Protein AF-A0A956HGL9-F1 (afdb_monomer_lite)

pLDDT: mean 78.17, std 21.51, range [23.12, 98.38]

Secondary structure (DSSP, 8-state):
---PPEEEEEE-S-GGGGGS-GGG-B-TTT--BGGG-TTEEEEEE-TT--PPPPPGGGTT---EEEEEE--TTS---HHHHHHHHHHHHHHHT----HHHHEESS-BHHHHHHHHHHHHHHT--EEEEEEE-EEEEETTEEEEEEB-SSTTSPPEEE-HHHHHHHHHTTTTTEEEEEEESTTTT---SS-SS--HHHHHHHTT-SEEEEESS---HHHHHHHHHHHHIIIIIS---HHHHHHHHHHHHHT-SS-SGGGTEEEE--GGG-S-----------TTSPPPGGGGGG--S-HHHHHHHHHHHHHHHHTTS--EEEEEESTTSSHHHIIIIIIHHHHHTTS--EEEEE--TT-HHHHHHHHHHHHH-S---SSHHHHHHHHHHHHHH-TT--EEEEETTGGGGGGS---TTHHHHHHHHHHHHHH-TTTTEEEEEEEEGGGGGGGGS-EEETTTTEEHHHHHHSGGGEEEEPPPPHHHHHHHHHHHHHHTT-EE-HHHHHHHHHHHTTSS-HHHHHHHHHHHHHHT-SSEE-HHHHHHTTHHHHHHHHHHHHHHHHS-TTHHHHHHHHHHHHHHHSTTTTEEEGGGGHHHHHHHHHHHHHHHHHHHHTTSEEEEEETTEEEEEES-HHHHHHTT------SHHHHHHHHH--S---SSSSSTTS----PPPP-------------------------------------------------------------------STTTHHHHHHHHHHHHHHHHHH-PPPP---PPPPP----S-TTHHHHHHHSS--SS-HHHHTT--PPPSS---SSS---HHHHHHHHHHHH-GGGSTTS---HHHHS-GGGTT---SSS-B-GGGPBPSS----STT-TT-SSBSSS--BSSHHHHHHHHHH-TTTT---HHHHHHHHHTSHHHHHHHHHH-TT-SS--SHHHHHHHHHHHHTT----BHHHHHHTT-TTSS-HHHHHHHHHHHHHTGGGTS-TTTTS-S-EEETTSSS--S---S-BTHHHH--GGGTTEEEPPP-TTGGGSPSBSTT--B--HHHHHHHHIIIII-----HHHHHHHHHHHGGG-BPP-HHHHSPPPPP-

Foldseek 3Di:
DDDQAAEDEAEDQPQQVLLDLQQQDADPVPRDGQLLDLRYHYAYEYPPAAAAAADPLALQALFAEAAEEACLVHDAPSVLLLVLLCVLCVVQVNDDDCVLRYHYQDDLVNLLVSLVVCVLLSGFHLEYEYYAEWDQDPQAIFGFGHHPDPPDHTDTHGLVSLCVSCLVPSNRYQEYEANYAQQQAGTPPHPPHHSQNSSSRSNHAKYKHFNGDDDSVLSSLLSNQLSLCQRLVVFFSSNSLSVSLNVVVPDPPDPRSSGIHMYHDVVCPRGHRSGQGQLFPFLDAAAQSSLLLFFLCQPLLVLLVVLQVVCLVVLHQQAAEEEEAPQLSLVNCVGNNNPNVVVVVFQEDEFEFEQAQNNLVSLQVRLCVVQVDDFPSDLVSSVVSLLVVCVVPVRYAYEYEHEELCNLVQDDDDDCNNLSNLLSSRVCRNDSSSNYHYYYYDYPVCLVVQQPRQNDPVVSDTSSNQCVDPSRYRYRDRADLVSQLRSVVSSLVSSQAAEDSVQSNVLSVVLVVDPNSNSLSSNLSSVQSSVDSSYRDNPVCVVCVHSLSSLLVLLVVLVVPQDVPLLVLLVVVQVCLVPVSPPQSKDWVVSCCVVCVVPVVSNVVSQVSCVVSQQWDWDDRPPIIMIGGSDPVSVVNRPDDDDDDDPVVVVCVVPVPDDDDPPPPPVPPPDDDDDDDDDDDDDDDDDDDDDDDDDDDDDDDDDDDDDDDDDDDDDDDDDDDYDDDDDDDDDDDDDDDDDDDDPDPPVVVVVVVVVVVVVVVVVVVVPDDDDDDDDDDDDDDDDDDPPPVVVVVVPPDPFDDPVLLVLAAAADQFQADPVQGQDPLLLVLLLLQQAFLCLFPVSHDGQCRQQQLVLQGGPQDLFDAAPPRQTDPWGDAGLASQQNFCADDFQRPGRGQLSVNLCQSCDPRHRNDDQVRSLVVLVVFVQSVVSQCVSCVPDPRSRGSSNNSSSNSSNSRNRYFGFLVSCVSVPPVVSDDPLLSVLVVLCVVLPLSSAQTYNQRFSHDKDAFLQPHDDPDQPPQRNCVPPVDPVSGNITGTHGLQQVVSRADDDTSRPRGDQLVVVQSCSCRVVVDRDDPSNSVSNVSNSVRSYGDRPPVSNDRDDHGD

Radius of gyration: 38.52 Å; chains: 1; bounding box: 136×93×118 Å

Structure (mmCIF, N/CA/C/O backbone):
data_AF-A0A956HGL9-F1
#
_entry.id   AF-A0A956HGL9-F1
#
loop_
_atom_site.group_PDB
_atom_site.id
_atom_site.type_symbol
_atom_site.label_atom_id
_atom_site.label_alt_id
_atom_site.label_comp_id
_atom_site.label_asym_id
_atom_site.label_entity_id
_atom_site.label_seq_id
_atom_site.pdbx_PDB_ins_code
_atom_site.Cartn_x
_atom_site.Cartn_y
_atom_site.Cartn_z
_atom_site.occupancy
_atom_site.B_iso_or_equiv
_atom_site.auth_seq_id
_atom_site.auth_comp_id
_atom_site.auth_asym_id
_atom_site.auth_atom_id
_atom_site.pdbx_PDB_model_num
ATOM 1 N N . ARG A 1 1 ? -31.833 13.619 0.278 1.00 26.59 1 ARG A N 1
ATOM 2 C CA . ARG A 1 1 ? -31.483 14.234 -1.025 1.00 26.59 1 ARG A CA 1
ATOM 3 C C . ARG A 1 1 ? -30.351 15.206 -0.742 1.00 26.59 1 ARG A C 1
ATOM 5 O O . ARG A 1 1 ? -30.631 16.308 -0.297 1.00 26.59 1 ARG A O 1
ATOM 12 N N . GLU A 1 2 ? -29.105 14.763 -0.864 1.00 34.06 2 GLU A N 1
ATOM 13 C CA . GLU A 1 2 ? -27.948 15.648 -0.700 1.00 34.06 2 GLU A CA 1
ATOM 14 C C . GLU A 1 2 ? -27.853 16.559 -1.926 1.00 34.06 2 GLU A C 1
ATOM 16 O O . GLU A 1 2 ? -27.929 16.099 -3.065 1.00 34.06 2 GLU A O 1
ATOM 21 N N . THR A 1 3 ? -27.792 17.865 -1.696 1.00 43.12 3 THR A N 1
ATOM 22 C CA . THR A 1 3 ? -27.643 18.878 -2.741 1.00 43.12 3 THR A CA 1
ATOM 23 C C . THR A 1 3 ? -26.231 18.790 -3.303 1.00 43.12 3 THR A C 1
ATOM 25 O O . THR A 1 3 ? -25.282 19.218 -2.651 1.00 43.12 3 THR A O 1
ATOM 28 N N . SER A 1 4 ? -26.074 18.216 -4.497 1.00 56.94 4 SER A N 1
ATOM 29 C CA . SER A 1 4 ? -24.800 18.274 -5.216 1.00 56.94 4 SER A CA 1
ATOM 30 C C . SER A 1 4 ? -24.379 19.738 -5.399 1.00 56.94 4 SER A C 1
ATOM 32 O O . SER A 1 4 ? -25.241 20.557 -5.734 1.00 56.94 4 SER A O 1
ATOM 34 N N . PRO A 1 5 ? -23.093 20.079 -5.207 1.00 70.75 5 PRO A N 1
ATOM 35 C CA . PRO A 1 5 ? -22.632 21.452 -5.345 1.00 70.75 5 PRO A CA 1
ATOM 36 C C . PRO A 1 5 ? -22.937 21.992 -6.748 1.00 70.75 5 PRO A C 1
ATOM 38 O O . PRO A 1 5 ? -22.830 21.278 -7.754 1.00 70.75 5 PRO A O 1
ATOM 41 N N . ALA A 1 6 ? -23.335 23.260 -6.816 1.00 86.12 6 ALA A N 1
ATOM 42 C CA . ALA A 1 6 ? -23.474 23.979 -8.071 1.00 86.12 6 ALA A CA 1
ATOM 43 C C . ALA A 1 6 ? -22.081 24.159 -8.688 1.00 86.12 6 ALA A C 1
ATOM 45 O O . ALA A 1 6 ? -21.152 24.569 -8.002 1.00 86.12 6 ALA A O 1
ATOM 46 N N . VAL A 1 7 ? -21.920 23.854 -9.976 1.00 89.75 7 VAL A N 1
ATOM 47 C CA . VAL A 1 7 ? -20.624 23.958 -10.664 1.00 89.75 7 VAL A CA 1
ATOM 48 C C . VAL A 1 7 ? -20.711 25.026 -11.743 1.00 89.75 7 VAL A C 1
ATOM 50 O O . VAL A 1 7 ? -21.546 24.927 -12.642 1.00 89.75 7 VAL A O 1
ATOM 53 N N . ILE A 1 8 ? -19.823 26.015 -11.681 1.00 92.50 8 ILE A N 1
ATOM 54 C CA . ILE A 1 8 ? -19.612 27.014 -12.728 1.00 92.50 8 ILE A CA 1
ATOM 55 C C . ILE A 1 8 ? -18.263 26.718 -13.387 1.00 92.50 8 ILE A C 1
ATOM 57 O O . ILE A 1 8 ? -17.229 26.670 -12.723 1.00 92.50 8 ILE A O 1
ATOM 61 N N . THR A 1 9 ? -18.283 26.503 -14.704 1.00 92.94 9 THR A N 1
ATOM 62 C CA . THR A 1 9 ? -17.072 26.254 -15.500 1.00 92.94 9 THR A CA 1
ATOM 63 C C . THR A 1 9 ? -16.747 27.492 -16.324 1.00 92.94 9 THR A C 1
ATOM 65 O O . THR A 1 9 ? -17.506 27.853 -17.223 1.00 92.94 9 THR A O 1
ATOM 68 N N . ILE A 1 10 ? -15.615 28.132 -16.036 1.00 93.00 10 ILE A N 1
ATOM 69 C CA . ILE A 1 10 ? -15.072 29.219 -16.849 1.00 93.00 10 ILE A CA 1
ATOM 70 C C . ILE A 1 10 ? -14.275 28.586 -17.993 1.00 93.00 10 ILE A C 1
ATOM 72 O O . ILE A 1 10 ? -13.144 28.132 -17.805 1.00 93.00 10 ILE A O 1
ATOM 76 N N . ARG A 1 11 ? -14.899 28.509 -19.175 1.00 93.06 11 ARG A N 1
ATOM 77 C CA . ARG A 1 11 ? -14.316 27.921 -20.389 1.00 93.06 11 ARG A CA 1
ATOM 78 C C . ARG A 1 11 ? -14.024 29.003 -21.426 1.00 93.06 11 ARG A C 1
ATOM 80 O O . ARG A 1 11 ? -14.950 29.555 -22.014 1.00 93.06 11 ARG A O 1
ATOM 87 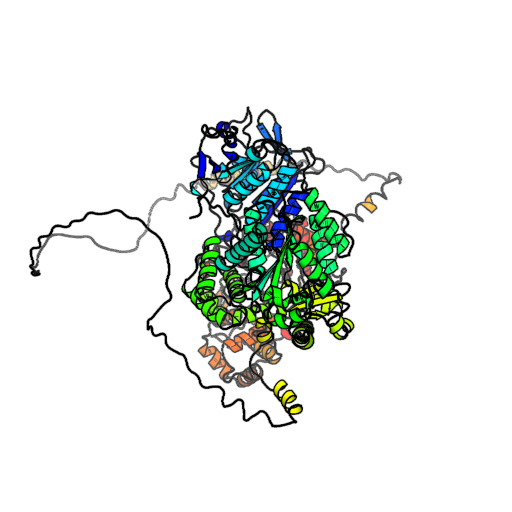N N . SER A 1 12 ? -12.750 29.292 -21.675 1.00 88.12 12 SER A N 1
ATOM 88 C CA . SER A 1 12 ? -12.317 30.322 -22.623 1.00 88.12 12 SER A CA 1
ATOM 89 C C . SER A 1 12 ? -10.925 30.035 -23.206 1.00 88.12 12 SER A C 1
ATOM 91 O O . SER A 1 12 ? -10.041 29.525 -22.531 1.00 88.12 12 SER A O 1
ATOM 93 N N . ALA A 1 13 ? -10.718 30.374 -24.482 1.00 83.00 13 ALA A N 1
ATOM 94 C CA . ALA A 1 13 ? -9.391 30.352 -25.112 1.00 83.00 13 ALA A CA 1
ATOM 95 C C . ALA A 1 13 ? -8.606 31.664 -24.897 1.00 83.00 13 ALA A C 1
ATOM 97 O O . ALA A 1 13 ? -7.437 31.746 -25.262 1.00 83.00 13 ALA A O 1
ATOM 98 N N . ALA A 1 14 ? -9.254 32.688 -24.333 1.00 86.38 14 ALA A N 1
ATOM 99 C CA . ALA A 1 14 ? -8.640 33.948 -23.933 1.00 86.38 14 ALA A CA 1
ATOM 100 C C . ALA A 1 14 ? -8.027 33.781 -22.535 1.00 86.38 14 ALA A C 1
ATOM 102 O O . ALA A 1 14 ? -8.758 33.702 -21.539 1.00 86.38 14 ALA A O 1
ATOM 103 N N . ALA A 1 15 ? -6.698 33.660 -22.480 1.00 79.44 15 ALA A N 1
ATOM 104 C CA . ALA A 1 15 ? -5.952 33.343 -21.265 1.00 79.44 15 ALA A CA 1
ATOM 105 C C . ALA A 1 15 ? -6.162 34.395 -20.166 1.00 79.44 15 ALA A C 1
ATOM 107 O O . ALA A 1 15 ? -6.295 34.046 -18.993 1.00 79.44 15 ALA A O 1
ATOM 108 N N . GLU A 1 16 ? -6.258 35.666 -20.547 1.00 80.88 16 GLU A N 1
ATOM 109 C CA . GLU A 1 16 ? -6.415 36.825 -19.672 1.00 80.88 16 GLU A CA 1
ATOM 110 C C . GLU A 1 16 ? -7.679 36.773 -18.804 1.00 80.88 16 GLU A C 1
ATOM 112 O O . GLU A 1 16 ? -7.678 37.287 -17.685 1.00 80.88 16 GLU A O 1
ATOM 117 N N . LEU A 1 17 ? -8.739 36.088 -19.252 1.00 85.75 17 LEU A N 1
ATOM 118 C CA . LEU A 1 17 ? -9.967 35.953 -18.462 1.00 85.75 17 LEU A CA 1
ATOM 119 C C . LEU A 1 17 ? -9.762 35.118 -17.195 1.00 85.75 17 LEU A C 1
ATOM 121 O O . LEU A 1 17 ? -10.530 35.256 -16.251 1.00 85.75 17 LEU A O 1
ATOM 125 N N . TYR A 1 18 ? -8.727 34.283 -17.136 1.00 85.62 18 TYR A N 1
ATOM 126 C CA . TYR A 1 18 ? -8.438 33.428 -15.983 1.00 85.62 18 TYR A CA 1
ATOM 127 C C . TYR A 1 18 ? -7.666 34.188 -14.899 1.00 85.62 18 TYR A C 1
ATOM 129 O O . TYR A 1 18 ? -7.617 33.740 -13.759 1.00 85.62 18 TYR A O 1
ATOM 137 N N . ALA A 1 19 ? -7.097 35.355 -15.226 1.00 80.50 19 ALA A N 1
ATOM 138 C CA . ALA A 1 19 ? -6.460 36.235 -14.249 1.00 80.50 19 ALA A CA 1
ATOM 139 C C . ALA A 1 19 ? -7.486 37.028 -13.410 1.00 80.50 19 ALA A C 1
ATOM 141 O O . ALA A 1 19 ? -7.139 37.582 -12.359 1.00 80.50 19 ALA A O 1
ATOM 142 N N . LEU A 1 20 ? -8.747 37.084 -13.856 1.00 86.50 20 LEU A N 1
ATOM 143 C CA . LEU A 1 20 ? -9.827 37.764 -13.147 1.00 86.50 20 LEU A CA 1
ATOM 144 C C . LEU A 1 20 ? -10.253 36.969 -11.895 1.00 86.50 20 LEU A C 1
ATOM 146 O O . LEU A 1 20 ? -10.366 35.744 -11.967 1.00 86.50 20 LEU A O 1
ATOM 150 N N . PRO A 1 21 ? -10.524 37.641 -10.760 1.00 87.69 21 PRO A N 1
ATOM 151 C CA . PRO A 1 21 ? -10.978 36.998 -9.527 1.00 87.69 21 PRO A CA 1
ATOM 152 C C . PRO A 1 21 ? -12.480 36.685 -9.590 1.00 87.69 21 PRO A C 1
ATOM 154 O O . PRO A 1 21 ? -13.292 37.360 -8.955 1.00 87.69 21 PRO A O 1
ATOM 157 N N . TRP A 1 22 ? -12.878 35.688 -10.381 1.00 91.44 22 TRP A N 1
ATOM 158 C CA . TRP A 1 22 ? -14.289 35.292 -10.527 1.00 91.44 22 TRP A CA 1
ATOM 159 C C . TRP A 1 22 ? -14.940 34.903 -9.195 1.00 91.44 22 TRP A C 1
ATOM 161 O O . TRP A 1 22 ? -16.139 35.096 -9.001 1.00 91.44 22 TRP A O 1
ATOM 171 N N . GLU A 1 23 ? -14.137 34.421 -8.253 1.00 90.75 23 GLU A N 1
ATOM 172 C CA . GLU A 1 23 ? -14.496 34.107 -6.876 1.00 90.75 23 GLU A CA 1
ATOM 173 C C . GLU A 1 23 ? -15.057 35.326 -6.133 1.00 90.75 23 GLU A C 1
ATOM 175 O O . GLU A 1 23 ? -15.946 35.158 -5.302 1.00 90.75 23 GLU A O 1
ATOM 180 N N . LEU A 1 24 ? -14.588 36.537 -6.464 1.00 89.88 24 LEU A N 1
ATOM 181 C CA . LEU A 1 24 ? -15.015 37.812 -5.876 1.00 89.88 24 LEU A CA 1
ATOM 182 C C . LEU A 1 24 ? -16.213 38.443 -6.602 1.00 89.88 24 LEU A C 1
ATOM 184 O O . LEU A 1 24 ? -16.639 39.548 -6.258 1.00 89.88 24 LEU A O 1
ATOM 188 N N . MET A 1 25 ? -16.805 37.774 -7.592 1.00 90.94 25 MET A N 1
ATOM 189 C CA . MET A 1 25 ? -18.023 38.277 -8.224 1.00 90.94 25 MET A CA 1
ATOM 190 C C . MET A 1 25 ? -19.184 38.253 -7.219 1.00 90.94 25 MET A C 1
ATOM 192 O O . MET A 1 25 ? -19.440 37.232 -6.580 1.00 90.94 25 MET A O 1
ATOM 196 N N . THR A 1 26 ? -19.877 39.379 -7.057 1.00 89.44 26 THR A N 1
ATOM 197 C CA . THR A 1 26 ? -20.948 39.540 -6.066 1.00 89.44 26 THR A CA 1
ATOM 198 C C . THR A 1 26 ? -22.298 39.056 -6.593 1.00 89.44 26 THR A C 1
ATOM 200 O O . THR A 1 26 ? -22.710 39.350 -7.716 1.00 89.44 26 THR A O 1
ATOM 203 N N . LEU A 1 27 ? -23.031 38.329 -5.753 1.00 84.94 27 LEU A N 1
ATOM 204 C CA . LEU A 1 27 ? -24.411 37.935 -6.010 1.00 84.94 27 LEU A CA 1
ATOM 205 C C . LEU A 1 27 ? -25.346 39.104 -5.672 1.00 84.94 27 LEU A C 1
ATOM 207 O O . LEU A 1 27 ? -25.504 39.467 -4.508 1.00 84.94 27 LEU A O 1
ATOM 211 N N . GLY A 1 28 ? -26.001 39.682 -6.685 1.00 74.62 28 GLY A N 1
ATOM 212 C CA . GLY A 1 28 ? -26.775 40.928 -6.550 1.00 74.62 28 GLY A CA 1
ATOM 213 C C . GLY A 1 28 ? -27.913 40.920 -5.515 1.00 74.62 28 GLY A C 1
ATOM 214 O O . GLY A 1 28 ? -28.324 41.986 -5.073 1.00 74.62 28 GLY A O 1
ATOM 215 N N . ALA A 1 29 ? -28.408 39.750 -5.098 1.00 72.12 29 ALA A N 1
ATOM 216 C CA . ALA A 1 29 ? -29.458 39.634 -4.081 1.00 72.12 29 ALA A CA 1
ATOM 217 C C . ALA A 1 29 ? -28.932 39.579 -2.631 1.00 72.12 29 ALA A C 1
ATOM 219 O O . ALA A 1 29 ? -29.685 39.889 -1.712 1.00 72.12 29 ALA A O 1
ATOM 220 N N . SER A 1 30 ? -27.676 39.172 -2.410 1.00 79.69 30 SER A N 1
ATOM 221 C CA . SER A 1 30 ? -27.112 38.939 -1.068 1.00 79.69 30 SER A CA 1
ATOM 222 C C . SER A 1 30 ? -25.850 39.746 -0.764 1.00 79.69 30 SER A C 1
ATOM 224 O O . SER A 1 30 ? -25.457 39.819 0.395 1.00 79.69 30 SER A O 1
ATOM 226 N N . GLY A 1 31 ? -25.184 40.313 -1.776 1.00 82.31 31 GLY A N 1
ATOM 227 C CA . GLY A 1 31 ? -23.870 40.950 -1.629 1.00 82.31 31 GLY A CA 1
ATOM 228 C C . GLY A 1 31 ? -22.719 39.966 -1.371 1.00 82.31 31 GLY A C 1
ATOM 229 O O . GLY A 1 31 ? -21.568 40.382 -1.381 1.00 82.31 31 GLY A O 1
ATOM 230 N N . GLN A 1 32 ? -23.025 38.677 -1.193 1.00 86.44 32 GLN A N 1
ATOM 231 C CA . GLN A 1 32 ? -22.064 37.596 -0.984 1.00 86.44 32 GLN A CA 1
ATOM 232 C C . GLN A 1 32 ? -21.252 37.341 -2.260 1.00 86.44 32 GLN A C 1
ATOM 234 O O . GLN A 1 32 ? -21.807 37.364 -3.365 1.00 86.44 32 GLN A O 1
ATOM 239 N N . HIS A 1 33 ? -19.962 37.056 -2.119 1.00 90.25 33 HIS A N 1
ATOM 240 C CA . HIS A 1 33 ? -19.110 36.658 -3.235 1.00 90.25 33 HIS A CA 1
ATOM 241 C C . HIS A 1 33 ? -19.365 35.197 -3.644 1.00 90.25 33 HIS A C 1
ATOM 243 O O . HIS A 1 33 ? -19.714 34.353 -2.816 1.00 90.25 33 HIS A O 1
ATOM 249 N N . LEU A 1 34 ? -19.170 34.861 -4.924 1.00 89.56 34 LEU A N 1
ATOM 250 C CA . LEU A 1 34 ? -19.364 33.492 -5.420 1.00 89.56 34 LEU A CA 1
ATOM 251 C C . LEU A 1 34 ? -18.537 32.454 -4.650 1.00 89.56 34 LEU A C 1
ATOM 253 O O . LEU A 1 34 ? -19.052 31.384 -4.327 1.00 89.56 34 LEU A O 1
ATOM 257 N N . GLY A 1 35 ? -17.269 32.750 -4.358 1.00 86.69 35 GLY A N 1
ATOM 258 C CA . GLY A 1 35 ? -16.382 31.805 -3.678 1.00 86.69 35 GLY A CA 1
ATOM 259 C C . GLY A 1 35 ? -16.637 31.666 -2.171 1.00 86.69 35 GLY A C 1
ATOM 260 O O . GLY A 1 35 ? -16.186 30.689 -1.582 1.00 86.69 35 GLY A O 1
ATOM 261 N N . GLU A 1 36 ? -17.423 32.556 -1.555 1.00 86.50 36 GLU A N 1
ATOM 262 C CA . GLU A 1 36 ? -17.852 32.422 -0.150 1.00 86.50 36 GLU A CA 1
ATOM 263 C C . GLU A 1 36 ? -18.916 31.334 0.035 1.00 86.50 36 GLU A C 1
ATOM 265 O O . GLU A 1 36 ? -19.202 30.912 1.157 1.00 86.50 36 GLU A O 1
ATOM 270 N N . ARG A 1 37 ? -19.531 30.865 -1.057 1.00 86.31 37 ARG A N 1
ATOM 271 C CA . ARG A 1 37 ? -20.527 29.801 -0.988 1.00 86.31 37 ARG A CA 1
ATOM 272 C C . ARG A 1 37 ? -19.864 28.430 -0.813 1.00 86.31 37 ARG A C 1
ATOM 274 O O . ARG A 1 37 ? -19.090 28.017 -1.678 1.00 86.31 37 ARG A O 1
ATOM 281 N N . PRO A 1 38 ? -20.196 27.672 0.248 1.00 79.69 38 PRO A N 1
ATOM 282 C CA . PRO A 1 38 ? -19.588 26.364 0.503 1.00 79.69 38 PRO A CA 1
ATOM 283 C C . PRO A 1 38 ? -20.028 25.281 -0.498 1.00 79.69 38 PRO A C 1
ATOM 285 O O . PRO A 1 38 ? -19.384 24.246 -0.613 1.00 79.69 38 PRO A O 1
ATOM 288 N N . ASP A 1 39 ? -21.107 25.516 -1.243 1.00 82.88 39 ASP A N 1
ATOM 289 C CA . ASP A 1 39 ? -21.722 24.580 -2.185 1.00 82.88 39 ASP A CA 1
ATOM 290 C C . ASP A 1 39 ? -21.556 24.992 -3.657 1.00 82.88 39 ASP A C 1
ATOM 292 O O . ASP A 1 39 ? -22.229 24.434 -4.523 1.00 82.88 39 ASP A O 1
ATOM 296 N N . LEU A 1 40 ? -20.693 25.968 -3.961 1.00 90.38 40 LEU A N 1
ATOM 297 C CA . LEU A 1 40 ? -20.470 26.452 -5.326 1.00 90.38 40 LEU A CA 1
ATOM 298 C C . LEU A 1 40 ? -19.026 26.224 -5.772 1.00 90.38 40 LEU A C 1
ATOM 300 O O . LEU A 1 40 ? -18.109 26.914 -5.335 1.00 90.38 40 LEU A O 1
ATOM 304 N N . LEU A 1 41 ? -18.809 25.291 -6.693 1.00 91.56 41 LEU A N 1
ATOM 305 C CA . LEU A 1 41 ? -17.507 25.047 -7.300 1.00 91.56 41 LEU A CA 1
ATOM 306 C C . LEU A 1 41 ? -17.289 25.975 -8.499 1.00 91.56 41 LEU A C 1
ATOM 308 O O . LEU A 1 41 ? -18.055 25.939 -9.462 1.00 91.56 41 LEU A O 1
ATOM 312 N N . LEU A 1 42 ? -16.208 26.752 -8.462 1.00 92.81 42 LEU A N 1
ATOM 313 C CA . LEU A 1 42 ? -15.661 27.438 -9.631 1.00 92.81 42 LEU A CA 1
ATOM 314 C C . LEU A 1 42 ? -14.503 26.601 -10.168 1.00 92.81 42 LEU A C 1
ATOM 316 O O . LEU A 1 42 ? -13.582 26.279 -9.420 1.00 92.81 42 LEU A O 1
ATOM 320 N N . ARG A 1 43 ? -14.560 26.238 -11.450 1.00 93.44 43 ARG A N 1
ATOM 321 C CA . ARG A 1 43 ? -13.452 25.566 -12.137 1.00 93.44 43 ARG A CA 1
ATOM 322 C C . ARG A 1 43 ? -13.135 26.228 -13.468 1.00 93.44 43 ARG A C 1
ATOM 324 O O . ARG A 1 43 ? -14.009 26.805 -14.116 1.00 93.44 43 ARG A O 1
ATOM 331 N N . PHE A 1 44 ? -11.892 26.078 -13.888 1.00 93.94 44 PHE A N 1
ATOM 332 C CA . PHE A 1 44 ? -11.322 26.683 -15.078 1.00 93.94 44 PHE A CA 1
ATOM 333 C C . PHE A 1 44 ? -10.992 25.596 -16.104 1.00 93.94 44 PHE A C 1
ATOM 335 O O . PHE A 1 44 ? -10.327 24.615 -15.784 1.00 93.94 44 PHE A O 1
ATOM 342 N N . GLU A 1 45 ? -11.446 25.760 -17.346 1.00 93.50 45 GLU A N 1
ATOM 343 C CA . GLU A 1 45 ? -11.247 24.757 -18.398 1.00 93.50 45 GLU A CA 1
ATOM 344 C C . GLU A 1 45 ? -10.750 25.412 -19.680 1.00 93.50 45 GLU A C 1
ATOM 346 O O . GLU A 1 45 ? -11.416 26.297 -20.210 1.00 93.50 45 GLU A O 1
ATOM 351 N N . TRP A 1 46 ? -9.627 24.959 -20.234 1.00 91.12 46 TRP A N 1
ATOM 352 C CA . TRP A 1 46 ? -9.230 25.404 -21.571 1.00 91.12 46 TRP A CA 1
ATOM 353 C C . TRP A 1 46 ? -10.011 24.620 -22.642 1.00 91.12 46 TRP A C 1
ATOM 355 O O . TRP A 1 46 ? -9.969 23.382 -22.633 1.00 91.12 46 TRP A O 1
ATOM 365 N N . PRO A 1 47 ? -10.705 25.291 -23.583 1.00 88.56 47 PRO A N 1
ATOM 366 C CA . PRO A 1 47 ? -11.576 24.621 -24.542 1.00 88.56 47 PRO A CA 1
ATOM 367 C C . PRO A 1 47 ? -10.796 23.701 -25.488 1.00 88.56 47 PRO A C 1
ATOM 369 O O . PRO A 1 47 ? -9.643 23.964 -25.830 1.00 88.56 47 PRO A O 1
ATOM 372 N N . TYR A 1 48 ? -11.464 22.643 -25.956 1.00 87.62 48 TYR A N 1
ATOM 373 C CA . TYR A 1 48 ? -10.927 21.667 -26.917 1.00 87.62 48 TYR A CA 1
ATOM 374 C C . TYR A 1 48 ? -9.701 20.878 -26.423 1.00 87.62 48 TYR A C 1
ATOM 376 O O . TYR A 1 48 ? -8.954 20.332 -27.232 1.00 87.62 48 TYR A O 1
ATOM 384 N N . THR A 1 49 ? -9.495 20.792 -25.108 1.00 89.31 49 THR A N 1
ATOM 385 C CA . THR A 1 49 ? -8.473 19.924 -24.505 1.00 89.31 49 THR A CA 1
ATOM 386 C C . THR A 1 49 ? -9.101 18.632 -23.992 1.00 89.31 49 THR A C 1
ATOM 388 O O . THR A 1 49 ? -10.294 18.585 -23.695 1.00 89.31 49 THR A O 1
ATOM 391 N N . GLN A 1 50 ? -8.303 17.572 -23.880 1.00 91.62 50 GLN A N 1
ATOM 392 C CA . GLN A 1 50 ? -8.728 16.294 -23.308 1.00 91.62 50 GLN A CA 1
ATOM 393 C C . GLN A 1 50 ? -7.708 15.829 -22.278 1.00 91.62 50 GLN A C 1
ATOM 395 O O . GLN A 1 50 ? -6.520 16.124 -22.401 1.00 91.62 50 GLN A O 1
ATOM 400 N N . THR A 1 51 ? -8.186 15.106 -21.271 1.00 92.06 51 THR A N 1
ATOM 401 C CA . THR A 1 51 ? -7.325 14.437 -20.298 1.00 92.06 51 THR A CA 1
ATOM 402 C C . THR A 1 51 ? -6.566 13.306 -20.978 1.00 92.06 51 THR A C 1
ATOM 404 O O . THR A 1 51 ? -7.161 12.489 -21.689 1.00 92.06 51 THR A O 1
ATOM 407 N N . THR A 1 52 ? -5.257 13.235 -20.745 1.00 91.19 52 THR A N 1
ATOM 408 C CA . THR A 1 52 ? -4.435 12.130 -21.236 1.00 91.19 52 THR A CA 1
ATOM 409 C C . THR A 1 52 ? -4.874 10.832 -20.553 1.00 91.19 52 THR A C 1
ATOM 411 O O . THR A 1 52 ? -4.932 10.729 -19.322 1.00 91.19 52 THR A O 1
ATOM 414 N N . ARG A 1 53 ? -5.212 9.812 -21.353 1.00 81.44 53 ARG A N 1
ATOM 415 C CA . ARG A 1 53 ? -5.599 8.498 -20.820 1.00 81.44 53 ARG A CA 1
ATOM 416 C C . ARG A 1 53 ? -4.438 7.886 -20.045 1.00 81.44 53 ARG A C 1
ATOM 418 O O . ARG A 1 53 ? -3.297 7.945 -20.488 1.00 81.44 53 ARG A O 1
ATOM 425 N N . GLN A 1 54 ? -4.749 7.286 -18.900 1.00 70.81 54 GLN A N 1
ATOM 426 C CA . GLN A 1 54 ? -3.753 6.562 -18.119 1.00 70.81 54 GLN A CA 1
ATOM 427 C C . GLN A 1 54 ? -3.259 5.348 -18.893 1.00 70.81 54 GLN A C 1
ATOM 429 O O . GLN A 1 54 ? -4.064 4.630 -19.491 1.00 70.81 54 GLN A O 1
ATOM 434 N N . ALA A 1 55 ? -1.950 5.104 -18.864 1.00 61.19 55 ALA A N 1
ATOM 435 C CA . ALA A 1 55 ? -1.422 3.868 -19.414 1.00 61.19 55 ALA A CA 1
ATOM 436 C C . ALA A 1 55 ? -1.993 2.670 -18.617 1.00 61.19 55 ALA A C 1
ATOM 438 O O . ALA A 1 55 ? -1.968 2.711 -17.382 1.00 61.19 55 ALA A O 1
ATOM 439 N N . PRO A 1 56 ? -2.475 1.597 -19.280 1.00 49.69 56 PRO A N 1
ATOM 440 C CA . PRO A 1 56 ? -3.123 0.451 -18.624 1.00 49.69 56 PRO A CA 1
ATOM 441 C C . PRO A 1 56 ? -2.303 -0.164 -17.480 1.00 49.69 56 PRO A C 1
ATOM 443 O O . PRO A 1 56 ? -2.868 -0.597 -16.475 1.00 49.69 56 PRO A O 1
ATOM 446 N N . ARG A 1 57 ? -0.966 -0.104 -17.597 1.00 47.00 57 ARG A N 1
ATOM 447 C CA . ARG A 1 57 ? 0.018 -0.564 -16.601 1.00 47.00 57 ARG A CA 1
ATOM 448 C C . ARG A 1 57 ? -0.122 0.066 -15.208 1.00 47.00 57 ARG A C 1
ATOM 450 O O . ARG A 1 57 ? 0.365 -0.505 -14.244 1.00 47.00 57 ARG A O 1
ATOM 457 N N . PHE A 1 58 ? -0.768 1.226 -15.091 1.00 45.75 58 PHE A N 1
ATOM 458 C CA . PHE A 1 58 ? -0.828 1.998 -13.845 1.00 45.75 58 PHE A CA 1
ATOM 459 C C . PHE A 1 58 ? -2.147 1.866 -13.075 1.00 45.75 58 PHE A C 1
ATOM 461 O O . PHE A 1 58 ? -2.270 2.435 -11.995 1.00 45.75 58 PHE A O 1
ATOM 468 N N . SER A 1 59 ? -3.123 1.122 -13.602 1.00 49.50 59 SER A N 1
ATOM 469 C CA . SER A 1 59 ? -4.461 0.969 -13.002 1.00 49.50 59 SER A CA 1
ATOM 470 C C . SER A 1 59 ? -4.469 0.306 -11.615 1.00 49.50 59 SER A C 1
ATOM 472 O O . SER A 1 59 ? -5.463 0.406 -10.904 1.00 49.50 59 SER A O 1
ATOM 474 N N . ARG A 1 60 ? -3.363 -0.343 -11.216 1.00 53.38 60 ARG A N 1
ATOM 475 C CA . ARG A 1 60 ? -3.264 -1.175 -10.000 1.00 53.38 60 ARG A CA 1
ATOM 476 C C . ARG A 1 60 ? -2.249 -0.694 -8.967 1.00 53.38 60 ARG A C 1
ATOM 478 O O . ARG A 1 60 ? -2.138 -1.294 -7.903 1.00 53.38 60 ARG A O 1
ATOM 485 N N . SER A 1 61 ? -1.487 0.355 -9.271 1.00 60.16 61 SER A N 1
ATOM 486 C CA . SER A 1 61 ? -0.575 0.938 -8.288 1.00 60.16 61 SER A CA 1
ATOM 487 C C . SER A 1 61 ? -1.351 1.930 -7.416 1.00 60.16 61 SER A C 1
ATOM 489 O O . SER A 1 61 ? -2.109 2.731 -7.971 1.00 60.16 61 SER A O 1
ATOM 491 N N . PRO A 1 62 ? -1.151 1.947 -6.080 1.00 64.06 62 PRO A N 1
ATOM 492 C CA . PRO A 1 62 ? -1.678 3.023 -5.234 1.00 64.06 62 PRO A CA 1
ATOM 493 C C . PRO A 1 62 ? -1.176 4.401 -5.702 1.00 64.06 62 PRO A C 1
ATOM 495 O O . PRO A 1 62 ? -1.834 5.407 -5.440 1.00 64.06 62 PRO A O 1
ATOM 498 N N . GLY A 1 63 ? -0.065 4.406 -6.454 1.00 80.19 63 GLY A N 1
ATOM 499 C CA . GLY A 1 63 ? 0.645 5.557 -6.984 1.00 80.19 63 GLY A CA 1
ATOM 500 C C . GLY A 1 63 ? 1.393 6.328 -5.897 1.00 80.19 63 GLY A C 1
ATOM 501 O O . GLY A 1 63 ? 1.565 5.833 -4.783 1.00 80.19 63 GLY A O 1
ATOM 502 N N . ARG A 1 64 ? 1.919 7.506 -6.246 1.00 89.00 64 ARG A N 1
ATOM 503 C CA . ARG A 1 64 ? 2.798 8.308 -5.387 1.00 89.00 64 ARG A CA 1
ATOM 504 C C . ARG A 1 64 ? 2.340 9.749 -5.229 1.00 89.00 64 ARG A C 1
ATOM 506 O O . ARG A 1 64 ? 1.726 10.342 -6.123 1.00 89.00 64 ARG A O 1
ATOM 513 N N . ILE A 1 65 ? 2.710 10.319 -4.086 1.00 95.25 65 ILE A N 1
ATOM 514 C CA . ILE A 1 65 ? 2.722 11.762 -3.851 1.00 95.25 65 ILE A CA 1
ATOM 515 C C . ILE A 1 65 ? 4.181 12.184 -3.905 1.00 95.25 65 ILE A C 1
ATOM 517 O O . ILE A 1 65 ? 4.946 11.796 -3.034 1.00 95.25 65 ILE A O 1
ATOM 521 N N . LEU A 1 66 ? 4.555 12.970 -4.909 1.00 97.19 66 LEU A N 1
ATOM 522 C CA . LEU A 1 66 ? 5.882 13.573 -4.975 1.00 97.19 66 LEU A CA 1
ATOM 523 C C . LEU A 1 66 ? 5.795 14.991 -4.422 1.00 97.19 66 LEU A C 1
ATOM 525 O O . LEU A 1 66 ? 5.012 15.797 -4.930 1.00 97.19 66 LEU A O 1
ATOM 529 N N . PHE A 1 67 ? 6.576 15.292 -3.389 1.00 98.31 67 PHE A N 1
ATOM 530 C CA . PHE A 1 67 ? 6.654 16.618 -2.786 1.00 98.31 67 PHE A CA 1
ATOM 531 C C . PHE A 1 67 ? 8.016 17.245 -3.079 1.00 98.31 67 PHE A C 1
ATOM 533 O O . PHE A 1 67 ? 9.023 16.867 -2.496 1.00 98.31 67 PHE A O 1
ATOM 540 N N . ALA A 1 68 ? 8.050 18.215 -3.984 1.00 97.81 68 ALA A N 1
ATOM 541 C CA . ALA A 1 68 ? 9.254 18.956 -4.328 1.00 97.81 68 ALA A CA 1
ATOM 542 C C . ALA A 1 68 ? 9.163 20.379 -3.777 1.00 97.81 68 ALA A C 1
ATOM 544 O O . ALA A 1 68 ? 8.112 21.021 -3.881 1.00 97.81 68 ALA A O 1
ATOM 545 N N . TRP A 1 69 ? 10.253 20.894 -3.214 1.00 97.56 69 TRP A N 1
ATOM 546 C CA . TRP A 1 69 ? 10.281 22.270 -2.733 1.00 97.56 69 TRP A CA 1
ATOM 547 C C . TRP A 1 69 ? 11.610 22.968 -3.002 1.00 97.56 69 TRP A C 1
ATOM 549 O O . TRP A 1 69 ? 12.664 22.345 -2.957 1.00 97.56 69 TRP A O 1
ATOM 559 N N . SER A 1 70 ? 11.547 24.274 -3.261 1.00 95.62 70 SER A N 1
ATOM 560 C CA . SER A 1 70 ? 12.714 25.136 -3.464 1.00 95.62 70 SER A CA 1
ATOM 561 C C . SER A 1 70 ? 12.620 26.375 -2.580 1.00 95.62 70 SER A C 1
ATOM 563 O O . SER A 1 70 ? 11.586 27.048 -2.539 1.00 95.62 70 SER A O 1
ATOM 565 N N . ALA A 1 71 ? 13.720 26.684 -1.891 1.00 92.50 71 ALA A N 1
ATOM 566 C CA . ALA A 1 71 ? 13.878 27.905 -1.100 1.00 92.50 71 ALA A CA 1
ATOM 567 C C . ALA A 1 71 ? 14.708 28.982 -1.827 1.00 92.50 71 ALA A C 1
ATOM 569 O O . ALA A 1 71 ? 15.065 29.999 -1.230 1.00 92.50 71 ALA A O 1
ATOM 570 N N . ALA A 1 72 ? 14.998 28.792 -3.118 1.00 90.56 72 ALA A N 1
ATOM 571 C CA . ALA A 1 72 ? 15.855 29.677 -3.904 1.00 90.56 72 ALA A CA 1
ATOM 572 C C . ALA A 1 72 ? 15.292 31.108 -4.044 1.00 90.56 72 ALA A C 1
ATOM 574 O O . ALA A 1 72 ? 16.042 32.077 -4.140 1.00 90.56 72 ALA A O 1
ATOM 575 N N . GLY A 1 73 ? 13.962 31.258 -4.003 1.00 84.12 73 GLY A N 1
ATOM 576 C CA . GLY A 1 73 ? 13.283 32.560 -3.962 1.00 84.12 73 GLY A CA 1
ATOM 577 C C . GLY A 1 73 ? 12.990 33.097 -2.554 1.00 84.12 73 GLY A C 1
ATOM 578 O O . GLY A 1 73 ? 12.314 34.115 -2.431 1.00 84.12 73 GLY A O 1
ATOM 579 N N . GLY A 1 74 ? 13.458 32.417 -1.502 1.00 87.12 74 GLY A N 1
ATOM 580 C CA . GLY A 1 74 ? 13.175 32.720 -0.097 1.00 87.12 74 GLY A CA 1
ATOM 581 C C . GLY A 1 74 ? 12.657 31.504 0.677 1.00 87.12 74 GLY A C 1
ATOM 582 O O . GLY A 1 74 ? 12.302 30.482 0.096 1.00 87.12 74 GLY A O 1
ATOM 583 N N . SER A 1 75 ? 12.577 31.617 2.007 1.00 89.12 75 SER A N 1
ATOM 584 C CA . SER A 1 75 ? 12.106 30.527 2.874 1.00 89.12 75 SER A CA 1
ATOM 585 C C . SER A 1 75 ? 10.692 30.065 2.506 1.00 89.12 75 SER A C 1
ATOM 587 O O . SER A 1 75 ? 9.822 30.896 2.228 1.00 89.12 75 SER A O 1
ATOM 589 N N . VAL A 1 76 ? 10.455 28.755 2.579 1.00 92.62 76 VAL A N 1
ATOM 590 C CA . VAL A 1 76 ? 9.150 28.113 2.363 1.00 92.62 76 VAL A CA 1
ATOM 591 C C . VAL A 1 76 ? 8.832 27.150 3.521 1.00 92.62 76 VAL A C 1
ATOM 593 O O . VAL A 1 76 ? 9.764 26.583 4.094 1.00 92.62 76 VAL A O 1
ATOM 596 N N . PRO A 1 77 ? 7.550 26.933 3.879 1.00 94.88 77 PRO A N 1
ATOM 597 C CA . PRO A 1 77 ? 7.140 26.053 4.984 1.00 94.88 77 PRO A CA 1
ATOM 598 C C . PRO A 1 77 ? 7.178 24.561 4.597 1.00 94.88 77 PRO A C 1
ATOM 600 O O . PRO A 1 77 ? 6.170 23.849 4.627 1.00 94.88 77 PRO A O 1
ATOM 603 N N . ALA A 1 78 ? 8.339 24.079 4.147 1.00 95.62 78 ALA A N 1
ATOM 604 C CA . ALA A 1 78 ? 8.474 22.725 3.611 1.00 95.62 78 ALA A CA 1
ATOM 605 C C . ALA A 1 78 ? 8.222 21.639 4.667 1.00 95.62 78 ALA A C 1
ATOM 607 O O . ALA A 1 78 ? 7.566 20.637 4.373 1.00 95.62 78 ALA A O 1
ATOM 608 N N . ALA A 1 79 ? 8.689 21.853 5.900 1.00 94.12 79 ALA A N 1
ATOM 609 C CA . ALA A 1 79 ? 8.516 20.903 6.996 1.00 94.12 79 ALA A CA 1
ATOM 610 C C . ALA A 1 79 ? 7.033 20.714 7.351 1.00 94.12 79 ALA A C 1
ATOM 612 O O . ALA A 1 79 ? 6.575 19.588 7.544 1.00 94.12 79 ALA A O 1
ATOM 613 N N . GLU A 1 80 ? 6.261 21.799 7.383 1.00 95.94 80 GLU A N 1
ATOM 614 C CA . GLU A 1 80 ? 4.836 21.778 7.692 1.00 95.94 80 GLU A CA 1
ATOM 615 C C . GLU A 1 80 ? 4.015 21.126 6.572 1.00 95.94 80 GLU A C 1
ATOM 617 O O . GLU A 1 80 ? 3.092 20.361 6.857 1.00 95.94 80 GLU A O 1
ATOM 622 N N . HIS A 1 81 ? 4.368 21.368 5.303 1.00 97.62 81 HIS A N 1
ATOM 623 C CA . HIS A 1 81 ? 3.744 20.695 4.157 1.00 97.62 81 HIS A CA 1
ATOM 624 C C . HIS A 1 81 ? 4.048 19.192 4.153 1.00 97.62 81 HIS A C 1
ATOM 626 O O . HIS A 1 81 ? 3.136 18.377 3.998 1.00 97.62 81 HIS A O 1
ATOM 632 N N . GLN A 1 82 ? 5.308 18.811 4.380 1.00 97.31 82 GLN A N 1
ATOM 633 C CA . GLN A 1 82 ? 5.705 17.409 4.489 1.00 97.31 82 GLN A CA 1
ATOM 634 C C . GLN A 1 82 ? 4.986 16.717 5.651 1.00 97.31 82 GLN A C 1
ATOM 636 O O . GLN A 1 82 ? 4.479 15.610 5.478 1.00 97.31 82 GLN A O 1
ATOM 641 N N . ALA A 1 83 ? 4.899 17.365 6.817 1.00 92.12 83 ALA A N 1
ATOM 642 C CA . ALA A 1 83 ? 4.187 16.832 7.975 1.00 92.12 83 ALA A CA 1
ATOM 643 C C . ALA A 1 83 ? 2.698 16.613 7.673 1.00 92.12 83 ALA A C 1
ATOM 645 O O . ALA A 1 83 ? 2.168 15.550 7.986 1.00 92.12 83 ALA A O 1
ATOM 646 N N . ALA A 1 84 ? 2.049 17.569 7.003 1.00 94.25 84 ALA A N 1
ATOM 647 C CA . ALA A 1 84 ? 0.656 17.458 6.579 1.00 94.25 84 ALA A CA 1
ATOM 648 C C . ALA A 1 84 ? 0.411 16.262 5.638 1.00 94.25 84 ALA A C 1
ATOM 650 O O . ALA A 1 84 ? -0.533 15.494 5.842 1.00 94.25 84 ALA A O 1
ATOM 651 N N . ILE A 1 85 ? 1.271 16.070 4.630 1.00 95.56 85 ILE A N 1
ATOM 652 C CA . ILE A 1 85 ? 1.182 14.933 3.697 1.00 95.56 85 ILE A CA 1
ATOM 653 C C . ILE A 1 85 ? 1.425 13.614 4.439 1.00 95.56 85 ILE A C 1
ATOM 655 O O . ILE A 1 85 ? 0.651 12.664 4.299 1.00 95.56 85 ILE A O 1
ATOM 659 N N . LEU A 1 86 ? 2.476 13.561 5.260 1.00 91.19 86 LEU A N 1
ATOM 660 C CA . LEU A 1 86 ? 2.875 12.373 6.008 1.00 91.19 86 LEU A CA 1
ATOM 661 C C . LEU A 1 86 ? 1.802 11.940 7.015 1.00 91.19 86 LEU A C 1
ATOM 663 O O . LEU A 1 86 ? 1.536 10.745 7.148 1.00 91.19 86 LEU A O 1
ATOM 667 N N . GLU A 1 87 ? 1.170 12.887 7.709 1.00 82.81 87 GLU A N 1
ATOM 668 C CA . GLU A 1 87 ? 0.072 12.620 8.641 1.00 82.81 87 GLU A CA 1
ATOM 669 C C . GLU A 1 87 ? -1.117 11.972 7.918 1.00 82.81 87 GLU A C 1
ATOM 671 O O . GLU A 1 87 ? -1.594 10.909 8.335 1.00 82.81 87 GLU A O 1
ATOM 676 N N . ALA A 1 88 ? -1.547 12.560 6.796 1.00 84.81 88 ALA A N 1
ATOM 677 C CA . ALA A 1 88 ? -2.645 12.032 5.994 1.00 84.81 88 ALA A CA 1
ATOM 678 C C . ALA A 1 88 ? -2.323 10.636 5.427 1.00 84.81 88 ALA A C 1
ATOM 680 O O . ALA A 1 88 ? -3.139 9.716 5.545 1.00 84.81 88 ALA A O 1
ATOM 681 N N . ALA A 1 89 ? -1.116 10.447 4.883 1.00 83.19 89 ALA A N 1
ATOM 682 C CA . ALA A 1 89 ? -0.674 9.179 4.310 1.00 83.19 89 ALA A CA 1
ATOM 683 C C . ALA A 1 89 ? -0.584 8.060 5.361 1.00 83.19 89 ALA A C 1
ATOM 685 O O . ALA A 1 89 ? -1.156 6.980 5.176 1.00 83.19 89 ALA A O 1
ATOM 686 N N . ARG A 1 90 ? 0.042 8.323 6.518 1.00 76.88 90 ARG A N 1
ATOM 687 C CA . ARG A 1 90 ? 0.167 7.347 7.618 1.00 76.88 90 ARG A CA 1
ATOM 688 C C . ARG A 1 90 ? -1.186 6.891 8.146 1.00 76.88 90 ARG A C 1
ATOM 690 O O . ARG A 1 90 ? -1.374 5.705 8.435 1.00 76.88 90 ARG A O 1
ATOM 697 N N . ALA A 1 91 ? -2.148 7.802 8.249 1.00 65.62 91 ALA A N 1
ATOM 698 C CA . ALA A 1 91 ? -3.449 7.492 8.820 1.00 65.62 91 ALA A CA 1
ATOM 699 C C . ALA A 1 91 ? -4.269 6.488 7.968 1.00 65.62 91 ALA A C 1
ATOM 701 O O . ALA A 1 91 ? -5.062 5.710 8.526 1.00 65.62 91 ALA A O 1
ATOM 702 N N . VAL A 1 92 ? -3.998 6.389 6.657 1.00 63.56 92 VAL A N 1
ATOM 703 C CA . VAL A 1 92 ? -4.567 5.358 5.761 1.00 63.56 92 VAL A CA 1
ATOM 704 C C . VAL A 1 92 ? -3.573 4.305 5.247 1.00 63.56 92 VAL A C 1
ATOM 706 O O . VAL A 1 92 ? -3.992 3.407 4.526 1.00 63.56 92 VAL A O 1
ATOM 709 N N . ARG A 1 93 ? -2.297 4.333 5.665 1.00 66.38 93 ARG A N 1
ATOM 710 C CA . ARG A 1 93 ? -1.203 3.512 5.090 1.00 66.38 93 ARG A CA 1
ATOM 711 C C . ARG A 1 93 ? -1.024 3.721 3.579 1.00 66.38 93 ARG A C 1
ATOM 713 O O . ARG A 1 93 ? -0.718 2.780 2.854 1.00 66.38 93 ARG A O 1
ATOM 720 N N . PHE A 1 94 ? -1.224 4.949 3.110 1.00 78.62 94 PHE A N 1
ATOM 721 C CA . PHE A 1 94 ? -0.814 5.315 1.760 1.00 78.62 94 PHE A CA 1
ATOM 722 C C . PHE A 1 94 ? 0.725 5.374 1.712 1.00 78.62 94 PHE A C 1
ATOM 724 O O . PHE A 1 94 ? 1.319 5.912 2.653 1.00 78.62 94 PHE A O 1
ATOM 731 N N . PRO A 1 95 ? 1.382 4.816 0.679 1.00 77.00 95 PRO A N 1
ATOM 732 C CA . PRO A 1 95 ? 2.836 4.849 0.570 1.00 77.00 95 PRO A CA 1
ATOM 733 C C . PRO A 1 95 ? 3.326 6.289 0.381 1.00 77.00 95 PRO A C 1
ATOM 735 O O . PRO A 1 95 ? 3.012 6.943 -0.612 1.00 77.00 95 PRO A O 1
ATOM 738 N N . PHE A 1 96 ? 4.083 6.781 1.358 1.00 89.38 96 PHE A N 1
ATOM 739 C CA . PHE A 1 96 ? 4.784 8.060 1.295 1.00 89.38 96 PHE A CA 1
ATOM 740 C C . PHE A 1 96 ? 6.026 7.971 2.180 1.00 89.38 96 PHE A C 1
ATOM 742 O O . PHE A 1 96 ? 5.927 7.994 3.411 1.00 89.38 96 PHE A O 1
ATOM 749 N N . ASP A 1 97 ? 7.177 7.814 1.543 1.00 87.81 97 ASP A N 1
ATOM 750 C CA . ASP A 1 97 ? 8.482 7.739 2.181 1.00 87.81 97 ASP A CA 1
ATOM 751 C C . ASP A 1 97 ? 9.239 9.045 1.930 1.00 87.81 97 ASP A C 1
ATOM 753 O O . ASP A 1 97 ? 9.671 9.282 0.802 1.00 87.81 97 ASP A O 1
ATOM 757 N N . PRO A 1 98 ? 9.442 9.894 2.952 1.00 89.44 98 PRO A N 1
ATOM 758 C CA . PRO A 1 98 ? 10.146 11.152 2.776 1.00 89.44 98 PRO A CA 1
ATOM 759 C C . PRO A 1 98 ? 11.528 11.041 2.124 1.00 89.44 98 PRO A C 1
ATOM 761 O O . PRO A 1 98 ? 11.898 11.959 1.405 1.00 89.44 98 PRO A O 1
ATOM 764 N N . ALA A 1 99 ? 12.266 9.943 2.315 1.00 88.50 99 ALA A N 1
ATOM 765 C CA . ALA A 1 99 ? 13.589 9.777 1.704 1.00 88.50 99 ALA A CA 1
ATOM 766 C C . ALA A 1 99 ? 13.522 9.641 0.172 1.00 88.50 99 ALA A C 1
ATOM 768 O O . ALA A 1 99 ? 14.456 9.997 -0.540 1.00 88.50 99 ALA A O 1
ATOM 769 N N . ARG A 1 100 ? 12.393 9.143 -0.340 1.00 88.44 100 ARG A N 1
ATOM 770 C CA . ARG A 1 100 ? 12.194 8.789 -1.751 1.00 88.44 100 ARG A CA 1
ATOM 771 C C . ARG A 1 100 ? 11.192 9.696 -2.466 1.00 88.44 100 ARG A C 1
ATOM 773 O O . ARG A 1 100 ? 11.224 9.815 -3.690 1.00 88.44 100 ARG A O 1
ATOM 780 N N . ASP A 1 101 ? 10.230 10.241 -1.727 1.00 93.69 101 ASP A N 1
ATOM 781 C CA . ASP A 1 101 ? 9.073 10.998 -2.214 1.00 93.69 101 ASP A CA 1
ATOM 782 C C . ASP A 1 101 ? 9.222 12.516 -2.019 1.00 93.69 101 ASP A C 1
ATOM 784 O O . ASP A 1 101 ? 8.442 13.276 -2.600 1.00 93.69 101 ASP A O 1
ATOM 788 N N . VAL A 1 102 ? 10.205 12.969 -1.228 1.00 97.25 102 VAL A N 1
ATOM 789 C CA . VAL A 1 102 ? 10.477 14.394 -1.005 1.00 97.25 102 VAL A CA 1
ATOM 790 C C . VAL A 1 102 ? 11.760 14.808 -1.715 1.00 97.25 102 VAL A C 1
ATOM 792 O O . VAL A 1 102 ? 12.817 14.235 -1.482 1.00 97.25 102 VAL A O 1
ATOM 795 N N . LEU A 1 103 ? 11.667 15.844 -2.548 1.00 97.25 103 LEU A N 1
ATOM 796 C CA . LEU A 1 103 ? 12.809 16.478 -3.198 1.00 97.25 103 LEU A CA 1
ATOM 797 C C . LEU A 1 103 ? 13.065 17.857 -2.569 1.00 97.25 103 LEU A C 1
ATOM 799 O O . LEU A 1 103 ? 12.374 18.820 -2.926 1.00 97.25 103 LEU A O 1
ATOM 803 N N . PRO A 1 104 ? 14.018 17.967 -1.626 1.00 95.25 104 PRO A N 1
ATOM 804 C CA . PRO A 1 104 ? 14.482 19.257 -1.133 1.00 95.25 104 PRO A CA 1
ATOM 805 C C . PRO A 1 104 ? 15.331 19.966 -2.192 1.00 95.25 104 PRO A C 1
ATOM 807 O O . PRO A 1 104 ? 15.931 19.307 -3.038 1.00 95.25 104 PRO A O 1
ATOM 810 N N . HIS A 1 105 ? 15.399 21.298 -2.128 1.00 93.94 105 HIS A N 1
ATOM 811 C CA . HIS A 1 105 ? 16.192 22.120 -3.058 1.00 93.94 105 HIS A CA 1
ATOM 812 C C . HIS A 1 105 ? 15.913 21.794 -4.533 1.00 93.94 105 HIS A C 1
ATOM 814 O O . HIS A 1 105 ? 16.816 21.556 -5.329 1.00 93.94 105 HIS A O 1
ATOM 820 N N . ALA A 1 106 ? 14.630 21.707 -4.883 1.00 95.38 106 ALA A N 1
ATOM 821 C CA . ALA A 1 106 ? 14.198 21.252 -6.191 1.00 95.38 106 ALA A CA 1
ATOM 822 C C . ALA A 1 106 ? 14.759 22.144 -7.311 1.00 95.38 106 ALA A C 1
ATOM 824 O O . ALA A 1 106 ? 14.368 23.307 -7.437 1.00 95.38 106 ALA A O 1
ATOM 825 N N . SER A 1 107 ? 15.615 21.558 -8.150 1.00 95.25 107 SER A N 1
ATOM 826 C CA . SER A 1 107 ? 16.065 22.109 -9.429 1.00 95.25 107 SER A CA 1
ATOM 827 C C . SER A 1 107 ? 15.239 21.542 -10.593 1.00 95.25 107 SER A C 1
ATOM 829 O O . SER A 1 107 ? 14.457 20.598 -10.429 1.00 95.25 107 SER A O 1
ATOM 831 N N . PHE A 1 108 ? 15.397 22.092 -11.798 1.00 92.94 108 PHE A N 1
ATOM 832 C CA . PHE A 1 108 ? 14.696 21.577 -12.980 1.00 92.94 108 PHE A CA 1
ATOM 833 C C . PHE A 1 108 ? 15.159 20.170 -13.358 1.00 92.94 108 PHE A C 1
ATOM 835 O O . PHE A 1 108 ? 14.318 19.312 -13.638 1.00 92.94 108 PHE A O 1
ATOM 842 N N . GLN A 1 109 ? 16.471 19.914 -13.341 1.00 92.69 109 GLN A N 1
ATOM 843 C CA . GLN A 1 109 ? 17.005 18.593 -13.651 1.00 92.69 109 GLN A CA 1
ATOM 844 C C . GLN A 1 109 ? 16.639 17.580 -12.565 1.00 92.69 109 GLN A C 1
ATOM 846 O O . GLN A 1 109 ? 16.191 16.482 -12.891 1.00 92.69 109 GLN A O 1
ATOM 851 N N . ALA A 1 110 ? 16.751 17.947 -11.285 1.00 93.81 110 ALA A N 1
ATOM 852 C CA . ALA A 1 110 ? 16.397 17.063 -10.177 1.00 93.81 110 ALA A CA 1
ATOM 853 C C . ALA A 1 110 ? 14.904 16.695 -10.194 1.00 93.81 110 ALA A C 1
ATOM 855 O O . ALA A 1 110 ? 14.546 15.528 -10.021 1.00 93.81 110 ALA A O 1
ATOM 856 N N . LEU A 1 111 ? 14.029 17.664 -10.486 1.00 94.50 111 LEU A N 1
ATOM 857 C CA . LEU A 1 111 ? 12.596 17.419 -10.633 1.00 94.50 111 LEU A CA 1
ATOM 858 C C . LEU A 1 111 ? 12.292 16.494 -11.822 1.00 94.50 111 LEU A C 1
ATOM 860 O O . LEU A 1 111 ? 11.460 15.595 -11.700 1.00 94.50 111 LEU A O 1
ATOM 864 N N . GLY A 1 112 ? 12.987 16.675 -12.949 1.00 94.06 112 GLY A N 1
ATOM 865 C CA . GLY A 1 112 ? 12.900 15.775 -14.103 1.00 94.06 112 GLY A CA 1
ATOM 866 C C . GLY A 1 112 ? 13.335 14.355 -13.754 1.00 94.06 112 GLY A C 1
ATOM 867 O O . GLY A 1 112 ? 12.577 13.411 -13.961 1.00 94.06 112 GLY A O 1
ATOM 868 N N . ASN A 1 113 ? 14.496 14.215 -13.112 1.00 93.50 113 ASN A N 1
ATOM 869 C CA . ASN A 1 113 ? 15.040 12.932 -12.676 1.00 93.50 113 ASN A CA 1
ATOM 870 C C . ASN A 1 113 ? 14.096 12.190 -11.724 1.00 93.50 113 ASN A C 1
ATOM 872 O O . ASN A 1 113 ? 13.969 10.969 -11.833 1.00 93.50 113 ASN A O 1
ATOM 876 N N . LEU A 1 114 ? 13.427 12.908 -10.815 1.00 93.06 114 LEU A N 1
ATOM 877 C CA . LEU A 1 114 ? 12.449 12.339 -9.889 1.00 93.06 114 LEU A CA 1
ATOM 878 C C . LEU A 1 114 ? 11.215 11.796 -10.627 1.00 93.06 114 LEU A C 1
ATOM 880 O O . LEU A 1 114 ? 10.783 10.670 -10.372 1.00 93.06 114 LEU A O 1
ATOM 884 N N . ILE A 1 115 ? 10.659 12.575 -11.561 1.00 92.94 115 ILE A N 1
ATOM 885 C CA . ILE A 1 115 ? 9.512 12.152 -12.381 1.00 92.94 115 ILE A CA 1
ATOM 886 C C . ILE A 1 115 ? 9.905 10.958 -13.259 1.00 92.94 115 ILE A C 1
ATOM 888 O O . ILE A 1 115 ? 9.170 9.970 -13.328 1.00 92.94 115 ILE A O 1
ATOM 892 N N . ASP A 1 116 ? 11.088 11.006 -13.868 1.00 90.38 116 ASP A N 1
ATOM 893 C CA . ASP A 1 116 ? 11.635 9.915 -14.665 1.00 90.38 116 ASP A CA 1
ATOM 894 C C . ASP A 1 116 ? 11.888 8.657 -13.826 1.00 90.38 116 ASP A C 1
ATOM 896 O O . ASP A 1 116 ? 11.655 7.544 -14.297 1.00 90.38 116 ASP A O 1
ATOM 900 N N . ALA A 1 117 ? 12.346 8.797 -12.580 1.00 87.94 117 ALA A N 1
ATOM 901 C CA . ALA A 1 117 ? 12.544 7.673 -11.670 1.00 87.94 117 ALA A CA 1
ATOM 902 C C . ALA A 1 117 ? 11.215 6.981 -11.349 1.00 87.94 117 ALA A C 1
ATOM 904 O O . ALA A 1 117 ? 11.126 5.759 -11.472 1.00 87.94 117 ALA A O 1
ATOM 905 N N . ALA A 1 118 ? 10.165 7.750 -11.041 1.00 85.56 118 ALA A N 1
ATOM 906 C CA . ALA A 1 118 ? 8.818 7.207 -10.865 1.00 85.56 118 ALA A CA 1
ATOM 907 C C . ALA A 1 118 ? 8.310 6.524 -12.152 1.00 85.56 118 ALA A C 1
ATOM 909 O O . ALA A 1 118 ? 7.753 5.425 -12.106 1.00 85.56 118 ALA A O 1
ATOM 910 N N . ALA A 1 119 ? 8.578 7.119 -13.322 1.00 84.06 119 ALA A N 1
ATOM 911 C CA . ALA A 1 119 ? 8.216 6.550 -14.619 1.00 84.06 119 ALA A CA 1
ATOM 912 C C . ALA A 1 119 ? 8.915 5.205 -14.881 1.00 84.06 119 ALA A C 1
ATOM 914 O O . ALA A 1 119 ? 8.273 4.252 -15.332 1.00 84.06 119 ALA A O 1
ATOM 915 N N . ARG A 1 120 ? 10.220 5.121 -14.580 1.00 83.62 120 ARG A N 1
ATOM 916 C CA . ARG A 1 120 ? 11.044 3.906 -14.706 1.00 83.62 120 ARG A CA 1
ATOM 917 C C . ARG A 1 120 ? 10.601 2.809 -13.743 1.00 83.62 120 ARG A C 1
ATOM 919 O O . ARG A 1 120 ? 10.549 1.651 -14.144 1.00 83.62 120 ARG A O 1
ATOM 926 N N . ALA A 1 121 ? 10.236 3.176 -12.517 1.00 78.75 121 ALA A N 1
ATOM 927 C CA . ALA A 1 121 ? 9.723 2.253 -11.508 1.00 78.75 121 ALA A CA 1
ATOM 928 C C . ALA A 1 121 ? 8.306 1.733 -11.822 1.00 78.75 121 ALA A C 1
ATOM 930 O O . ALA A 1 121 ? 7.828 0.807 -11.172 1.00 78.75 121 ALA A O 1
ATOM 931 N N . GLY A 1 122 ? 7.618 2.304 -12.818 1.00 78.69 122 GLY A N 1
ATOM 932 C CA . GLY A 1 122 ? 6.238 1.936 -13.125 1.00 78.69 122 GLY A CA 1
ATOM 933 C C . GLY A 1 122 ? 5.235 2.454 -12.087 1.00 78.69 122 GLY A C 1
ATOM 934 O O . GLY A 1 122 ? 4.129 1.925 -11.982 1.00 78.69 122 GLY A O 1
ATOM 935 N N . GLU A 1 123 ? 5.596 3.495 -11.338 1.00 80.75 123 GLU A N 1
ATOM 936 C CA . GLU A 1 123 ? 4.783 4.068 -10.269 1.00 80.75 123 GLU A CA 1
ATOM 937 C C . GLU A 1 123 ? 4.092 5.353 -10.778 1.00 80.75 123 GLU A C 1
ATOM 939 O O . GLU A 1 123 ? 4.766 6.346 -11.061 1.00 80.75 123 GLU A O 1
ATOM 944 N N . PRO A 1 124 ? 2.752 5.381 -10.933 1.00 87.56 124 PRO A N 1
ATOM 945 C CA . PRO A 1 124 ? 2.048 6.587 -11.349 1.00 87.56 124 PRO A CA 1
ATOM 946 C C . PRO A 1 124 ? 2.118 7.658 -10.260 1.00 87.56 124 PRO A C 1
ATOM 948 O O . PRO A 1 124 ? 2.123 7.360 -9.067 1.00 87.56 124 PRO A O 1
ATOM 951 N N . ILE A 1 125 ? 2.106 8.922 -10.670 1.00 92.69 125 ILE A N 1
ATOM 952 C CA . ILE A 1 125 ? 2.146 10.064 -9.757 1.00 92.69 125 ILE A CA 1
ATOM 953 C C . ILE A 1 125 ? 0.711 10.568 -9.597 1.00 92.69 125 ILE A C 1
ATOM 955 O O . ILE A 1 125 ? 0.164 11.227 -10.487 1.00 92.69 125 ILE A O 1
ATOM 959 N N . ASN A 1 126 ? 0.066 10.258 -8.470 1.00 91.75 126 ASN A N 1
ATOM 960 C CA . ASN A 1 126 ? -1.286 10.754 -8.206 1.00 91.75 126 ASN A CA 1
ATOM 961 C C . ASN A 1 126 ? -1.256 12.260 -7.964 1.00 91.75 126 ASN A C 1
ATOM 963 O O . ASN A 1 126 ? -2.155 12.953 -8.426 1.00 91.75 126 ASN A O 1
ATOM 967 N N . ALA A 1 127 ? -0.222 12.761 -7.278 1.00 95.56 127 ALA A N 1
ATOM 968 C CA . ALA A 1 127 ? -0.026 14.184 -7.041 1.00 95.56 127 ALA A CA 1
ATOM 969 C C . ALA A 1 127 ? 1.456 14.572 -7.107 1.00 95.56 127 ALA A C 1
ATOM 971 O O . ALA A 1 127 ? 2.275 14.028 -6.370 1.00 95.56 127 ALA A O 1
ATOM 972 N N . LEU A 1 128 ? 1.775 15.558 -7.946 1.00 97.31 128 LEU A N 1
ATOM 973 C CA . LEU A 1 128 ? 3.031 16.301 -7.897 1.00 97.31 128 LEU A CA 1
ATOM 974 C C . LEU A 1 128 ? 2.785 17.628 -7.172 1.00 97.31 128 LEU A C 1
ATOM 976 O O . LEU A 1 128 ? 2.124 18.514 -7.714 1.00 97.31 128 LEU A O 1
ATOM 980 N N . HIS A 1 129 ? 3.285 17.756 -5.947 1.00 97.94 129 HIS A N 1
ATOM 981 C CA . HIS A 1 129 ? 3.193 18.967 -5.138 1.00 97.94 129 HIS A CA 1
ATOM 982 C C . HIS A 1 129 ? 4.492 19.750 -5.230 1.00 97.94 129 HIS A C 1
ATOM 984 O O . HIS A 1 129 ? 5.529 19.267 -4.785 1.00 97.94 129 HIS A O 1
ATOM 990 N N . LEU A 1 130 ? 4.423 20.960 -5.774 1.00 96.88 130 LEU A N 1
ATOM 991 C CA . LEU A 1 130 ? 5.566 21.848 -5.910 1.00 96.88 130 LEU A CA 1
ATOM 992 C C . LEU A 1 130 ? 5.378 23.080 -5.023 1.00 96.88 130 LEU A C 1
ATOM 994 O O . LEU A 1 130 ? 4.419 23.831 -5.208 1.00 96.88 130 LEU A O 1
ATOM 998 N N . LEU A 1 131 ? 6.292 23.273 -4.074 1.00 96.50 131 LEU A N 1
ATOM 999 C CA . LEU A 1 131 ? 6.321 24.409 -3.154 1.00 96.50 131 LEU A CA 1
ATOM 1000 C C . LEU A 1 131 ? 7.544 25.287 -3.438 1.00 96.50 131 LEU A C 1
ATOM 1002 O O . LEU A 1 131 ? 8.674 24.909 -3.143 1.00 96.50 131 LEU A O 1
ATOM 1006 N N . CYS A 1 132 ? 7.330 26.471 -3.997 1.00 94.19 132 CYS A N 1
ATOM 1007 C CA . CYS A 1 132 ? 8.407 27.413 -4.290 1.00 94.19 132 CYS A CA 1
ATOM 1008 C C . CYS A 1 132 ? 7.858 28.838 -4.402 1.00 94.19 132 CYS A C 1
ATOM 1010 O O . CYS A 1 132 ? 6.648 29.059 -4.406 1.00 94.19 132 CYS A O 1
ATOM 1012 N N . HIS A 1 133 ? 8.741 29.823 -4.537 1.00 92.00 133 HIS A N 1
ATOM 1013 C CA . HIS A 1 133 ? 8.314 31.178 -4.885 1.00 92.00 133 HIS A CA 1
ATOM 1014 C C . HIS A 1 133 ? 8.025 31.298 -6.383 1.00 92.00 133 HIS A C 1
ATOM 1016 O O . HIS A 1 133 ? 8.544 30.538 -7.206 1.00 92.00 133 HIS A O 1
ATOM 1022 N N . GLY A 1 134 ? 7.189 32.272 -6.731 1.00 87.81 134 GLY A N 1
ATOM 1023 C CA . GLY A 1 134 ? 7.004 32.720 -8.106 1.00 87.81 134 GLY A CA 1
ATOM 1024 C C . GLY A 1 134 ? 7.601 34.106 -8.304 1.00 87.81 134 GLY A C 1
ATOM 1025 O O . GLY A 1 134 ? 7.662 34.901 -7.366 1.00 87.81 134 GLY A O 1
ATOM 1026 N N . ALA A 1 135 ? 8.045 34.396 -9.521 1.00 84.88 135 ALA A N 1
ATOM 1027 C CA . ALA A 1 135 ? 8.590 35.693 -9.890 1.00 84.88 135 ALA A CA 1
ATOM 1028 C C . ALA A 1 135 ? 8.086 36.130 -11.268 1.00 84.88 135 ALA A C 1
ATOM 1030 O O . ALA A 1 135 ? 7.872 35.315 -12.165 1.00 84.88 135 ALA A O 1
ATOM 1031 N N . LEU A 1 136 ? 7.941 37.442 -11.454 1.00 82.69 136 LEU A N 1
ATOM 1032 C CA . LEU A 1 136 ? 7.716 38.035 -12.768 1.00 82.69 136 LEU A CA 1
ATOM 1033 C C . LEU A 1 136 ? 9.065 38.405 -13.387 1.00 82.69 136 LEU A C 1
ATOM 1035 O O . LEU A 1 136 ? 9.777 39.263 -12.870 1.00 82.69 136 LEU A O 1
ATOM 1039 N N . HIS A 1 137 ? 9.388 37.792 -14.521 1.00 81.12 137 HIS A N 1
ATOM 1040 C CA . HIS A 1 137 ? 10.566 38.116 -15.319 1.00 81.12 137 HIS A CA 1
ATOM 1041 C C . HIS A 1 137 ? 10.113 38.552 -16.708 1.00 81.12 137 HIS A C 1
ATOM 1043 O O . HIS A 1 137 ? 9.326 37.859 -17.353 1.00 81.12 137 HIS A O 1
ATOM 1049 N N . GLU A 1 138 ? 10.520 39.757 -17.115 1.00 79.12 138 GLU A N 1
ATOM 1050 C CA . GLU A 1 138 ? 10.090 40.397 -18.370 1.00 79.12 138 GLU A CA 1
ATOM 1051 C C . GLU A 1 138 ? 8.557 40.411 -18.567 1.00 79.12 138 GLU A C 1
ATOM 1053 O O . GLU A 1 138 ? 8.041 40.314 -19.676 1.00 79.12 138 GLU A O 1
ATOM 1058 N N . GLY A 1 139 ? 7.798 40.526 -17.468 1.00 73.50 139 GLY A N 1
ATOM 1059 C CA . GLY A 1 139 ? 6.331 40.542 -17.492 1.00 73.50 139 GLY A CA 1
ATOM 1060 C C . GLY A 1 139 ? 5.667 39.170 -17.668 1.00 73.50 139 GLY A C 1
ATOM 1061 O O . GLY A 1 139 ? 4.450 39.121 -17.859 1.00 73.50 139 GLY A O 1
ATOM 1062 N N . SER A 1 140 ? 6.429 38.075 -17.582 1.00 77.50 140 SER A N 1
ATOM 1063 C CA . SER A 1 140 ? 5.923 36.698 -17.611 1.00 77.50 140 SER A CA 1
ATOM 1064 C C . SER A 1 140 ? 6.168 35.980 -16.272 1.00 77.50 140 SER A C 1
ATOM 1066 O O . SER A 1 140 ? 7.223 36.169 -15.660 1.00 77.50 140 SER A O 1
ATOM 1068 N N . PRO A 1 141 ? 5.218 35.162 -15.792 1.00 83.50 141 PRO A N 1
ATOM 1069 C CA . PRO A 1 141 ? 5.340 34.434 -14.532 1.00 83.50 141 PRO A CA 1
ATOM 1070 C C . PRO A 1 141 ? 6.254 33.215 -14.669 1.00 83.50 141 PRO A C 1
ATOM 1072 O O . PRO A 1 141 ? 6.142 32.443 -15.622 1.00 83.50 141 PRO A O 1
ATOM 1075 N N . HIS A 1 142 ? 7.139 33.053 -13.690 1.00 90.12 142 HIS A N 1
ATOM 1076 C CA . HIS A 1 142 ? 8.106 31.967 -13.585 1.00 90.12 142 HIS A CA 1
ATOM 1077 C C . HIS A 1 142 ? 8.085 31.374 -12.176 1.00 90.12 142 HIS A C 1
ATOM 1079 O O . HIS A 1 142 ? 7.813 32.080 -11.205 1.00 90.12 142 HIS A O 1
ATOM 1085 N N . LEU A 1 143 ? 8.429 30.094 -12.058 1.00 92.62 143 LEU A N 1
ATOM 1086 C CA . LEU A 1 143 ? 8.780 29.471 -10.781 1.00 92.62 143 LEU A CA 1
ATOM 1087 C C . LEU A 1 143 ? 10.258 29.723 -10.504 1.00 92.62 143 LEU A C 1
ATOM 1089 O O . LEU A 1 143 ? 11.071 29.641 -11.425 1.00 92.62 143 LEU A O 1
ATOM 1093 N N . VAL A 1 144 ? 10.596 30.015 -9.253 1.00 93.69 144 VAL A N 1
ATOM 1094 C CA . VAL A 1 144 ? 11.985 30.155 -8.812 1.00 93.69 144 VAL A CA 1
ATOM 1095 C C . VAL A 1 144 ? 12.415 28.828 -8.201 1.00 93.69 144 VAL A C 1
ATOM 1097 O O . VAL A 1 144 ? 11.948 28.479 -7.117 1.00 93.69 144 VAL A O 1
ATOM 1100 N N . LEU A 1 145 ? 13.257 28.092 -8.920 1.00 94.69 145 LEU A N 1
ATOM 1101 C CA . LEU A 1 145 ? 13.834 26.821 -8.487 1.00 94.69 145 LEU A CA 1
ATOM 1102 C C . LEU A 1 145 ? 15.321 26.985 -8.164 1.00 94.69 145 LEU A C 1
ATOM 1104 O O . LEU A 1 145 ? 15.946 27.968 -8.574 1.00 94.69 145 LEU A O 1
ATOM 1108 N N . ASP A 1 146 ? 15.885 26.025 -7.439 1.00 95.00 146 ASP A N 1
ATOM 1109 C CA . ASP A 1 146 ? 17.329 25.957 -7.230 1.00 95.00 146 ASP A CA 1
ATOM 1110 C C . ASP A 1 146 ? 18.038 25.716 -8.579 1.00 95.00 146 ASP A C 1
ATOM 1112 O O . ASP A 1 146 ? 17.443 25.209 -9.541 1.00 95.00 146 ASP A O 1
ATOM 1116 N N . GLY A 1 147 ? 19.299 26.141 -8.666 1.00 89.56 147 GLY A N 1
ATOM 1117 C CA . GLY A 1 147 ? 20.170 25.757 -9.773 1.00 89.56 147 GLY A CA 1
ATOM 1118 C C . GLY A 1 147 ? 20.484 24.259 -9.724 1.00 89.56 147 GLY A C 1
ATOM 1119 O O . GLY A 1 147 ? 20.227 23.606 -8.713 1.00 89.56 147 GLY A O 1
ATOM 1120 N N . ASP A 1 148 ? 20.975 23.694 -10.826 1.00 86.44 148 ASP A N 1
ATOM 1121 C CA . ASP A 1 148 ? 21.237 22.251 -10.881 1.00 86.44 148 ASP A CA 1
ATOM 1122 C C . ASP A 1 148 ? 22.462 21.870 -10.024 1.00 86.44 148 ASP A C 1
ATOM 1124 O O . ASP A 1 148 ? 22.462 20.797 -9.422 1.00 86.44 148 ASP A O 1
ATOM 1128 N N . ASP A 1 149 ? 23.426 22.787 -9.865 1.00 81.69 149 ASP A N 1
ATOM 1129 C CA . ASP A 1 149 ? 24.521 22.684 -8.896 1.00 81.69 149 ASP A CA 1
ATOM 1130 C C . ASP A 1 149 ? 24.345 23.637 -7.697 1.00 81.69 149 ASP A C 1
ATOM 1132 O O . ASP A 1 149 ? 23.792 24.730 -7.809 1.00 81.69 149 ASP A O 1
ATOM 1136 N N . ALA A 1 150 ? 24.904 23.288 -6.531 1.00 68.50 150 ALA A N 1
ATOM 1137 C CA . ALA A 1 150 ? 24.814 24.118 -5.317 1.00 68.50 150 ALA A CA 1
ATOM 1138 C C . ALA A 1 150 ? 25.458 25.519 -5.453 1.00 68.50 150 ALA A C 1
ATOM 1140 O O . ALA A 1 150 ? 25.184 26.412 -4.650 1.00 68.50 150 ALA A O 1
ATOM 1141 N N . SER A 1 151 ? 26.329 25.714 -6.448 1.00 67.94 151 SER A N 1
ATOM 1142 C CA . SER A 1 151 ? 26.935 27.008 -6.792 1.00 67.94 151 SER A CA 1
ATOM 1143 C C . SER A 1 151 ? 26.154 27.814 -7.833 1.00 67.94 151 SER A C 1
ATOM 1145 O O . SER A 1 151 ? 26.502 28.971 -8.082 1.00 67.94 151 SER A O 1
ATOM 1147 N N . ASP A 1 152 ? 25.143 27.217 -8.463 1.00 78.62 152 ASP A N 1
ATOM 1148 C CA . ASP A 1 152 ? 24.371 27.866 -9.512 1.00 78.62 152 ASP A CA 1
ATOM 1149 C C . ASP A 1 152 ? 23.394 28.893 -8.940 1.00 78.62 152 ASP A C 1
ATOM 1151 O O . ASP A 1 152 ? 22.858 28.777 -7.836 1.00 78.62 152 ASP A O 1
ATOM 1155 N N . ALA A 1 153 ? 23.136 29.931 -9.732 1.00 84.44 153 ALA A N 1
ATOM 1156 C CA . ALA A 1 153 ? 22.102 30.895 -9.400 1.00 84.44 153 ALA A CA 1
ATOM 1157 C C . ALA A 1 153 ? 20.703 30.250 -9.504 1.00 84.44 153 ALA A C 1
ATOM 1159 O O . ALA A 1 153 ? 20.497 29.384 -10.358 1.00 84.44 153 ALA A O 1
ATOM 1160 N N . PRO A 1 154 ? 19.717 30.723 -8.713 1.00 89.12 154 PRO A N 1
ATOM 1161 C CA . PRO A 1 154 ? 18.324 30.310 -8.845 1.00 89.12 154 PRO A CA 1
ATOM 1162 C C . PRO A 1 154 ? 17.836 30.368 -10.294 1.00 89.12 154 PRO A C 1
ATOM 1164 O O . PRO A 1 154 ? 18.027 31.374 -10.987 1.00 89.12 154 PRO A O 1
ATOM 1167 N N . MET A 1 155 ? 17.168 29.310 -10.745 1.00 91.81 155 MET A N 1
ATOM 1168 C CA . MET A 1 155 ? 16.675 29.214 -12.109 1.00 91.81 155 MET A CA 1
ATOM 1169 C C . MET A 1 155 ? 15.200 29.605 -12.205 1.00 91.81 155 MET A C 1
ATOM 1171 O O . MET A 1 155 ? 14.349 29.144 -11.446 1.00 91.81 155 MET A O 1
ATOM 1175 N N . LEU A 1 156 ? 14.886 30.436 -13.201 1.00 91.94 156 LEU A N 1
ATOM 1176 C CA . LEU A 1 156 ? 13.520 30.830 -13.528 1.00 91.94 156 LEU A CA 1
ATOM 1177 C C . LEU A 1 156 ? 12.909 29.851 -14.537 1.00 91.94 156 LEU A C 1
ATOM 1179 O O . LEU A 1 156 ? 13.417 29.684 -15.650 1.00 91.94 156 LEU A O 1
ATOM 1183 N N . ILE A 1 157 ? 11.803 29.213 -14.156 1.00 91.19 157 ILE A N 1
ATOM 1184 C CA . ILE A 1 157 ? 11.095 28.223 -14.974 1.00 91.19 157 ILE A CA 1
ATOM 1185 C C . ILE A 1 157 ? 9.780 28.805 -15.472 1.00 91.19 157 ILE A C 1
ATOM 1187 O O . ILE A 1 157 ? 8.857 29.036 -14.693 1.00 91.19 157 ILE A O 1
ATOM 1191 N N . ASP A 1 158 ? 9.688 29.019 -16.779 1.00 88.88 158 ASP A N 1
ATOM 1192 C CA . ASP A 1 158 ? 8.466 29.471 -17.436 1.00 88.88 158 ASP A CA 1
ATOM 1193 C C . ASP A 1 158 ? 7.504 28.309 -17.750 1.00 88.88 158 ASP A C 1
ATOM 1195 O O . ASP A 1 158 ? 7.778 27.121 -17.540 1.00 88.88 158 ASP A O 1
ATOM 1199 N N . ALA A 1 159 ? 6.344 28.657 -18.307 1.00 86.56 159 ALA A N 1
ATOM 1200 C CA . ALA A 1 159 ? 5.338 27.683 -18.712 1.00 86.56 159 ALA A CA 1
ATOM 1201 C C . ALA A 1 159 ? 5.833 26.710 -19.802 1.00 86.56 159 ALA A C 1
ATOM 1203 O O . ALA A 1 159 ? 5.424 25.546 -19.819 1.00 86.56 159 ALA A O 1
ATOM 1204 N N . ALA A 1 160 ? 6.711 27.155 -20.708 1.00 86.06 160 ALA A N 1
ATOM 1205 C CA . ALA A 1 160 ? 7.214 26.332 -21.804 1.00 86.06 160 ALA A CA 1
ATOM 1206 C C . ALA A 1 160 ? 8.173 25.242 -21.303 1.00 86.06 160 ALA A C 1
ATOM 1208 O O . ALA A 1 160 ? 8.018 24.078 -21.682 1.00 86.06 160 ALA A O 1
ATOM 1209 N N . ARG A 1 161 ? 9.104 25.599 -20.413 1.00 90.00 161 ARG A N 1
ATOM 1210 C CA . ARG A 1 161 ? 10.019 24.671 -19.740 1.00 90.00 161 ARG A CA 1
ATOM 1211 C C . ARG A 1 161 ? 9.261 23.698 -18.851 1.00 90.00 161 ARG A C 1
ATOM 1213 O O . ARG A 1 161 ? 9.498 22.497 -18.932 1.00 90.00 161 ARG A O 1
ATOM 1220 N N . MET A 1 162 ? 8.282 24.177 -18.083 1.00 90.44 162 MET A N 1
ATOM 1221 C CA . MET A 1 162 ? 7.466 23.291 -17.247 1.00 90.44 162 MET A CA 1
ATOM 1222 C C . MET A 1 162 ? 6.669 22.278 -18.089 1.00 90.44 162 MET A C 1
ATOM 1224 O O . MET A 1 162 ? 6.568 21.102 -17.742 1.00 90.44 162 MET A O 1
ATOM 1228 N N . ARG A 1 163 ? 6.165 22.694 -19.260 1.00 88.44 163 ARG A N 1
ATOM 1229 C CA . ARG A 1 163 ? 5.548 21.779 -20.232 1.00 88.44 163 ARG A CA 1
ATOM 1230 C C . ARG A 1 163 ? 6.540 20.764 -20.790 1.00 88.44 163 ARG A C 1
ATOM 1232 O O . ARG A 1 163 ? 6.155 19.622 -21.001 1.00 88.44 163 ARG A O 1
ATOM 1239 N N . GLN A 1 164 ? 7.772 21.176 -21.080 1.00 89.44 164 GLN A N 1
ATOM 1240 C CA . GLN A 1 164 ? 8.811 20.271 -21.573 1.00 89.44 164 GLN A CA 1
ATOM 1241 C C . GLN A 1 164 ? 9.130 19.188 -20.538 1.00 89.44 164 GLN A C 1
ATOM 1243 O O . GLN A 1 164 ? 9.232 18.024 -20.906 1.00 89.44 164 GLN A O 1
ATOM 1248 N N . LEU A 1 165 ? 9.205 19.571 -19.262 1.00 89.44 165 LEU A N 1
ATOM 1249 C CA . LEU A 1 165 ? 9.465 18.659 -18.152 1.00 89.44 165 LEU A CA 1
ATOM 1250 C C . LEU A 1 165 ? 8.356 17.610 -17.989 1.00 89.44 165 LEU A C 1
ATOM 1252 O O . LEU A 1 165 ? 8.626 16.426 -17.863 1.00 89.44 165 LEU A O 1
ATOM 1256 N N . ILE A 1 166 ? 7.091 18.040 -18.014 1.00 90.06 166 ILE A N 1
ATOM 1257 C CA . ILE A 1 166 ? 5.945 17.168 -17.706 1.00 90.06 166 ILE A CA 1
ATOM 1258 C C . ILE A 1 166 ? 5.355 16.486 -18.949 1.00 90.06 166 ILE A C 1
ATOM 1260 O O . ILE A 1 166 ? 4.693 15.457 -18.835 1.00 90.06 166 ILE A O 1
ATOM 1264 N N . GLY A 1 167 ? 5.570 17.032 -20.147 1.00 85.75 167 GLY A N 1
ATOM 1265 C CA . GLY A 1 167 ? 4.845 16.659 -21.365 1.00 85.75 167 GLY A CA 1
ATOM 1266 C C . GLY A 1 167 ? 4.916 15.171 -21.718 1.00 85.75 167 GLY A C 1
ATOM 1267 O O . GLY A 1 167 ? 3.912 14.600 -22.147 1.00 85.75 167 GLY A O 1
ATOM 1268 N N . HIS A 1 168 ? 6.063 14.533 -21.475 1.00 87.12 168 HIS A N 1
ATOM 1269 C CA . HIS A 1 168 ? 6.281 13.103 -21.721 1.00 87.12 168 HIS A CA 1
ATOM 1270 C C . HIS A 1 168 ? 5.673 12.178 -20.652 1.00 87.12 168 HIS A C 1
ATOM 1272 O O . HIS A 1 168 ? 5.622 10.972 -20.865 1.00 87.12 168 HIS A O 1
ATOM 1278 N N . HIS A 1 169 ? 5.167 12.741 -19.551 1.00 90.69 169 HIS A N 1
ATOM 1279 C CA . HIS A 1 169 ? 4.674 12.024 -18.368 1.00 90.69 169 HIS A CA 1
ATOM 1280 C C . HIS A 1 169 ? 3.195 12.320 -18.063 1.00 90.69 169 HIS A C 1
ATOM 1282 O O . HIS A 1 169 ? 2.687 12.007 -16.984 1.00 90.69 169 HIS A O 1
ATOM 1288 N N . THR A 1 170 ? 2.465 12.945 -18.992 1.00 89.94 170 THR A N 1
ATOM 1289 C CA . THR A 1 170 ? 1.053 13.325 -18.775 1.00 89.94 170 THR A CA 1
ATOM 1290 C C . THR A 1 170 ? 0.108 12.125 -18.645 1.00 89.94 170 THR A C 1
ATOM 1292 O O . THR A 1 170 ? -0.985 12.256 -18.103 1.00 89.94 170 THR A O 1
ATOM 1295 N N . ASP A 1 171 ? 0.519 10.939 -19.095 1.00 87.75 171 ASP A N 1
ATOM 1296 C CA . ASP A 1 171 ? -0.201 9.677 -18.917 1.00 87.75 171 ASP A CA 1
ATOM 1297 C C . ASP A 1 171 ? -0.030 9.081 -17.506 1.00 87.75 171 ASP A C 1
ATOM 1299 O O . ASP A 1 171 ? -0.887 8.310 -17.063 1.00 87.75 171 ASP A O 1
ATOM 1303 N N . MET A 1 172 ? 1.019 9.464 -16.769 1.00 88.69 172 MET A N 1
ATOM 1304 C CA . MET A 1 172 ? 1.301 8.983 -15.409 1.00 88.69 172 MET A CA 1
ATOM 1305 C C . MET A 1 172 ? 0.998 10.002 -14.300 1.00 88.69 172 MET A C 1
ATOM 1307 O O . MET A 1 172 ? 0.702 9.575 -13.185 1.00 88.69 172 MET A O 1
ATOM 1311 N N . ILE A 1 173 ? 1.019 11.311 -14.583 1.00 93.50 173 ILE A N 1
ATOM 1312 C CA . ILE A 1 173 ? 0.708 12.368 -13.604 1.00 93.50 173 ILE A CA 1
ATOM 1313 C C . ILE A 1 173 ? -0.791 12.698 -13.635 1.00 93.50 173 ILE A C 1
ATOM 1315 O O . ILE A 1 173 ? -1.308 13.196 -14.634 1.00 93.50 173 ILE A O 1
ATOM 1319 N N . ARG A 1 174 ? -1.506 12.447 -12.530 1.00 91.50 174 ARG A N 1
ATOM 1320 C CA . ARG A 1 174 ? -2.953 12.725 -12.418 1.00 91.50 174 ARG A CA 1
ATOM 1321 C C . ARG A 1 174 ? -3.238 14.169 -12.003 1.00 91.50 174 ARG A C 1
ATOM 1323 O O . ARG A 1 174 ? -4.107 14.822 -12.582 1.00 91.50 174 ARG A O 1
ATOM 1330 N N . MET A 1 175 ? -2.504 14.663 -11.011 1.00 94.94 175 MET A N 1
ATOM 1331 C CA . MET A 1 175 ? -2.728 15.973 -10.409 1.00 94.94 175 MET A CA 1
ATOM 1332 C C . MET A 1 175 ? -1.412 16.712 -10.170 1.00 94.94 175 MET A C 1
ATOM 1334 O O . MET A 1 175 ? -0.423 16.114 -9.752 1.00 94.94 175 MET A O 1
ATOM 1338 N N . VAL A 1 176 ? -1.419 18.026 -10.391 1.00 97.31 176 VAL A N 1
ATOM 1339 C CA . VAL A 1 176 ? -0.312 18.923 -10.032 1.00 97.31 176 VAL A CA 1
ATOM 1340 C C . VAL A 1 176 ? -0.825 19.997 -9.073 1.00 97.31 176 VAL A C 1
ATOM 1342 O O . VAL A 1 176 ? -1.842 20.635 -9.346 1.00 97.31 176 VAL A O 1
ATOM 1345 N N . VAL A 1 177 ? -0.126 20.198 -7.958 1.00 97.00 177 VAL A N 1
ATOM 1346 C CA . VAL A 1 177 ? -0.382 21.263 -6.979 1.00 97.00 177 VAL A CA 1
ATOM 1347 C C . VAL A 1 177 ? 0.772 22.253 -7.045 1.00 97.00 177 VAL A C 1
ATOM 1349 O O . VAL A 1 177 ? 1.870 21.963 -6.580 1.00 97.00 177 VAL A O 1
ATOM 1352 N N . LEU A 1 178 ? 0.528 23.416 -7.643 1.00 94.75 178 LEU A N 1
ATOM 1353 C CA . LEU A 1 178 ? 1.480 24.520 -7.731 1.00 94.75 178 LEU A CA 1
ATOM 1354 C C . LEU A 1 178 ? 1.251 25.471 -6.555 1.00 94.75 178 LEU A C 1
ATOM 1356 O O . LEU A 1 178 ? 0.461 26.416 -6.638 1.00 94.75 178 LEU A O 1
ATOM 1360 N N . CYS A 1 179 ? 1.951 25.214 -5.453 1.00 90.50 179 CYS A N 1
ATOM 1361 C CA . CYS A 1 179 ? 1.992 26.094 -4.294 1.00 90.50 179 CYS A CA 1
ATOM 1362 C C . CYS A 1 179 ? 3.089 27.150 -4.490 1.00 90.50 179 CYS A C 1
ATOM 1364 O O . CYS A 1 179 ? 4.099 27.165 -3.791 1.00 90.50 179 CYS A O 1
ATOM 1366 N N . ALA A 1 180 ? 2.886 28.006 -5.491 1.00 85.69 180 ALA A N 1
ATOM 1367 C CA . ALA A 1 180 ? 3.780 29.100 -5.833 1.00 85.69 180 ALA A CA 1
ATOM 1368 C C . ALA A 1 180 ? 2.987 30.357 -6.188 1.00 85.69 180 ALA A C 1
ATOM 1370 O O . ALA A 1 180 ? 1.907 30.276 -6.787 1.00 85.69 180 ALA A O 1
ATOM 1371 N N . CYS A 1 181 ? 3.527 31.518 -5.817 1.00 79.62 181 CYS A N 1
ATOM 1372 C CA . CYS A 1 181 ? 2.948 32.812 -6.165 1.00 79.62 181 CYS A CA 1
ATOM 1373 C C . CYS A 1 181 ? 2.779 32.920 -7.689 1.00 79.62 181 CYS A C 1
ATOM 1375 O O . CYS A 1 181 ? 3.650 32.499 -8.444 1.00 79.62 181 CYS A O 1
ATOM 1377 N N . ASP A 1 182 ? 1.654 33.468 -8.148 1.00 73.56 182 ASP A N 1
ATOM 1378 C CA . ASP A 1 182 ? 1.403 33.797 -9.561 1.00 73.56 182 ASP A CA 1
ATOM 1379 C C . ASP A 1 182 ? 1.463 32.628 -10.572 1.00 73.56 182 ASP A C 1
ATOM 1381 O O . ASP A 1 182 ? 1.385 32.853 -11.780 1.00 73.56 182 ASP A O 1
ATOM 1385 N N . ALA A 1 183 ? 1.514 31.365 -10.131 1.00 68.31 183 ALA A N 1
ATOM 1386 C CA . ALA A 1 183 ? 1.560 30.196 -11.021 1.00 68.31 183 ALA A CA 1
ATOM 1387 C C . ALA A 1 183 ? 0.298 30.036 -11.903 1.00 68.31 183 ALA A C 1
ATOM 1389 O O . ALA A 1 183 ? 0.349 29.450 -12.992 1.00 68.31 183 ALA A O 1
ATOM 1390 N N . GLY A 1 184 ? -0.839 30.565 -11.440 1.00 58.03 184 GLY A N 1
ATOM 1391 C CA . GLY A 1 184 ? -2.100 30.693 -12.177 1.00 58.03 184 GLY A CA 1
ATOM 1392 C C . GLY A 1 184 ? -2.267 32.028 -12.916 1.00 58.03 184 GLY A C 1
ATOM 1393 O O . GLY A 1 184 ? -3.222 32.183 -13.675 1.00 58.03 184 GLY A O 1
ATOM 1394 N N . HIS A 1 185 ? -1.352 32.984 -12.736 1.00 73.00 185 HIS A N 1
ATOM 1395 C CA . HIS A 1 185 ? -1.397 34.297 -13.378 1.00 73.00 185 HIS A CA 1
ATOM 1396 C C . HIS A 1 185 ? -0.858 34.232 -14.814 1.00 73.00 185 HIS A C 1
ATOM 1398 O O . HIS A 1 185 ? 0.012 33.424 -15.117 1.00 73.00 185 HIS A O 1
ATOM 1404 N N . VAL A 1 186 ? -1.362 35.071 -15.724 1.00 62.19 186 VAL A N 1
ATOM 1405 C CA . VAL A 1 186 ? -0.896 35.100 -17.127 1.00 62.19 186 VAL A CA 1
ATOM 1406 C C . VAL A 1 186 ? 0.258 36.090 -17.314 1.00 62.19 186 VAL A C 1
ATOM 1408 O O . VAL A 1 186 ? 1.172 35.814 -18.080 1.00 62.19 186 VAL A O 1
ATOM 1411 N N . GLY A 1 187 ? 0.278 37.188 -16.553 1.00 61.12 187 GLY A N 1
ATOM 1412 C CA . GLY A 1 187 ? 1.255 38.270 -16.699 1.00 61.12 187 GLY A CA 1
ATOM 1413 C C . GLY A 1 187 ? 0.974 39.160 -17.923 1.00 61.12 187 GLY A C 1
ATOM 1414 O O . GLY A 1 187 ? 0.287 38.739 -18.853 1.00 61.12 187 GLY A O 1
ATOM 1415 N N . PRO A 1 188 ? 1.463 40.413 -17.944 1.00 54.16 188 PRO A N 1
ATOM 1416 C CA . PRO A 1 188 ? 1.177 41.366 -19.023 1.00 54.16 188 PRO A CA 1
ATOM 1417 C C . PRO A 1 188 ? 1.871 41.064 -20.364 1.00 54.16 188 PRO A C 1
ATOM 1419 O O . PRO A 1 188 ? 1.444 41.603 -21.383 1.00 54.16 188 PRO A O 1
ATOM 1422 N N . ALA A 1 189 ? 2.931 40.245 -20.389 1.00 53.06 189 ALA A N 1
ATOM 1423 C CA . ALA A 1 189 ? 3.758 40.023 -21.586 1.00 53.06 189 ALA A CA 1
ATOM 1424 C C . ALA A 1 189 ? 3.583 38.640 -22.246 1.00 53.06 189 ALA A C 1
ATOM 1426 O O . ALA A 1 189 ? 4.123 38.397 -23.326 1.00 53.06 189 ALA A O 1
ATOM 1427 N N . ASN A 1 190 ? 2.833 37.726 -21.628 1.00 57.25 190 ASN A N 1
ATOM 1428 C CA . ASN A 1 190 ? 2.787 36.331 -22.053 1.00 57.25 190 ASN A CA 1
ATOM 1429 C C . ASN A 1 190 ? 1.575 36.035 -22.954 1.00 57.25 190 ASN A C 1
ATOM 1431 O O . ASN A 1 190 ? 0.427 36.080 -22.517 1.00 57.25 190 ASN A O 1
ATOM 1435 N N . GLN A 1 191 ? 1.832 35.666 -24.211 1.00 56.03 191 GLN A N 1
ATOM 1436 C CA . GLN A 1 191 ? 0.790 35.283 -25.177 1.00 56.03 191 GLN A CA 1
ATOM 1437 C C . GLN A 1 191 ? 0.353 33.806 -25.067 1.00 56.03 191 GLN A C 1
ATOM 1439 O O . GLN A 1 191 ? -0.574 33.389 -25.761 1.00 56.03 191 GLN A O 1
ATOM 1444 N N . LEU A 1 192 ? 1.015 32.995 -24.230 1.00 57.66 192 LEU A N 1
ATOM 1445 C CA . LEU A 1 192 ? 0.814 31.540 -24.145 1.00 57.66 192 LEU A CA 1
ATOM 1446 C C . LEU A 1 192 ? -0.027 31.084 -22.937 1.00 57.66 192 LEU A C 1
ATOM 1448 O O . LEU A 1 192 ? -0.495 29.940 -22.946 1.00 57.66 192 LEU A O 1
ATOM 1452 N N . GLY A 1 193 ? -0.271 31.964 -21.959 1.00 74.00 193 GLY A N 1
ATOM 1453 C CA . GLY A 1 193 ? -1.029 31.670 -20.735 1.00 74.00 193 GLY A CA 1
ATOM 1454 C C . GLY A 1 193 ? -0.160 31.329 -19.515 1.00 74.00 193 GLY A C 1
ATOM 1455 O O . GLY A 1 193 ? 1.064 31.291 -19.602 1.00 74.00 193 GLY A O 1
ATOM 1456 N N . SER A 1 194 ? -0.789 31.078 -18.366 1.00 86.81 194 SER A N 1
ATOM 1457 C CA . SER A 1 194 ? -0.115 30.715 -17.111 1.00 86.81 194 SER A CA 1
ATOM 1458 C C . SER A 1 194 ? 0.534 29.324 -17.162 1.00 86.81 194 SER A C 1
ATOM 1460 O O . SER A 1 194 ? 0.245 28.501 -18.044 1.00 86.81 194 SER A O 1
ATOM 1462 N N . ILE A 1 195 ? 1.395 29.021 -16.184 1.00 90.12 195 ILE A N 1
ATOM 1463 C CA . ILE A 1 195 ? 1.978 27.678 -16.030 1.00 90.12 195 ILE A CA 1
ATOM 1464 C C . ILE A 1 195 ? 0.857 26.654 -15.808 1.00 90.12 195 ILE A C 1
ATOM 1466 O O . ILE A 1 195 ? 0.825 25.617 -16.474 1.00 90.12 195 ILE A O 1
ATOM 1470 N N . ALA A 1 196 ? -0.119 26.980 -14.953 1.00 91.81 196 ALA A N 1
ATOM 1471 C CA . ALA A 1 196 ? -1.268 26.119 -14.685 1.00 91.81 196 ALA A CA 1
ATOM 1472 C C . ALA A 1 196 ? -2.109 25.838 -15.943 1.00 91.81 196 ALA A C 1
ATOM 1474 O O . ALA A 1 196 ? -2.438 24.684 -16.232 1.00 91.81 196 ALA A O 1
ATOM 1475 N N . GLN A 1 197 ? -2.396 26.874 -16.742 1.00 90.69 197 GLN A N 1
ATOM 1476 C CA . GLN A 1 197 ? -3.095 26.727 -18.024 1.00 90.69 197 GLN A CA 1
ATOM 1477 C C . GLN A 1 197 ? -2.321 25.828 -18.987 1.00 90.69 197 GLN A C 1
ATOM 1479 O O . GLN A 1 197 ? -2.919 25.010 -19.685 1.00 90.69 197 GLN A O 1
ATOM 1484 N N . THR A 1 198 ? -0.997 25.959 -19.027 1.00 91.38 198 THR A N 1
ATOM 1485 C CA . THR A 1 198 ? -0.150 25.171 -19.924 1.00 91.38 198 THR A CA 1
ATOM 1486 C C . THR A 1 198 ? -0.136 23.693 -19.542 1.00 91.38 198 THR A C 1
ATOM 1488 O O . THR A 1 198 ? -0.284 22.843 -20.420 1.00 91.38 198 THR A O 1
ATOM 1491 N N . LEU A 1 199 ? -0.042 23.373 -18.249 1.00 93.06 199 LEU A N 1
ATOM 1492 C CA . LEU A 1 199 ? -0.122 21.993 -17.758 1.00 93.06 199 LEU A CA 1
ATOM 1493 C C . LEU A 1 199 ? -1.504 21.379 -17.974 1.00 93.06 199 LEU A C 1
ATOM 1495 O O . LEU A 1 199 ? -1.611 20.243 -18.438 1.00 93.06 199 LEU A O 1
ATOM 1499 N N . HIS A 1 200 ? -2.565 22.149 -17.727 1.00 93.12 200 HIS A N 1
ATOM 1500 C CA . HIS A 1 200 ? -3.918 21.721 -18.050 1.00 93.12 200 HIS A CA 1
ATOM 1501 C C . HIS A 1 200 ? -4.038 21.426 -19.553 1.00 93.12 200 HIS A C 1
ATOM 1503 O O . HIS A 1 200 ? -4.438 20.333 -19.932 1.00 93.12 200 HIS A O 1
ATOM 1509 N N . ARG A 1 201 ? -3.588 22.324 -20.438 1.00 91.62 201 ARG A N 1
ATOM 1510 C CA . ARG A 1 201 ? -3.592 22.097 -21.897 1.00 91.62 201 ARG A CA 1
ATOM 1511 C C . ARG A 1 201 ? -2.759 20.895 -22.341 1.00 91.62 201 ARG A C 1
ATOM 1513 O O . ARG A 1 201 ? -3.105 20.286 -23.348 1.00 91.62 201 ARG A O 1
ATOM 1520 N N . ALA A 1 202 ? -1.695 20.560 -21.612 1.00 91.62 202 ALA A N 1
ATOM 1521 C CA . ALA A 1 202 ? -0.848 19.404 -21.896 1.00 91.62 202 ALA A CA 1
ATOM 1522 C C . ALA A 1 202 ? -1.544 18.056 -21.634 1.00 91.62 202 ALA A C 1
ATOM 1524 O O . ALA A 1 202 ? -1.041 17.031 -22.080 1.00 91.62 202 ALA A O 1
ATOM 1525 N N . GLY A 1 203 ? -2.698 18.050 -20.959 1.00 92.75 203 GLY A N 1
ATOM 1526 C CA . GLY A 1 203 ? -3.496 16.843 -20.731 1.00 92.75 203 GLY A CA 1
ATOM 1527 C C . GLY A 1 203 ? -3.496 16.346 -19.287 1.00 92.75 203 GLY A C 1
ATOM 1528 O O . GLY A 1 203 ? -4.136 15.333 -19.009 1.00 92.75 203 GLY A O 1
ATOM 1529 N N . ILE A 1 204 ? -2.863 17.075 -18.357 1.00 94.81 204 ILE A N 1
ATOM 1530 C CA . ILE A 1 204 ? -3.013 16.813 -16.919 1.00 94.81 204 ILE A CA 1
ATOM 1531 C C . ILE A 1 204 ? -4.494 16.958 -16.541 1.00 94.81 204 ILE A C 1
ATOM 1533 O O . ILE A 1 204 ? -5.174 17.898 -16.975 1.00 94.81 204 ILE A O 1
ATOM 1537 N N . GLN A 1 205 ? -5.007 15.999 -15.768 1.00 93.56 205 GLN A N 1
ATOM 1538 C CA . GLN A 1 205 ? -6.423 15.936 -15.403 1.00 93.56 205 GLN A CA 1
ATOM 1539 C C . GLN A 1 205 ? -6.800 17.089 -14.469 1.00 93.56 205 GLN A C 1
ATOM 1541 O O . GLN A 1 205 ? -7.776 17.793 -14.724 1.00 93.56 205 GLN A O 1
ATOM 1546 N N . VAL A 1 206 ? -5.989 17.313 -13.429 1.00 95.69 206 VAL A N 1
ATOM 1547 C CA . VAL A 1 206 ? -6.214 18.363 -12.431 1.00 95.69 206 VAL A CA 1
ATOM 1548 C C . VAL A 1 206 ? -4.961 19.198 -12.201 1.00 95.69 206 VAL A C 1
ATOM 1550 O O . VAL A 1 206 ? -3.891 18.662 -11.923 1.00 95.69 206 VAL A O 1
ATOM 1553 N N . VAL A 1 207 ? -5.105 20.523 -12.238 1.00 96.31 207 VAL A N 1
ATOM 1554 C CA . VAL A 1 207 ? -4.062 21.448 -11.775 1.00 96.31 207 VAL A CA 1
ATOM 1555 C C . VAL A 1 207 ? -4.658 22.400 -10.742 1.00 96.31 207 VAL A C 1
ATOM 1557 O O . VAL A 1 207 ? -5.612 23.118 -11.037 1.00 96.31 207 VAL A O 1
ATOM 1560 N N . LEU A 1 208 ? -4.106 22.397 -9.530 1.00 95.81 208 LEU A N 1
ATOM 1561 C CA . LEU A 1 208 ? -4.363 23.409 -8.507 1.00 95.81 208 LEU A CA 1
ATOM 1562 C C . LEU A 1 208 ? -3.225 24.419 -8.538 1.00 95.81 208 LEU A C 1
ATOM 1564 O O . LEU A 1 208 ? -2.061 24.027 -8.510 1.00 95.81 208 LEU A O 1
ATOM 1568 N N . ALA A 1 209 ? -3.543 25.707 -8.592 1.00 93.56 209 ALA A N 1
ATOM 1569 C CA . ALA A 1 209 ? -2.527 26.753 -8.609 1.00 93.56 209 ALA A CA 1
ATOM 1570 C C . ALA A 1 209 ? -3.027 28.025 -7.938 1.00 93.56 209 ALA A C 1
ATOM 1572 O O . ALA A 1 209 ? -4.222 28.324 -7.984 1.00 93.56 209 ALA A O 1
ATOM 1573 N N . SER A 1 210 ? -2.105 28.795 -7.365 1.00 88.25 210 SER A N 1
ATOM 1574 C CA . SER A 1 210 ? -2.431 30.130 -6.881 1.00 88.25 210 SER A CA 1
ATOM 1575 C C . SER A 1 210 ? -2.326 31.180 -7.989 1.00 88.25 210 SER A C 1
ATOM 1577 O O . SER A 1 210 ? -1.356 31.225 -8.744 1.00 88.25 210 SER A O 1
ATOM 1579 N N . ARG A 1 211 ? -3.325 32.054 -8.073 1.00 84.31 211 ARG A N 1
ATOM 1580 C CA . ARG A 1 211 ? -3.401 33.214 -8.972 1.00 84.31 211 ARG A CA 1
ATOM 1581 C C . ARG A 1 211 ? -2.553 34.392 -8.487 1.00 84.31 211 ARG A C 1
ATOM 1583 O O . ARG A 1 211 ? -2.209 35.240 -9.300 1.00 84.31 211 ARG A O 1
ATOM 1590 N N . ALA A 1 212 ? -2.287 34.456 -7.185 1.00 79.69 212 ALA A N 1
ATOM 1591 C CA . ALA A 1 212 ? -1.582 35.538 -6.499 1.00 79.69 212 ALA A CA 1
ATOM 1592 C C . ALA A 1 212 ? -0.779 34.971 -5.308 1.00 79.69 212 ALA A C 1
ATOM 1594 O O . ALA A 1 212 ? -0.919 33.784 -5.000 1.00 79.69 212 ALA A O 1
ATOM 1595 N N . PRO A 1 213 ? 0.056 35.757 -4.614 1.00 82.12 213 PRO A N 1
ATOM 1596 C CA . PRO A 1 213 ? 0.686 35.300 -3.379 1.00 82.12 213 PRO A CA 1
ATOM 1597 C C . PRO A 1 213 ? -0.345 34.831 -2.340 1.00 82.12 213 PRO A C 1
ATOM 1599 O O . PRO A 1 213 ? -1.397 35.450 -2.188 1.00 82.12 213 PRO A O 1
ATOM 1602 N N . ILE A 1 214 ? -0.029 33.737 -1.644 1.00 84.75 214 ILE A N 1
ATOM 1603 C CA . ILE A 1 214 ? -0.793 33.212 -0.502 1.00 84.75 214 ILE A CA 1
ATOM 1604 C C . ILE A 1 214 ? 0.070 33.294 0.753 1.00 84.75 214 ILE A C 1
ATOM 1606 O O . ILE A 1 214 ? 1.294 33.172 0.673 1.00 84.75 214 ILE A O 1
ATOM 1610 N N . SER A 1 215 ? -0.551 33.497 1.913 1.00 87.56 215 SER A N 1
ATOM 1611 C CA . SER A 1 215 ? 0.188 33.497 3.176 1.00 87.56 215 SER A CA 1
ATOM 1612 C C . SER A 1 215 ? 0.758 32.111 3.504 1.00 87.56 215 SER A C 1
ATOM 1614 O O . SER A 1 215 ? 0.226 31.077 3.090 1.00 87.56 215 SER A O 1
ATOM 1616 N N . VAL A 1 216 ? 1.825 32.084 4.312 1.00 88.31 216 VAL A N 1
ATOM 1617 C CA . VAL A 1 216 ? 2.428 30.839 4.820 1.00 88.31 216 VAL A CA 1
ATOM 1618 C C . VAL A 1 216 ? 1.372 29.987 5.529 1.00 88.31 216 VAL A C 1
ATOM 1620 O O . VAL A 1 216 ? 1.199 28.820 5.188 1.00 88.31 216 VAL A O 1
ATOM 1623 N N . ALA A 1 217 ? 0.593 30.581 6.439 1.00 87.19 217 ALA A N 1
ATOM 1624 C CA . ALA A 1 217 ? -0.465 29.880 7.165 1.00 87.19 217 ALA A CA 1
ATOM 1625 C C . ALA A 1 217 ? -1.506 29.249 6.222 1.00 87.19 217 ALA A C 1
ATOM 1627 O O . ALA A 1 217 ? -1.850 28.075 6.382 1.00 87.19 217 ALA A O 1
ATOM 1628 N N . SER A 1 218 ? -1.955 29.989 5.202 1.00 88.94 218 SER A N 1
ATOM 1629 C CA . SER A 1 218 ? -2.911 29.487 4.210 1.00 88.94 218 SER A CA 1
ATOM 1630 C C . SER A 1 218 ? -2.326 28.397 3.310 1.00 88.94 218 SER A C 1
ATOM 1632 O O . SER A 1 218 ? -3.031 27.446 2.981 1.00 88.94 218 SER A O 1
ATOM 1634 N N . SER A 1 219 ? -1.046 28.485 2.931 1.00 91.81 219 SER A N 1
ATOM 1635 C CA . SER A 1 219 ? -0.378 27.440 2.137 1.00 91.81 219 SER A CA 1
ATOM 1636 C C . SER A 1 219 ? -0.303 26.105 2.886 1.00 91.81 219 SER A C 1
ATOM 1638 O O . SER A 1 219 ? -0.645 25.056 2.332 1.00 91.81 219 SER A O 1
ATOM 1640 N N . VAL A 1 220 ? 0.014 26.160 4.184 1.00 93.25 220 VAL A N 1
ATOM 1641 C CA . VAL A 1 220 ? 0.052 24.983 5.052 1.00 93.25 220 VAL A CA 1
ATOM 1642 C C . VAL A 1 220 ? -1.359 24.418 5.252 1.00 93.25 220 VAL A C 1
ATOM 1644 O O . VAL A 1 220 ? -1.551 23.204 5.187 1.00 93.25 220 VAL A O 1
ATOM 1647 N N . GLU A 1 221 ? -2.366 25.274 5.466 1.00 92.00 221 GLU A N 1
ATOM 1648 C CA . GLU A 1 221 ? -3.768 24.843 5.591 1.00 92.00 221 GLU A CA 1
ATOM 1649 C C . GLU A 1 221 ? -4.307 24.221 4.296 1.00 92.00 221 GLU A C 1
ATOM 1651 O O . GLU A 1 221 ? -5.056 23.241 4.356 1.00 92.00 221 GLU A O 1
ATOM 1656 N N . LEU A 1 222 ? -3.880 24.724 3.130 1.00 93.50 222 LEU A N 1
ATOM 1657 C CA . LEU A 1 222 ? -4.167 24.108 1.838 1.00 93.50 222 LEU A CA 1
ATOM 1658 C C . LEU A 1 222 ? -3.611 22.689 1.776 1.00 93.50 222 LEU A C 1
ATOM 1660 O O . LEU A 1 222 ? -4.379 21.774 1.486 1.00 93.50 222 LEU A O 1
ATOM 1664 N N . ALA A 1 223 ? -2.325 22.483 2.078 1.00 95.81 223 ALA A N 1
ATOM 1665 C CA . ALA A 1 223 ? -1.715 21.155 2.029 1.00 95.81 223 ALA A CA 1
ATOM 1666 C C . ALA A 1 223 ? -2.396 20.192 3.016 1.00 95.81 223 ALA A C 1
ATOM 1668 O O . ALA A 1 223 ? -2.827 19.105 2.629 1.00 95.81 223 ALA A O 1
ATOM 1669 N N . ARG A 1 224 ? -2.574 20.626 4.268 1.00 94.62 224 ARG A N 1
ATOM 1670 C CA . ARG A 1 224 ? -3.230 19.851 5.330 1.00 94.62 224 ARG A CA 1
ATOM 1671 C C . ARG A 1 224 ? -4.631 19.409 4.940 1.00 94.62 224 ARG A C 1
ATOM 1673 O O . ARG A 1 224 ? -4.930 18.219 4.986 1.00 94.62 224 ARG A O 1
ATOM 1680 N N . THR A 1 225 ? -5.476 20.351 4.535 1.00 92.81 225 THR A N 1
ATOM 1681 C CA . THR A 1 225 ? -6.878 20.057 4.225 1.00 92.81 225 THR A CA 1
ATOM 1682 C C . THR A 1 225 ? -6.997 19.210 2.965 1.00 92.81 225 THR A C 1
ATOM 1684 O O . THR A 1 225 ? -7.735 18.230 2.953 1.00 92.81 225 THR A O 1
ATOM 1687 N N . LEU A 1 226 ? -6.230 19.538 1.920 1.00 95.00 226 LEU A N 1
ATOM 1688 C CA . LEU A 1 226 ? -6.297 18.848 0.635 1.00 95.00 226 LEU A CA 1
ATOM 1689 C C . LEU A 1 226 ? -5.953 17.360 0.769 1.00 95.00 226 LEU A C 1
ATOM 1691 O O . LEU A 1 226 ? -6.736 16.515 0.341 1.00 95.00 226 LEU A O 1
ATOM 1695 N N . TYR A 1 227 ? -4.812 17.019 1.376 1.00 94.75 227 TYR A N 1
ATOM 1696 C CA . TYR A 1 227 ? -4.409 15.614 1.508 1.00 94.75 227 TYR A CA 1
ATOM 1697 C C . TYR A 1 227 ? -5.216 14.863 2.563 1.00 94.75 227 TYR A C 1
ATOM 1699 O O . TYR A 1 227 ? -5.491 13.679 2.366 1.00 94.75 227 TYR A O 1
ATOM 1707 N N . ALA A 1 228 ? -5.658 15.526 3.637 1.00 87.56 228 ALA A N 1
ATOM 1708 C CA . ALA A 1 228 ? -6.581 14.911 4.585 1.00 87.56 228 ALA A CA 1
ATOM 1709 C C . ALA A 1 228 ? -7.899 14.524 3.895 1.00 87.56 228 ALA A C 1
ATOM 1711 O O . ALA A 1 228 ? -8.328 13.378 3.987 1.00 87.56 228 ALA A O 1
ATOM 1712 N N . GLU A 1 229 ? -8.517 15.422 3.131 1.00 86.31 229 GLU A N 1
ATOM 1713 C CA . GLU A 1 229 ? -9.767 15.114 2.431 1.00 86.31 229 GLU A CA 1
ATOM 1714 C C . GLU A 1 229 ? -9.571 14.075 1.314 1.00 86.31 229 GLU A C 1
ATOM 1716 O O . GLU A 1 229 ? -10.421 13.200 1.133 1.00 86.31 229 GLU A O 1
ATOM 1721 N N . LEU A 1 230 ? -8.462 14.113 0.571 1.00 87.50 230 LEU A N 1
ATOM 1722 C CA . LEU A 1 230 ? -8.213 13.164 -0.521 1.00 87.50 230 LEU A CA 1
ATOM 1723 C C . LEU A 1 230 ? -7.884 11.751 -0.024 1.00 87.50 230 LEU A C 1
ATOM 1725 O O . LEU A 1 230 ? -8.411 10.780 -0.565 1.00 87.50 230 LEU A O 1
ATOM 1729 N N . LEU A 1 231 ? -7.044 11.621 1.007 1.00 82.88 231 LEU A N 1
ATOM 1730 C CA . LEU A 1 231 ? -6.595 10.320 1.508 1.00 82.88 231 LEU A CA 1
ATOM 1731 C C . LEU A 1 231 ? -7.490 9.779 2.624 1.00 82.88 231 LEU A C 1
ATOM 1733 O O . LEU A 1 231 ? -7.905 8.624 2.569 1.00 82.88 231 LEU A O 1
ATOM 1737 N N . LEU A 1 232 ? -7.797 10.596 3.637 1.00 73.44 232 LEU A N 1
ATOM 1738 C CA . LEU A 1 232 ? -8.578 10.163 4.801 1.00 73.44 232 LEU A CA 1
ATOM 1739 C C . LEU A 1 232 ? -10.080 10.247 4.556 1.00 73.44 232 LEU A C 1
ATOM 1741 O O . LEU A 1 232 ? -10.810 9.323 4.912 1.00 73.44 232 LEU A O 1
ATOM 1745 N N . GLY A 1 233 ? -10.532 11.349 3.959 1.00 65.81 233 GLY A N 1
ATOM 1746 C CA . GLY A 1 233 ? -11.937 11.550 3.618 1.00 65.81 233 GLY A CA 1
ATOM 1747 C C . GLY A 1 233 ? -12.389 10.732 2.403 1.00 65.81 233 GLY A C 1
ATOM 1748 O O . GLY A 1 233 ? -13.593 10.572 2.203 1.00 65.81 233 GLY A O 1
ATOM 1749 N N . VAL A 1 234 ? -11.443 10.209 1.606 1.00 72.19 234 VAL A N 1
ATOM 1750 C CA . VAL A 1 234 ? -11.684 9.482 0.342 1.00 72.19 234 VAL A CA 1
ATOM 1751 C C . VAL A 1 234 ? -12.578 10.303 -0.599 1.00 72.19 234 VAL A C 1
ATOM 1753 O O . VAL A 1 234 ? -13.542 9.824 -1.200 1.00 72.19 234 VAL A O 1
ATOM 1756 N N . THR A 1 235 ? -12.304 11.605 -0.658 1.00 74.19 235 THR A N 1
ATOM 1757 C CA . THR A 1 235 ? -13.140 12.572 -1.371 1.00 74.19 235 THR A CA 1
ATOM 1758 C C . THR A 1 235 ? -12.634 12.824 -2.784 1.00 74.19 235 THR A C 1
ATOM 1760 O O . THR A 1 235 ? -11.529 12.432 -3.156 1.00 74.19 235 THR A O 1
ATOM 1763 N N . SER A 1 236 ? -13.460 13.483 -3.597 1.00 84.81 236 SER A N 1
ATOM 1764 C CA . SER A 1 236 ? -12.990 13.991 -4.879 1.00 84.81 236 SER A CA 1
ATOM 1765 C C . SER A 1 236 ? -12.206 15.284 -4.709 1.00 84.81 236 SER A C 1
ATOM 1767 O O . SER A 1 236 ? -12.404 16.013 -3.737 1.00 84.81 236 SER A O 1
ATOM 1769 N N . VAL A 1 237 ? -11.366 15.611 -5.688 1.00 90.56 237 VAL A N 1
ATOM 1770 C CA . VAL A 1 237 ? -10.588 16.856 -5.680 1.00 90.56 237 VAL A CA 1
ATOM 1771 C C . VAL A 1 237 ? -11.492 18.081 -5.596 1.00 90.56 237 VAL A C 1
ATOM 1773 O O . VAL A 1 237 ? -11.158 19.038 -4.912 1.00 90.56 237 VAL A O 1
ATOM 1776 N N . GLU A 1 238 ? -12.670 18.045 -6.213 1.00 90.62 238 GLU A N 1
ATOM 1777 C CA . GLU A 1 238 ? -13.653 19.124 -6.125 1.00 90.62 238 GLU A CA 1
ATOM 1778 C C . GLU A 1 238 ? -14.168 19.322 -4.693 1.00 90.62 238 GLU A C 1
ATOM 1780 O O . GLU A 1 238 ? -14.295 20.456 -4.236 1.00 90.62 238 GLU A O 1
ATOM 1785 N N . ALA A 1 239 ? -14.453 18.232 -3.976 1.00 86.25 239 ALA A N 1
ATOM 1786 C CA . ALA A 1 239 ? -14.910 18.295 -2.591 1.00 86.25 239 ALA A CA 1
ATOM 1787 C C . ALA A 1 239 ? -13.781 18.735 -1.648 1.00 86.25 239 ALA A C 1
ATOM 1789 O O . ALA A 1 239 ? -14.006 19.604 -0.807 1.00 86.25 239 ALA A O 1
ATOM 1790 N N . ALA A 1 240 ? -12.573 18.194 -1.833 1.00 90.31 240 ALA A N 1
ATOM 1791 C CA . ALA A 1 240 ? -11.389 18.605 -1.089 1.00 90.31 240 ALA A CA 1
ATOM 1792 C C . ALA A 1 240 ? -11.083 20.096 -1.308 1.00 90.31 240 ALA A C 1
ATOM 1794 O O . ALA A 1 240 ? -10.839 20.822 -0.353 1.00 90.31 240 ALA A O 1
ATOM 1795 N N . PHE A 1 241 ? -11.192 20.584 -2.547 1.00 93.12 241 PHE A N 1
ATOM 1796 C CA . PHE A 1 241 ? -11.003 21.995 -2.885 1.00 93.12 241 PHE A CA 1
ATOM 1797 C C . PHE A 1 241 ? -12.040 22.908 -2.217 1.00 93.12 241 PHE A C 1
ATOM 1799 O O . PHE A 1 241 ? -11.680 23.959 -1.683 1.00 93.12 241 PHE A O 1
ATOM 1806 N N . LEU A 1 242 ? -13.321 22.517 -2.211 1.00 91.19 242 LEU A N 1
ATOM 1807 C CA . LEU A 1 242 ? -14.369 23.271 -1.515 1.00 91.19 242 LEU A CA 1
ATOM 1808 C C . LEU A 1 242 ? -14.111 23.340 -0.007 1.00 91.19 242 LEU A C 1
ATOM 1810 O O . LEU A 1 242 ? -14.262 24.412 0.578 1.00 91.19 242 LEU A O 1
ATOM 1814 N N . GLU A 1 243 ? -13.690 22.234 0.612 1.00 88.69 243 GLU A N 1
ATOM 1815 C CA . GLU A 1 243 ? -13.348 22.203 2.036 1.00 88.69 243 GLU A CA 1
ATOM 1816 C C . GLU A 1 243 ? -12.102 23.046 2.334 1.00 88.69 243 GLU A C 1
ATOM 1818 O O . GLU A 1 243 ? -12.134 23.854 3.261 1.00 88.69 243 GLU A O 1
ATOM 1823 N N . THR A 1 244 ? -11.051 22.969 1.510 1.00 90.81 244 THR A N 1
ATOM 1824 C CA . THR A 1 244 ? -9.883 23.859 1.605 1.00 90.81 244 THR A CA 1
ATOM 1825 C C . THR A 1 244 ? -10.308 25.323 1.545 1.00 90.81 244 THR A C 1
ATOM 1827 O O . THR A 1 244 ? -9.954 26.106 2.424 1.00 90.81 244 THR A O 1
ATOM 1830 N N . ARG A 1 245 ? -11.129 25.713 0.564 1.00 90.38 245 ARG A N 1
ATOM 1831 C CA . ARG A 1 245 ? -11.612 27.096 0.448 1.00 90.38 245 ARG A CA 1
ATOM 1832 C C . ARG A 1 245 ? -12.447 27.510 1.661 1.00 90.38 245 ARG A C 1
ATOM 1834 O O . ARG A 1 245 ? -12.301 28.626 2.153 1.00 90.38 245 ARG A O 1
ATOM 1841 N N . ARG A 1 246 ? -13.284 26.603 2.174 1.00 87.44 246 ARG A N 1
ATOM 1842 C CA . ARG A 1 246 ? -14.078 26.814 3.389 1.00 87.44 246 ARG A CA 1
ATOM 1843 C C . ARG A 1 246 ? -13.187 27.059 4.605 1.00 87.44 246 ARG A C 1
ATOM 1845 O O . ARG A 1 246 ? -13.480 27.964 5.373 1.00 87.44 246 ARG A O 1
ATOM 1852 N N . ARG A 1 247 ? -12.104 26.297 4.777 1.00 86.56 247 ARG A N 1
ATOM 1853 C CA . ARG A 1 247 ? -11.132 26.488 5.868 1.00 86.56 247 ARG A CA 1
ATOM 1854 C C . ARG A 1 247 ? -10.429 27.836 5.776 1.00 86.56 247 ARG A C 1
ATOM 1856 O O . ARG A 1 247 ? -10.345 28.545 6.774 1.00 86.56 247 ARG A O 1
ATOM 1863 N N . LEU A 1 248 ? -10.014 28.221 4.572 1.00 87.25 248 LEU A N 1
ATOM 1864 C CA . LEU A 1 248 ? -9.329 29.489 4.327 1.00 87.25 248 LEU A CA 1
ATOM 1865 C C . LEU A 1 248 ? -10.227 30.715 4.534 1.00 87.25 248 LEU A C 1
ATOM 1867 O O . LEU A 1 248 ? -9.731 31.756 4.944 1.00 87.25 248 LEU A O 1
ATOM 1871 N N . LEU A 1 249 ? -11.544 30.596 4.331 1.00 84.12 249 LEU A N 1
ATOM 1872 C CA . LEU A 1 249 ? -12.506 31.661 4.656 1.00 84.12 249 LEU A CA 1
ATOM 1873 C C . LEU A 1 249 ? -12.520 32.036 6.149 1.00 84.12 249 LEU A C 1
ATOM 1875 O O . LEU A 1 249 ? -12.898 33.156 6.481 1.00 84.12 249 LEU A O 1
ATOM 1879 N N . TYR A 1 250 ? -12.126 31.126 7.047 1.00 72.50 250 TYR A N 1
ATOM 1880 C CA . TYR A 1 250 ? -12.057 31.397 8.488 1.00 72.50 250 TYR A CA 1
ATOM 1881 C C . TYR A 1 250 ? -10.713 31.984 8.939 1.00 72.50 250 TYR A C 1
ATOM 1883 O O . TYR A 1 250 ? -10.573 32.308 10.119 1.00 72.50 250 TYR A O 1
ATOM 1891 N N . ASN A 1 251 ? -9.733 32.126 8.040 1.00 67.62 251 ASN A N 1
ATOM 1892 C CA . ASN A 1 251 ? -8.453 32.747 8.358 1.00 67.62 251 ASN A CA 1
ATOM 1893 C C . ASN A 1 251 ? -8.562 34.281 8.189 1.00 67.62 251 ASN A C 1
ATOM 1895 O O . ASN A 1 251 ? -8.889 34.742 7.096 1.00 67.62 251 ASN A O 1
ATOM 1899 N N . PRO A 1 252 ? -8.329 35.089 9.243 1.00 51.50 252 PRO A N 1
ATOM 1900 C CA . PRO A 1 252 ? -8.505 36.546 9.204 1.00 51.50 252 PRO A CA 1
ATOM 1901 C C . PRO A 1 252 ? -7.484 37.302 8.334 1.00 51.50 252 PRO A C 1
ATOM 1903 O O . PRO A 1 252 ? -7.673 38.494 8.086 1.00 51.50 252 PRO A O 1
ATOM 1906 N N . GLU A 1 253 ? -6.424 36.643 7.861 1.00 54.84 253 GLU A N 1
ATOM 1907 C CA . GLU A 1 253 ? -5.399 37.258 7.016 1.00 54.84 253 GLU A CA 1
ATOM 1908 C C . GLU A 1 253 ? -5.630 36.933 5.527 1.00 54.84 253 GLU A C 1
ATOM 1910 O O . GLU A 1 253 ? -5.334 35.843 5.052 1.00 54.84 253 GLU A O 1
ATOM 1915 N N . ALA A 1 254 ? -6.130 37.938 4.796 1.00 59.06 254 ALA A N 1
ATOM 1916 C CA . ALA A 1 254 ? -6.242 38.025 3.334 1.00 59.06 254 ALA A CA 1
ATOM 1917 C C . ALA A 1 254 ? -7.301 37.150 2.622 1.00 59.06 254 ALA A C 1
ATOM 1919 O O . ALA A 1 254 ? -7.723 36.086 3.065 1.00 59.06 254 ALA A O 1
ATOM 1920 N N . HIS A 1 255 ? -7.727 37.618 1.440 1.00 74.88 255 HIS A N 1
ATOM 1921 C CA . HIS A 1 255 ? -8.614 36.911 0.504 1.00 74.88 255 HIS A CA 1
ATOM 1922 C C . HIS A 1 255 ? -7.931 35.689 -0.160 1.00 74.88 255 HIS A C 1
ATOM 1924 O O . HIS A 1 255 ? -8.157 35.417 -1.338 1.00 74.88 255 HIS A O 1
ATOM 1930 N N . ASP A 1 256 ? -7.094 34.946 0.574 1.00 84.75 256 ASP A N 1
ATOM 1931 C CA . ASP A 1 256 ? -6.330 33.787 0.087 1.00 84.75 256 ASP A CA 1
ATOM 1932 C C . ASP A 1 256 ? -7.251 32.696 -0.480 1.00 84.75 256 ASP A C 1
ATOM 1934 O O . ASP A 1 256 ? -6.933 32.056 -1.484 1.00 84.75 256 ASP A O 1
ATOM 1938 N N . TRP A 1 257 ? -8.449 32.549 0.095 1.00 86.44 257 TRP A N 1
ATOM 1939 C CA . TRP A 1 257 ? -9.500 31.657 -0.402 1.00 86.44 257 TRP A CA 1
ATOM 1940 C C . TRP A 1 257 ? -9.938 31.967 -1.846 1.00 86.44 257 TRP A C 1
ATOM 1942 O O . TRP A 1 257 ? -10.401 31.068 -2.546 1.00 86.44 257 TRP A O 1
ATOM 1952 N N . ALA A 1 258 ? -9.799 33.218 -2.300 1.00 88.12 258 ALA A N 1
ATOM 1953 C CA . ALA A 1 258 ? -10.134 33.662 -3.656 1.00 88.12 258 ALA A CA 1
ATOM 1954 C C . ALA A 1 258 ? -8.944 33.563 -4.628 1.00 88.12 258 ALA A C 1
ATOM 1956 O O . ALA A 1 258 ? -9.079 33.874 -5.813 1.00 88.12 258 ALA A O 1
ATOM 1957 N N . ASN A 1 259 ? -7.763 33.178 -4.138 1.00 87.19 259 ASN A N 1
ATOM 1958 C CA . ASN A 1 259 ? -6.544 33.128 -4.938 1.00 87.19 259 ASN A CA 1
ATOM 1959 C C . ASN A 1 259 ? -6.223 31.725 -5.454 1.00 87.19 259 ASN A C 1
ATOM 1961 O O . ASN A 1 259 ? -5.465 31.615 -6.410 1.00 87.19 259 ASN A O 1
ATOM 1965 N N . ILE A 1 260 ? -6.810 30.663 -4.903 1.00 89.88 260 ILE A N 1
ATOM 1966 C CA . ILE A 1 260 ? -6.546 29.293 -5.361 1.00 89.88 260 ILE A CA 1
ATOM 1967 C C . ILE A 1 260 ? -7.542 28.920 -6.460 1.00 89.88 260 ILE A C 1
ATOM 1969 O O . ILE A 1 260 ? -8.752 29.047 -6.286 1.00 89.88 260 ILE A O 1
ATOM 1973 N N . GLN A 1 261 ? -7.033 28.416 -7.581 1.00 91.94 261 GLN A N 1
ATOM 1974 C CA . GLN A 1 261 ? -7.818 28.045 -8.754 1.00 91.94 261 GLN A CA 1
ATOM 1975 C C . GLN A 1 261 ? -7.750 26.541 -9.023 1.00 91.94 261 GLN A C 1
ATOM 1977 O O . GLN A 1 261 ? -6.682 25.931 -8.935 1.00 91.94 261 GLN A O 1
ATOM 1982 N N . LEU A 1 262 ? -8.890 25.963 -9.418 1.00 95.06 262 LEU A N 1
ATOM 1983 C CA . LEU A 1 262 ? -9.010 24.578 -9.871 1.00 95.06 262 LEU A CA 1
ATOM 1984 C C . LEU A 1 262 ? -9.154 24.518 -11.394 1.00 95.06 262 LEU A C 1
ATOM 1986 O O . LEU A 1 262 ? -10.182 24.922 -11.940 1.00 95.06 262 LEU A O 1
ATOM 1990 N N . TYR A 1 263 ? -8.153 23.961 -12.072 1.00 95.12 263 TYR A N 1
ATOM 1991 C CA . TYR A 1 263 ? -8.199 23.674 -13.503 1.00 95.12 263 TYR A CA 1
ATOM 1992 C C . TYR A 1 263 ? -8.594 22.211 -13.729 1.00 95.12 263 TYR A C 1
ATOM 1994 O O . TYR A 1 263 ? -7.829 21.305 -13.394 1.00 95.12 263 TYR A O 1
ATOM 2002 N N . ALA A 1 264 ? -9.782 21.984 -14.291 1.00 94.38 264 ALA A N 1
ATOM 2003 C CA . ALA A 1 264 ? -10.354 20.659 -14.547 1.00 94.38 264 ALA A CA 1
ATOM 2004 C C . ALA A 1 264 ? -11.414 20.742 -15.655 1.00 94.38 264 ALA A C 1
ATOM 2006 O O . ALA A 1 264 ? -12.047 21.787 -15.830 1.00 94.38 264 ALA A O 1
ATOM 2007 N N . ARG A 1 265 ? -11.635 19.651 -16.400 1.00 92.62 265 ARG A N 1
ATOM 2008 C CA . ARG A 1 265 ? -12.576 19.649 -17.532 1.00 92.62 265 ARG A CA 1
ATOM 2009 C C . ARG A 1 265 ? -13.951 19.185 -17.105 1.00 92.62 265 ARG A C 1
ATOM 2011 O O . ARG A 1 265 ? -14.103 18.306 -16.264 1.00 92.62 265 ARG A O 1
ATOM 2018 N N . GLU A 1 266 ? -14.973 19.702 -17.769 1.00 90.44 266 GLU A N 1
ATOM 2019 C CA . GLU A 1 266 ? -16.326 19.173 -17.626 1.00 90.44 266 GLU A CA 1
ATOM 2020 C C . GLU A 1 266 ? -16.461 17.720 -18.065 1.00 90.44 266 GLU A C 1
ATOM 2022 O O . GLU A 1 266 ? -17.186 16.962 -17.422 1.00 90.44 266 GLU A O 1
ATOM 2027 N N . ALA A 1 267 ? -15.726 17.326 -19.104 1.00 88.56 267 ALA A N 1
ATOM 2028 C CA . ALA A 1 267 ? -15.723 15.959 -19.610 1.00 88.56 267 ALA A CA 1
ATOM 2029 C C . ALA A 1 267 ? -15.173 14.935 -18.599 1.00 88.56 267 ALA A C 1
ATOM 2031 O O . ALA A 1 267 ? -15.532 13.765 -18.688 1.00 88.56 267 ALA A O 1
ATOM 2032 N N . ASP A 1 268 ? -14.359 15.370 -17.630 1.00 85.81 268 ASP A N 1
ATOM 2033 C CA . ASP A 1 268 ? -13.830 14.510 -16.562 1.00 85.81 268 ASP A CA 1
ATOM 2034 C C . ASP A 1 268 ? -14.867 14.259 -15.446 1.00 85.81 268 ASP A C 1
ATOM 2036 O O . ASP A 1 268 ? -14.628 13.485 -14.522 1.00 85.81 268 ASP A O 1
ATOM 2040 N N . GLY A 1 269 ? -16.043 14.893 -15.526 1.00 83.81 269 GLY A N 1
ATOM 2041 C CA . GLY A 1 269 ? -17.126 14.747 -14.561 1.00 83.81 269 GLY A CA 1
ATOM 2042 C C . GLY A 1 269 ? -17.090 15.794 -13.445 1.00 83.81 269 GLY A C 1
ATOM 2043 O O . GLY A 1 269 ? -16.703 16.947 -13.649 1.00 83.81 269 GLY A O 1
ATOM 2044 N N . ARG A 1 270 ? -17.613 15.420 -12.271 1.00 78.69 270 ARG A N 1
ATOM 2045 C CA . ARG A 1 270 ? -17.720 16.282 -11.072 1.00 78.69 270 ARG A CA 1
ATOM 2046 C C . ARG A 1 270 ? -17.076 15.665 -9.824 1.00 78.69 270 ARG A C 1
ATOM 2048 O O . ARG A 1 270 ? -17.252 16.195 -8.732 1.00 78.69 270 ARG A O 1
ATOM 2055 N N . SER A 1 271 ? -16.433 14.509 -9.974 1.00 78.44 271 SER A N 1
ATOM 2056 C CA . SER A 1 271 ? -15.867 13.737 -8.869 1.00 78.44 271 SER A CA 1
ATOM 2057 C C . SER A 1 271 ? -14.547 13.111 -9.304 1.00 78.44 271 SER A C 1
ATOM 2059 O O . SER A 1 271 ? -14.451 11.911 -9.539 1.00 78.44 271 SER A O 1
ATOM 2061 N N . THR A 1 272 ? -13.524 13.945 -9.453 1.00 85.56 272 THR A N 1
ATOM 2062 C CA . THR A 1 272 ? -12.193 13.489 -9.844 1.00 85.56 272 THR A CA 1
ATOM 2063 C C . THR A 1 272 ? -11.478 12.876 -8.646 1.00 85.56 272 THR A C 1
ATOM 2065 O O . THR A 1 272 ? -11.344 13.524 -7.609 1.00 85.56 272 THR A O 1
ATOM 2068 N N . ARG A 1 273 ? -11.001 11.635 -8.772 1.00 81.75 273 ARG A N 1
ATOM 2069 C CA . ARG A 1 273 ? -10.341 10.896 -7.685 1.00 81.75 273 ARG A CA 1
ATOM 2070 C C . ARG A 1 273 ? -8.986 10.367 -8.150 1.00 81.75 273 ARG A C 1
ATOM 2072 O O . ARG A 1 273 ? -8.913 9.269 -8.689 1.00 81.75 273 ARG A O 1
ATOM 2079 N N . PRO A 1 274 ? -7.910 11.154 -7.989 1.00 80.94 274 PRO A N 1
ATOM 2080 C CA . PRO A 1 274 ? -6.592 10.748 -8.451 1.00 80.94 274 PRO A CA 1
ATOM 2081 C C . PRO A 1 274 ? -5.981 9.644 -7.583 1.00 80.94 274 PRO A C 1
ATOM 2083 O O . PRO A 1 274 ? -5.052 9.002 -8.049 1.00 80.94 274 PRO A O 1
ATOM 2086 N N . PHE A 1 275 ? -6.481 9.413 -6.362 1.00 80.88 275 PHE A N 1
ATOM 2087 C CA . PHE A 1 275 ? -5.966 8.426 -5.410 1.00 80.88 275 PHE A CA 1
ATOM 2088 C C . PHE A 1 275 ? -6.816 7.155 -5.362 1.00 80.88 275 PHE A C 1
ATOM 2090 O O . PHE A 1 275 ? -8.044 7.223 -5.331 1.00 80.88 275 PHE A O 1
ATOM 2097 N N . VAL A 1 276 ? -6.145 6.006 -5.268 1.00 69.44 276 VAL A N 1
ATOM 2098 C CA . VAL A 1 276 ? -6.757 4.681 -5.110 1.00 69.44 276 VAL A CA 1
ATOM 2099 C C . VAL A 1 276 ? -6.511 4.216 -3.670 1.00 69.44 276 VAL A C 1
ATOM 2101 O O . VAL A 1 276 ? -5.509 3.571 -3.371 1.00 69.44 276 VAL A O 1
ATOM 2104 N N . VAL A 1 277 ? -7.394 4.612 -2.747 1.00 67.75 277 VAL A N 1
ATOM 2105 C CA . VAL A 1 277 ? -7.305 4.262 -1.316 1.00 67.75 277 VAL A CA 1
ATOM 2106 C C . VAL A 1 277 ? -8.341 3.181 -0.996 1.00 67.75 277 VAL A C 1
ATOM 2108 O O . VAL A 1 277 ? -9.510 3.368 -1.338 1.00 67.75 277 VAL A O 1
ATOM 2111 N N . PRO A 1 278 ? -7.969 2.070 -0.325 1.00 68.19 278 PRO A N 1
ATOM 2112 C CA . PRO A 1 278 ? -8.935 1.051 0.069 1.00 68.19 278 PRO A CA 1
ATOM 2113 C C . PRO A 1 278 ? -9.995 1.662 0.999 1.00 68.19 278 PRO A C 1
ATOM 2115 O O . PRO A 1 278 ? -9.652 2.161 2.076 1.00 68.19 278 PRO A O 1
ATOM 2118 N N . PRO A 1 279 ? -11.292 1.599 0.646 1.00 72.38 279 PRO A N 1
ATOM 2119 C CA . PRO A 1 279 ? -12.351 2.157 1.486 1.00 72.38 279 PRO A CA 1
ATOM 2120 C C . PRO A 1 279 ? -12.618 1.296 2.727 1.00 72.38 279 PRO A C 1
ATOM 2122 O O . PRO A 1 279 ? -13.300 1.738 3.653 1.00 72.38 279 PRO A O 1
ATOM 2125 N N . PHE A 1 280 ? -12.104 0.063 2.754 1.00 82.81 280 PHE A N 1
ATOM 2126 C CA . PHE A 1 280 ? -12.356 -0.934 3.790 1.00 82.81 280 PHE A CA 1
ATOM 2127 C C . PHE A 1 280 ? -11.315 -0.858 4.904 1.00 82.81 280 PHE A C 1
ATOM 2129 O O . PHE A 1 280 ? -10.112 -0.779 4.665 1.00 82.81 280 PHE A O 1
ATOM 2136 N N . ARG A 1 281 ? -11.776 -0.899 6.156 1.00 76.38 281 ARG A N 1
ATOM 2137 C CA . ARG A 1 281 ? -10.911 -0.684 7.330 1.00 76.38 281 ARG A CA 1
ATOM 2138 C C . ARG A 1 281 ? -10.210 -1.942 7.833 1.00 76.38 281 ARG A C 1
ATOM 2140 O O . ARG A 1 281 ? -9.363 -1.850 8.729 1.00 76.38 281 ARG A O 1
ATOM 2147 N N . GLY A 1 282 ? -10.554 -3.101 7.278 1.00 75.75 282 GLY A N 1
ATOM 2148 C CA . GLY A 1 282 ? -10.145 -4.388 7.817 1.00 75.75 282 GLY A CA 1
ATOM 2149 C C . GLY A 1 282 ? -10.559 -4.529 9.283 1.00 75.75 282 GLY A C 1
ATOM 2150 O O . GLY A 1 282 ? -11.666 -4.175 9.673 1.00 75.75 282 GLY A O 1
ATOM 2151 N N . ALA A 1 283 ? -9.616 -4.972 10.107 1.00 69.00 283 ALA A N 1
ATOM 2152 C CA . ALA A 1 283 ? -9.744 -5.124 11.555 1.00 69.00 283 ALA A CA 1
ATOM 2153 C C . ALA A 1 283 ? -10.010 -3.820 12.342 1.00 69.00 283 ALA A C 1
ATOM 2155 O O . ALA A 1 283 ? -10.329 -3.854 13.530 1.00 69.00 283 ALA A O 1
ATOM 2156 N N . ARG A 1 284 ? -9.807 -2.645 11.731 1.00 69.00 284 ARG A N 1
ATOM 2157 C CA . ARG A 1 284 ? -9.798 -1.368 12.456 1.00 69.00 284 ARG A CA 1
ATOM 2158 C C . ARG A 1 284 ? -11.210 -0.856 12.710 1.00 69.00 284 ARG A C 1
ATOM 2160 O O . ARG A 1 284 ? -12.041 -0.831 11.806 1.00 69.00 284 ARG A O 1
ATOM 2167 N N . ALA A 1 285 ? -11.424 -0.275 13.889 1.00 75.69 285 ALA A N 1
ATOM 2168 C CA . ALA A 1 285 ? -12.565 0.609 14.085 1.00 75.69 285 ALA A CA 1
ATOM 2169 C C . ALA A 1 285 ? -12.480 1.834 13.153 1.00 75.69 285 ALA A C 1
ATOM 2171 O O . ALA A 1 285 ? -11.389 2.323 12.819 1.00 75.69 285 ALA A O 1
ATOM 2172 N N . PHE A 1 286 ? -13.638 2.349 12.752 1.00 81.50 286 PHE A N 1
ATOM 2173 C CA . PHE A 1 286 ? -13.719 3.581 11.981 1.00 81.50 286 PHE A CA 1
ATOM 2174 C C . PHE A 1 286 ? -13.428 4.774 12.903 1.00 81.50 286 PHE A C 1
ATOM 2176 O O . PHE A 1 286 ? -14.035 4.934 13.959 1.00 81.50 286 PHE A O 1
ATOM 2183 N N . ALA A 1 287 ? -12.465 5.603 12.505 1.00 80.38 287 ALA A N 1
ATOM 2184 C CA . ALA A 1 287 ? -12.153 6.887 13.145 1.00 80.38 287 ALA A CA 1
ATOM 2185 C C . ALA A 1 287 ? -12.973 8.041 12.521 1.00 80.38 287 ALA A C 1
ATOM 2187 O O . ALA A 1 287 ? -13.488 7.846 11.419 1.00 80.38 287 ALA A O 1
ATOM 2188 N N . PRO A 1 288 ? -13.019 9.244 13.132 1.00 81.12 288 PRO A N 1
ATOM 2189 C CA . PRO A 1 288 ? -13.814 10.388 12.654 1.00 81.12 288 PRO A CA 1
ATOM 2190 C C . PRO A 1 288 ? -13.608 10.746 11.181 1.00 81.12 288 PRO A C 1
ATOM 2192 O O . PRO A 1 288 ? -14.557 11.074 10.473 1.00 81.12 288 PRO A O 1
ATOM 2195 N N . ALA A 1 289 ? -12.380 10.602 10.684 1.00 71.19 289 ALA A N 1
ATOM 2196 C CA . ALA A 1 289 ? -12.066 10.896 9.292 1.00 71.19 289 ALA A CA 1
ATOM 2197 C C . ALA A 1 289 ? -12.795 9.979 8.284 1.00 71.19 289 ALA A C 1
ATOM 2199 O O . ALA A 1 289 ? -13.037 10.380 7.155 1.00 71.19 289 ALA A O 1
ATOM 2200 N N . HIS A 1 290 ? -13.235 8.788 8.703 1.00 81.12 290 HIS A N 1
ATOM 2201 C CA . HIS A 1 290 ? -13.880 7.797 7.834 1.00 81.12 290 HIS A CA 1
ATOM 2202 C C . HIS A 1 290 ? -15.408 7.928 7.771 1.00 81.12 290 HIS A C 1
ATOM 2204 O O . HIS A 1 290 ? -16.074 7.020 7.279 1.00 81.12 290 HIS A O 1
ATOM 2210 N N . HIS A 1 291 ? -15.989 9.018 8.280 1.00 84.06 291 HIS A N 1
ATOM 2211 C CA . HIS A 1 291 ? -17.444 9.213 8.324 1.00 84.06 291 HIS A CA 1
ATOM 2212 C C . HIS A 1 291 ? -18.133 9.069 6.960 1.00 84.06 291 HIS A C 1
ATOM 2214 O O . HIS A 1 291 ? -19.277 8.639 6.894 1.00 84.06 291 HIS A O 1
ATOM 2220 N N . ARG A 1 292 ? -17.423 9.373 5.865 1.00 78.56 292 ARG A N 1
ATOM 2221 C CA . ARG A 1 292 ? -17.935 9.281 4.485 1.00 78.56 292 ARG A CA 1
ATOM 2222 C C . ARG A 1 292 ? -18.010 7.857 3.939 1.00 78.56 292 ARG A C 1
ATOM 2224 O O . ARG A 1 292 ? -18.621 7.646 2.900 1.00 78.56 292 ARG A O 1
ATOM 2231 N N . VAL A 1 293 ? -17.375 6.903 4.618 1.00 80.75 293 VAL A N 1
ATOM 2232 C CA . VAL A 1 293 ? -17.359 5.478 4.253 1.00 80.75 293 VAL A CA 1
ATOM 2233 C C . VAL A 1 293 ? -17.936 4.594 5.366 1.00 80.75 293 VAL A C 1
ATOM 2235 O O . VAL A 1 293 ? -17.838 3.370 5.298 1.00 80.75 293 VAL A O 1
ATOM 2238 N N . PHE A 1 294 ? -18.539 5.199 6.397 1.00 88.56 294 PHE A N 1
ATOM 2239 C CA . PHE A 1 294 ? -19.167 4.506 7.518 1.00 88.56 294 PHE A CA 1
ATOM 2240 C C . PHE A 1 294 ? -20.693 4.610 7.430 1.00 88.56 294 PHE A C 1
ATOM 2242 O O . PHE A 1 294 ? -21.275 5.656 7.706 1.00 88.56 294 PHE A O 1
ATOM 2249 N N . PHE A 1 295 ? -21.339 3.502 7.069 1.00 89.94 295 PHE A N 1
ATOM 2250 C CA . PHE A 1 295 ? -22.762 3.453 6.730 1.00 89.94 295 PHE A CA 1
ATOM 2251 C C . PHE A 1 295 ? -23.551 2.457 7.592 1.00 89.94 295 PHE A C 1
ATOM 2253 O O . PHE A 1 295 ? -22.988 1.564 8.226 1.00 89.94 295 PHE A O 1
ATOM 2260 N N . GLY A 1 296 ? -24.882 2.593 7.600 1.00 88.62 296 GLY A N 1
ATOM 2261 C CA . GLY A 1 296 ? -25.807 1.624 8.209 1.00 88.62 296 GLY A CA 1
ATOM 2262 C C . GLY A 1 296 ? -26.153 1.842 9.691 1.00 88.62 296 GLY A C 1
ATOM 2263 O O . GLY A 1 296 ? -26.978 1.097 10.224 1.00 88.62 296 GLY A O 1
ATOM 2264 N N . TYR A 1 297 ? -25.590 2.865 10.341 1.00 91.25 297 TYR A N 1
ATOM 2265 C CA . TYR A 1 297 ? -25.815 3.192 11.763 1.00 91.25 297 TYR A CA 1
ATOM 2266 C C . TYR A 1 297 ? -26.530 4.539 11.983 1.00 91.25 297 TYR A C 1
ATOM 2268 O O . TYR A 1 297 ? -26.474 5.112 13.069 1.00 91.25 297 TYR A O 1
ATOM 2276 N N . ASP A 1 298 ? -27.215 5.054 10.956 1.00 89.50 298 ASP A N 1
ATOM 2277 C CA . ASP A 1 298 ? -27.852 6.382 10.973 1.00 89.50 298 ASP A CA 1
ATOM 2278 C C . ASP A 1 298 ? -28.822 6.572 12.144 1.00 89.50 298 ASP A C 1
ATOM 2280 O O . ASP A 1 298 ? -28.899 7.656 12.721 1.00 89.50 298 ASP A O 1
ATOM 2284 N N . ARG A 1 299 ? -29.566 5.513 12.491 1.00 91.00 299 ARG A N 1
ATOM 2285 C CA . ARG A 1 299 ? -30.562 5.537 13.563 1.00 91.00 299 ARG A CA 1
ATOM 2286 C C . ARG A 1 299 ? -29.898 5.728 14.920 1.00 91.00 299 ARG A C 1
ATOM 2288 O O . ARG A 1 299 ? -30.264 6.654 15.627 1.00 91.00 299 ARG A O 1
ATOM 2295 N N . GLU A 1 300 ? -28.931 4.880 15.262 1.00 93.06 300 GLU A N 1
ATOM 2296 C CA . GLU A 1 300 ? -28.207 4.967 16.530 1.00 93.06 300 GLU A CA 1
ATOM 2297 C C . GLU A 1 300 ? -27.454 6.296 16.648 1.00 93.06 300 GLU A C 1
ATOM 2299 O O . GLU A 1 300 ? -27.456 6.911 17.708 1.00 93.06 300 GLU A O 1
ATOM 2304 N N . ILE A 1 301 ? -26.854 6.779 15.555 1.00 94.31 301 ILE A N 1
ATOM 2305 C CA . ILE A 1 301 ? -26.185 8.088 15.529 1.00 94.31 301 ILE A CA 1
ATOM 2306 C C . ILE A 1 301 ? -27.186 9.219 15.805 1.00 94.31 301 ILE A C 1
ATOM 2308 O O . ILE A 1 301 ? -26.878 10.132 16.571 1.00 94.31 301 ILE A O 1
ATOM 2312 N N . ALA A 1 302 ? -28.372 9.170 15.191 1.00 93.06 302 ALA A N 1
ATOM 2313 C CA . ALA A 1 302 ? -29.422 10.163 15.406 1.00 93.06 302 ALA A CA 1
ATOM 2314 C C . ALA A 1 302 ? -30.019 10.096 16.821 1.00 93.06 302 ALA A C 1
ATOM 2316 O O . ALA A 1 302 ? -30.370 11.137 17.363 1.00 93.06 302 ALA A O 1
ATOM 2317 N N . GLU A 1 303 ? -30.109 8.904 17.412 1.00 94.88 303 GLU A N 1
ATOM 2318 C CA . GLU A 1 303 ? -30.545 8.683 18.797 1.00 94.88 303 GLU A CA 1
ATOM 2319 C C . GLU A 1 303 ? -29.548 9.307 19.782 1.00 94.88 303 GLU A C 1
ATOM 2321 O O . GLU A 1 303 ? -29.928 10.184 20.547 1.00 94.88 303 GLU A O 1
ATOM 2326 N N . ILE A 1 304 ? -28.249 8.999 19.651 1.00 95.44 304 ILE A N 1
ATOM 2327 C CA . ILE A 1 304 ? -27.183 9.609 20.471 1.00 95.44 304 ILE A CA 1
ATOM 2328 C C . ILE A 1 304 ? -27.210 11.138 20.359 1.00 95.44 304 ILE A C 1
ATOM 2330 O O . ILE A 1 304 ? -27.070 11.851 21.353 1.00 95.44 304 ILE A O 1
ATOM 2334 N N . GLU A 1 305 ? -27.365 11.652 19.137 1.00 93.25 305 GLU A N 1
ATOM 2335 C CA . GLU A 1 305 ? -27.463 13.088 18.890 1.00 93.25 305 GLU A CA 1
ATOM 2336 C C . GLU A 1 305 ? -28.713 13.699 19.528 1.00 93.25 305 GLU A C 1
ATOM 2338 O O . GLU A 1 305 ? -28.610 14.751 20.159 1.00 93.25 305 GLU A O 1
ATOM 2343 N N . GLY A 1 306 ? -29.872 13.059 19.377 1.00 93.19 306 GLY A N 1
ATOM 2344 C CA . GLY A 1 306 ? -31.133 13.492 19.969 1.00 93.19 306 GLY A CA 1
ATOM 2345 C C . GLY A 1 306 ? -31.041 13.574 21.488 1.00 93.19 306 GLY A C 1
ATOM 2346 O O . GLY A 1 306 ? -31.240 14.653 22.046 1.00 93.19 306 GLY A O 1
ATOM 2347 N N . ASP A 1 307 ? -30.640 12.476 22.125 1.00 93.94 307 ASP A N 1
ATOM 2348 C CA . ASP A 1 307 ? -30.551 12.358 23.580 1.00 93.94 307 ASP A CA 1
ATOM 2349 C C . ASP A 1 307 ? -29.569 13.382 24.156 1.00 93.94 307 ASP A C 1
ATOM 2351 O O . ASP A 1 307 ? -29.892 14.121 25.088 1.00 93.94 307 ASP A O 1
ATOM 2355 N N . LEU A 1 308 ? -28.375 13.510 23.561 1.00 93.94 308 LEU A N 1
ATOM 2356 C CA . LEU A 1 308 ? -27.380 14.458 24.056 1.00 93.94 308 LEU A CA 1
ATOM 2357 C C . LEU A 1 308 ? -27.844 15.913 23.906 1.00 93.94 308 LEU A C 1
ATOM 2359 O O . LEU A 1 308 ? -27.638 16.727 24.813 1.00 93.94 308 LEU A O 1
ATOM 2363 N N . MET A 1 309 ? -28.466 16.262 22.774 1.00 91.94 309 MET A N 1
ATOM 2364 C CA . MET A 1 309 ? -28.984 17.615 22.559 1.00 91.94 309 MET A CA 1
ATOM 2365 C C . MET A 1 309 ? -30.171 17.920 23.479 1.00 91.94 309 MET A C 1
ATOM 2367 O O . MET A 1 309 ? -30.268 19.044 23.973 1.00 91.94 309 MET A O 1
ATOM 2371 N N . GLU A 1 310 ? -31.037 16.945 23.755 1.00 94.06 310 GLU A N 1
ATOM 2372 C CA . GLU A 1 310 ? -32.154 17.094 24.690 1.00 94.06 310 GLU A CA 1
ATOM 2373 C C . GLU A 1 310 ? -31.663 17.275 26.133 1.00 94.06 310 GLU A C 1
ATOM 2375 O O . GLU A 1 310 ? -32.107 18.197 26.829 1.00 94.06 310 GLU A O 1
ATOM 2380 N N . LEU A 1 311 ? -30.692 16.471 26.580 1.00 94.56 311 LEU A N 1
ATOM 2381 C CA . LEU A 1 311 ? -30.055 16.628 27.892 1.00 94.56 311 LEU A CA 1
ATOM 2382 C C . LEU A 1 311 ? -29.424 18.017 28.037 1.00 94.56 311 LEU A C 1
ATOM 2384 O O . LEU A 1 311 ? -29.615 18.690 29.051 1.00 94.56 311 LEU A O 1
ATOM 2388 N N . ARG A 1 312 ? -28.729 18.485 26.994 1.00 91.06 312 ARG A N 1
ATOM 2389 C CA . ARG A 1 312 ? -28.112 19.816 26.971 1.00 91.06 312 ARG A CA 1
ATOM 2390 C C . ARG A 1 312 ? -29.151 20.937 27.012 1.00 91.06 312 ARG A C 1
ATOM 2392 O O . ARG A 1 312 ? -28.995 21.863 27.802 1.00 91.06 312 ARG A O 1
ATOM 2399 N N . ALA A 1 313 ? -30.211 20.854 26.208 1.00 91.06 313 ALA A N 1
ATOM 2400 C CA . ALA A 1 313 ? -31.267 21.869 26.157 1.00 91.06 313 ALA A CA 1
ATOM 2401 C C . ALA A 1 313 ? -32.089 21.938 27.454 1.00 91.06 313 ALA A C 1
ATOM 2403 O O . ALA A 1 313 ? -32.524 23.015 27.856 1.00 91.06 313 ALA A O 1
ATOM 2404 N N . SER A 1 314 ? -32.280 20.799 28.122 1.00 91.31 314 SER A N 1
ATOM 2405 C CA . SER A 1 314 ? -33.018 20.702 29.386 1.00 91.31 314 SER A CA 1
ATOM 2406 C C . SER A 1 314 ? -32.172 21.000 30.631 1.00 91.31 314 SER A C 1
ATOM 2408 O O . SER A 1 314 ? -32.710 21.003 31.738 1.00 91.31 314 SER A O 1
ATOM 2410 N N . GLY A 1 315 ? -30.865 21.250 30.479 1.00 88.38 315 GLY A N 1
ATOM 2411 C CA . GLY A 1 315 ? -29.947 21.492 31.598 1.00 88.38 315 GLY A CA 1
ATOM 2412 C C . GLY A 1 315 ? -29.713 20.268 32.493 1.00 88.38 315 GLY A C 1
ATOM 2413 O O . GLY A 1 315 ? -29.213 20.415 33.606 1.00 88.38 315 GLY A O 1
ATOM 2414 N N . LYS A 1 316 ? -30.082 19.069 32.028 1.00 92.19 316 LYS A N 1
ATOM 2415 C CA . LYS A 1 316 ? -29.834 17.795 32.716 1.00 92.19 316 LYS A CA 1
ATOM 2416 C C . LYS A 1 316 ? -28.369 17.357 32.543 1.00 92.19 316 LYS A C 1
ATOM 2418 O O . LYS A 1 316 ? -27.667 17.900 31.684 1.00 92.19 316 LYS A O 1
ATOM 2423 N N . PRO A 1 317 ? -27.887 16.369 33.323 1.00 94.06 317 PRO A N 1
ATOM 2424 C CA . PRO A 1 317 ? -26.540 15.833 33.150 1.00 94.06 317 PRO A CA 1
ATOM 2425 C C . PRO A 1 317 ? -26.308 15.312 31.726 1.00 94.06 317 PRO A C 1
ATOM 2427 O O . PRO A 1 317 ? -27.012 14.426 31.259 1.00 94.06 317 PRO A O 1
ATOM 2430 N N . ARG A 1 318 ? -25.321 15.847 31.008 1.00 96.25 318 ARG A N 1
ATOM 2431 C CA . ARG A 1 318 ? -25.053 15.524 29.592 1.00 96.25 318 ARG A CA 1
ATOM 2432 C C . ARG A 1 318 ? -24.156 14.294 29.465 1.00 96.25 318 ARG A C 1
ATOM 2434 O O . ARG A 1 318 ? -23.047 14.386 28.943 1.00 96.25 318 ARG A O 1
ATOM 2441 N N . PHE A 1 319 ? -24.598 13.168 30.014 1.00 96.00 319 PHE A N 1
ATOM 2442 C CA . PHE A 1 319 ? -23.836 11.920 30.036 1.00 96.00 319 PHE A CA 1
ATOM 2443 C C . PHE A 1 319 ? -24.625 10.825 29.319 1.00 96.00 319 PHE A C 1
ATOM 2445 O O . PHE A 1 319 ? -25.610 10.336 29.857 1.00 96.00 319 PHE A O 1
ATOM 2452 N N . VAL A 1 320 ? -24.186 10.441 28.120 1.00 97.12 320 VAL A N 1
ATOM 2453 C CA . VAL A 1 320 ? -24.783 9.349 27.338 1.00 97.12 320 VAL A CA 1
ATOM 2454 C C . VAL A 1 320 ? -23.820 8.162 27.281 1.00 97.12 320 VAL A C 1
ATOM 2456 O O . VAL A 1 320 ? -22.624 8.331 27.038 1.00 97.12 320 VAL A O 1
ATOM 2459 N N . VAL A 1 321 ? -24.330 6.950 27.490 1.00 96.00 321 VAL A N 1
ATOM 2460 C CA . VAL A 1 321 ? -23.567 5.699 27.436 1.00 96.00 321 VAL A CA 1
ATOM 2461 C C . VAL A 1 321 ? -24.098 4.813 26.313 1.00 96.00 321 VAL A C 1
ATOM 2463 O O . VAL A 1 321 ? -25.238 4.351 26.334 1.00 96.00 321 VAL A O 1
ATOM 2466 N N . ILE A 1 322 ? -23.245 4.529 25.333 1.00 95.94 322 ILE A N 1
ATOM 2467 C CA . ILE A 1 322 ? -23.503 3.555 24.277 1.00 95.94 322 ILE A CA 1
ATOM 2468 C C . ILE A 1 322 ? -23.198 2.164 24.832 1.00 95.94 322 ILE A C 1
ATOM 2470 O O . ILE A 1 322 ? -22.040 1.814 25.066 1.00 95.94 322 ILE A O 1
ATOM 2474 N N . THR A 1 323 ? -24.231 1.349 25.008 1.00 92.88 323 THR A N 1
ATOM 2475 C CA . THR A 1 323 ? -24.119 -0.016 25.541 1.00 92.88 323 THR A CA 1
ATOM 2476 C C . THR A 1 323 ? -24.374 -1.061 24.463 1.00 92.88 323 THR A C 1
ATOM 2478 O O . THR A 1 323 ? -25.055 -0.797 23.479 1.00 92.88 323 THR A O 1
ATOM 2481 N N . GLY A 1 324 ? -23.828 -2.267 24.609 1.00 87.38 324 GLY A N 1
ATOM 2482 C CA . GLY A 1 324 ? -24.114 -3.377 23.692 1.00 87.38 324 GLY A CA 1
ATOM 2483 C C . GLY A 1 324 ? -23.169 -4.558 23.875 1.00 87.38 324 GLY A C 1
ATOM 2484 O O . GLY A 1 324 ? -22.237 -4.501 24.678 1.00 87.38 324 GLY A O 1
ATOM 2485 N N . ARG A 1 325 ? -23.367 -5.642 23.117 1.00 80.56 325 ARG A N 1
ATOM 2486 C CA . ARG A 1 325 ? -22.424 -6.779 23.110 1.00 80.56 325 ARG A CA 1
ATOM 2487 C C . ARG A 1 325 ? -21.053 -6.353 22.563 1.00 80.56 325 ARG A C 1
ATOM 2489 O O . ARG A 1 325 ? -20.903 -5.265 22.000 1.00 80.56 325 ARG A O 1
ATOM 2496 N N . ARG A 1 326 ? -20.014 -7.172 22.755 1.00 71.44 326 ARG A N 1
ATOM 2497 C CA . ARG A 1 326 ? -18.702 -6.932 22.122 1.00 71.44 326 ARG A CA 1
ATOM 2498 C C . ARG A 1 326 ? -18.857 -6.833 20.599 1.00 71.44 326 ARG A C 1
ATOM 2500 O O . ARG A 1 326 ? -19.746 -7.458 20.034 1.00 71.44 326 ARG A O 1
ATOM 2507 N N . ALA A 1 327 ? -18.036 -5.988 19.972 1.00 67.75 327 ALA A N 1
ATOM 2508 C CA . ALA A 1 327 ? -17.993 -5.800 18.518 1.00 67.75 327 ALA A CA 1
ATOM 2509 C C . ALA A 1 327 ? -19.304 -5.410 17.800 1.00 67.75 327 ALA A C 1
ATOM 2511 O O . ALA A 1 327 ? -19.411 -5.519 16.582 1.00 67.75 327 ALA A O 1
ATOM 2512 N N . THR A 1 328 ? -20.268 -4.811 18.502 1.00 80.06 328 THR A N 1
ATOM 2513 C CA . THR A 1 328 ? -21.433 -4.150 17.880 1.00 80.06 328 THR A CA 1
ATOM 2514 C C . THR A 1 328 ? -21.114 -2.775 17.270 1.00 80.06 328 THR A C 1
ATOM 2516 O O . THR A 1 328 ? -22.007 -1.961 17.093 1.00 80.06 328 THR A O 1
ATOM 2519 N N . ALA A 1 329 ? -19.845 -2.490 16.956 1.00 84.69 329 ALA A N 1
ATOM 2520 C CA . ALA A 1 329 ? -19.366 -1.228 16.373 1.00 84.69 329 ALA A CA 1
ATOM 2521 C C . ALA A 1 329 ? -19.486 0.047 17.242 1.00 84.69 329 ALA A C 1
ATOM 2523 O O . ALA A 1 329 ? -19.319 1.139 16.709 1.00 84.69 329 ALA A O 1
ATOM 2524 N N . LYS A 1 330 ? -19.681 -0.062 18.566 1.00 89.38 330 LYS A N 1
ATOM 2525 C CA . LYS A 1 330 ? -19.797 1.086 19.505 1.00 89.38 330 LYS A CA 1
ATOM 2526 C C . LYS A 1 330 ? -18.744 2.179 19.303 1.00 89.38 330 LYS A C 1
ATOM 2528 O O . LYS A 1 330 ? -19.093 3.337 19.097 1.00 89.38 330 LYS A O 1
ATOM 2533 N N . THR A 1 331 ? -17.468 1.800 19.291 1.00 87.06 331 THR A N 1
ATOM 2534 C CA . THR A 1 331 ? -16.346 2.716 19.038 1.00 87.06 331 THR A CA 1
ATOM 2535 C C . THR A 1 331 ? -16.460 3.416 17.681 1.00 87.06 331 THR A C 1
ATOM 2537 O O . THR A 1 331 ? -16.244 4.620 17.595 1.00 87.06 331 THR A O 1
ATOM 2540 N N . SER A 1 332 ? -16.850 2.690 16.629 1.00 89.38 332 SER A N 1
ATOM 2541 C CA . SER A 1 332 ? -17.011 3.253 15.280 1.00 89.38 332 SER A CA 1
ATOM 2542 C C . SER A 1 332 ? -18.212 4.199 15.198 1.00 89.38 332 SER A C 1
ATOM 2544 O O . SER A 1 332 ? -18.111 5.257 14.590 1.00 89.38 332 SER A O 1
ATOM 2546 N N . VAL A 1 333 ? -19.326 3.875 15.861 1.00 93.75 333 VAL A N 1
ATOM 2547 C CA . VAL A 1 333 ? -20.501 4.756 15.934 1.00 93.75 333 VAL A CA 1
ATOM 2548 C C . VAL A 1 333 ? -20.185 6.045 16.682 1.00 93.75 333 VAL A C 1
ATOM 2550 O O . VAL A 1 333 ? -20.513 7.118 16.183 1.00 93.75 333 VAL A O 1
ATOM 2553 N N . ALA A 1 334 ? -19.499 5.966 17.825 1.00 93.69 334 ALA A N 1
ATOM 2554 C CA . ALA A 1 334 ? -19.073 7.152 18.561 1.00 93.69 334 ALA A CA 1
ATOM 2555 C C . ALA A 1 334 ? -18.115 8.018 17.726 1.00 93.69 334 ALA A C 1
ATOM 2557 O O . ALA A 1 334 ? -18.328 9.220 17.572 1.00 93.69 334 ALA A O 1
ATOM 2558 N N . ALA A 1 335 ? -17.069 7.401 17.171 1.00 88.88 335 ALA A N 1
ATOM 2559 C CA . ALA A 1 335 ? -15.969 8.118 16.544 1.00 88.88 335 ALA A CA 1
ATOM 2560 C C . ALA A 1 335 ? -16.254 8.539 15.096 1.00 88.88 335 ALA A C 1
ATOM 2562 O O . ALA A 1 335 ? -16.043 9.696 14.770 1.00 88.88 335 ALA A O 1
ATOM 2563 N N . ALA A 1 336 ? -16.702 7.637 14.221 1.00 89.12 336 ALA A N 1
ATOM 2564 C CA . ALA A 1 336 ? -16.937 7.926 12.802 1.00 89.12 336 ALA A CA 1
ATOM 2565 C C . ALA A 1 336 ? -18.360 8.398 12.495 1.00 89.12 336 ALA A C 1
ATOM 2567 O O . ALA A 1 336 ? -18.564 9.093 11.507 1.00 89.12 336 ALA A O 1
ATOM 2568 N N . GLY A 1 337 ? -19.338 8.035 13.325 1.00 92.25 337 GLY A N 1
ATOM 2569 C CA . GLY A 1 337 ? -20.726 8.453 13.145 1.00 92.25 337 GLY A CA 1
ATOM 2570 C C . GLY A 1 337 ? -21.048 9.764 13.857 1.00 92.25 337 GLY A C 1
ATOM 2571 O O . GLY A 1 337 ? -21.338 10.783 13.232 1.00 92.25 337 GLY A O 1
ATOM 2572 N N . PHE A 1 338 ? -21.007 9.731 15.187 1.00 94.94 338 PHE A N 1
ATOM 2573 C CA . PHE A 1 338 ? -21.511 10.808 16.030 1.00 94.94 338 PHE A CA 1
ATOM 2574 C C . PHE A 1 338 ? -20.602 12.045 16.057 1.00 94.94 338 PHE A C 1
ATOM 2576 O O . PHE A 1 338 ? -21.083 13.151 15.808 1.00 94.94 338 PHE A O 1
ATOM 2583 N N . VAL A 1 339 ? -19.299 11.885 16.320 1.00 93.25 339 VAL A N 1
ATOM 2584 C CA . VAL A 1 339 ? -18.362 13.021 16.446 1.00 93.25 339 VAL A CA 1
ATOM 2585 C C . VAL A 1 339 ? -18.373 13.951 15.214 1.00 93.25 339 VAL A C 1
ATOM 2587 O O . VAL A 1 339 ? -18.572 15.152 15.399 1.00 93.25 339 VAL A O 1
ATOM 2590 N N . PRO A 1 340 ? -18.242 13.460 13.966 1.00 87.88 340 PRO A N 1
ATOM 2591 C CA . PRO A 1 340 ? -18.242 14.310 12.772 1.00 87.88 340 PRO A CA 1
ATOM 2592 C C . PRO A 1 340 ? -19.571 15.039 12.573 1.00 87.88 340 PRO A C 1
ATOM 2594 O O . PRO A 1 340 ? -19.596 16.221 12.230 1.00 87.88 340 PRO A O 1
ATOM 2597 N N . ARG A 1 341 ? -20.689 14.362 12.858 1.00 88.38 341 ARG A N 1
ATOM 2598 C CA . ARG A 1 341 ? -22.032 14.945 12.779 1.00 88.38 341 ARG A CA 1
ATOM 2599 C C . ARG A 1 341 ? -22.228 16.068 13.798 1.00 88.38 341 ARG A C 1
ATOM 2601 O O . ARG A 1 341 ? -22.823 17.093 13.472 1.00 88.38 341 ARG A O 1
ATOM 2608 N N . LEU A 1 342 ? -21.667 15.909 14.996 1.00 89.25 342 LEU A N 1
ATOM 2609 C CA . LEU A 1 342 ? -21.662 16.947 16.021 1.00 89.25 342 LEU A CA 1
ATOM 2610 C C . LEU A 1 342 ? -20.800 18.151 15.608 1.00 89.25 342 LEU A C 1
ATOM 2612 O O . LEU A 1 342 ? -21.245 19.293 15.724 1.00 89.25 342 LEU A O 1
ATOM 2616 N N . GLN A 1 343 ? -19.599 17.905 15.072 1.00 84.19 343 GLN A N 1
ATOM 2617 C CA . GLN A 1 343 ? -18.705 18.956 14.567 1.00 84.19 343 GLN A CA 1
ATOM 2618 C C . GLN A 1 343 ? -19.319 19.736 13.392 1.00 84.19 343 GLN A C 1
ATOM 2620 O O . GLN A 1 343 ? -19.095 20.936 13.269 1.00 84.19 343 GLN A O 1
ATOM 2625 N N . ALA A 1 344 ? -20.150 19.101 12.561 1.00 79.00 344 ALA A N 1
ATOM 2626 C CA . ALA A 1 344 ? -20.865 19.785 11.483 1.00 79.00 344 ALA A CA 1
ATOM 2627 C C . ALA A 1 344 ? -21.919 20.798 11.984 1.00 79.00 344 ALA A C 1
ATOM 2629 O O . ALA A 1 344 ? -22.338 21.672 11.226 1.00 79.00 344 ALA A O 1
ATOM 2630 N N . ARG A 1 345 ? -22.354 20.708 13.251 1.00 76.38 345 ARG A N 1
ATOM 2631 C CA . ARG A 1 345 ? -23.362 21.602 13.851 1.00 76.38 345 ARG A CA 1
ATOM 2632 C C . ARG A 1 345 ? -22.782 22.805 14.602 1.00 76.38 345 ARG A C 1
ATOM 2634 O O . ARG A 1 345 ? -23.554 23.642 15.066 1.00 76.38 345 ARG A O 1
ATOM 2641 N N . GLY A 1 346 ? -21.462 22.908 14.748 1.00 75.06 346 GLY A N 1
ATOM 2642 C CA . GLY A 1 346 ? -20.820 24.036 15.428 1.00 75.06 346 GLY A CA 1
ATOM 2643 C C . GLY A 1 346 ? -19.379 23.757 15.848 1.00 75.06 346 GLY A C 1
ATOM 2644 O O . GLY A 1 346 ? -18.840 22.684 15.601 1.00 75.06 346 GLY A O 1
ATOM 2645 N N . GLU A 1 347 ? -18.756 24.714 16.535 1.00 83.31 347 GLU A N 1
ATOM 2646 C CA . GLU A 1 347 ? -17.339 24.670 16.937 1.00 83.31 347 GLU A CA 1
ATOM 2647 C C . GLU A 1 347 ? -17.065 23.770 18.161 1.00 83.31 347 GLU A C 1
ATOM 2649 O O . GLU A 1 347 ? -16.396 24.169 19.118 1.00 83.31 347 GLU A O 1
ATOM 2654 N N . TRP A 1 348 ? -17.593 22.546 18.145 1.00 90.44 348 TRP A N 1
ATOM 2655 C CA . TRP A 1 348 ? -17.358 21.550 19.189 1.00 90.44 348 TRP A CA 1
ATOM 2656 C C . TRP A 1 348 ? -15.878 21.176 19.276 1.00 90.44 348 TRP A C 1
ATOM 2658 O O . TRP A 1 348 ? -15.252 20.799 18.280 1.00 90.44 348 TRP A O 1
ATOM 2668 N N . VAL A 1 349 ? -15.334 21.216 20.492 1.00 91.81 349 VAL A N 1
ATOM 2669 C CA . VAL A 1 349 ? -14.002 20.689 20.799 1.00 91.81 349 VAL A CA 1
ATOM 2670 C C . VAL A 1 349 ? -14.171 19.328 21.439 1.00 91.81 349 VAL A C 1
ATOM 2672 O O . VAL A 1 349 ? -14.968 19.169 22.358 1.00 91.81 349 VAL A O 1
ATOM 2675 N N . TRP A 1 350 ? -13.433 18.329 20.965 1.00 93.31 350 TRP A N 1
ATOM 2676 C CA . TRP A 1 350 ? -13.570 16.983 21.501 1.00 93.31 350 TRP A CA 1
ATOM 2677 C C . TRP A 1 350 ? -12.230 16.292 21.717 1.00 93.31 350 TRP A C 1
ATOM 2679 O O . TRP A 1 350 ? -11.246 16.544 21.009 1.00 93.31 350 TRP A O 1
ATOM 2689 N N . ARG A 1 351 ? -12.208 15.394 22.704 1.00 93.56 351 ARG A N 1
ATOM 2690 C CA . ARG A 1 351 ? -11.085 14.491 22.967 1.00 93.56 351 ARG A CA 1
ATOM 2691 C C . ARG A 1 351 ? -11.574 13.113 23.365 1.00 93.56 351 ARG A C 1
ATOM 2693 O O . ARG A 1 351 ? -12.586 12.963 24.047 1.00 93.56 351 ARG A O 1
ATOM 2700 N N . ARG A 1 352 ? -10.814 12.101 22.953 1.00 91.50 352 ARG A N 1
ATOM 2701 C CA . ARG A 1 352 ? -10.999 10.725 23.407 1.00 91.50 352 ARG A CA 1
ATOM 2702 C C . ARG A 1 352 ? -10.256 10.509 24.723 1.00 91.50 352 ARG A C 1
ATOM 2704 O O . ARG A 1 352 ? -9.098 10.897 24.846 1.00 91.50 352 ARG A O 1
ATOM 2711 N N . VAL A 1 353 ? -10.905 9.836 25.663 1.00 90.69 353 VAL A N 1
ATOM 2712 C CA . VAL A 1 353 ? -10.355 9.405 26.950 1.00 90.69 353 VAL A CA 1
ATOM 2713 C C . VAL A 1 353 ? -10.366 7.877 26.985 1.00 90.69 353 VAL A C 1
ATOM 2715 O O . VAL A 1 353 ? -11.372 7.249 26.656 1.00 90.69 353 VAL A O 1
ATOM 2718 N N . ARG A 1 354 ? -9.244 7.265 27.374 1.00 83.88 354 ARG A N 1
ATOM 2719 C CA . ARG A 1 354 ? -9.130 5.814 27.592 1.00 83.88 354 ARG A CA 1
ATOM 2720 C C . ARG A 1 354 ? -8.634 5.545 29.017 1.00 83.88 354 ARG A C 1
ATOM 2722 O O . ARG A 1 354 ? -7.431 5.685 29.233 1.00 83.88 354 ARG A O 1
ATOM 2729 N N . PRO A 1 355 ? -9.515 5.179 29.964 1.00 81.44 355 PRO A N 1
ATOM 2730 C CA . PRO A 1 355 ? -9.203 5.261 31.391 1.00 81.44 355 PRO A CA 1
ATOM 2731 C C . PRO A 1 355 ? -8.127 4.272 31.880 1.00 81.44 355 PRO A C 1
ATOM 2733 O O . PRO A 1 355 ? -7.153 4.715 32.481 1.00 81.44 355 PRO A O 1
ATOM 2736 N N . HIS A 1 356 ? -8.237 2.974 31.565 1.00 70.56 356 HIS A N 1
ATOM 2737 C CA . HIS A 1 356 ? -7.307 1.923 32.038 1.00 70.56 356 HIS A CA 1
ATOM 2738 C C . HIS A 1 356 ? -7.042 1.978 33.557 1.00 70.56 356 HIS A C 1
ATOM 2740 O O . HIS A 1 356 ? -7.978 2.209 34.309 1.00 70.56 356 HIS A O 1
ATOM 2746 N N . ASN A 1 357 ? -5.796 1.756 34.008 1.00 67.25 357 ASN A N 1
ATOM 2747 C CA . ASN A 1 357 ? -5.407 1.744 35.426 1.00 67.25 357 ASN A CA 1
ATOM 2748 C C . ASN A 1 357 ? -5.143 3.133 36.034 1.00 67.25 357 ASN A C 1
ATOM 2750 O O . ASN A 1 357 ? -4.923 3.228 37.235 1.00 67.25 357 ASN A O 1
ATOM 2754 N N . ALA A 1 358 ? -5.133 4.200 35.227 1.00 79.06 358 ALA A N 1
ATOM 2755 C CA . ALA A 1 358 ? -4.898 5.569 35.688 1.00 79.06 358 ALA A CA 1
ATOM 2756 C C . ALA A 1 358 ? -5.958 6.527 35.109 1.00 79.06 358 ALA A C 1
ATOM 2758 O O . ALA A 1 358 ? -5.632 7.435 34.328 1.00 79.06 358 ALA A O 1
ATOM 2759 N N . PRO A 1 359 ? -7.246 6.349 35.468 1.00 87.12 359 PRO A N 1
ATOM 2760 C CA . PRO A 1 359 ? -8.351 7.033 34.797 1.00 87.12 359 PRO A CA 1
ATOM 2761 C C . PRO A 1 359 ? -8.269 8.559 34.897 1.00 87.12 359 PRO A C 1
ATOM 2763 O O . PRO A 1 359 ? -8.529 9.271 33.922 1.00 87.12 359 PRO A O 1
ATOM 2766 N N . LEU A 1 360 ? -7.849 9.075 36.058 1.00 89.69 360 LEU A N 1
ATOM 2767 C CA . LEU A 1 360 ? -7.707 10.512 36.286 1.00 89.69 360 LEU A CA 1
ATOM 2768 C C . LEU A 1 360 ? -6.597 11.120 35.419 1.00 89.69 360 LEU A C 1
ATOM 2770 O O . LEU A 1 360 ? -6.829 12.136 34.773 1.00 89.69 360 LEU A O 1
ATOM 2774 N N . GLN A 1 361 ? -5.436 10.470 35.316 1.00 87.69 361 GLN A N 1
ATOM 2775 C CA . GLN A 1 361 ? -4.342 10.933 34.452 1.00 87.69 361 GLN A CA 1
ATOM 2776 C C . GLN A 1 361 ? -4.732 10.915 32.972 1.00 87.69 361 GLN A C 1
ATOM 2778 O O . GLN A 1 361 ? -4.378 11.820 32.212 1.00 87.69 361 GLN A O 1
ATOM 2783 N N . ALA A 1 362 ? -5.480 9.895 32.536 1.00 85.31 362 ALA A N 1
ATOM 2784 C CA . ALA A 1 362 ? -6.009 9.834 31.177 1.00 85.31 362 ALA A CA 1
ATOM 2785 C C . ALA A 1 362 ? -6.941 11.021 30.878 1.00 85.31 362 ALA A C 1
ATOM 2787 O O . ALA A 1 362 ? -6.837 11.630 29.810 1.00 85.31 362 ALA A O 1
ATOM 2788 N N . LEU A 1 363 ? -7.805 11.386 31.830 1.00 94.12 363 LEU A N 1
ATOM 2789 C CA . LEU A 1 363 ? -8.667 12.559 31.716 1.00 94.12 363 LEU A CA 1
ATOM 2790 C C . LEU A 1 363 ? -7.871 13.868 31.726 1.00 94.12 363 LEU A C 1
ATOM 2792 O O . LEU A 1 363 ? -8.110 14.721 30.875 1.00 94.12 363 LEU A O 1
ATOM 2796 N N . THR A 1 364 ? -6.899 14.015 32.630 1.00 94.19 364 THR A N 1
ATOM 2797 C CA . THR A 1 364 ? -6.042 15.205 32.713 1.00 94.19 364 THR A CA 1
ATOM 2798 C C . THR A 1 364 ? -5.292 15.444 31.407 1.00 94.19 364 THR A C 1
ATOM 2800 O O . THR A 1 364 ? -5.286 16.568 30.914 1.00 94.19 364 THR A O 1
ATOM 2803 N N . ARG A 1 365 ? -4.722 14.400 30.788 1.00 90.06 365 ARG A N 1
ATOM 2804 C CA . ARG A 1 365 ? -4.062 14.515 29.475 1.00 90.06 365 ARG A CA 1
ATOM 2805 C C . ARG A 1 365 ? -5.022 14.957 28.375 1.00 90.06 365 ARG A C 1
ATOM 2807 O O . ARG A 1 365 ? -4.671 15.819 27.572 1.00 90.06 365 ARG A O 1
ATOM 2814 N N . ALA A 1 366 ? -6.231 14.396 28.344 1.00 92.12 366 ALA A N 1
ATOM 2815 C CA . ALA A 1 366 ? -7.242 14.797 27.373 1.00 92.12 366 ALA A CA 1
ATOM 2816 C C . ALA A 1 366 ? -7.630 16.271 27.551 1.00 92.12 366 ALA A C 1
ATOM 2818 O O . ALA A 1 366 ? -7.674 17.007 26.572 1.00 92.12 366 ALA A O 1
ATOM 2819 N N . VAL A 1 367 ? -7.846 16.722 28.787 1.00 95.12 367 VAL A N 1
ATOM 2820 C CA . VAL A 1 367 ? -8.202 18.116 29.080 1.00 95.12 367 VAL A CA 1
ATOM 2821 C C . VAL A 1 367 ? -7.044 19.071 28.806 1.00 95.12 367 VAL A C 1
ATOM 2823 O O . VAL A 1 367 ? -7.271 20.110 28.195 1.00 95.12 367 VAL A O 1
ATOM 2826 N N . ARG A 1 368 ? -5.801 18.701 29.135 1.00 93.25 368 ARG A N 1
ATOM 2827 C CA . ARG A 1 368 ? -4.597 19.470 28.780 1.00 93.25 368 ARG A CA 1
ATOM 2828 C C . ARG A 1 368 ? -4.532 19.749 27.277 1.00 93.25 368 ARG A C 1
ATOM 2830 O O . ARG A 1 368 ? -4.305 20.878 26.876 1.00 93.25 368 ARG A O 1
ATOM 2837 N N . ALA A 1 369 ? -4.848 18.753 26.449 1.00 86.06 369 ALA A N 1
ATOM 2838 C CA . ALA A 1 369 ? -4.895 18.904 24.993 1.00 86.06 369 ALA A CA 1
ATOM 2839 C C . ALA A 1 369 ? -6.088 19.731 24.463 1.00 86.06 369 ALA A C 1
ATOM 2841 O O . ALA A 1 369 ? -6.191 19.923 23.250 1.00 86.06 369 ALA A O 1
ATOM 2842 N N . ILE A 1 370 ? -7.038 20.128 25.316 1.00 90.19 370 ILE A N 1
ATOM 2843 C CA . ILE A 1 370 ? -8.143 21.044 24.978 1.00 90.19 370 ILE A CA 1
ATOM 2844 C C . ILE A 1 370 ? -7.764 22.469 25.349 1.00 90.19 370 ILE A C 1
ATOM 2846 O O . ILE A 1 370 ? -7.974 23.369 24.545 1.00 90.19 370 ILE A O 1
ATOM 2850 N N . VAL A 1 371 ? -7.248 22.645 26.566 1.00 90.81 371 VAL A N 1
ATOM 2851 C CA . VAL A 1 371 ? -7.017 23.966 27.160 1.00 90.81 371 VAL A CA 1
ATOM 2852 C C . VAL A 1 371 ? -5.641 24.545 26.838 1.00 90.81 371 VAL A C 1
ATOM 2854 O O . VAL A 1 371 ? -5.465 25.743 26.994 1.00 90.81 371 VAL A O 1
ATOM 2857 N N . ASP A 1 372 ? -4.700 23.708 26.385 1.00 81.75 372 ASP A N 1
ATOM 2858 C CA . ASP A 1 372 ? -3.313 24.077 26.058 1.00 81.75 372 ASP A CA 1
ATOM 2859 C C . ASP A 1 372 ? -2.574 24.792 27.212 1.00 81.75 372 ASP A C 1
ATOM 2861 O O . ASP A 1 372 ? -1.812 25.731 27.016 1.00 81.75 372 ASP A O 1
ATOM 2865 N N . ASP A 1 373 ? -2.832 24.346 28.445 1.00 82.88 373 ASP A N 1
ATOM 2866 C CA . ASP A 1 373 ? -2.303 24.910 29.696 1.00 82.88 373 ASP A CA 1
ATOM 2867 C C . ASP A 1 373 ? -1.938 23.782 30.676 1.00 82.88 373 ASP A C 1
ATOM 2869 O O . ASP A 1 373 ? -2.390 22.639 30.534 1.00 82.88 373 ASP A O 1
ATOM 2873 N N . GLU A 1 374 ? -1.142 24.079 31.702 1.00 87.38 374 GLU A N 1
ATOM 2874 C CA . GLU A 1 374 ? -0.883 23.131 32.780 1.00 87.38 374 GLU A CA 1
ATOM 2875 C C . GLU A 1 374 ? -2.180 22.778 33.520 1.00 87.38 374 GLU A C 1
ATOM 2877 O O . GLU A 1 374 ? -2.933 23.623 34.009 1.00 87.38 374 GLU A O 1
ATOM 2882 N N . VAL A 1 375 ? -2.430 21.474 33.629 1.00 92.12 375 VAL A N 1
ATOM 2883 C CA . VAL A 1 375 ? -3.574 20.924 34.359 1.00 92.12 375 VAL A CA 1
ATOM 2884 C C . VAL A 1 375 ? -3.029 20.020 35.460 1.00 92.12 375 VAL A C 1
ATOM 2886 O O . VAL A 1 375 ? -2.398 19.007 35.122 1.00 92.12 375 VAL A O 1
ATOM 2889 N N . PRO A 1 376 ? -3.252 20.356 36.747 1.00 92.25 376 PRO A N 1
ATOM 2890 C CA . PRO A 1 376 ? -2.909 19.482 37.860 1.00 92.25 376 PRO A CA 1
ATOM 2891 C C . PRO A 1 376 ? -3.616 18.128 37.735 1.00 92.25 376 PRO A C 1
ATOM 2893 O O . PRO A 1 376 ? -4.790 18.064 37.364 1.00 92.25 376 PRO A O 1
ATOM 2896 N N . GLU A 1 377 ? -2.927 17.043 38.085 1.00 89.19 377 GLU A N 1
ATOM 2897 C CA . GLU A 1 377 ? -3.466 15.671 38.067 1.00 89.19 377 GLU A CA 1
ATOM 2898 C C . GLU A 1 377 ? -4.397 15.397 39.265 1.00 89.19 377 GLU A C 1
ATOM 2900 O O . GLU A 1 377 ? -4.256 14.422 39.995 1.00 89.19 377 GLU A O 1
ATOM 2905 N N . THR A 1 378 ? -5.361 16.290 39.493 1.00 93.69 378 THR A N 1
ATOM 2906 C CA . THR A 1 378 ? -6.382 16.185 40.539 1.00 93.69 378 THR A CA 1
ATOM 2907 C C . THR A 1 378 ? -7.765 16.437 39.947 1.00 93.69 378 THR A C 1
ATOM 2909 O O . THR A 1 378 ? -7.908 17.125 38.934 1.00 93.69 378 THR A O 1
ATOM 2912 N N . ALA A 1 379 ? -8.811 15.908 40.588 1.00 92.19 379 ALA A N 1
ATOM 2913 C CA . ALA A 1 379 ? -10.181 16.110 40.116 1.00 92.19 379 ALA A CA 1
ATOM 2914 C C . ALA A 1 379 ? -10.573 17.598 40.059 1.00 92.19 379 ALA A C 1
ATOM 2916 O O . ALA A 1 379 ? -11.214 18.035 39.103 1.00 92.19 379 ALA A O 1
ATOM 2917 N N . GLU A 1 380 ? -10.130 18.385 41.043 1.00 95.81 380 GLU A N 1
ATOM 2918 C CA . GLU A 1 380 ? -10.381 19.828 41.071 1.00 95.81 380 GLU A CA 1
ATOM 2919 C C . GLU A 1 380 ? -9.562 20.577 40.012 1.00 95.81 380 GLU A C 1
ATOM 2921 O O . GLU A 1 380 ? -10.080 21.490 39.377 1.00 95.81 380 GLU A O 1
ATOM 2926 N N . GLY A 1 381 ? -8.318 20.154 39.752 1.00 95.31 381 GLY A N 1
ATOM 2927 C CA . GLY A 1 381 ? -7.482 20.736 38.699 1.00 95.31 381 GLY A CA 1
ATOM 2928 C C . GLY A 1 381 ? -8.110 20.597 37.311 1.00 95.31 381 GLY A C 1
ATOM 2929 O O . GLY A 1 381 ? -8.156 21.562 36.551 1.00 95.31 381 GLY A O 1
ATOM 2930 N N . VAL A 1 382 ? -8.662 19.419 37.006 1.00 96.19 382 VAL A N 1
ATOM 2931 C CA . VAL A 1 382 ? -9.397 19.164 35.756 1.00 96.19 382 VAL A CA 1
ATOM 2932 C C . VAL A 1 382 ? -10.660 20.027 35.656 1.00 96.19 382 VAL A C 1
ATOM 2934 O O . VAL A 1 382 ? -10.923 20.613 34.602 1.00 96.19 382 VAL A O 1
ATOM 2937 N N . TYR A 1 383 ? -11.435 20.114 36.741 1.00 96.69 383 TYR A N 1
ATOM 2938 C CA . TYR A 1 383 ? -12.662 20.910 36.795 1.00 96.69 383 TYR A CA 1
ATOM 2939 C C . TYR A 1 383 ? -12.382 22.402 36.555 1.00 96.69 383 TYR A C 1
ATOM 2941 O O . TYR A 1 383 ? -12.984 23.009 35.667 1.00 96.69 383 TYR A O 1
ATOM 2949 N N . GLU A 1 384 ? -11.426 22.983 37.283 1.00 95.44 384 GLU A N 1
ATOM 2950 C CA . GLU A 1 384 ? -11.076 24.402 37.160 1.00 95.44 384 GLU A CA 1
ATOM 2951 C C . GLU A 1 384 ? -10.430 24.737 35.805 1.00 95.44 384 GLU A C 1
ATOM 2953 O O . GLU A 1 384 ? -10.684 25.807 35.253 1.00 95.44 384 GLU A O 1
ATOM 2958 N N . ALA A 1 385 ? -9.664 23.822 35.201 1.00 95.62 385 ALA A N 1
ATOM 2959 C CA . ALA A 1 385 ? -9.138 24.013 33.847 1.00 95.62 385 ALA A CA 1
ATOM 2960 C C . ALA A 1 385 ? -10.259 24.139 32.799 1.00 95.62 385 ALA A C 1
ATOM 2962 O O . ALA A 1 385 ? -10.267 25.084 32.010 1.00 95.62 385 ALA A O 1
ATOM 2963 N N . LEU A 1 386 ? -11.248 23.237 32.819 1.00 96.12 386 LEU A N 1
ATOM 2964 C CA . LEU A 1 386 ? -12.398 23.311 31.907 1.00 96.12 386 LEU A CA 1
ATOM 2965 C C . LEU A 1 386 ? -13.279 24.536 32.182 1.00 96.12 386 LEU A C 1
ATOM 2967 O O . LEU A 1 386 ? -13.829 25.124 31.249 1.00 96.12 386 LEU A O 1
ATOM 2971 N N . ARG A 1 387 ? -13.383 24.955 33.446 1.00 95.31 387 ARG A N 1
ATOM 2972 C CA . ARG A 1 387 ? -14.090 26.179 33.834 1.00 95.31 387 ARG A CA 1
ATOM 2973 C C . ARG A 1 387 ? -13.438 27.429 33.250 1.00 95.31 387 ARG A C 1
ATOM 2975 O O . ARG A 1 387 ? -14.148 28.253 32.675 1.00 95.31 387 ARG A O 1
ATOM 2982 N N . ARG A 1 388 ? -12.111 27.558 33.363 1.00 93.62 388 ARG A N 1
ATOM 2983 C CA . ARG A 1 388 ? -11.341 28.660 32.756 1.00 93.62 388 ARG A CA 1
ATOM 2984 C C . ARG A 1 388 ? -11.487 28.661 31.236 1.00 93.62 388 ARG A C 1
ATOM 2986 O O . ARG A 1 388 ? -11.922 29.660 30.669 1.00 93.62 388 ARG A O 1
ATOM 2993 N N . TRP A 1 389 ? -11.276 27.508 30.600 1.00 93.44 389 TRP A N 1
ATOM 2994 C CA . TRP A 1 389 ? -11.459 27.342 29.156 1.00 93.44 389 TRP A CA 1
ATOM 2995 C C . TRP A 1 389 ? -12.829 27.820 28.675 1.00 93.44 389 TRP A C 1
ATOM 2997 O O . TRP A 1 389 ? -12.942 28.516 27.666 1.00 93.44 389 TRP A O 1
ATOM 3007 N N . ARG A 1 390 ? -13.886 27.476 29.414 1.00 92.62 390 ARG A N 1
ATOM 3008 C CA . ARG A 1 390 ? -15.256 27.864 29.089 1.00 92.62 390 ARG A CA 1
ATOM 3009 C C . ARG A 1 390 ? -15.496 29.373 29.187 1.00 92.62 390 ARG A C 1
ATOM 3011 O O . ARG A 1 390 ? -16.271 29.902 28.389 1.00 92.62 390 ARG A O 1
ATOM 3018 N N . GLN A 1 391 ? -14.853 30.058 30.133 1.00 91.81 391 GLN A N 1
ATOM 3019 C CA . GLN A 1 391 ? -14.921 31.519 30.255 1.00 91.81 391 GLN A CA 1
ATOM 3020 C C . GLN A 1 391 ? -14.262 32.211 29.057 1.00 91.81 391 GLN A C 1
ATOM 3022 O O . GLN A 1 391 ? -14.803 33.187 28.542 1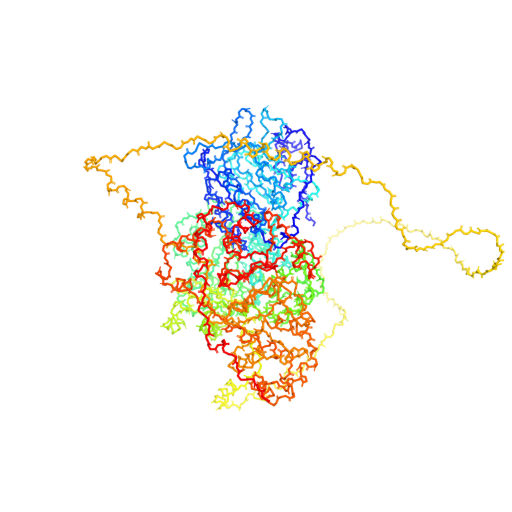.00 91.81 391 GLN A O 1
ATOM 3027 N N . GLU A 1 392 ? -13.141 31.670 28.584 1.00 91.38 392 GLU A N 1
ATOM 3028 C CA . GLU A 1 392 ? -12.407 32.181 27.422 1.00 91.38 392 GLU A CA 1
ATOM 3029 C C . GLU A 1 392 ? -13.087 31.811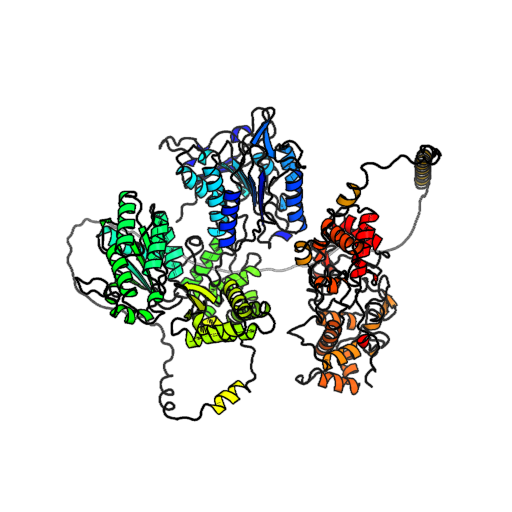 26.091 1.00 91.38 392 GLU A C 1
ATOM 3031 O O . GLU A 1 392 ? -13.031 32.571 25.126 1.00 91.38 392 GLU A O 1
ATOM 3036 N N . ASN A 1 393 ? -13.799 30.678 26.046 1.00 90.62 393 ASN A N 1
ATOM 3037 C CA . ASN A 1 393 ? -14.407 30.121 24.835 1.00 90.62 393 ASN A CA 1
ATOM 3038 C C . ASN A 1 393 ? -15.929 29.875 24.984 1.00 90.62 393 ASN A C 1
ATOM 3040 O O . ASN A 1 393 ? -16.409 28.740 24.852 1.00 90.62 393 ASN A O 1
ATOM 3044 N N . PRO A 1 394 ? -16.754 30.925 25.177 1.00 87.12 394 PRO A N 1
ATOM 3045 C CA . PRO A 1 394 ? -18.184 30.801 25.481 1.00 87.12 394 PRO A CA 1
ATOM 3046 C C . PRO A 1 394 ? -19.046 30.230 24.337 1.00 87.12 394 PRO A C 1
ATOM 3048 O O . PRO A 1 394 ? -20.232 29.945 24.535 1.00 87.12 394 PRO A O 1
ATOM 3051 N N . ARG A 1 395 ? -18.482 30.001 23.147 1.00 86.75 395 ARG A N 1
ATOM 3052 C CA . ARG A 1 395 ? -19.182 29.404 21.994 1.00 86.75 395 ARG A CA 1
ATOM 3053 C C . ARG A 1 395 ? -18.714 27.993 21.623 1.00 86.75 395 ARG A C 1
ATOM 3055 O O . ARG A 1 395 ? -19.315 27.396 20.736 1.00 86.75 395 ARG A O 1
ATOM 3062 N N . ARG A 1 396 ? -17.699 27.452 22.306 1.00 89.81 396 ARG A N 1
ATOM 3063 C CA . ARG A 1 396 ? -17.059 26.174 21.953 1.00 89.81 396 ARG A CA 1
ATOM 3064 C C . ARG A 1 396 ? -17.331 25.106 23.021 1.00 89.81 396 ARG A C 1
ATOM 3066 O O . ARG A 1 396 ? -16.549 24.987 23.965 1.00 89.81 396 ARG A O 1
ATOM 3073 N N . PRO A 1 397 ? -18.455 24.371 22.932 1.00 92.56 397 PRO A N 1
ATOM 3074 C CA . PRO A 1 397 ? -18.769 23.293 23.870 1.00 92.56 397 PRO A CA 1
ATOM 3075 C C . PRO A 1 397 ? -17.755 22.147 23.772 1.00 92.56 397 PRO A C 1
ATOM 3077 O O . PRO A 1 397 ? -17.142 21.928 22.721 1.00 92.56 397 PRO A O 1
ATOM 3080 N N . VAL A 1 398 ? -17.600 21.403 24.870 1.00 95.69 398 VAL A N 1
ATOM 3081 C CA . VAL A 1 398 ? -16.618 20.316 24.978 1.00 95.69 398 VAL A CA 1
ATOM 3082 C C . VAL A 1 398 ? -17.313 18.957 24.977 1.00 95.69 398 VAL A C 1
ATOM 3084 O O . VAL A 1 398 ? -18.253 18.735 25.736 1.00 95.69 398 VAL A O 1
ATOM 3087 N N . LEU A 1 399 ? -16.820 18.021 24.165 1.00 96.88 399 LEU A N 1
ATOM 3088 C CA . LEU A 1 399 ? -17.205 16.610 24.186 1.00 96.88 399 LEU A CA 1
ATOM 3089 C C . LEU A 1 399 ? -16.023 15.737 24.634 1.00 96.88 399 LEU A C 1
ATOM 3091 O O . LEU A 1 399 ? -14.980 15.696 23.980 1.00 96.88 399 LEU A O 1
ATOM 3095 N N . LEU A 1 400 ? -16.207 14.964 25.699 1.00 97.75 400 LEU A N 1
ATOM 3096 C CA . LEU A 1 400 ? -15.262 13.926 26.106 1.00 97.75 400 LEU A CA 1
ATOM 3097 C C . LEU A 1 400 ? -15.826 12.551 25.747 1.00 97.75 400 LEU A C 1
ATOM 3099 O O . LEU A 1 400 ? -16.900 12.170 26.210 1.00 97.75 400 LEU A O 1
ATOM 3103 N N . VAL A 1 401 ? -15.093 11.810 24.915 1.00 97.06 401 VAL A N 1
ATOM 3104 C CA . VAL A 1 401 ? -15.482 10.468 24.460 1.00 97.06 401 VAL A CA 1
ATOM 3105 C C . VAL A 1 401 ? -14.689 9.417 25.234 1.00 97.06 401 VAL A C 1
ATOM 3107 O O . VAL A 1 401 ? -13.512 9.205 24.948 1.00 97.06 401 VAL A O 1
ATOM 3110 N N . VAL A 1 402 ? -15.312 8.757 26.209 1.00 95.81 402 VAL A N 1
ATOM 3111 C CA . VAL A 1 402 ? -14.697 7.695 27.020 1.00 95.81 402 VAL A CA 1
ATOM 3112 C C . VAL A 1 402 ? -14.880 6.350 26.316 1.00 95.81 402 VAL A C 1
ATOM 3114 O O . VAL A 1 402 ? -15.961 5.767 26.349 1.00 95.81 402 VAL A O 1
ATOM 3117 N N . ASP A 1 403 ? -13.845 5.870 25.626 1.00 88.50 403 ASP A N 1
ATOM 3118 C CA . ASP A 1 403 ? -13.993 4.757 24.680 1.00 88.50 403 ASP A CA 1
ATOM 3119 C C . ASP A 1 403 ? -12.817 3.753 24.695 1.00 88.50 403 ASP A C 1
ATOM 3121 O O . ASP A 1 403 ? -11.779 4.050 24.076 1.00 88.50 403 ASP A O 1
ATOM 3125 N N . PRO A 1 404 ? -12.984 2.553 25.296 1.00 85.12 404 PRO A N 1
ATOM 3126 C CA . PRO A 1 404 ? -14.149 2.117 26.076 1.00 85.12 404 PRO A CA 1
ATOM 3127 C C . PRO A 1 404 ? -14.020 2.376 27.583 1.00 85.12 404 PRO A C 1
ATOM 3129 O O . PRO A 1 404 ? -12.933 2.355 28.162 1.00 85.12 404 PRO A O 1
ATOM 3132 N N . LEU A 1 405 ? -15.169 2.590 28.228 1.00 88.62 405 LEU A N 1
ATOM 3133 C CA . LEU A 1 405 ? -15.307 2.678 29.684 1.00 88.62 405 LEU A CA 1
ATOM 3134 C C . LEU A 1 405 ? -15.014 1.332 30.364 1.00 88.62 405 LEU A C 1
ATOM 3136 O O . LEU A 1 405 ? -14.601 1.308 31.518 1.00 88.62 405 LEU A O 1
ATOM 3140 N N . ASP A 1 406 ? -15.154 0.225 29.624 1.00 82.69 406 ASP A N 1
ATOM 3141 C CA . ASP A 1 406 ? -14.837 -1.137 30.073 1.00 82.69 406 ASP A CA 1
ATOM 3142 C C . ASP A 1 406 ? -13.432 -1.270 30.684 1.00 82.69 406 ASP A C 1
ATOM 3144 O O . ASP A 1 406 ? -13.207 -2.141 31.520 1.00 82.69 406 ASP A O 1
ATOM 3148 N N . HIS A 1 407 ? -12.492 -0.404 30.289 1.00 76.94 407 HIS A N 1
ATOM 3149 C CA . HIS A 1 407 ? -11.111 -0.415 30.773 1.00 76.94 407 HIS A CA 1
ATOM 3150 C C . HIS A 1 407 ? -10.962 -0.093 32.266 1.00 76.94 407 HIS A C 1
ATOM 3152 O O . HIS A 1 407 ? -9.903 -0.358 32.825 1.00 76.94 407 HIS A O 1
ATOM 3158 N N . LEU A 1 408 ? -11.991 0.459 32.916 1.00 79.19 408 LEU A N 1
ATOM 3159 C CA . LEU A 1 408 ? -12.008 0.587 34.377 1.00 79.19 408 LEU A CA 1
ATOM 3160 C C . LEU A 1 408 ? -12.020 -0.793 35.052 1.00 79.19 408 LEU A C 1
ATOM 3162 O O . LEU A 1 408 ? -11.407 -1.005 36.086 1.00 79.19 408 LEU A O 1
ATOM 3166 N N . PHE A 1 409 ? -12.668 -1.777 34.428 1.00 74.94 409 PHE A N 1
ATOM 3167 C CA . PHE A 1 409 ? -12.925 -3.085 35.036 1.00 74.94 409 PHE A CA 1
ATOM 3168 C C . PHE A 1 409 ? -11.880 -4.147 34.671 1.00 74.94 409 PHE A C 1
ATOM 3170 O O . PHE A 1 409 ? -12.087 -5.337 34.910 1.00 74.94 409 PHE A O 1
ATOM 3177 N N . THR A 1 410 ? -10.765 -3.751 34.049 1.00 63.00 410 THR A N 1
ATOM 3178 C CA . THR A 1 410 ? -9.710 -4.684 33.620 1.00 63.00 410 THR A CA 1
ATOM 3179 C C . THR A 1 410 ? -8.688 -4.992 34.717 1.00 63.00 410 THR A C 1
ATOM 3181 O O . THR A 1 410 ? -7.863 -5.880 34.527 1.00 63.00 410 THR A O 1
ATOM 3184 N N . HIS A 1 411 ? -8.738 -4.297 35.857 1.00 61.66 411 HIS A N 1
ATOM 3185 C CA . HIS A 1 411 ? -7.813 -4.458 36.983 1.00 61.66 411 HIS A CA 1
ATOM 3186 C C . HIS A 1 411 ? -8.599 -4.754 38.277 1.00 61.66 411 HIS A C 1
ATOM 3188 O O . HIS A 1 411 ? -9.796 -4.464 38.339 1.00 61.66 411 HIS A O 1
ATOM 3194 N N . PRO A 1 412 ? -7.979 -5.360 39.311 1.00 55.78 412 PRO A N 1
ATOM 3195 C CA . PRO A 1 412 ? -8.631 -5.532 40.607 1.00 55.78 412 PRO A CA 1
ATOM 3196 C C . PRO A 1 412 ? -9.054 -4.164 41.163 1.00 55.78 412 PRO A C 1
ATOM 3198 O O . PRO A 1 412 ? -8.267 -3.225 41.040 1.00 55.78 412 PRO A O 1
ATOM 3201 N N . PRO A 1 413 ? -10.239 -4.036 41.790 1.00 57.66 413 PRO A N 1
ATOM 3202 C CA . PRO A 1 413 ? -10.689 -2.762 42.342 1.00 57.66 413 PRO A CA 1
ATOM 3203 C C . PRO A 1 413 ? -9.647 -2.225 43.332 1.00 57.66 413 PRO A C 1
ATOM 3205 O O . PRO A 1 413 ? -9.358 -2.863 44.348 1.00 57.66 413 PRO A O 1
ATOM 3208 N N . GLY A 1 414 ? -9.055 -1.077 43.002 1.00 58.16 414 GLY A N 1
ATOM 3209 C CA . GLY A 1 414 ? -8.024 -0.393 43.781 1.00 58.16 414 GLY A CA 1
ATOM 3210 C C . GLY A 1 414 ? -8.495 0.987 44.237 1.00 58.16 414 GLY A C 1
ATOM 3211 O O . GLY A 1 414 ? -9.329 1.581 43.565 1.00 58.16 414 GLY A O 1
ATOM 3212 N N . ASP A 1 415 ? -7.998 1.411 45.409 1.00 65.88 415 ASP A N 1
ATOM 3213 C CA . ASP A 1 415 ? -7.951 2.748 46.058 1.00 65.88 415 ASP A CA 1
ATOM 3214 C C . ASP A 1 415 ? -9.103 3.785 45.939 1.00 65.88 415 ASP A C 1
ATOM 3216 O O . ASP A 1 415 ? -9.048 4.810 46.618 1.00 65.88 415 ASP A O 1
ATOM 3220 N N . GLY A 1 416 ? -10.164 3.538 45.171 1.00 76.81 416 GLY A N 1
ATOM 3221 C CA . GLY A 1 416 ? -11.253 4.478 44.891 1.00 76.81 416 GLY A CA 1
ATOM 3222 C C . GLY A 1 416 ? -11.053 5.345 43.639 1.00 76.81 416 GLY A C 1
ATOM 3223 O O . GLY A 1 416 ? -11.893 6.205 43.365 1.00 76.81 416 GLY A O 1
ATOM 3224 N N . SER A 1 417 ? -9.988 5.143 42.857 1.00 81.75 417 SER A N 1
ATOM 3225 C CA . SER A 1 417 ? -9.691 5.933 41.647 1.00 81.75 417 SER A CA 1
ATOM 3226 C C . SER A 1 417 ? -10.753 5.827 40.540 1.00 81.75 417 SER A C 1
ATOM 3228 O O . SER A 1 417 ? -11.118 6.853 39.956 1.00 81.75 417 SER A O 1
ATOM 3230 N N . ASP A 1 418 ? -11.306 4.638 40.284 1.00 86.25 418 ASP A N 1
ATOM 3231 C CA . ASP A 1 418 ? -12.385 4.433 39.298 1.00 86.25 418 ASP A CA 1
ATOM 3232 C C . ASP A 1 418 ? -13.665 5.187 39.681 1.00 86.25 418 ASP A C 1
ATOM 3234 O O . ASP A 1 418 ? -14.325 5.815 38.844 1.00 86.25 418 ASP A O 1
ATOM 3238 N N . GLU A 1 419 ? -14.001 5.152 40.973 1.00 88.75 419 GLU A N 1
ATOM 3239 C CA . GLU A 1 419 ? -15.152 5.852 41.532 1.00 88.75 419 GLU A CA 1
ATOM 3240 C C . GLU A 1 419 ? -14.949 7.368 41.448 1.00 88.75 419 GLU A C 1
ATOM 3242 O O . GLU A 1 419 ? -15.828 8.080 40.958 1.00 88.75 419 GLU A O 1
ATOM 3247 N N . LEU A 1 420 ? -13.766 7.867 41.827 1.00 89.94 420 LEU A N 1
ATOM 3248 C CA . LEU A 1 420 ? -13.396 9.277 41.692 1.00 89.94 420 LEU A CA 1
ATOM 3249 C C . LEU A 1 420 ? -13.501 9.759 40.239 1.00 89.94 420 LEU A C 1
ATOM 3251 O O . LEU A 1 420 ? -14.037 10.838 39.981 1.00 89.94 420 LEU A O 1
ATOM 3255 N N . PHE A 1 421 ? -13.024 8.961 39.285 1.00 92.94 421 PHE A N 1
ATOM 3256 C CA . PHE A 1 421 ? -13.114 9.268 37.861 1.00 92.94 421 PHE A CA 1
ATOM 3257 C C . PHE A 1 421 ? -14.566 9.353 37.384 1.00 92.94 421 PHE A C 1
ATOM 3259 O O . PHE A 1 421 ? -14.948 10.344 36.758 1.00 92.94 421 PHE A O 1
ATOM 3266 N N . CYS A 1 422 ? -15.404 8.370 37.722 1.00 93.88 422 CYS A N 1
ATOM 3267 C CA . CYS A 1 422 ? -16.815 8.379 37.333 1.00 93.88 422 CYS A CA 1
ATOM 3268 C C . CYS A 1 422 ? -17.587 9.540 37.982 1.00 93.88 422 CYS A C 1
ATOM 3270 O O . CYS A 1 422 ? -18.388 10.192 37.307 1.00 93.88 422 CYS A O 1
ATOM 3272 N N . ARG A 1 423 ? -17.305 9.855 39.254 1.00 94.50 423 ARG A N 1
ATOM 3273 C CA . ARG A 1 423 ? -17.841 11.036 39.955 1.00 94.50 423 ARG A CA 1
ATOM 3274 C C . ARG A 1 423 ? -17.448 12.333 39.262 1.00 94.50 423 ARG A C 1
ATOM 3276 O O . ARG A 1 423 ? -18.284 13.215 39.086 1.00 94.50 423 ARG A O 1
ATOM 3283 N N . LEU A 1 424 ? -16.192 12.454 38.836 1.00 95.94 424 LEU A N 1
ATOM 3284 C CA . LEU A 1 424 ? -15.717 13.631 38.116 1.00 95.94 424 LEU A CA 1
ATOM 3285 C C . LEU A 1 424 ? -16.403 13.774 36.753 1.00 95.94 424 LEU A C 1
ATOM 3287 O O . LEU A 1 424 ? -16.893 14.857 36.447 1.00 95.94 424 LEU A O 1
ATOM 3291 N N . LEU A 1 425 ? -16.516 12.699 35.965 1.00 96.44 425 LEU A N 1
ATOM 3292 C CA . LEU A 1 425 ? -17.267 12.724 34.703 1.00 96.44 425 LEU A CA 1
ATOM 3293 C C . LEU A 1 425 ? -18.721 13.162 34.921 1.00 96.44 425 LEU A C 1
ATOM 3295 O O . LEU A 1 425 ? -19.223 14.017 34.191 1.00 96.44 425 LEU A O 1
ATOM 3299 N N . TRP A 1 426 ? -19.378 12.624 35.952 1.00 95.56 426 TRP A N 1
ATOM 3300 C CA . TRP A 1 426 ? -20.741 13.004 36.315 1.00 95.56 426 TRP A CA 1
ATOM 3301 C C . TRP A 1 426 ? -20.841 14.477 36.732 1.00 95.56 426 TRP A C 1
ATOM 3303 O O . TRP A 1 426 ? -21.731 15.182 36.255 1.00 95.56 426 TRP A O 1
ATOM 3313 N N . ARG A 1 427 ? -19.907 14.979 37.553 1.00 95.31 427 ARG A N 1
ATOM 3314 C CA . ARG A 1 427 ? -19.834 16.396 37.955 1.00 95.31 427 ARG A CA 1
ATOM 3315 C C . ARG A 1 427 ? -19.672 17.312 36.741 1.00 95.31 427 ARG A C 1
ATOM 3317 O O . ARG A 1 427 ? -20.423 18.276 36.613 1.00 95.31 427 ARG A O 1
ATOM 3324 N N . LEU A 1 428 ? -18.755 16.989 35.826 1.00 96.62 428 LEU A N 1
ATOM 3325 C CA . LEU A 1 428 ? -18.529 17.752 34.592 1.00 96.62 428 LEU A CA 1
ATOM 3326 C C . LEU A 1 428 ? -19.774 17.765 33.690 1.00 96.62 428 LEU A C 1
ATOM 3328 O O . LEU A 1 428 ? -20.148 18.810 33.157 1.00 96.62 428 LEU A O 1
ATOM 3332 N N . ALA A 1 429 ? -20.444 16.619 33.548 1.00 96.12 429 ALA A N 1
ATOM 3333 C CA . ALA A 1 429 ? -21.672 16.492 32.766 1.00 96.12 429 ALA A CA 1
ATOM 3334 C C . ALA A 1 429 ? -22.871 17.213 33.401 1.00 96.12 429 ALA A C 1
ATOM 3336 O O . ALA A 1 429 ? -23.779 17.632 32.684 1.00 96.12 429 ALA A O 1
ATOM 3337 N N . SER A 1 430 ? -22.899 17.328 34.730 1.00 94.81 430 SER A N 1
ATOM 3338 C CA . SER A 1 430 ? -24.023 17.890 35.488 1.00 94.81 430 SER A CA 1
ATOM 3339 C C . SER A 1 430 ? -23.972 19.405 35.594 1.00 94.81 430 SER A C 1
ATOM 3341 O O . SER A 1 430 ? -25.016 20.032 35.726 1.00 94.81 430 SER A O 1
ATOM 3343 N N . ASP A 1 431 ? -22.786 20.005 35.523 1.00 93.44 431 ASP A N 1
ATOM 3344 C CA . ASP A 1 431 ? -22.630 21.450 35.651 1.00 93.44 431 ASP A CA 1
ATOM 3345 C C . ASP A 1 431 ? -23.011 22.171 34.341 1.00 93.44 431 ASP A C 1
ATOM 3347 O O . ASP A 1 431 ? -22.290 22.052 33.344 1.00 93.44 431 ASP A O 1
ATOM 3351 N N . PRO A 1 432 ? -24.130 22.919 34.283 1.00 87.50 432 PRO A N 1
ATOM 3352 C CA . PRO A 1 432 ? -24.530 23.631 33.072 1.00 87.50 432 PRO A CA 1
ATOM 3353 C C . PRO A 1 432 ? -23.589 24.792 32.721 1.00 87.50 432 PRO A C 1
ATOM 3355 O O . PRO A 1 432 ? -23.591 25.237 31.575 1.00 87.50 432 PRO A O 1
ATOM 3358 N N . GLN A 1 433 ? -22.775 25.282 33.664 1.00 87.88 433 GLN A N 1
ATOM 3359 C CA . GLN A 1 433 ? -21.844 26.382 33.412 1.00 87.88 433 GLN A CA 1
ATOM 3360 C C . GLN A 1 433 ? -20.653 25.942 32.562 1.00 87.88 433 GLN A C 1
ATOM 3362 O O . GLN A 1 433 ? -20.146 26.760 31.801 1.00 87.88 433 GLN A O 1
ATOM 3367 N N . LEU A 1 434 ? -20.237 24.673 32.658 1.00 90.69 434 LEU A N 1
ATOM 3368 C CA . LEU A 1 434 ? -19.091 24.135 31.919 1.00 90.69 434 LEU A CA 1
ATOM 3369 C C . LEU A 1 434 ? -19.409 23.788 30.460 1.00 90.69 434 LEU A C 1
ATOM 3371 O O . LEU A 1 434 ? -18.506 23.796 29.628 1.00 90.69 434 LEU A O 1
ATOM 3375 N N . ASP A 1 435 ? -20.671 23.476 30.147 1.00 90.38 435 ASP A N 1
ATOM 3376 C CA . ASP A 1 435 ? -21.107 23.003 28.820 1.00 90.38 435 ASP A CA 1
ATOM 3377 C C . ASP A 1 435 ? -20.261 21.820 28.289 1.00 90.38 435 ASP A C 1
ATOM 3379 O O . ASP A 1 435 ? -19.925 21.722 27.105 1.00 90.38 435 ASP A O 1
ATOM 3383 N N . VAL A 1 436 ? -19.889 20.917 29.206 1.00 96.25 436 VAL A N 1
ATOM 3384 C CA . VAL A 1 436 ? -19.150 19.678 28.924 1.00 96.25 436 VAL A CA 1
ATOM 3385 C C . VAL A 1 436 ? -20.137 18.527 28.779 1.00 96.25 436 VAL A C 1
ATOM 3387 O O . VAL A 1 436 ? -20.993 18.325 29.641 1.00 96.25 436 VAL A O 1
ATOM 3390 N N . SER A 1 437 ? -20.016 17.776 27.692 1.00 96.94 437 SER A N 1
ATOM 3391 C CA . SER A 1 437 ? -20.793 16.577 27.385 1.00 96.94 437 SER A CA 1
ATOM 3392 C C . SER A 1 437 ? -19.900 15.340 27.431 1.00 96.94 437 SER A C 1
ATOM 3394 O O . SER A 1 437 ? -18.765 15.378 26.955 1.00 96.94 437 SER A O 1
ATOM 3396 N N . ILE A 1 438 ? -20.411 14.240 27.978 1.00 97.69 438 ILE A N 1
ATOM 3397 C CA . ILE A 1 438 ? -19.705 12.963 28.088 1.00 97.69 438 ILE A CA 1
ATOM 3398 C C . ILE A 1 438 ? -20.431 11.923 27.238 1.00 97.69 438 ILE A C 1
ATOM 3400 O O . ILE A 1 438 ? -21.625 11.685 27.419 1.00 97.69 438 ILE A O 1
ATOM 3404 N N . LEU A 1 439 ? -19.691 11.279 26.340 1.00 97.75 439 LEU A N 1
ATOM 3405 C CA . LEU A 1 439 ? -20.138 10.093 25.621 1.00 97.75 439 LEU A CA 1
ATOM 3406 C C . LEU A 1 439 ? -19.244 8.924 26.021 1.00 97.75 439 LEU A C 1
ATOM 3408 O O . LEU A 1 439 ? -18.042 8.975 25.782 1.00 97.75 439 LEU A O 1
ATOM 3412 N N . ALA A 1 440 ? -19.802 7.868 26.598 1.00 96.38 440 ALA A N 1
ATOM 3413 C CA . ALA A 1 440 ? -19.042 6.667 26.932 1.00 96.38 440 ALA A CA 1
ATOM 3414 C C . ALA A 1 440 ? -19.473 5.476 26.076 1.00 96.38 440 ALA A C 1
ATOM 3416 O O . ALA A 1 440 ? -20.644 5.359 25.726 1.00 96.38 440 ALA A O 1
ATOM 3417 N N . THR A 1 441 ? -18.555 4.565 25.760 1.00 94.38 441 THR A N 1
ATOM 3418 C CA . THR A 1 441 ? -18.897 3.251 25.196 1.00 94.38 441 THR A CA 1
ATOM 3419 C C . THR A 1 441 ? -18.653 2.169 26.241 1.00 94.38 441 THR A C 1
ATOM 3421 O O . THR A 1 441 ? -17.672 2.227 26.981 1.00 94.38 441 THR A O 1
ATOM 3424 N N . MET A 1 442 ? -19.555 1.191 26.332 1.00 88.75 442 MET A N 1
ATOM 3425 C CA . MET A 1 442 ? -19.429 0.106 27.302 1.00 88.75 442 MET A CA 1
ATOM 3426 C C . MET A 1 442 ? -20.031 -1.206 26.793 1.00 88.75 442 MET A C 1
ATOM 3428 O O . MET A 1 442 ? -21.026 -1.214 26.059 1.00 88.75 442 MET A O 1
ATOM 3432 N N . THR A 1 443 ? -19.461 -2.345 27.180 1.00 85.50 443 THR A N 1
ATOM 3433 C CA . THR A 1 443 ? -20.096 -3.646 26.972 1.00 85.50 443 THR A CA 1
ATOM 3434 C C . THR A 1 443 ? -21.147 -3.940 28.037 1.00 85.50 443 THR A C 1
ATOM 3436 O O . THR A 1 443 ? -20.963 -3.670 29.221 1.00 85.50 443 THR A O 1
ATOM 3439 N N . ILE A 1 444 ? -22.265 -4.542 27.628 1.00 83.62 444 ILE A N 1
ATOM 3440 C CA . ILE A 1 444 ? -23.380 -4.822 28.549 1.00 83.62 444 ILE A CA 1
ATOM 3441 C C . ILE A 1 444 ? -23.006 -5.815 29.665 1.00 83.62 444 ILE A C 1
ATOM 3443 O O . ILE A 1 444 ? -23.614 -5.803 30.725 1.00 83.62 444 ILE A O 1
ATOM 3447 N N . SER A 1 445 ? -21.964 -6.630 29.465 1.00 78.25 445 SER A N 1
ATOM 3448 C CA . SER A 1 445 ? -21.432 -7.549 30.480 1.00 78.25 445 SER A CA 1
ATOM 3449 C C . SER A 1 445 ? -20.761 -6.859 31.670 1.00 78.25 445 SER A C 1
ATOM 3451 O O . SER A 1 445 ? -20.463 -7.530 32.653 1.00 78.25 445 SER A O 1
ATOM 3453 N N . MET A 1 446 ? -20.478 -5.556 31.582 1.00 81.00 446 MET A N 1
ATOM 3454 C CA . MET A 1 446 ? -19.857 -4.796 32.671 1.00 81.00 446 MET A CA 1
ATOM 3455 C C . MET A 1 446 ? -20.878 -4.126 33.597 1.00 81.00 446 MET A C 1
ATOM 3457 O O . MET A 1 446 ? -20.479 -3.563 34.611 1.00 81.00 446 MET A O 1
ATOM 3461 N N . LEU A 1 447 ? -22.180 -4.218 33.297 1.00 83.19 447 LEU A N 1
ATOM 3462 C CA . LEU A 1 447 ? -23.228 -3.513 34.041 1.00 83.19 447 LEU A CA 1
ATOM 3463 C C . LEU A 1 447 ? -23.218 -3.836 35.545 1.00 83.19 447 LEU A C 1
ATOM 3465 O O . LEU A 1 447 ? -23.318 -2.920 36.356 1.00 83.19 447 LEU A O 1
ATOM 3469 N N . ASP A 1 448 ? -23.007 -5.103 35.910 1.00 80.81 448 ASP A N 1
ATOM 3470 C CA . ASP A 1 448 ? -22.963 -5.552 37.310 1.00 80.81 448 ASP A CA 1
ATOM 3471 C C . ASP A 1 448 ? -21.843 -4.859 38.110 1.00 80.81 448 ASP A C 1
ATOM 3473 O O . ASP A 1 448 ? -21.986 -4.576 39.296 1.00 80.81 448 ASP A O 1
ATOM 3477 N N . HIS A 1 449 ? -20.725 -4.523 37.458 1.00 81.81 449 HIS A N 1
ATOM 3478 C CA . HIS A 1 449 ? -19.599 -3.843 38.107 1.00 81.81 449 HIS A CA 1
ATOM 3479 C C . HIS A 1 449 ? -19.896 -2.355 38.338 1.00 81.81 449 HIS A C 1
ATOM 3481 O O . HIS A 1 449 ? -19.348 -1.740 39.253 1.00 81.81 449 HIS A O 1
ATOM 3487 N N . CYS A 1 450 ? -20.804 -1.771 37.552 1.00 86.62 450 CYS A N 1
ATOM 3488 C CA . CYS A 1 450 ? -21.229 -0.384 37.708 1.00 86.62 450 CYS A CA 1
ATOM 3489 C C . CYS A 1 450 ? -22.115 -0.161 38.944 1.00 86.62 450 CYS A C 1
ATOM 3491 O O . CYS A 1 450 ? -22.334 0.993 39.320 1.00 86.62 450 CYS A O 1
ATOM 3493 N N . GLU A 1 451 ? -22.638 -1.218 39.579 1.00 85.00 451 GLU A N 1
ATOM 3494 C CA . GLU A 1 451 ? -23.427 -1.094 40.813 1.00 85.00 451 GLU A CA 1
ATOM 3495 C C . GLU A 1 451 ? -22.577 -0.623 41.995 1.00 85.00 451 GLU A C 1
ATOM 3497 O O . GLU A 1 451 ? -23.070 0.106 42.855 1.00 85.00 451 GLU A O 1
ATOM 3502 N N . ALA A 1 452 ? -21.293 -0.992 42.014 1.00 81.88 452 ALA A N 1
ATOM 3503 C CA . ALA A 1 452 ? -20.362 -0.617 43.074 1.00 81.88 452 ALA A CA 1
ATOM 3504 C C . ALA A 1 452 ? -19.887 0.845 42.979 1.00 81.88 452 ALA A C 1
ATOM 3506 O O . ALA A 1 452 ? -19.400 1.392 43.963 1.00 81.88 452 ALA A O 1
ATOM 3507 N N . LEU A 1 453 ? -20.037 1.489 41.816 1.00 87.81 453 LEU A N 1
ATOM 3508 C CA . LEU A 1 453 ? -19.523 2.834 41.559 1.00 87.81 453 LEU A CA 1
ATOM 3509 C C . LEU A 1 453 ? -20.571 3.898 41.906 1.00 87.81 453 LEU A C 1
ATOM 3511 O O . LEU A 1 453 ? -21.485 4.162 41.118 1.00 87.81 453 LEU A O 1
ATOM 3515 N N . VAL A 1 454 ? -20.433 4.535 43.071 1.00 89.50 454 VAL A N 1
ATOM 3516 C CA . VAL A 1 454 ? -21.273 5.675 43.476 1.00 89.50 454 VAL A CA 1
ATOM 3517 C C . VAL A 1 454 ? -20.756 6.948 42.807 1.00 89.50 454 VAL A C 1
ATOM 3519 O O . VAL A 1 454 ? -19.645 7.396 43.077 1.00 89.50 454 VAL A O 1
ATOM 3522 N N . ILE A 1 455 ? -21.567 7.548 41.935 1.00 91.00 455 ILE A N 1
ATOM 3523 C CA . ILE A 1 455 ? -21.176 8.710 41.117 1.00 91.00 455 ILE A CA 1
ATOM 3524 C C . ILE A 1 455 ? -21.699 10.046 41.656 1.00 91.00 455 ILE A C 1
ATOM 3526 O O . ILE A 1 455 ? -21.211 11.103 41.263 1.00 91.00 455 ILE A O 1
ATOM 3530 N N . ASP A 1 456 ? -22.682 10.002 42.553 1.00 87.56 456 ASP A N 1
ATOM 3531 C CA . ASP A 1 456 ? -23.209 11.164 43.260 1.00 87.56 456 ASP A CA 1
ATOM 3532 C C . ASP A 1 456 ? -23.470 10.786 44.719 1.00 87.56 456 ASP A C 1
ATOM 3534 O O . ASP A 1 456 ? -24.350 9.977 45.020 1.00 87.56 456 ASP A O 1
ATOM 3538 N N . GLU A 1 457 ? -22.698 11.376 45.630 1.00 81.12 457 GLU A N 1
ATOM 3539 C CA . GLU A 1 457 ? -22.838 11.132 47.066 1.00 81.12 457 GLU A CA 1
ATOM 3540 C C . GLU A 1 457 ? -24.154 11.667 47.625 1.00 81.12 457 GLU A C 1
ATOM 3542 O O . GLU A 1 457 ? -24.733 11.040 48.512 1.00 81.12 457 GLU A O 1
ATOM 3547 N N . ALA A 1 458 ? -24.653 12.791 47.100 1.00 82.44 458 ALA A N 1
ATOM 3548 C CA . ALA A 1 458 ? -25.835 13.451 47.641 1.00 82.44 458 ALA A CA 1
ATOM 3549 C C . ALA A 1 458 ? -27.097 12.615 47.402 1.00 82.44 458 ALA A C 1
ATOM 3551 O O . ALA A 1 458 ? -27.921 12.454 48.303 1.00 82.44 458 ALA A O 1
ATOM 3552 N N . SER A 1 459 ? -27.236 12.045 46.202 1.00 84.62 459 SER A N 1
ATOM 3553 C CA . SER A 1 459 ? -28.350 11.154 45.858 1.00 84.62 459 SER A CA 1
ATOM 3554 C C . SER A 1 459 ? -28.046 9.669 46.074 1.00 84.62 459 SER A C 1
ATOM 3556 O O . SER A 1 459 ? -28.936 8.835 45.896 1.00 84.62 459 SER A O 1
ATOM 3558 N N . ARG A 1 460 ? -26.803 9.325 46.448 1.00 85.44 460 ARG A N 1
ATOM 3559 C CA . ARG A 1 460 ? -26.274 7.951 46.460 1.00 85.44 460 ARG A CA 1
ATOM 3560 C C . ARG A 1 460 ? -26.467 7.212 45.128 1.00 85.44 460 ARG A C 1
ATOM 3562 O O . ARG A 1 460 ? -26.583 5.984 45.104 1.00 85.44 460 ARG A O 1
ATOM 3569 N N . ARG A 1 461 ? -26.522 7.952 44.021 1.00 89.50 461 ARG A N 1
ATOM 3570 C CA . ARG A 1 461 ? -26.759 7.386 42.695 1.00 89.50 461 ARG A CA 1
ATOM 3571 C C . ARG A 1 461 ? -25.526 6.631 42.216 1.00 89.50 461 ARG A C 1
ATOM 3573 O O . ARG A 1 461 ? -24.402 7.122 42.335 1.00 89.50 461 ARG A O 1
ATOM 3580 N N . THR A 1 462 ? -25.747 5.447 41.658 1.00 92.19 462 THR A N 1
ATOM 3581 C CA . THR A 1 462 ? -24.683 4.610 41.091 1.00 92.19 462 THR A CA 1
ATOM 3582 C C . THR A 1 462 ? -24.589 4.772 39.578 1.00 92.19 462 THR A C 1
ATOM 3584 O O . THR A 1 462 ? -25.544 5.196 38.920 1.00 92.19 462 THR A O 1
ATOM 3587 N N . LEU A 1 463 ? -23.445 4.403 39.001 1.00 91.38 463 LEU A N 1
ATOM 3588 C CA . LEU A 1 463 ? -23.265 4.397 37.550 1.00 91.38 463 LEU A CA 1
ATOM 3589 C C . LEU A 1 463 ? -24.255 3.437 36.864 1.00 91.38 463 LEU A C 1
ATOM 3591 O O . LEU A 1 463 ? -24.818 3.779 35.825 1.00 91.38 463 LEU A O 1
ATOM 3595 N N . ALA A 1 464 ? -24.538 2.279 37.472 1.00 89.44 464 ALA A N 1
ATOM 3596 C CA . ALA A 1 464 ? -25.532 1.330 36.960 1.00 89.44 464 ALA A CA 1
ATOM 3597 C C . ALA A 1 464 ? -26.935 1.947 36.824 1.00 89.44 464 ALA A C 1
ATOM 3599 O O . ALA A 1 464 ? -27.642 1.666 35.855 1.00 89.44 464 ALA A O 1
ATOM 3600 N N . GLN A 1 465 ? -27.334 2.820 37.755 1.00 89.69 465 GLN A N 1
ATOM 3601 C CA . GLN A 1 465 ? -28.625 3.511 37.690 1.00 89.69 465 GLN A CA 1
ATOM 3602 C C . GLN A 1 465 ? -28.685 4.520 36.541 1.00 89.69 465 GLN A C 1
ATOM 3604 O O . GLN A 1 465 ? -29.720 4.615 35.892 1.00 89.69 465 GLN A O 1
ATOM 3609 N N . VAL A 1 466 ? -27.585 5.222 36.247 1.00 88.25 466 VAL A N 1
ATOM 3610 C CA . VAL A 1 466 ? -27.507 6.108 35.071 1.00 88.25 466 VAL A CA 1
ATOM 3611 C C . VAL A 1 466 ? -27.616 5.309 33.784 1.00 88.25 466 VAL A C 1
ATOM 3613 O O . VAL A 1 466 ? -28.398 5.657 32.915 1.00 88.25 466 VAL A O 1
ATOM 3616 N N . ILE A 1 467 ? -26.890 4.197 33.675 1.00 88.44 467 ILE A N 1
ATOM 3617 C CA . ILE A 1 467 ? -26.943 3.343 32.481 1.00 88.44 467 ILE A CA 1
ATOM 3618 C C . ILE A 1 467 ? -28.318 2.667 32.334 1.00 88.44 467 ILE A C 1
ATOM 3620 O O . ILE A 1 467 ? -28.716 2.272 31.240 1.00 88.44 467 ILE A O 1
ATOM 3624 N N . SER A 1 468 ? -29.063 2.503 33.424 1.00 87.25 468 SER A N 1
ATOM 3625 C CA . SER A 1 468 ? -30.420 1.952 33.382 1.00 87.25 468 SER A CA 1
ATOM 3626 C C . SER A 1 468 ? -31.472 2.974 32.942 1.00 87.25 468 SER A C 1
ATOM 3628 O O . SER A 1 468 ? -32.549 2.561 32.516 1.00 87.25 468 SER A O 1
ATOM 3630 N N . ASP A 1 469 ? -31.165 4.270 33.016 1.00 89.81 469 ASP A N 1
ATOM 3631 C CA . ASP A 1 469 ? -32.030 5.356 32.558 1.00 89.81 469 ASP A CA 1
ATOM 3632 C C . ASP A 1 469 ? -31.968 5.476 31.027 1.00 89.81 469 ASP A C 1
ATOM 3634 O O . ASP A 1 469 ? -30.897 5.642 30.439 1.00 89.81 469 ASP A O 1
ATOM 3638 N N . GLU A 1 470 ? -33.127 5.393 30.372 1.00 87.81 470 GLU A N 1
ATOM 3639 C CA . GLU A 1 470 ? -33.234 5.483 28.912 1.00 87.81 470 GLU A CA 1
ATOM 3640 C C . GLU A 1 470 ? -32.766 6.841 28.379 1.00 87.81 470 GLU A C 1
ATOM 3642 O O . GLU A 1 470 ? -32.222 6.888 27.284 1.00 87.81 470 GLU A O 1
ATOM 3647 N N . ALA A 1 471 ? -32.858 7.920 29.165 1.00 88.31 471 ALA A N 1
ATOM 3648 C CA . ALA A 1 471 ? -32.367 9.238 28.752 1.00 88.31 471 ALA A CA 1
ATOM 3649 C C . ALA A 1 471 ? -30.831 9.319 28.662 1.00 88.31 471 ALA A C 1
ATOM 3651 O O . ALA A 1 471 ? -30.292 10.255 28.077 1.00 88.31 471 ALA A O 1
ATOM 3652 N N . HIS A 1 472 ? -30.120 8.370 29.275 1.00 93.69 472 HIS A N 1
ATOM 3653 C CA . HIS A 1 472 ? -28.661 8.344 29.360 1.00 93.69 472 HIS A CA 1
ATOM 3654 C C . HIS A 1 472 ? -28.049 7.129 28.651 1.00 93.69 472 HIS A C 1
ATOM 3656 O O . HIS A 1 472 ? -26.829 6.946 28.703 1.00 93.69 472 HIS A O 1
ATOM 3662 N N . ARG A 1 473 ? -28.849 6.285 27.986 1.00 94.06 473 ARG A N 1
ATOM 3663 C CA . ARG A 1 473 ? -28.372 5.042 27.372 1.00 94.06 473 ARG A CA 1
ATOM 3664 C C . ARG A 1 473 ? -28.902 4.857 25.959 1.00 94.06 473 ARG A C 1
ATOM 3666 O O . ARG A 1 473 ? -30.090 4.638 25.767 1.00 94.06 473 ARG A O 1
ATOM 3673 N N . VAL A 1 474 ? -27.968 4.664 25.029 1.00 95.06 474 VAL A N 1
ATOM 3674 C CA . VAL A 1 474 ? -28.260 4.130 23.693 1.00 95.06 474 VAL A CA 1
ATOM 3675 C C . VAL A 1 474 ? -27.831 2.667 23.623 1.00 95.06 474 VAL A C 1
ATOM 3677 O O . VAL A 1 474 ? -26.683 2.323 23.922 1.00 95.06 474 VAL A O 1
ATOM 3680 N N . LEU A 1 475 ? -28.751 1.777 23.245 1.00 92.38 475 LEU A N 1
ATOM 3681 C CA . LEU A 1 475 ? -28.491 0.337 23.151 1.00 92.38 475 LEU A CA 1
ATOM 3682 C C . LEU A 1 475 ? -28.166 -0.079 21.712 1.00 92.38 475 LEU A C 1
ATOM 3684 O O . LEU A 1 475 ? -29.034 -0.134 20.843 1.00 92.38 475 LEU A O 1
ATOM 3688 N N . MET A 1 476 ? -26.924 -0.492 21.485 1.00 90.00 476 MET A N 1
ATOM 3689 C CA . MET A 1 476 ? -26.479 -1.073 20.226 1.00 90.00 476 MET A CA 1
ATOM 3690 C C . MET A 1 476 ? -26.775 -2.565 20.148 1.00 90.00 476 MET A C 1
ATOM 3692 O O . MET A 1 476 ? -26.225 -3.381 20.896 1.00 90.00 476 MET A O 1
ATOM 3696 N N . ARG A 1 477 ? -27.603 -2.914 19.166 1.00 86.62 477 ARG A N 1
ATOM 3697 C CA . ARG A 1 477 ? -27.929 -4.295 18.808 1.00 86.62 477 ARG A CA 1
ATOM 3698 C C . ARG A 1 477 ? -26.906 -4.862 17.829 1.00 86.62 477 ARG A C 1
ATOM 3700 O O . ARG A 1 477 ? -26.141 -4.128 17.201 1.00 86.62 477 ARG A O 1
ATOM 3707 N N . GLU A 1 478 ? -26.896 -6.184 17.710 1.00 82.50 478 GLU A N 1
ATOM 3708 C CA . GLU A 1 478 ? -26.138 -6.843 16.651 1.00 82.50 478 GLU A CA 1
ATOM 3709 C C . GLU A 1 478 ? -26.656 -6.403 15.277 1.00 82.50 478 GLU A C 1
ATOM 3711 O O . GLU A 1 478 ? -27.860 -6.176 15.114 1.00 82.50 478 GLU A O 1
ATOM 3716 N N . PRO A 1 479 ? -25.757 -6.206 14.301 1.00 85.50 479 PRO A N 1
ATOM 3717 C CA . PRO A 1 479 ? -26.161 -5.731 12.991 1.00 85.50 479 PRO A CA 1
ATOM 3718 C C . PRO A 1 479 ? -26.955 -6.819 12.258 1.00 85.50 479 PRO A C 1
ATOM 3720 O O . PRO A 1 479 ? -26.525 -7.967 12.186 1.00 85.50 479 PRO A O 1
ATOM 3723 N N . SER A 1 480 ? -28.109 -6.449 11.698 1.00 89.88 480 SER A N 1
ATOM 3724 C CA . SER A 1 480 ? -28.895 -7.342 10.841 1.00 89.88 480 SER A CA 1
ATOM 3725 C C . SER A 1 480 ? -28.208 -7.571 9.492 1.00 89.88 480 SER A C 1
ATOM 3727 O O . SER A 1 480 ? -27.359 -6.778 9.071 1.00 89.88 480 SER A O 1
ATOM 3729 N N . ALA A 1 481 ? -28.623 -8.621 8.777 1.00 92.00 481 ALA A N 1
ATOM 3730 C CA . ALA A 1 481 ? -28.162 -8.878 7.414 1.00 92.00 481 ALA A CA 1
ATOM 3731 C C . ALA A 1 481 ? -28.392 -7.665 6.497 1.00 92.00 481 ALA A C 1
ATOM 3733 O O . ALA A 1 481 ? -27.466 -7.195 5.839 1.00 92.00 481 ALA A O 1
ATOM 3734 N N . GLU A 1 482 ? -29.595 -7.088 6.542 1.00 91.06 482 GLU A N 1
ATOM 3735 C CA . GLU A 1 482 ? -29.963 -5.896 5.769 1.00 91.06 482 GLU A CA 1
ATOM 3736 C C . GLU A 1 482 ? -29.047 -4.703 6.063 1.00 91.06 482 GLU A C 1
ATOM 3738 O O . GLU A 1 482 ? -28.634 -3.987 5.148 1.00 91.06 482 GLU A O 1
ATOM 3743 N N . ARG A 1 483 ? -28.693 -4.497 7.342 1.00 90.56 483 ARG A N 1
ATOM 3744 C CA . ARG A 1 483 ? -27.779 -3.428 7.754 1.00 90.56 483 ARG A CA 1
ATOM 3745 C C . ARG A 1 483 ? -26.395 -3.630 7.158 1.00 90.56 483 ARG A C 1
ATOM 3747 O O . ARG A 1 483 ? -25.839 -2.681 6.612 1.00 90.56 483 ARG A O 1
ATOM 3754 N N . LEU A 1 484 ? -25.840 -4.837 7.267 1.00 91.62 484 LEU A N 1
ATOM 3755 C CA . LEU A 1 484 ? -24.513 -5.138 6.731 1.00 91.62 484 LEU A CA 1
ATOM 3756 C C . LEU A 1 484 ? -24.503 -5.018 5.207 1.00 91.62 484 LEU A C 1
ATOM 3758 O O . LEU A 1 484 ? -23.634 -4.346 4.667 1.00 91.62 484 LEU A O 1
ATOM 3762 N N . GLN A 1 485 ? -25.505 -5.561 4.515 1.00 92.94 485 GLN A N 1
ATOM 3763 C CA . GLN A 1 485 ? -25.639 -5.420 3.064 1.00 92.94 485 GLN A CA 1
ATOM 3764 C C . GLN A 1 485 ? -25.712 -3.951 2.631 1.00 92.94 485 GLN A C 1
ATOM 3766 O O . GLN A 1 485 ? -25.055 -3.554 1.669 1.00 92.94 485 GLN A O 1
ATOM 3771 N N . ARG A 1 486 ? -26.505 -3.129 3.334 1.00 91.75 486 ARG A N 1
ATOM 3772 C CA . ARG A 1 486 ? -26.580 -1.686 3.079 1.00 91.75 486 ARG A CA 1
ATOM 3773 C C . ARG A 1 486 ? -25.218 -1.026 3.282 1.00 91.75 486 ARG A C 1
ATOM 3775 O O . ARG A 1 486 ? -24.791 -0.288 2.403 1.00 91.75 486 ARG A O 1
ATOM 3782 N N . ALA A 1 487 ? -24.532 -1.335 4.382 1.00 90.94 487 ALA A N 1
ATOM 3783 C CA . ALA A 1 487 ? -23.211 -0.788 4.663 1.00 90.94 487 ALA A CA 1
ATOM 3784 C C . ALA A 1 487 ? -22.192 -1.149 3.570 1.00 90.94 487 ALA A C 1
ATOM 3786 O O . ALA A 1 487 ? -21.497 -0.261 3.091 1.00 90.94 487 ALA A O 1
ATOM 3787 N N . ILE A 1 488 ? -22.155 -2.412 3.121 1.00 92.75 488 ILE A N 1
ATOM 3788 C CA . ILE A 1 488 ? -21.271 -2.861 2.033 1.00 92.75 488 ILE A CA 1
ATOM 3789 C C . ILE A 1 488 ? -21.577 -2.084 0.750 1.00 92.75 488 ILE A C 1
ATOM 3791 O O . ILE A 1 488 ? -20.670 -1.485 0.183 1.00 92.75 488 ILE A O 1
ATOM 3795 N N . ARG A 1 489 ? -22.847 -2.051 0.319 1.00 90.94 489 ARG A N 1
ATOM 3796 C CA . ARG A 1 489 ? -23.264 -1.383 -0.926 1.00 90.94 489 ARG A CA 1
ATOM 3797 C C . ARG A 1 489 ? -22.964 0.112 -0.922 1.00 90.94 489 ARG A C 1
ATOM 3799 O O . ARG A 1 489 ? -22.482 0.642 -1.918 1.00 90.94 489 ARG A O 1
ATOM 3806 N N . GLU A 1 490 ? -23.276 0.798 0.175 1.00 89.00 490 GLU A N 1
ATOM 3807 C CA . GLU A 1 490 ? -23.040 2.239 0.290 1.00 89.00 490 GLU A CA 1
ATOM 3808 C C . GLU A 1 490 ? -21.540 2.543 0.353 1.00 89.00 490 GLU A C 1
ATOM 3810 O O . GLU A 1 490 ? -21.084 3.472 -0.305 1.00 89.00 490 GLU A O 1
ATOM 3815 N N . GLN A 1 491 ? -20.750 1.720 1.048 1.00 87.56 491 GLN A N 1
ATOM 3816 C CA . GLN A 1 491 ? -19.297 1.872 1.121 1.00 87.56 491 GLN A CA 1
ATOM 3817 C C . GLN A 1 491 ? -18.611 1.616 -0.227 1.00 87.56 491 GLN A C 1
ATOM 3819 O O . GLN A 1 491 ? -17.734 2.387 -0.611 1.00 87.56 491 GLN A O 1
ATOM 3824 N N . THR A 1 492 ? -19.021 0.580 -0.969 1.00 84.44 492 THR A N 1
ATOM 3825 C CA . THR A 1 492 ? -18.500 0.316 -2.320 1.00 84.44 492 THR A CA 1
ATOM 3826 C C . THR A 1 492 ? -18.901 1.421 -3.287 1.00 84.44 492 THR A C 1
ATOM 3828 O O . THR A 1 492 ? -18.053 1.920 -4.016 1.00 84.44 492 THR A O 1
ATOM 3831 N N . ALA A 1 493 ? -20.156 1.880 -3.243 1.00 81.31 493 ALA A N 1
ATOM 3832 C CA . ALA A 1 493 ? -20.615 2.987 -4.080 1.00 81.31 493 ALA A CA 1
ATOM 3833 C C . ALA A 1 493 ? -19.881 4.298 -3.754 1.00 81.31 493 ALA A C 1
ATOM 3835 O O . ALA A 1 493 ? -19.470 5.022 -4.657 1.00 81.31 493 ALA A O 1
ATOM 3836 N N . ALA A 1 494 ? -19.650 4.586 -2.469 1.00 73.44 494 ALA A N 1
ATOM 3837 C CA . ALA A 1 494 ? -18.880 5.749 -2.036 1.00 73.44 494 ALA A CA 1
ATOM 3838 C C . ALA A 1 494 ? -17.425 5.705 -2.522 1.00 73.44 494 ALA A C 1
ATOM 3840 O O . ALA A 1 494 ? -16.807 6.764 -2.637 1.00 73.44 494 ALA A O 1
ATOM 3841 N N . ALA A 1 495 ? -16.901 4.516 -2.824 1.00 70.62 495 ALA A N 1
ATOM 3842 C CA . ALA A 1 495 ? -15.561 4.269 -3.346 1.00 70.62 495 ALA A CA 1
ATOM 3843 C C . ALA A 1 495 ? -15.501 4.046 -4.869 1.00 70.62 495 ALA A C 1
ATOM 3845 O O . ALA A 1 495 ? -14.420 3.766 -5.374 1.00 70.62 495 ALA A O 1
ATOM 3846 N N . ASP A 1 496 ? -16.627 4.178 -5.581 1.00 68.12 496 ASP A N 1
ATOM 3847 C CA . ASP A 1 496 ? -16.753 3.903 -7.023 1.00 68.12 496 ASP A CA 1
ATOM 3848 C C . ASP A 1 496 ? -16.358 2.466 -7.422 1.00 68.12 496 ASP A C 1
ATOM 3850 O O . ASP A 1 496 ? -15.752 2.210 -8.458 1.00 68.12 496 ASP A O 1
ATOM 3854 N N . LEU A 1 497 ? -16.693 1.508 -6.554 1.00 74.62 497 LEU A N 1
ATOM 3855 C CA . LEU A 1 497 ? -16.486 0.081 -6.776 1.00 74.62 497 LEU A CA 1
ATOM 3856 C C . LEU A 1 497 ? -17.740 -0.587 -7.321 1.00 74.62 497 LEU A C 1
ATOM 3858 O O . LEU A 1 497 ? -18.819 -0.482 -6.726 1.00 74.62 497 LEU A O 1
ATOM 3862 N N . GLU A 1 498 ? -17.581 -1.382 -8.379 1.00 81.31 498 GLU A N 1
ATOM 3863 C CA . GLU A 1 498 ? -18.623 -2.325 -8.769 1.00 81.31 498 GLU A CA 1
ATOM 3864 C C . GLU A 1 498 ? -18.649 -3.494 -7.776 1.00 81.31 498 GLU A C 1
ATOM 3866 O O . GLU A 1 498 ? -17.623 -4.107 -7.473 1.00 81.31 498 GLU A O 1
ATOM 3871 N N . LEU A 1 499 ? -19.836 -3.820 -7.273 1.00 89.81 499 LEU A N 1
ATOM 3872 C CA . LEU A 1 499 ? -20.047 -4.901 -6.319 1.00 89.81 499 LEU A CA 1
ATOM 3873 C C . LEU A 1 499 ? -20.972 -5.948 -6.929 1.00 89.81 499 LEU A C 1
ATOM 3875 O O . LEU A 1 499 ? -22.110 -5.642 -7.281 1.00 89.81 499 LEU A O 1
ATOM 3879 N N . ASP A 1 500 ? -20.498 -7.189 -6.993 1.00 91.88 500 ASP A N 1
ATOM 3880 C CA . ASP A 1 500 ? -21.332 -8.354 -7.265 1.00 91.88 500 ASP A CA 1
ATOM 3881 C C . ASP A 1 500 ? -22.352 -8.532 -6.121 1.00 91.88 500 ASP A C 1
ATOM 3883 O O . ASP A 1 500 ? -21.952 -8.750 -4.971 1.00 91.88 500 ASP A O 1
ATOM 3887 N N . PRO A 1 501 ? -23.671 -8.446 -6.385 1.00 90.88 501 PRO A N 1
ATOM 3888 C CA . PRO A 1 501 ? -24.683 -8.630 -5.348 1.00 90.88 501 PRO A CA 1
ATOM 3889 C C . PRO A 1 501 ? -24.557 -9.977 -4.627 1.00 90.88 501 PRO A C 1
ATOM 3891 O O . PRO A 1 501 ? -24.727 -10.033 -3.410 1.00 90.88 501 PRO A O 1
ATOM 3894 N N . ALA A 1 502 ? -24.172 -11.040 -5.345 1.00 93.00 502 ALA A N 1
ATOM 3895 C CA . ALA A 1 502 ? -24.014 -12.369 -4.764 1.00 93.00 502 ALA A CA 1
ATOM 3896 C C . ALA A 1 502 ? -22.830 -12.437 -3.785 1.00 93.00 502 ALA A C 1
ATOM 3898 O O . ALA A 1 502 ? -22.884 -13.171 -2.798 1.00 93.00 502 ALA A O 1
ATOM 3899 N N . LEU A 1 503 ? -21.779 -11.638 -4.012 1.00 94.56 503 LEU A N 1
ATOM 3900 C CA . LEU A 1 503 ? -20.689 -11.479 -3.050 1.00 94.56 503 LEU A CA 1
ATOM 3901 C C . LEU A 1 503 ? -21.192 -10.829 -1.760 1.00 94.56 503 LEU A C 1
ATOM 3903 O O . LEU A 1 503 ? -20.860 -11.303 -0.676 1.00 94.56 503 LEU A O 1
ATOM 3907 N N . ALA A 1 504 ? -21.977 -9.754 -1.867 1.00 93.69 504 ALA A N 1
ATOM 3908 C CA . ALA A 1 504 ? -22.507 -9.052 -0.701 1.00 93.69 504 ALA A CA 1
ATOM 3909 C C . ALA A 1 504 ? -23.381 -9.975 0.158 1.00 93.69 504 ALA A C 1
ATOM 3911 O O . ALA A 1 504 ? -23.223 -10.012 1.378 1.00 93.69 504 ALA A O 1
ATOM 3912 N N . ASP A 1 505 ? -24.254 -10.751 -0.484 1.00 93.94 505 ASP A N 1
ATOM 3913 C CA . ASP A 1 505 ? -25.130 -11.708 0.190 1.00 93.94 505 ASP A CA 1
ATOM 3914 C C . ASP A 1 505 ? -24.324 -12.809 0.882 1.00 93.94 505 ASP A C 1
ATOM 3916 O O . ASP A 1 505 ? -24.500 -13.043 2.080 1.00 93.94 505 ASP A O 1
ATOM 3920 N N . GLN A 1 506 ? -23.372 -13.419 0.169 1.00 95.31 506 GLN A N 1
ATOM 3921 C CA . GLN A 1 506 ? -22.545 -14.488 0.723 1.00 95.31 506 GLN A CA 1
ATOM 3922 C C . GLN A 1 506 ? -21.651 -13.999 1.872 1.00 95.31 506 GLN A C 1
ATOM 3924 O O . GLN A 1 506 ? -21.523 -14.696 2.878 1.00 95.31 506 GLN A O 1
ATOM 3929 N N . LEU A 1 507 ? -21.054 -12.807 1.751 1.00 95.25 507 LEU A N 1
ATOM 3930 C CA . LEU A 1 507 ? -20.233 -12.197 2.801 1.00 95.25 507 LEU A CA 1
ATOM 3931 C C . LEU A 1 507 ? -21.028 -11.989 4.085 1.00 95.25 507 LEU A C 1
ATOM 3933 O O . LEU A 1 507 ? -20.529 -12.275 5.171 1.00 95.25 507 LEU A O 1
ATOM 3937 N N . VAL A 1 508 ? -22.250 -11.469 3.966 1.00 94.75 508 VAL A N 1
ATOM 3938 C CA . VAL A 1 508 ? -23.120 -11.210 5.115 1.00 94.75 508 VAL A CA 1
ATOM 3939 C C . VAL A 1 508 ? -23.575 -12.515 5.752 1.00 94.75 508 VAL A C 1
ATOM 3941 O O . VAL A 1 508 ? -23.501 -12.646 6.973 1.00 94.75 508 VAL A O 1
ATOM 3944 N N . GLU A 1 509 ? -23.988 -13.490 4.943 1.00 94.19 509 GLU A N 1
ATOM 3945 C CA . GLU A 1 509 ? -24.375 -14.816 5.422 1.00 94.19 509 GLU A CA 1
ATOM 3946 C C . GLU A 1 509 ? -23.230 -15.491 6.188 1.00 94.19 509 GLU A C 1
ATOM 3948 O O . GLU A 1 509 ? -23.435 -16.015 7.283 1.00 94.19 509 GLU A O 1
ATOM 3953 N N . ASP A 1 510 ? -22.012 -15.454 5.643 1.00 92.00 510 ASP A N 1
ATOM 3954 C CA . ASP A 1 510 ? -20.849 -16.059 6.283 1.00 92.00 510 ASP A CA 1
ATOM 3955 C C . ASP A 1 510 ? -20.434 -15.283 7.538 1.00 92.00 510 ASP A C 1
ATOM 3957 O O . ASP A 1 510 ? -20.154 -15.893 8.567 1.00 92.00 510 ASP A O 1
ATOM 3961 N N . ALA A 1 511 ? -20.454 -13.948 7.508 1.00 89.75 511 ALA A N 1
ATOM 3962 C CA . ALA A 1 511 ? -20.059 -13.122 8.647 1.00 89.75 511 ALA A CA 1
ATOM 3963 C C . ALA A 1 511 ? -20.991 -13.279 9.853 1.00 89.75 511 ALA A C 1
ATOM 3965 O O . ALA A 1 511 ? -20.512 -13.315 10.986 1.00 89.75 511 ALA A O 1
ATOM 3966 N N . LEU A 1 512 ? -22.302 -13.415 9.631 1.00 89.62 512 LEU A N 1
ATOM 3967 C CA . LEU A 1 512 ? -23.287 -13.597 10.704 1.00 89.62 512 LEU A CA 1
ATOM 3968 C C . LEU A 1 512 ? -23.136 -14.931 11.456 1.00 89.62 512 LEU A C 1
ATOM 3970 O O . LEU A 1 512 ? -23.653 -15.059 12.564 1.00 89.62 512 LEU A O 1
ATOM 3974 N N . LYS A 1 513 ? -22.395 -15.905 10.906 1.00 86.88 513 LYS A N 1
ATOM 3975 C CA . LYS A 1 513 ? -22.060 -17.175 11.584 1.00 86.88 513 LYS A CA 1
ATOM 3976 C C . LYS A 1 513 ? -20.971 -17.009 12.651 1.00 86.88 513 LYS A C 1
ATOM 3978 O O . LYS A 1 513 ? -20.720 -17.934 13.421 1.00 86.88 513 LYS A O 1
ATOM 3983 N N . HIS A 1 514 ? -20.316 -15.852 12.697 1.00 78.44 514 HIS A N 1
ATOM 3984 C CA . HIS A 1 514 ? -19.180 -15.577 13.565 1.00 78.44 514 HIS A CA 1
ATOM 3985 C C . HIS A 1 514 ? -19.461 -14.402 14.511 1.00 78.44 514 HIS A C 1
ATOM 3987 O O . HIS A 1 514 ? -20.284 -13.531 14.214 1.00 78.44 514 HIS A O 1
ATOM 3993 N N . PRO A 1 515 ? -18.751 -14.322 15.651 1.00 69.31 515 PRO A N 1
ATOM 3994 C CA . PRO A 1 515 ? -18.737 -13.089 16.415 1.00 69.31 515 PRO A CA 1
ATOM 3995 C C . PRO A 1 515 ? -18.059 -11.992 15.579 1.00 69.31 515 PRO A C 1
ATOM 3997 O O . PRO A 1 515 ? -17.096 -12.251 14.858 1.00 69.31 515 PRO A O 1
ATOM 4000 N N . GLU A 1 516 ? -18.538 -10.754 15.720 1.00 77.12 516 GLU A N 1
ATOM 4001 C CA . GLU A 1 516 ? -17.980 -9.554 15.065 1.00 77.12 516 GLU A CA 1
ATOM 4002 C C . GLU A 1 516 ? -18.226 -9.445 13.538 1.00 77.12 516 GLU A C 1
ATOM 4004 O O . GLU A 1 516 ? -17.299 -9.168 12.771 1.00 77.12 516 GLU A O 1
ATOM 4009 N N . PRO A 1 517 ? -19.475 -9.592 13.055 1.00 85.31 517 PRO A N 1
ATOM 4010 C CA . PRO A 1 517 ? -19.761 -9.702 11.622 1.00 85.31 517 PRO A CA 1
ATOM 4011 C C . PRO A 1 517 ? -19.312 -8.480 10.802 1.00 85.31 517 PRO A C 1
ATOM 4013 O O . PRO A 1 517 ? -18.776 -8.642 9.709 1.00 85.31 517 PRO A O 1
ATOM 4016 N N . LEU A 1 518 ? -19.454 -7.254 11.327 1.00 84.75 518 LEU A N 1
ATOM 4017 C CA . LEU A 1 518 ? -18.991 -6.046 10.629 1.00 84.75 518 LEU A CA 1
ATOM 4018 C C . LEU A 1 518 ? -17.479 -6.090 10.373 1.00 84.75 518 LEU A C 1
ATOM 4020 O O . LEU A 1 518 ? -17.029 -5.802 9.268 1.00 84.75 518 LEU A O 1
ATOM 4024 N N . THR A 1 519 ? -16.702 -6.452 11.389 1.00 80.81 519 THR A N 1
ATOM 4025 C CA . THR A 1 519 ? -15.244 -6.532 11.302 1.00 80.81 519 THR A CA 1
ATOM 4026 C C . THR A 1 519 ? -14.815 -7.555 10.255 1.00 80.81 519 THR A C 1
ATOM 4028 O O . THR A 1 519 ? -13.965 -7.258 9.420 1.00 80.81 519 THR A O 1
ATOM 4031 N N . LEU A 1 520 ? -15.428 -8.741 10.253 1.00 84.50 520 LEU A N 1
ATOM 4032 C CA . LEU A 1 520 ? -15.102 -9.800 9.294 1.00 84.50 520 LEU A CA 1
ATOM 4033 C C . LEU A 1 520 ? -15.451 -9.410 7.858 1.00 84.50 520 LEU A C 1
ATOM 4035 O O . LEU A 1 520 ? -14.663 -9.671 6.951 1.00 84.50 520 LEU A O 1
ATOM 4039 N N . VAL A 1 521 ? -16.578 -8.722 7.657 1.00 90.44 521 VAL A N 1
ATOM 4040 C CA . VAL A 1 521 ? -16.926 -8.123 6.363 1.00 90.44 521 VAL A CA 1
ATOM 4041 C C . VAL A 1 521 ? -15.844 -7.135 5.921 1.00 90.44 521 VAL A C 1
ATOM 4043 O O . VAL A 1 521 ? -15.367 -7.221 4.793 1.00 90.44 521 VAL A O 1
ATOM 4046 N N . GLN A 1 522 ? -15.403 -6.228 6.800 1.00 87.44 522 GLN A N 1
ATOM 4047 C CA . GLN A 1 522 ? -14.358 -5.252 6.466 1.00 87.44 522 GLN A CA 1
ATOM 4048 C C . GLN A 1 522 ? -13.011 -5.912 6.149 1.00 87.44 522 GLN A C 1
ATOM 4050 O O . GLN A 1 522 ? -12.315 -5.466 5.238 1.00 87.44 522 GLN A O 1
ATOM 4055 N N . VAL A 1 523 ? -12.636 -6.967 6.878 1.00 79.44 523 VAL A N 1
ATOM 4056 C CA . VAL A 1 523 ? -11.430 -7.767 6.614 1.00 79.44 523 VAL A CA 1
ATOM 4057 C C . VAL A 1 523 ? -11.516 -8.443 5.250 1.00 79.44 523 VAL A C 1
ATOM 4059 O O . VAL A 1 523 ? -10.589 -8.323 4.451 1.00 79.44 523 VAL A O 1
ATOM 4062 N N . ALA A 1 524 ? -12.637 -9.101 4.956 1.00 86.25 524 ALA A N 1
ATOM 4063 C CA . ALA A 1 524 ? -12.817 -9.793 3.692 1.00 86.25 524 ALA A CA 1
ATOM 4064 C C . ALA A 1 524 ? -12.810 -8.824 2.503 1.00 86.25 524 ALA A C 1
ATOM 4066 O O . ALA A 1 524 ? -12.088 -9.055 1.538 1.00 86.25 524 ALA A O 1
ATOM 4067 N N . LEU A 1 525 ? -13.529 -7.703 2.593 1.00 87.50 525 LEU A N 1
ATOM 4068 C CA . LEU A 1 525 ? -13.534 -6.678 1.546 1.00 87.50 525 LEU A CA 1
ATOM 4069 C C . LEU A 1 525 ? -12.154 -6.042 1.351 1.00 87.50 525 LEU A C 1
ATOM 4071 O O . LEU A 1 525 ? -11.749 -5.811 0.217 1.00 87.50 525 LEU A O 1
ATOM 4075 N N . SER A 1 526 ? -11.404 -5.812 2.435 1.00 79.31 526 SER A N 1
ATOM 4076 C CA . SER A 1 526 ? -10.029 -5.306 2.350 1.00 79.31 526 SER A CA 1
ATOM 4077 C C . SER A 1 526 ? -9.100 -6.273 1.618 1.00 79.31 526 SER A C 1
ATOM 4079 O O . SER A 1 526 ? -8.218 -5.812 0.902 1.00 79.31 526 SER A O 1
ATOM 4081 N N . MET A 1 527 ? -9.281 -7.585 1.787 1.00 75.00 527 MET A N 1
ATOM 4082 C CA . MET A 1 527 ? -8.497 -8.595 1.069 1.00 75.00 527 MET A CA 1
ATOM 4083 C C . MET A 1 527 ? -8.935 -8.724 -0.388 1.00 75.00 527 MET A C 1
ATOM 4085 O O . MET A 1 527 ? -8.097 -8.760 -1.280 1.00 75.00 527 MET A O 1
ATOM 4089 N N . LEU A 1 528 ? -10.241 -8.733 -0.652 1.00 77.19 528 LEU A N 1
ATOM 4090 C CA . LEU A 1 528 ? -10.772 -8.804 -2.015 1.00 77.19 528 LEU A CA 1
ATOM 4091 C C . LEU A 1 528 ? -10.389 -7.586 -2.847 1.00 77.19 528 LEU A C 1
ATOM 4093 O O . LEU A 1 528 ? -10.124 -7.726 -4.035 1.00 77.19 528 LEU A O 1
ATOM 4097 N N . TRP A 1 529 ? -10.306 -6.416 -2.217 1.00 75.44 529 TRP A N 1
ATOM 4098 C CA . TRP A 1 529 ? -9.827 -5.194 -2.848 1.00 75.44 529 TRP A CA 1
ATOM 4099 C C . TRP A 1 529 ? -8.431 -5.355 -3.463 1.00 75.44 529 TRP A C 1
ATOM 4101 O O . TRP A 1 529 ? -8.231 -4.908 -4.590 1.00 75.44 529 TRP A O 1
ATOM 4111 N N . VAL A 1 530 ? -7.506 -6.046 -2.777 1.00 60.25 530 VAL A N 1
ATOM 4112 C CA . VAL A 1 530 ? -6.137 -6.314 -3.274 1.00 60.25 530 VAL A CA 1
ATOM 4113 C C . VAL A 1 530 ? -6.163 -7.067 -4.607 1.00 60.25 530 VAL A C 1
ATOM 4115 O O . VAL A 1 530 ? -5.309 -6.848 -5.461 1.00 60.25 530 VAL A O 1
ATOM 4118 N N . TYR A 1 531 ? -7.168 -7.919 -4.807 1.00 56.50 531 TYR A N 1
ATOM 4119 C CA . TYR A 1 531 ? -7.339 -8.731 -6.010 1.00 56.50 531 TYR A CA 1
ATOM 4120 C C . TYR A 1 531 ? -8.371 -8.149 -6.993 1.00 56.50 531 TYR A C 1
ATOM 4122 O O . TYR A 1 531 ? -8.689 -8.793 -7.992 1.00 56.50 531 TYR A O 1
ATOM 4130 N N . SER A 1 532 ? -8.913 -6.956 -6.724 1.00 61.44 532 SER A N 1
ATOM 4131 C CA . SER A 1 532 ? -9.988 -6.361 -7.520 1.00 61.44 532 SER A CA 1
ATOM 4132 C C . SER A 1 532 ? -9.460 -5.419 -8.601 1.00 61.44 532 SER A C 1
ATOM 4134 O O . SER A 1 532 ? -8.563 -4.619 -8.359 1.00 61.44 532 SER A O 1
ATOM 4136 N N . ASP A 1 533 ? -10.066 -5.461 -9.789 1.00 57.88 533 ASP A N 1
ATOM 4137 C CA . ASP A 1 533 ? -9.826 -4.497 -10.880 1.00 57.88 533 ASP A CA 1
ATOM 4138 C C . ASP A 1 533 ? -10.915 -3.402 -10.872 1.00 57.88 533 ASP A C 1
ATOM 4140 O O . ASP A 1 533 ? -11.574 -3.141 -11.874 1.00 57.88 533 ASP A O 1
ATOM 4144 N N . GLY A 1 534 ? -11.224 -2.856 -9.686 1.00 63.47 534 GLY A N 1
ATOM 4145 C CA . GLY A 1 534 ? -12.388 -1.975 -9.471 1.00 63.47 534 GLY A CA 1
ATOM 4146 C C . GLY A 1 534 ? -13.732 -2.714 -9.371 1.00 63.47 534 GLY A C 1
ATOM 4147 O O . GLY A 1 534 ? -14.789 -2.090 -9.259 1.00 63.47 534 GLY A O 1
ATOM 4148 N N . ARG A 1 535 ? -13.699 -4.054 -9.382 1.00 75.69 535 ARG A N 1
ATOM 4149 C CA . ARG A 1 535 ? -14.871 -4.931 -9.261 1.00 75.69 535 ARG A CA 1
ATOM 4150 C C . ARG A 1 535 ? -14.668 -5.968 -8.164 1.00 75.69 535 ARG A C 1
ATOM 4152 O O . ARG A 1 535 ? -13.739 -6.769 -8.232 1.00 75.69 535 ARG A O 1
ATOM 4159 N N . LEU A 1 536 ? -15.560 -5.996 -7.183 1.00 82.94 536 LEU A N 1
ATOM 4160 C CA . LEU A 1 536 ? -15.575 -7.003 -6.127 1.00 82.94 536 LEU A CA 1
ATOM 4161 C C . LEU A 1 536 ? -16.518 -8.136 -6.524 1.00 82.94 536 LEU A C 1
ATOM 4163 O O . LEU A 1 536 ? -17.726 -7.930 -6.629 1.00 82.94 536 LEU A O 1
ATOM 4167 N N . GLN A 1 537 ? -15.960 -9.324 -6.749 1.00 83.94 537 GLN A N 1
ATOM 4168 C CA . GLN A 1 537 ? -16.681 -10.476 -7.296 1.00 83.94 537 GLN A CA 1
ATOM 4169 C C . GLN A 1 537 ? -16.731 -11.647 -6.312 1.00 83.94 537 GLN A C 1
ATOM 4171 O O . GLN A 1 537 ? -15.844 -11.806 -5.471 1.00 83.94 537 GLN A O 1
ATOM 4176 N N . LEU A 1 538 ? -17.746 -12.505 -6.448 1.00 89.38 538 LEU A N 1
ATOM 4177 C CA . LEU A 1 538 ? -17.900 -13.678 -5.587 1.00 89.38 538 LEU A CA 1
ATOM 4178 C C . LEU A 1 538 ? -16.790 -14.724 -5.788 1.00 89.38 538 LEU A C 1
ATOM 4180 O O . LEU A 1 538 ? -16.341 -15.326 -4.815 1.00 89.38 538 LEU A O 1
ATOM 4184 N N . ALA A 1 539 ? -16.335 -14.946 -7.026 1.00 81.94 539 ALA A N 1
ATOM 4185 C CA . ALA A 1 539 ? -15.379 -16.015 -7.335 1.00 81.94 539 ALA A CA 1
ATOM 4186 C C . ALA A 1 539 ? -14.054 -15.903 -6.542 1.00 81.94 539 ALA A C 1
ATOM 4188 O O . ALA A 1 539 ? -13.735 -16.864 -5.842 1.00 81.94 539 ALA A O 1
ATOM 4189 N N . PRO A 1 540 ? -13.358 -14.744 -6.503 1.00 78.06 540 PRO A N 1
ATOM 4190 C CA . PRO A 1 540 ? -12.167 -14.576 -5.662 1.00 78.06 540 PRO A CA 1
ATOM 4191 C C . PRO A 1 540 ? -12.419 -14.832 -4.169 1.00 78.06 540 PRO A C 1
ATOM 4193 O O . PRO A 1 540 ? -11.579 -15.401 -3.479 1.00 78.06 540 PRO A O 1
ATOM 4196 N N . TYR A 1 541 ? -13.593 -14.459 -3.651 1.00 86.38 541 TYR A N 1
ATOM 4197 C CA . TYR A 1 541 ? -13.952 -14.714 -2.251 1.00 86.38 541 TYR A CA 1
ATOM 4198 C C . TYR A 1 541 ? -14.103 -16.204 -1.939 1.00 86.38 541 TYR A C 1
ATOM 4200 O O . TYR A 1 541 ? -13.675 -16.668 -0.879 1.00 86.38 541 TYR A O 1
ATOM 4208 N N . VAL A 1 542 ? -14.679 -16.965 -2.870 1.00 82.75 542 VAL A N 1
ATOM 4209 C CA . VAL A 1 542 ? -14.801 -18.421 -2.754 1.00 82.75 542 VAL A CA 1
ATOM 4210 C C . VAL A 1 542 ? -13.435 -19.098 -2.891 1.00 82.75 542 VAL A C 1
ATOM 4212 O O . VAL A 1 542 ? -13.126 -19.981 -2.093 1.00 82.75 542 VAL A O 1
ATOM 4215 N N . GLU A 1 543 ? -12.602 -18.664 -3.840 1.00 77.25 543 GLU A N 1
ATOM 4216 C CA . GLU A 1 543 ? -11.241 -19.184 -4.053 1.00 77.25 543 GLU A CA 1
ATOM 4217 C C . GLU A 1 543 ? -10.334 -18.978 -2.834 1.00 77.25 543 GLU A C 1
ATOM 4219 O O . GLU A 1 543 ? -9.587 -19.882 -2.461 1.00 77.25 543 GLU A O 1
ATOM 4224 N N . LEU A 1 544 ? -10.463 -17.838 -2.148 1.00 71.88 544 LEU A N 1
ATOM 4225 C CA . LEU A 1 544 ? -9.765 -17.552 -0.890 1.00 71.88 544 LEU A CA 1
ATOM 4226 C C . LEU A 1 544 ? -10.291 -18.367 0.306 1.00 71.88 544 LEU A C 1
ATOM 4228 O O . LEU A 1 544 ? -9.827 -18.172 1.427 1.00 71.88 544 LEU A O 1
ATOM 4232 N N . GLY A 1 545 ? -11.256 -19.271 0.106 1.00 77.88 545 GLY A N 1
ATOM 4233 C CA . GLY A 1 545 ? -11.814 -20.116 1.159 1.00 77.88 545 GLY A CA 1
ATOM 4234 C C . GLY A 1 545 ? -12.778 -19.385 2.096 1.00 77.88 545 GLY A C 1
ATOM 4235 O O . GLY A 1 545 ? -12.934 -19.802 3.249 1.00 77.88 545 GLY A O 1
ATOM 4236 N N . LYS A 1 546 ? -13.429 -18.313 1.617 1.00 88.56 546 LYS A N 1
ATOM 4237 C CA . LYS A 1 546 ? -14.383 -17.479 2.373 1.00 88.56 546 LYS A CA 1
ATOM 4238 C C . LYS A 1 546 ? -13.755 -16.922 3.663 1.00 88.56 546 LYS A C 1
ATOM 4240 O O . LYS A 1 546 ? -12.536 -16.810 3.769 1.00 88.56 546 LYS A O 1
ATOM 4245 N N . ILE A 1 547 ? -14.558 -16.553 4.667 1.00 84.12 547 ILE A N 1
ATOM 4246 C CA . ILE A 1 547 ? -14.040 -16.039 5.953 1.00 84.12 547 ILE A CA 1
ATOM 4247 C C . ILE A 1 547 ? -12.989 -16.967 6.597 1.00 84.12 547 ILE A C 1
ATOM 4249 O O . ILE A 1 547 ? -11.937 -16.453 6.973 1.00 84.12 547 ILE A O 1
ATOM 4253 N N . PRO A 1 548 ? -13.181 -18.299 6.701 1.00 79.25 548 PRO A N 1
ATOM 4254 C CA . PRO A 1 548 ? -12.177 -19.169 7.319 1.00 79.25 548 PRO A CA 1
ATOM 4255 C C . PRO A 1 548 ? -10.832 -19.168 6.586 1.00 79.25 548 PRO A C 1
ATOM 4257 O O . PRO A 1 548 ? -9.782 -19.173 7.229 1.00 79.25 548 PRO A O 1
ATOM 4260 N N . GLY A 1 549 ? -10.846 -19.160 5.251 1.00 73.06 549 GLY A N 1
ATOM 4261 C CA . GLY A 1 549 ? -9.627 -19.095 4.450 1.00 73.06 549 GLY A CA 1
ATOM 4262 C C . GLY A 1 549 ? -8.943 -17.729 4.532 1.00 73.06 549 GLY A C 1
ATOM 4263 O O . GLY A 1 549 ? -7.730 -17.677 4.706 1.00 73.06 549 GLY A O 1
ATOM 4264 N N . ILE A 1 550 ? -9.708 -16.634 4.572 1.00 73.44 550 ILE A N 1
ATOM 4265 C CA . ILE A 1 550 ? -9.178 -15.278 4.792 1.00 73.44 550 ILE A CA 1
ATOM 4266 C C . ILE A 1 550 ? -8.540 -15.137 6.182 1.00 73.44 550 ILE A C 1
ATOM 4268 O O . ILE A 1 550 ? -7.442 -14.597 6.304 1.00 73.44 550 ILE A O 1
ATOM 4272 N N . LEU A 1 551 ? -9.182 -15.655 7.235 1.00 73.25 551 LEU A N 1
ATOM 4273 C CA . LEU A 1 551 ? -8.617 -15.660 8.591 1.00 73.25 551 LEU A CA 1
ATOM 4274 C C . LEU A 1 551 ? -7.350 -16.522 8.683 1.00 73.25 551 LEU A C 1
ATOM 4276 O O . LEU A 1 551 ? -6.408 -16.157 9.386 1.00 73.25 551 LEU A O 1
ATOM 4280 N N . ARG A 1 552 ? -7.305 -17.646 7.957 1.00 68.75 552 ARG A N 1
ATOM 4281 C CA . ARG A 1 552 ? -6.111 -18.493 7.854 1.00 68.75 552 ARG A CA 1
ATOM 4282 C C . ARG A 1 552 ? -4.982 -17.781 7.119 1.00 68.75 552 ARG A C 1
ATOM 4284 O O . ARG A 1 552 ? -3.863 -17.811 7.605 1.00 68.75 552 ARG A O 1
ATOM 4291 N N . MET A 1 553 ? -5.281 -17.103 6.014 1.00 65.94 553 MET A N 1
ATOM 4292 C CA . MET A 1 553 ? -4.304 -16.337 5.240 1.00 65.94 553 MET A CA 1
ATOM 4293 C C . MET A 1 553 ? -3.685 -15.217 6.079 1.00 65.94 553 MET A C 1
ATOM 4295 O O . MET A 1 553 ? -2.469 -15.088 6.097 1.00 65.94 553 MET A O 1
ATOM 4299 N N . LEU A 1 554 ? -4.497 -14.491 6.856 1.00 64.12 554 LEU A N 1
ATOM 4300 C CA . LEU A 1 554 ? -4.005 -13.519 7.839 1.00 64.12 554 LEU A CA 1
ATOM 4301 C C . LEU A 1 554 ? -3.091 -14.161 8.889 1.00 64.12 554 LEU A C 1
ATOM 4303 O O . LEU A 1 554 ? -2.082 -13.580 9.274 1.00 64.12 554 LEU A O 1
ATOM 4307 N N . SER A 1 555 ? -3.431 -15.360 9.370 1.00 65.12 555 SER A N 1
ATOM 4308 C CA . SER A 1 555 ? -2.583 -16.086 10.319 1.00 65.12 555 SER A CA 1
ATOM 4309 C C . SER A 1 555 ? -1.264 -16.535 9.687 1.00 65.12 555 SER A C 1
ATOM 4311 O O . SER A 1 555 ? -0.212 -16.360 10.297 1.00 65.12 555 SER A O 1
ATOM 4313 N N . ASP A 1 556 ? -1.308 -17.076 8.470 1.00 61.69 556 ASP A N 1
ATOM 4314 C CA . ASP A 1 556 ? -0.140 -17.558 7.735 1.00 61.69 556 ASP A CA 1
ATOM 4315 C C . ASP A 1 556 ? 0.797 -16.405 7.334 1.00 61.69 556 ASP A C 1
ATOM 4317 O O . ASP A 1 556 ? 2.009 -16.548 7.464 1.00 61.69 556 ASP A O 1
ATOM 4321 N N . GLU A 1 557 ? 0.256 -15.254 6.921 1.00 59.97 557 GLU A N 1
ATOM 4322 C CA . GLU A 1 557 ? 1.016 -14.034 6.609 1.00 59.97 557 GLU A CA 1
ATOM 4323 C C . GLU A 1 557 ? 1.845 -13.583 7.812 1.00 59.97 557 GLU A C 1
ATOM 4325 O O . GLU A 1 557 ? 3.060 -13.429 7.706 1.00 59.97 557 GLU A O 1
ATOM 4330 N N . VAL A 1 558 ? 1.223 -13.487 8.990 1.00 61.66 558 VAL A N 1
ATOM 4331 C CA . VAL A 1 558 ? 1.955 -13.173 10.221 1.00 61.66 558 VAL A CA 1
ATOM 4332 C C . VAL A 1 558 ? 3.005 -14.230 10.536 1.00 61.66 558 VAL A C 1
ATOM 4334 O O . VAL A 1 558 ? 4.128 -13.887 10.889 1.00 61.66 558 VAL A O 1
ATOM 4337 N N . MET A 1 559 ? 2.681 -15.513 10.376 1.00 61.44 559 MET A N 1
ATOM 4338 C CA . MET A 1 559 ? 3.630 -16.599 10.633 1.00 61.44 559 MET A CA 1
ATOM 4339 C C . MET A 1 559 ? 4.850 -16.580 9.702 1.00 61.44 559 MET A C 1
ATOM 4341 O O . MET A 1 559 ? 5.894 -17.087 10.105 1.00 61.44 559 MET A O 1
ATOM 4345 N N . LEU A 1 560 ? 4.742 -16.015 8.496 1.00 55.84 560 LEU A N 1
ATOM 4346 C CA . LEU A 1 560 ? 5.854 -15.876 7.549 1.00 55.84 560 LEU A CA 1
ATOM 4347 C C . LEU A 1 560 ? 6.840 -14.764 7.932 1.00 55.84 560 LEU A C 1
ATOM 4349 O O . LEU A 1 560 ? 8.005 -14.851 7.556 1.00 55.84 560 LEU A O 1
ATOM 4353 N N . MET A 1 561 ? 6.400 -13.752 8.683 1.00 56.72 561 MET A N 1
ATOM 4354 C CA . MET A 1 561 ? 7.274 -12.674 9.175 1.00 56.72 561 MET A CA 1
ATOM 4355 C C . MET A 1 561 ? 7.967 -13.008 10.496 1.00 56.72 561 MET A C 1
ATOM 4357 O O . MET A 1 561 ? 8.895 -12.314 10.899 1.00 56.72 561 MET A O 1
ATOM 4361 N N . LEU A 1 562 ? 7.524 -14.062 11.181 1.00 62.31 562 LEU A N 1
ATOM 4362 C CA . LEU A 1 562 ? 8.147 -14.530 12.415 1.00 62.31 562 LEU A CA 1
ATOM 4363 C C . LEU A 1 562 ? 9.417 -15.339 12.093 1.00 62.31 562 LEU A C 1
ATOM 4365 O O . LEU A 1 562 ? 9.370 -16.298 11.321 1.00 62.31 562 LEU A O 1
ATOM 4369 N N . GLU A 1 563 ? 10.546 -15.002 12.728 1.00 68.75 563 GLU A N 1
ATOM 4370 C CA . GLU A 1 563 ? 11.816 -15.724 12.564 1.00 68.75 563 GLU A CA 1
ATOM 4371 C C . GLU A 1 563 ? 11.741 -17.161 13.133 1.00 68.75 563 GLU A C 1
ATOM 4373 O O . GLU A 1 563 ? 10.790 -17.572 13.815 1.00 68.75 563 GLU A O 1
ATOM 4378 N N . SER A 1 564 ? 12.776 -17.978 12.897 1.00 59.25 564 SER A N 1
ATOM 4379 C CA . SER A 1 564 ? 12.826 -19.341 13.438 1.00 59.25 564 SER A CA 1
ATOM 4380 C C . SER A 1 564 ? 12.803 -19.344 14.979 1.00 59.25 564 SER A C 1
ATOM 4382 O O . SER A 1 564 ? 13.770 -18.963 15.640 1.00 59.25 564 SER A O 1
ATOM 4384 N N . GLY A 1 565 ? 11.696 -19.821 15.559 1.00 60.53 565 GLY A N 1
ATOM 4385 C CA . GLY A 1 565 ? 11.458 -19.877 17.010 1.00 60.53 565 GLY A CA 1
ATOM 4386 C C . GLY A 1 565 ? 10.447 -18.843 17.524 1.00 60.53 565 GLY A C 1
ATOM 4387 O O . GLY A 1 565 ? 9.834 -19.063 18.570 1.00 60.53 565 GLY A O 1
ATOM 4388 N N . ASP A 1 566 ? 10.170 -17.795 16.752 1.00 73.31 566 ASP A N 1
ATOM 4389 C CA . ASP A 1 566 ? 9.273 -16.694 17.130 1.00 73.31 566 ASP A CA 1
ATOM 4390 C C . ASP A 1 566 ? 7.803 -17.117 17.116 1.00 73.31 566 ASP A C 1
ATOM 4392 O O . ASP A 1 566 ? 7.010 -16.707 17.963 1.00 73.31 566 ASP A O 1
ATOM 4396 N N . GLY A 1 567 ? 7.447 -18.071 16.252 1.00 66.12 567 GLY A N 1
ATOM 4397 C CA . GLY A 1 567 ? 6.115 -18.680 16.244 1.00 66.12 567 GLY A CA 1
ATOM 4398 C C . GLY A 1 567 ? 5.729 -19.351 17.571 1.00 66.12 567 GLY A C 1
ATOM 4399 O O . GLY A 1 567 ? 4.546 -19.414 17.908 1.00 66.12 567 GLY A O 1
ATOM 4400 N N . ALA A 1 568 ? 6.693 -19.858 18.351 1.00 69.12 568 ALA A N 1
ATOM 4401 C CA . ALA A 1 568 ? 6.413 -20.422 19.674 1.00 69.12 568 ALA A CA 1
ATOM 4402 C C . ALA A 1 568 ? 6.131 -19.325 20.711 1.00 69.12 568 ALA A C 1
ATOM 4404 O O . ALA A 1 568 ? 5.214 -19.476 21.522 1.00 69.12 568 ALA A O 1
ATOM 4405 N N . VAL A 1 569 ? 6.868 -18.214 20.636 1.00 76.19 569 VAL A N 1
ATOM 4406 C CA . VAL A 1 569 ? 6.656 -17.020 21.463 1.00 76.19 569 VAL A CA 1
ATOM 4407 C C . VAL A 1 569 ? 5.296 -16.400 21.151 1.00 76.19 569 VAL A C 1
ATOM 4409 O O . VAL A 1 569 ? 4.510 -16.218 22.074 1.00 76.19 569 VAL A O 1
ATOM 4412 N N . ALA A 1 570 ? 4.952 -16.207 19.873 1.00 73.19 570 ALA A N 1
ATOM 4413 C CA . ALA A 1 570 ? 3.656 -15.673 19.447 1.00 73.19 570 ALA A CA 1
ATOM 4414 C C . ALA A 1 570 ? 2.480 -16.533 19.941 1.00 73.19 570 ALA A C 1
ATOM 4416 O O . ALA A 1 570 ? 1.518 -16.018 20.508 1.00 73.19 570 ALA A O 1
ATOM 4417 N N . ARG A 1 571 ? 2.571 -17.867 19.805 1.00 71.62 571 ARG A N 1
ATOM 4418 C CA . ARG A 1 571 ? 1.551 -18.793 20.337 1.00 71.62 571 ARG A CA 1
ATOM 4419 C C . ARG A 1 571 ? 1.437 -18.722 21.857 1.00 71.62 571 ARG A C 1
ATOM 4421 O O . ARG A 1 571 ? 0.327 -18.726 22.377 1.00 71.62 571 ARG A O 1
ATOM 4428 N N . SER A 1 572 ? 2.566 -18.668 22.563 1.00 72.12 572 SER A N 1
ATOM 4429 C CA . SER A 1 572 ? 2.591 -18.571 24.026 1.00 72.12 572 SER A CA 1
ATOM 4430 C C . SER A 1 572 ? 2.000 -17.244 24.508 1.00 72.12 572 SER A C 1
ATOM 4432 O O . SER A 1 572 ? 1.191 -17.238 25.433 1.00 72.12 572 SER A O 1
ATOM 4434 N N . LEU A 1 573 ? 2.331 -16.139 23.834 1.00 73.56 573 LEU A N 1
ATOM 4435 C CA . LEU A 1 573 ? 1.808 -14.799 24.090 1.00 73.56 573 LEU A CA 1
ATOM 4436 C C . LEU A 1 573 ? 0.282 -14.764 23.919 1.00 73.56 573 LEU A C 1
ATOM 4438 O O . LEU A 1 573 ? -0.436 -14.452 24.867 1.00 73.56 573 LEU A O 1
ATOM 4442 N N . LEU A 1 574 ? -0.226 -15.180 22.754 1.00 69.62 574 LEU A N 1
ATOM 4443 C CA . LEU A 1 574 ? -1.663 -15.210 22.458 1.00 69.62 574 LEU A CA 1
ATOM 4444 C C . LEU A 1 574 ? -2.426 -16.168 23.388 1.00 69.62 574 LEU A C 1
ATOM 4446 O O . LEU A 1 574 ? -3.509 -15.831 23.867 1.00 69.62 574 LEU A O 1
ATOM 4450 N N . TYR A 1 575 ? -1.853 -17.334 23.709 1.00 67.75 575 TYR A N 1
ATOM 4451 C CA . TYR A 1 575 ? -2.433 -18.271 24.675 1.00 67.75 575 TYR A CA 1
ATOM 4452 C C . TYR A 1 575 ? -2.496 -17.678 26.086 1.00 67.75 575 TYR A C 1
ATOM 4454 O O . TYR A 1 575 ? -3.512 -17.818 26.768 1.00 67.75 575 TYR A O 1
ATOM 4462 N N . ARG A 1 576 ? -1.438 -17.000 26.547 1.00 68.19 576 ARG A N 1
ATOM 4463 C CA . ARG A 1 576 ? -1.421 -16.345 27.862 1.00 68.19 576 ARG A CA 1
ATOM 4464 C C . ARG A 1 576 ? -2.408 -15.189 27.915 1.00 68.19 576 ARG A C 1
ATOM 4466 O O . ARG A 1 576 ? -3.102 -15.070 28.915 1.00 68.19 576 ARG A O 1
ATOM 4473 N N . ILE A 1 577 ? -2.560 -14.408 26.850 1.00 63.56 577 ILE A N 1
ATOM 4474 C CA . ILE A 1 577 ? -3.599 -13.372 26.802 1.00 63.56 577 ILE A CA 1
ATOM 4475 C C . ILE A 1 577 ? -4.989 -14.014 26.867 1.00 63.56 577 ILE A C 1
ATOM 4477 O O . ILE A 1 577 ? -5.831 -13.587 27.654 1.00 63.56 577 ILE A O 1
ATOM 4481 N N . ALA A 1 578 ? -5.204 -15.110 26.136 1.00 55.66 578 ALA A N 1
ATOM 4482 C CA . ALA A 1 578 ? -6.475 -15.830 26.134 1.00 55.66 578 ALA A CA 1
ATOM 4483 C C . ALA A 1 578 ? -6.814 -16.523 27.468 1.00 55.66 578 ALA A C 1
ATOM 4485 O O . ALA A 1 578 ? -7.990 -16.708 27.772 1.00 55.66 578 ALA A O 1
ATOM 4486 N N . THR A 1 579 ? -5.813 -16.934 28.253 1.00 53.91 579 THR A N 1
ATOM 4487 C CA . THR A 1 579 ? -6.019 -17.727 29.482 1.00 53.91 579 THR A CA 1
ATOM 4488 C C . THR A 1 579 ? -5.822 -16.943 30.772 1.00 53.91 579 THR A C 1
ATOM 4490 O O . THR A 1 579 ? -6.509 -17.209 31.755 1.00 53.91 579 THR A O 1
ATOM 4493 N N . ARG A 1 580 ? -4.895 -15.982 30.785 1.00 54.38 580 ARG A N 1
ATOM 4494 C CA . ARG A 1 580 ? -4.548 -15.150 31.944 1.00 54.38 580 ARG A CA 1
ATOM 4495 C C . ARG A 1 580 ? -5.067 -13.720 31.830 1.00 54.38 580 ARG A C 1
ATOM 4497 O O . ARG A 1 580 ? -5.149 -13.056 32.853 1.00 54.38 580 ARG A O 1
ATOM 4504 N N . GLY A 1 581 ? -5.486 -13.268 30.644 1.00 51.12 581 GLY A N 1
ATOM 4505 C CA . GLY A 1 581 ? -6.009 -11.912 30.444 1.00 51.12 581 GLY A CA 1
ATOM 4506 C C . GLY A 1 581 ? -7.460 -11.677 30.891 1.00 51.12 581 GLY A C 1
ATOM 4507 O O . GLY A 1 581 ? -8.105 -10.702 30.492 1.00 51.12 581 GLY A O 1
ATOM 4508 N N . GLY A 1 582 ? -8.006 -12.594 31.695 1.00 51.38 582 GLY A N 1
ATOM 4509 C CA . GLY A 1 582 ? -9.373 -12.540 32.208 1.00 51.38 582 GLY A CA 1
ATOM 4510 C C . GLY A 1 582 ? -10.456 -12.572 31.119 1.00 51.38 582 GLY A C 1
ATOM 4511 O O . GLY A 1 582 ? -10.211 -12.890 29.959 1.00 51.38 582 GLY A O 1
ATOM 4512 N N . ARG A 1 583 ? -11.696 -12.223 31.495 1.00 45.91 583 ARG A N 1
ATOM 4513 C CA . ARG A 1 583 ? -12.846 -12.134 30.563 1.00 45.91 583 ARG A CA 1
ATOM 4514 C C . ARG A 1 583 ? -12.693 -11.032 29.514 1.00 45.91 583 ARG A C 1
ATOM 4516 O O . ARG A 1 583 ? -13.428 -11.033 28.527 1.00 45.91 583 ARG A O 1
ATOM 4523 N N . LEU A 1 584 ? -11.789 -10.085 29.758 1.00 48.66 584 LEU A N 1
ATOM 4524 C CA . LEU A 1 584 ? -11.644 -8.894 28.945 1.00 48.66 584 LEU A CA 1
ATOM 4525 C C . LEU A 1 584 ? -10.566 -9.034 27.852 1.00 48.66 584 LEU A C 1
ATOM 4527 O O . LEU A 1 584 ? -10.749 -8.431 26.796 1.00 48.66 584 LEU A O 1
ATOM 4531 N N . GLY A 1 585 ? -9.576 -9.921 28.037 1.00 54.03 585 GLY A N 1
ATOM 4532 C CA . GLY A 1 585 ? -8.541 -10.240 27.046 1.00 54.03 585 GLY A CA 1
ATOM 4533 C C . GLY A 1 585 ? -7.282 -9.373 27.142 1.00 54.03 585 GLY A C 1
ATOM 4534 O O . GLY A 1 585 ? -6.614 -9.195 26.128 1.00 54.03 585 GLY A O 1
ATOM 4535 N N . TYR A 1 586 ? -6.970 -8.842 28.331 1.00 62.44 586 TYR A N 1
ATOM 4536 C CA . TYR A 1 586 ? -5.832 -7.946 28.579 1.00 62.44 586 TYR A CA 1
ATOM 4537 C C . TYR A 1 586 ? -4.774 -8.624 29.434 1.00 62.44 586 TYR A C 1
ATOM 4539 O O . TYR A 1 586 ? -5.092 -9.122 30.509 1.00 62.44 586 TYR A O 1
ATOM 4547 N N . LEU A 1 587 ? -3.516 -8.599 29.008 1.00 65.25 587 LEU A N 1
ATOM 4548 C CA . LEU A 1 587 ? -2.400 -9.145 29.775 1.00 65.25 587 LEU A CA 1
ATOM 4549 C C . LEU A 1 587 ? -1.333 -8.071 29.986 1.00 65.25 587 LEU A C 1
ATOM 4551 O O . LEU A 1 587 ? -0.783 -7.562 29.012 1.00 65.25 587 LEU A O 1
ATOM 4555 N N . GLY A 1 588 ? -1.026 -7.740 31.240 1.00 65.25 588 GLY A N 1
ATOM 4556 C CA . GLY A 1 588 ? 0.128 -6.895 31.563 1.00 65.25 588 GLY A CA 1
ATOM 4557 C C . GLY A 1 588 ? 1.434 -7.545 31.104 1.00 65.25 588 GLY A C 1
ATOM 4558 O O . GLY A 1 588 ? 1.573 -8.771 31.164 1.00 65.25 588 GLY A O 1
ATOM 4559 N N . LEU A 1 589 ? 2.398 -6.742 30.647 1.00 70.19 589 LEU A N 1
ATOM 4560 C CA . LEU A 1 589 ? 3.718 -7.219 30.233 1.00 70.19 589 LEU A CA 1
ATOM 4561 C C . LEU A 1 589 ? 4.433 -7.909 31.401 1.00 70.19 589 LEU A C 1
ATOM 4563 O O . LEU A 1 589 ? 5.164 -8.864 31.168 1.00 70.19 589 LEU A O 1
ATOM 4567 N N . SER A 1 590 ? 4.156 -7.502 32.647 1.00 66.88 590 SER A N 1
ATOM 4568 C CA . SER A 1 590 ? 4.678 -8.168 33.851 1.00 66.88 590 SER A CA 1
ATOM 4569 C C . SER A 1 590 ? 4.231 -9.634 33.960 1.00 66.88 590 SER A C 1
ATOM 4571 O O . SER A 1 590 ? 4.976 -10.517 34.376 1.00 66.88 590 SER A O 1
ATOM 4573 N N . ALA A 1 591 ? 3.033 -9.975 33.472 1.00 64.62 591 ALA A N 1
ATOM 4574 C CA . ALA A 1 591 ? 2.561 -11.362 33.428 1.00 64.62 591 ALA A CA 1
ATOM 4575 C C . ALA A 1 591 ? 3.273 -12.216 32.349 1.00 64.62 591 ALA A C 1
ATOM 4577 O O . ALA A 1 591 ? 3.014 -13.426 32.220 1.00 64.62 591 ALA A O 1
ATOM 4578 N N . LEU A 1 592 ? 4.167 -11.592 31.576 1.00 71.69 592 LEU A N 1
ATOM 4579 C CA . LEU A 1 592 ? 5.069 -12.203 30.607 1.00 71.69 592 LEU A CA 1
ATOM 4580 C C . LEU A 1 592 ? 6.527 -12.203 31.082 1.00 71.69 592 LEU A C 1
ATOM 4582 O O . LEU A 1 592 ? 7.385 -12.591 30.292 1.00 71.69 592 LEU A O 1
ATOM 4586 N N . ASP A 1 593 ? 6.816 -11.853 32.340 1.00 73.56 593 ASP A N 1
ATOM 4587 C CA . ASP A 1 593 ? 8.186 -11.761 32.864 1.00 73.56 593 ASP A CA 1
ATOM 4588 C C . ASP A 1 593 ? 9.012 -13.027 32.600 1.00 73.56 593 ASP A C 1
ATOM 4590 O O . ASP A 1 593 ? 10.163 -12.925 32.195 1.00 73.56 593 ASP A O 1
ATOM 4594 N N . ASP A 1 594 ? 8.425 -14.226 32.699 1.00 74.19 594 ASP A N 1
ATOM 4595 C CA . ASP A 1 594 ? 9.131 -15.479 32.379 1.00 74.19 594 ASP A CA 1
ATOM 4596 C C . ASP A 1 594 ? 9.546 -15.578 30.894 1.00 74.19 594 ASP A C 1
ATOM 4598 O O . ASP A 1 594 ? 10.593 -16.133 30.565 1.00 74.19 594 ASP A O 1
ATOM 4602 N N . LEU A 1 595 ? 8.695 -15.085 29.983 1.00 74.50 595 LEU A N 1
ATOM 4603 C CA . LEU A 1 595 ? 8.940 -15.060 28.533 1.00 74.50 595 LEU A CA 1
ATOM 4604 C C . LEU A 1 595 ? 9.965 -13.981 28.180 1.00 74.50 595 LEU A C 1
ATOM 4606 O O . LEU A 1 595 ? 10.864 -14.221 27.377 1.00 74.50 595 LEU A O 1
ATOM 4610 N N . ILE A 1 596 ? 9.837 -12.812 28.804 1.00 76.81 596 ILE A N 1
ATOM 4611 C CA . ILE A 1 596 ? 10.725 -11.663 28.620 1.00 76.81 596 ILE A CA 1
ATOM 4612 C C . ILE A 1 596 ? 12.118 -11.965 29.182 1.00 76.81 596 ILE A C 1
ATOM 4614 O O . ILE A 1 596 ? 13.117 -11.624 28.555 1.00 76.81 596 ILE A O 1
ATOM 4618 N N . ALA A 1 597 ? 12.202 -12.646 30.327 1.00 76.06 597 ALA A N 1
ATOM 4619 C CA . ALA A 1 597 ? 13.463 -13.064 30.933 1.00 76.06 597 ALA A CA 1
ATOM 4620 C C . ALA A 1 597 ? 14.219 -14.090 30.076 1.00 76.06 597 ALA A C 1
ATOM 4622 O O . ALA A 1 597 ? 15.443 -14.161 30.162 1.00 76.06 597 ALA A O 1
ATOM 4623 N N . ALA A 1 598 ? 13.513 -14.871 29.251 1.00 75.62 598 ALA A N 1
ATOM 4624 C CA . ALA A 1 598 ? 14.134 -15.829 28.343 1.00 75.62 598 ALA A CA 1
ATOM 4625 C C . ALA A 1 598 ? 14.782 -15.147 27.124 1.00 75.62 598 ALA A C 1
ATOM 4627 O O . ALA A 1 598 ? 15.908 -15.492 26.776 1.00 75.62 598 ALA A O 1
ATOM 4628 N N . ASP A 1 599 ? 14.084 -14.202 26.478 1.00 77.00 599 ASP A N 1
ATOM 4629 C CA . ASP A 1 599 ? 14.595 -13.432 25.330 1.00 77.00 599 ASP A CA 1
ATOM 4630 C C . ASP A 1 599 ? 13.735 -12.173 25.075 1.00 77.00 599 ASP A C 1
ATOM 4632 O O . ASP A 1 599 ? 12.794 -12.176 24.276 1.00 77.00 599 ASP A O 1
ATOM 4636 N N . ARG A 1 600 ? 14.049 -11.076 25.775 1.00 79.44 600 ARG A N 1
ATOM 4637 C CA . ARG A 1 600 ? 13.292 -9.812 25.707 1.00 79.44 600 ARG A CA 1
ATOM 4638 C C . ARG A 1 600 ? 13.227 -9.229 24.300 1.00 79.44 600 ARG A C 1
ATOM 4640 O O . ARG A 1 600 ? 12.164 -8.777 23.888 1.00 79.44 600 ARG A O 1
ATOM 4647 N N . ALA A 1 601 ? 14.345 -9.241 23.575 1.00 77.00 601 ALA A N 1
ATOM 4648 C CA . ALA A 1 601 ? 14.408 -8.682 22.228 1.00 77.00 601 ALA A CA 1
ATOM 4649 C C . ALA A 1 601 ? 13.483 -9.449 21.278 1.00 77.00 601 ALA A C 1
ATOM 4651 O O . ALA A 1 601 ? 12.804 -8.844 20.457 1.00 77.00 601 ALA A O 1
ATOM 4652 N N . ARG A 1 602 ? 13.418 -10.776 21.413 1.00 79.88 602 ARG A N 1
ATOM 4653 C CA . ARG A 1 602 ? 12.516 -11.613 20.621 1.00 79.88 602 ARG A CA 1
ATOM 4654 C C . ARG A 1 602 ? 11.048 -11.398 20.968 1.00 79.88 602 ARG A C 1
ATOM 4656 O O . ARG A 1 602 ? 10.226 -11.301 20.066 1.00 79.88 602 ARG A O 1
ATOM 4663 N N . VAL A 1 603 ? 10.702 -11.321 22.256 1.00 79.44 603 VAL A N 1
ATOM 4664 C CA . VAL A 1 603 ? 9.315 -11.054 22.678 1.00 79.44 603 VAL A CA 1
ATOM 4665 C C . VAL A 1 603 ? 8.841 -9.699 22.158 1.00 79.44 603 VAL A C 1
ATOM 4667 O O . VAL A 1 603 ? 7.729 -9.624 21.643 1.00 79.44 603 VAL A O 1
ATOM 4670 N N . GLU A 1 604 ? 9.683 -8.665 22.226 1.00 78.44 604 GLU A N 1
ATOM 4671 C CA . GLU A 1 604 ? 9.337 -7.338 21.709 1.00 78.44 604 GLU A CA 1
ATOM 4672 C C . GLU A 1 604 ? 9.141 -7.359 20.188 1.00 78.44 604 GLU A C 1
ATOM 4674 O O . GLU A 1 604 ? 8.098 -6.914 19.721 1.00 78.44 604 GLU A O 1
ATOM 4679 N N . ARG A 1 605 ? 10.050 -7.987 19.423 1.00 78.06 605 ARG A N 1
ATOM 4680 C CA . ARG A 1 605 ? 9.876 -8.157 17.966 1.00 78.06 605 ARG A CA 1
ATOM 4681 C C . ARG A 1 605 ? 8.576 -8.878 17.617 1.00 78.06 605 ARG A C 1
ATOM 4683 O O . ARG A 1 605 ? 7.852 -8.469 16.717 1.00 78.06 605 ARG A O 1
ATOM 4690 N N . VAL A 1 606 ? 8.249 -9.950 18.340 1.00 78.19 606 VAL A N 1
ATOM 4691 C CA . VAL A 1 606 ? 7.000 -10.697 18.134 1.00 78.19 606 VAL A CA 1
ATOM 4692 C C . VAL A 1 606 ? 5.781 -9.829 18.435 1.00 78.19 606 VAL A C 1
ATOM 4694 O O . VAL A 1 606 ? 4.806 -9.880 17.689 1.00 78.19 606 VAL A O 1
ATOM 4697 N N . ILE A 1 607 ? 5.811 -9.043 19.514 1.00 76.69 607 ILE A N 1
ATOM 4698 C CA . ILE A 1 607 ? 4.740 -8.095 19.836 1.00 76.69 607 ILE A CA 1
ATOM 4699 C C . ILE A 1 607 ? 4.595 -7.077 18.704 1.00 76.69 607 ILE A C 1
ATOM 4701 O O . ILE A 1 607 ? 3.483 -6.910 18.215 1.00 76.69 607 ILE A O 1
ATOM 4705 N N . GLU A 1 608 ? 5.689 -6.479 18.235 1.00 72.94 608 GLU A N 1
ATOM 4706 C CA . GLU A 1 608 ? 5.686 -5.505 17.137 1.00 72.94 608 GLU A CA 1
ATOM 4707 C C . GLU A 1 608 ? 5.081 -6.088 15.855 1.00 72.94 608 GLU A C 1
ATOM 4709 O O . GLU A 1 608 ? 4.153 -5.503 15.301 1.00 72.94 608 GLU A O 1
ATOM 4714 N N . ILE A 1 609 ? 5.488 -7.294 15.448 1.00 67.88 609 ILE A N 1
ATOM 4715 C CA . ILE A 1 609 ? 4.922 -7.979 14.274 1.00 67.88 609 ILE A CA 1
ATOM 4716 C C . ILE A 1 609 ? 3.412 -8.215 14.450 1.00 67.88 609 ILE A C 1
ATOM 4718 O O . ILE A 1 609 ? 2.619 -7.958 13.537 1.00 67.88 609 ILE A O 1
ATOM 4722 N N . LEU A 1 610 ? 2.985 -8.681 15.631 1.00 71.94 610 LEU A N 1
ATOM 4723 C CA . LEU A 1 610 ? 1.568 -8.908 15.932 1.00 71.94 610 LEU A CA 1
ATOM 4724 C C . LEU A 1 610 ? 0.761 -7.597 15.990 1.00 71.94 610 LEU A C 1
ATOM 4726 O O . LEU A 1 610 ? -0.423 -7.599 15.639 1.00 71.94 610 LEU A O 1
ATOM 4730 N N . GLU A 1 611 ? 1.370 -6.485 16.402 1.00 65.56 611 GLU A N 1
ATOM 4731 C CA . GLU A 1 611 ? 0.767 -5.150 16.406 1.00 65.56 611 GLU A CA 1
ATOM 4732 C C . GLU A 1 611 ? 0.635 -4.550 15.006 1.00 65.56 611 GLU A C 1
ATOM 4734 O O . GLU A 1 611 ? -0.429 -4.031 14.643 1.00 65.56 611 GLU A O 1
ATOM 4739 N N . GLU A 1 612 ? 1.683 -4.656 14.190 1.00 61.41 612 GLU A N 1
ATOM 4740 C CA . GLU A 1 612 ? 1.685 -4.231 12.788 1.00 61.41 612 GLU A CA 1
ATOM 4741 C C . GLU A 1 612 ? 0.548 -4.907 12.010 1.00 61.41 612 GLU A C 1
ATOM 4743 O O . GLU A 1 612 ? -0.175 -4.262 11.233 1.00 61.41 612 GLU A O 1
ATOM 4748 N N . HIS A 1 613 ? 0.312 -6.181 12.334 1.00 60.97 613 HIS A N 1
ATOM 4749 C CA . HIS A 1 613 ? -0.710 -7.039 11.738 1.00 60.97 613 HIS A CA 1
ATOM 4750 C C . HIS A 1 613 ? -2.029 -7.043 12.515 1.00 60.97 613 HIS A C 1
ATOM 4752 O O . HIS A 1 613 ? -2.989 -7.705 12.119 1.00 60.97 613 HIS A O 1
ATOM 4758 N N . ARG A 1 614 ? -2.123 -6.218 13.568 1.00 60.75 614 ARG A N 1
ATOM 4759 C CA . ARG A 1 614 ? -3.351 -5.901 14.322 1.00 60.75 614 ARG A CA 1
ATOM 4760 C C . ARG A 1 614 ? -4.018 -7.102 14.963 1.00 60.75 614 ARG A C 1
ATOM 4762 O O . ARG A 1 614 ? -5.223 -7.092 15.199 1.00 60.75 614 ARG A O 1
ATOM 4769 N N . LEU A 1 615 ? -3.229 -8.115 15.273 1.00 64.94 615 LEU A N 1
ATOM 4770 C CA . LEU A 1 615 ? -3.638 -9.236 16.107 1.00 64.94 615 LEU A CA 1
ATOM 4771 C C . LEU A 1 615 ? -3.536 -8.877 17.586 1.00 64.94 615 LEU A C 1
ATOM 4773 O O . LEU A 1 615 ? -4.232 -9.462 18.416 1.00 64.94 615 LEU A O 1
ATOM 4777 N N . LEU A 1 616 ? -2.694 -7.889 17.883 1.00 66.19 616 LEU A N 1
ATOM 4778 C CA . LEU A 1 616 ? -2.385 -7.412 19.212 1.00 66.19 616 LEU A CA 1
ATOM 4779 C C . LEU A 1 616 ? -2.408 -5.878 19.255 1.00 66.19 616 LEU A C 1
ATOM 4781 O O . LEU A 1 616 ? -2.159 -5.220 18.244 1.00 66.19 616 LEU A O 1
ATOM 4785 N N . HIS A 1 617 ? -2.678 -5.309 20.422 1.00 65.25 617 HIS A N 1
ATOM 4786 C CA . HIS A 1 617 ? -2.500 -3.889 20.707 1.00 65.25 617 HIS A CA 1
ATOM 4787 C C . HIS A 1 617 ? -1.722 -3.735 22.014 1.00 65.25 617 HIS A C 1
ATOM 4789 O O . HIS A 1 617 ? -2.148 -4.277 23.034 1.00 65.25 617 HIS A O 1
ATOM 4795 N N . ARG A 1 618 ? -0.598 -3.009 21.989 1.00 66.88 618 ARG A N 1
ATOM 4796 C CA . ARG A 1 618 ? 0.169 -2.608 23.171 1.00 66.88 618 ARG A CA 1
ATOM 4797 C C . ARG A 1 618 ? -0.272 -1.229 23.628 1.00 66.88 618 ARG A C 1
ATOM 4799 O O . ARG A 1 618 ? -0.464 -0.310 22.827 1.00 66.88 618 ARG A O 1
ATOM 4806 N N . GLN A 1 619 ? -0.402 -1.066 24.935 1.00 58.56 619 GLN A N 1
ATOM 4807 C CA . GLN A 1 619 ? -0.710 0.223 25.5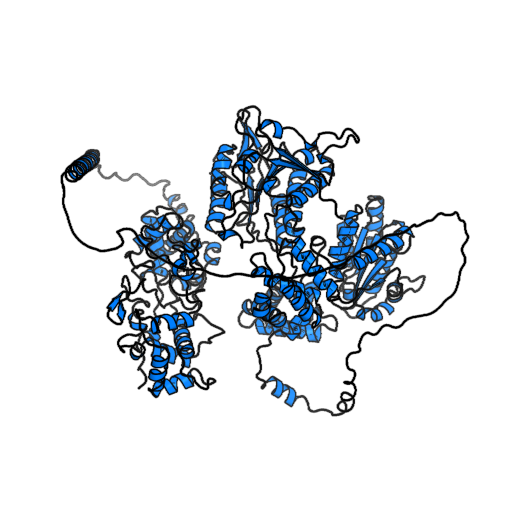24 1.00 58.56 619 GLN A CA 1
ATOM 4808 C C . GLN A 1 619 ? 0.060 0.440 26.824 1.00 58.56 619 GLN A C 1
ATOM 4810 O O . GLN A 1 619 ? 0.110 -0.440 27.671 1.00 58.56 619 GLN A O 1
ATOM 4815 N N . LEU A 1 620 ? 0.622 1.639 26.996 1.00 48.03 620 LEU A N 1
ATOM 4816 C CA . LEU A 1 620 ? 1.236 2.072 28.251 1.00 48.03 620 LEU A CA 1
ATOM 4817 C C . LEU A 1 620 ? 0.158 2.540 29.247 1.00 48.03 620 LEU A C 1
ATOM 4819 O O . LEU A 1 620 ? -0.708 3.356 28.910 1.00 48.03 620 LEU A O 1
ATOM 4823 N N . VAL A 1 621 ? 0.209 1.993 30.458 1.00 49.16 621 VAL A N 1
ATOM 4824 C CA . VAL A 1 621 ? -0.826 1.993 31.497 1.00 49.16 621 VAL A CA 1
ATOM 4825 C C . VAL A 1 621 ? -0.100 2.234 32.837 1.00 49.16 621 VAL A C 1
ATOM 4827 O O . VAL A 1 621 ? 0.333 1.310 33.522 1.00 49.16 621 VAL A O 1
ATOM 4830 N N . GLY A 1 622 ? 0.134 3.509 33.176 1.00 56.03 622 GLY A N 1
ATOM 4831 C CA . GLY A 1 622 ? 1.078 3.906 34.234 1.00 56.03 622 GLY A CA 1
ATOM 4832 C C . GLY A 1 622 ? 2.533 3.708 33.785 1.00 56.03 622 GLY A C 1
ATOM 4833 O O . GLY A 1 622 ? 2.917 4.215 32.732 1.00 56.03 622 GLY A O 1
ATOM 4834 N N . GLU A 1 623 ? 3.321 2.950 34.555 1.00 53.75 623 GLU A N 1
ATOM 4835 C CA . GLU A 1 623 ? 4.669 2.482 34.168 1.00 53.75 623 GLU A CA 1
ATOM 4836 C C . GLU A 1 623 ? 4.657 1.100 33.475 1.00 53.75 623 GLU A C 1
ATOM 4838 O O . GLU A 1 623 ? 5.701 0.616 33.041 1.00 53.75 623 GLU A O 1
ATOM 4843 N N . GLU A 1 624 ? 3.493 0.452 33.347 1.00 51.69 624 GLU A N 1
ATOM 4844 C CA . GLU A 1 624 ? 3.360 -0.905 32.802 1.00 51.69 624 GLU A CA 1
ATOM 4845 C C . GLU A 1 624 ? 2.781 -0.899 31.375 1.00 51.69 624 GLU A C 1
ATOM 4847 O O . GLU A 1 624 ? 1.904 -0.102 31.050 1.00 51.69 624 GLU A O 1
ATOM 4852 N N . ILE A 1 625 ? 3.247 -1.799 30.503 1.00 69.94 625 ILE A N 1
ATOM 4853 C CA . ILE A 1 625 ? 2.658 -2.020 29.172 1.00 69.94 625 ILE A CA 1
ATOM 4854 C C . ILE A 1 625 ? 1.624 -3.150 29.270 1.00 69.94 625 ILE A C 1
ATOM 4856 O O . ILE A 1 625 ? 1.879 -4.167 29.898 1.00 69.94 625 ILE A O 1
ATOM 4860 N N . VAL A 1 626 ? 0.463 -3.013 28.638 1.00 66.81 626 VAL A N 1
ATOM 4861 C CA . VAL A 1 626 ? -0.599 -4.031 28.596 1.00 66.81 626 VAL A CA 1
ATOM 4862 C C . VAL A 1 626 ? -0.871 -4.426 27.147 1.00 66.81 626 VAL A C 1
ATOM 4864 O O . VAL A 1 626 ? -0.877 -3.568 26.265 1.00 66.81 626 VAL A O 1
ATOM 4867 N N . LEU A 1 627 ? -1.094 -5.720 26.906 1.00 68.75 627 LEU A N 1
ATOM 4868 C CA . LEU A 1 627 ? -1.367 -6.311 25.595 1.00 68.75 627 LEU A CA 1
ATOM 4869 C C . LEU A 1 627 ? -2.826 -6.778 25.492 1.00 68.75 627 LEU A C 1
ATOM 4871 O O . LEU A 1 627 ? -3.307 -7.499 26.367 1.00 68.75 627 LEU A O 1
ATOM 4875 N N . GLU A 1 628 ? -3.508 -6.426 24.403 1.00 65.94 628 GLU A N 1
ATOM 4876 C CA . GLU A 1 628 ? -4.888 -6.830 24.090 1.00 65.94 628 GLU A CA 1
ATOM 4877 C C . GLU A 1 628 ? -4.947 -7.588 22.756 1.00 65.94 628 GLU A C 1
ATOM 4879 O O . GLU A 1 628 ? -4.323 -7.167 21.786 1.00 65.94 628 GLU A O 1
ATOM 4884 N N . VAL A 1 629 ? -5.720 -8.680 22.674 1.00 64.44 629 VAL A N 1
ATOM 4885 C CA . VAL A 1 629 ? -6.001 -9.360 21.391 1.00 64.44 629 VAL A CA 1
ATOM 4886 C C . VAL A 1 629 ? -7.198 -8.713 20.701 1.00 64.44 629 VAL A C 1
ATOM 4888 O O . VAL A 1 629 ? -8.309 -8.727 21.229 1.00 64.44 629 VAL A O 1
ATOM 4891 N N . CYS A 1 630 ? -6.992 -8.227 19.478 1.00 58.75 630 CYS A N 1
ATOM 4892 C CA . CYS A 1 630 ? -8.003 -7.470 18.736 1.00 58.75 630 CYS A CA 1
ATOM 4893 C C . CYS A 1 630 ? -9.194 -8.313 18.240 1.00 58.75 630 CYS A C 1
ATOM 4895 O O . CYS A 1 630 ? -10.252 -7.742 17.985 1.00 58.75 630 CYS A O 1
ATOM 4897 N N . HIS A 1 631 ? -9.049 -9.642 18.092 1.00 61.78 631 HIS A N 1
ATOM 4898 C CA . HIS A 1 631 ? -10.080 -10.505 17.490 1.00 61.78 631 HIS A CA 1
ATOM 4899 C C . HIS A 1 631 ? -10.250 -11.872 18.171 1.00 61.78 631 HIS A C 1
ATOM 4901 O O . HIS A 1 631 ? -9.381 -12.742 18.050 1.00 61.78 631 HIS A O 1
ATOM 4907 N N . PRO A 1 632 ? -11.423 -12.146 18.769 1.00 57.09 632 PRO A N 1
ATOM 4908 C CA . PRO A 1 632 ? -11.769 -13.469 19.278 1.00 57.09 632 PRO A CA 1
ATOM 4909 C C . PRO A 1 632 ? -11.840 -14.544 18.183 1.00 57.09 632 PRO A C 1
ATOM 4911 O O . PRO A 1 632 ? -11.477 -15.682 18.444 1.00 57.09 632 PRO A O 1
ATOM 4914 N N . SER A 1 633 ? -12.260 -14.209 16.956 1.00 55.53 633 SER A N 1
ATOM 4915 C CA . SER A 1 633 ? -12.388 -15.179 15.849 1.00 55.53 633 SER A CA 1
ATOM 4916 C C . SER A 1 633 ? -11.039 -15.652 15.293 1.00 55.53 633 SER A C 1
ATOM 4918 O O . SER A 1 633 ? -10.942 -16.771 14.791 1.00 55.53 633 SER A O 1
ATOM 4920 N N . LEU A 1 634 ? -9.982 -14.837 15.415 1.00 53.31 634 LEU A N 1
ATOM 4921 C CA . LEU A 1 634 ? -8.615 -15.237 15.056 1.00 53.31 634 LEU A CA 1
ATOM 4922 C C . LEU A 1 634 ? -8.060 -16.271 16.038 1.00 53.31 634 LEU A C 1
ATOM 4924 O O . LEU A 1 634 ? -7.349 -17.174 15.612 1.00 53.31 634 LEU A O 1
ATOM 4928 N N . ARG A 1 635 ? -8.456 -16.214 17.319 1.00 54.78 635 ARG A N 1
ATOM 4929 C CA . ARG A 1 635 ? -8.096 -17.216 18.338 1.00 54.78 635 ARG A CA 1
ATOM 4930 C C . ARG A 1 635 ? -8.463 -18.635 17.905 1.00 54.78 635 ARG A C 1
ATOM 4932 O O . ARG A 1 635 ? -7.679 -19.552 18.117 1.00 54.78 635 ARG A O 1
ATOM 4939 N N . ASP A 1 636 ? -9.640 -18.800 17.307 1.00 52.50 636 ASP A N 1
ATOM 4940 C CA . ASP A 1 636 ? -10.181 -20.117 16.962 1.00 52.50 636 ASP A CA 1
ATOM 4941 C C . ASP A 1 636 ? -9.559 -20.684 15.664 1.00 52.50 636 ASP A C 1
ATOM 4943 O O . ASP A 1 636 ? -9.645 -21.884 15.411 1.00 52.50 636 ASP A O 1
ATOM 4947 N N . HIS A 1 637 ? -8.888 -19.842 14.865 1.00 50.97 637 HIS A N 1
ATOM 4948 C CA . HIS A 1 637 ? -8.270 -20.213 13.583 1.00 50.97 637 HIS A CA 1
ATOM 4949 C C . HIS A 1 637 ? -6.728 -20.163 13.606 1.00 50.97 637 HIS A C 1
ATOM 4951 O O . HIS A 1 637 ? -6.083 -20.649 12.674 1.00 50.97 637 HIS A O 1
ATOM 4957 N N . TRP A 1 638 ? -6.123 -19.625 14.672 1.00 47.03 638 TRP A N 1
ATOM 4958 C CA . TRP A 1 638 ? -4.673 -19.502 14.828 1.00 47.03 638 TRP A CA 1
ATOM 4959 C C . TRP A 1 638 ? -3.997 -20.867 15.012 1.00 47.03 638 TRP A C 1
ATOM 4961 O O . TRP A 1 638 ? -4.236 -21.571 15.994 1.00 47.03 638 TRP A O 1
ATOM 4971 N N . GLY A 1 639 ? -3.107 -21.240 14.089 1.00 44.34 639 GLY A N 1
ATOM 4972 C CA . GLY A 1 639 ? -2.324 -22.480 14.183 1.00 44.34 639 GLY A CA 1
ATOM 4973 C C . GLY A 1 639 ? -3.074 -23.770 13.820 1.00 44.34 639 GLY A C 1
ATOM 4974 O O . GLY A 1 639 ? -2.560 -24.860 14.073 1.00 44.34 639 GLY A O 1
ATOM 4975 N N . ALA A 1 640 ? -4.253 -23.679 13.200 1.00 39.38 640 ALA A N 1
ATOM 4976 C CA . ALA A 1 640 ? -4.979 -24.836 12.684 1.00 39.38 640 ALA A CA 1
ATOM 4977 C C . ALA A 1 640 ? -4.387 -25.325 11.344 1.00 39.38 640 ALA A C 1
ATOM 4979 O O . ALA A 1 640 ? -4.877 -24.989 10.264 1.00 39.38 640 ALA A O 1
ATOM 4980 N N . ARG A 1 641 ? -3.353 -26.174 11.401 1.00 34.72 641 ARG A N 1
ATOM 4981 C CA . ARG A 1 641 ? -3.107 -27.163 10.337 1.00 34.72 641 ARG A CA 1
ATOM 4982 C C . ARG A 1 641 ? -3.759 -28.486 10.747 1.00 34.72 641 ARG A C 1
ATOM 4984 O O . ARG A 1 641 ? -3.681 -28.887 11.902 1.00 34.72 641 ARG A O 1
ATOM 4991 N N . ASP A 1 642 ? -4.467 -29.071 9.791 1.00 32.19 642 ASP A N 1
ATOM 4992 C CA . ASP A 1 642 ? -5.414 -30.188 9.893 1.00 32.19 642 ASP A CA 1
ATOM 4993 C C . ASP A 1 642 ? -4.751 -31.533 10.344 1.00 32.19 642 ASP A C 1
ATOM 4995 O O . ASP A 1 642 ? -3.586 -31.562 10.739 1.00 32.19 642 ASP A O 1
ATOM 4999 N N . PRO A 1 643 ? -5.444 -32.683 10.342 1.00 34.03 643 PRO A N 1
ATOM 5000 C CA . PRO A 1 643 ? -5.909 -33.458 11.485 1.00 34.03 643 PRO A CA 1
ATOM 5001 C C . PRO A 1 643 ? -5.023 -34.687 11.805 1.00 34.03 643 PRO A C 1
ATOM 5003 O O . PRO A 1 643 ? -5.281 -35.797 11.350 1.00 34.03 643 PRO A O 1
ATOM 5006 N N . MET A 1 644 ? -4.029 -34.544 12.684 1.00 24.81 644 MET A N 1
ATOM 5007 C CA . MET A 1 644 ? -3.361 -35.657 13.397 1.00 24.81 644 MET A CA 1
ATOM 5008 C C . MET A 1 644 ? -2.920 -35.145 14.783 1.00 24.81 644 MET A C 1
ATOM 5010 O O . MET A 1 644 ? -1.849 -34.586 14.947 1.00 24.81 644 MET A O 1
ATOM 5014 N N . ASN A 1 645 ? -3.734 -35.117 15.837 1.00 40.19 645 ASN A N 1
ATOM 5015 C CA . ASN A 1 645 ? -4.417 -36.202 16.538 1.00 40.19 645 ASN A CA 1
ATOM 5016 C C . ASN A 1 645 ? -3.553 -37.306 17.205 1.00 40.19 645 ASN A C 1
ATOM 5018 O O . ASN A 1 645 ? -3.986 -38.453 17.293 1.00 40.19 645 ASN A O 1
ATOM 5022 N N . SER A 1 646 ? -2.388 -37.016 17.784 1.00 32.16 646 SER A N 1
ATOM 5023 C CA . SER A 1 646 ? -1.796 -38.007 18.714 1.00 32.16 646 SER A CA 1
ATOM 5024 C C . SER A 1 646 ? -1.218 -37.419 19.994 1.00 32.16 646 SER A C 1
ATOM 5026 O O . SER A 1 646 ? -1.471 -37.968 21.065 1.00 32.16 646 SER A O 1
ATOM 5028 N N . THR A 1 647 ? -0.563 -36.263 19.948 1.00 31.77 647 THR A N 1
ATOM 5029 C CA . THR A 1 647 ? 0.113 -35.725 21.143 1.00 31.77 647 THR A CA 1
ATOM 5030 C C . THR A 1 647 ? -0.841 -35.005 22.104 1.00 31.77 647 THR A C 1
ATOM 5032 O O . THR A 1 647 ? -0.769 -35.216 23.312 1.00 31.77 647 THR A O 1
ATOM 5035 N N . PHE A 1 648 ? -1.825 -34.253 21.595 1.00 32.94 648 PHE A N 1
ATOM 5036 C CA . PHE A 1 648 ? -2.837 -33.597 22.440 1.00 32.94 648 PHE A CA 1
ATOM 5037 C C . PHE A 1 648 ? -3.846 -34.599 23.036 1.00 32.94 648 PHE A C 1
ATOM 5039 O O . PHE A 1 648 ? -4.199 -34.498 24.207 1.00 32.94 648 PHE A O 1
ATOM 5046 N N . LYS A 1 649 ? -4.233 -35.653 22.293 1.00 31.91 649 LYS A N 1
ATOM 5047 C CA . LYS A 1 649 ? -5.037 -36.763 22.851 1.00 31.91 649 LYS A CA 1
ATOM 5048 C C . LYS A 1 649 ? -4.264 -37.623 23.857 1.00 31.91 649 LYS A C 1
ATOM 5050 O O . LYS A 1 649 ? -4.901 -38.211 24.728 1.00 31.91 649 LYS A O 1
ATOM 5055 N N . ARG A 1 650 ? -2.929 -37.689 23.768 1.00 34.81 650 ARG A N 1
ATOM 5056 C CA . ARG A 1 650 ? -2.075 -38.348 24.771 1.00 34.81 650 ARG A CA 1
ATOM 5057 C C . ARG A 1 650 ? -2.026 -37.532 26.073 1.00 34.81 650 ARG A C 1
ATOM 5059 O O . ARG A 1 650 ? -2.331 -38.083 27.122 1.00 34.81 650 ARG A O 1
ATOM 5066 N N . LEU A 1 651 ? -1.816 -36.215 25.990 1.00 30.89 651 LEU A N 1
ATOM 5067 C CA . LEU A 1 651 ? -1.770 -35.319 27.159 1.00 30.89 651 LEU A CA 1
ATOM 5068 C C . LEU A 1 651 ? -3.129 -35.130 27.857 1.00 30.89 651 LEU A C 1
ATOM 5070 O O . LEU A 1 651 ? -3.186 -35.076 29.085 1.00 30.89 651 LEU A O 1
ATOM 5074 N N . VAL A 1 652 ? -4.234 -35.119 27.102 1.00 32.12 652 VAL A N 1
ATOM 5075 C CA . VAL A 1 652 ? -5.595 -35.098 27.670 1.00 32.12 652 VAL A CA 1
ATOM 5076 C C . VAL A 1 652 ? -5.982 -36.464 28.263 1.00 32.12 652 VAL A C 1
ATOM 5078 O O . VAL A 1 652 ? -6.700 -36.503 29.260 1.00 32.12 652 VAL A O 1
ATOM 5081 N N . ARG A 1 653 ? -5.472 -37.598 27.751 1.00 32.81 653 ARG A N 1
ATOM 5082 C CA . ARG A 1 653 ? -5.673 -38.922 28.384 1.00 32.81 653 ARG A CA 1
ATOM 5083 C C . ARG A 1 653 ? -4.941 -39.075 29.713 1.00 32.81 653 ARG A C 1
ATOM 5085 O O . ARG A 1 653 ? -5.448 -39.770 30.585 1.00 32.81 653 ARG A O 1
ATOM 5092 N N . GLU A 1 654 ? -3.793 -38.430 29.868 1.00 32.16 654 GLU A N 1
ATOM 5093 C CA . GLU A 1 654 ? -2.969 -38.542 31.075 1.00 32.16 654 GLU A CA 1
ATOM 5094 C C . GLU A 1 654 ? -3.473 -37.661 32.235 1.00 32.16 654 GLU A C 1
ATOM 5096 O O . GLU A 1 654 ? -3.124 -37.923 33.380 1.00 32.16 654 GLU A O 1
ATOM 5101 N N . HIS A 1 655 ? -4.365 -36.692 31.972 1.00 32.41 655 HIS A N 1
ATOM 5102 C CA . HIS A 1 655 ? -4.892 -35.766 32.992 1.00 32.41 655 HIS A CA 1
ATOM 5103 C C . HIS A 1 655 ? -6.425 -35.778 33.169 1.00 32.41 655 HIS A C 1
ATOM 5105 O O . HIS A 1 655 ? -6.955 -35.014 33.971 1.00 32.41 655 HIS A O 1
ATOM 5111 N N . SER A 1 656 ? -7.161 -36.669 32.491 1.00 27.59 656 SER A N 1
ATOM 5112 C CA . SER A 1 656 ? -8.633 -36.782 32.615 1.00 27.59 656 SER A CA 1
ATOM 5113 C C . SER A 1 656 ? -9.072 -37.940 33.520 1.00 27.59 656 SER A C 1
ATOM 5115 O O . SER A 1 656 ? -9.923 -38.749 33.150 1.00 27.59 656 SER A O 1
ATOM 5117 N N . GLY A 1 657 ? -8.471 -38.039 34.705 1.00 30.91 657 GLY A N 1
ATOM 5118 C CA . GLY A 1 657 ? -8.755 -39.069 35.705 1.00 30.91 657 GLY A CA 1
ATOM 5119 C C . GLY A 1 657 ? -9.390 -38.514 36.979 1.00 30.91 657 GLY A C 1
ATOM 5120 O O . GLY A 1 657 ? -8.847 -38.749 38.049 1.00 30.91 657 GLY A O 1
ATOM 5121 N N . ALA A 1 658 ? -10.505 -37.776 36.896 1.00 27.20 658 ALA A N 1
ATOM 5122 C CA . ALA A 1 658 ? -11.338 -37.471 38.069 1.00 27.20 658 ALA A CA 1
ATOM 5123 C C . ALA A 1 658 ? -12.783 -37.061 37.694 1.00 27.20 658 ALA A C 1
ATOM 5125 O O . ALA A 1 658 ? -13.013 -35.951 37.229 1.00 27.20 658 ALA A O 1
ATOM 5126 N N . GLY A 1 659 ? -13.738 -37.979 37.927 1.00 26.39 659 GLY A N 1
ATOM 5127 C CA . GLY A 1 659 ? -15.167 -37.759 38.257 1.00 26.39 659 GLY A CA 1
ATOM 5128 C C . GLY A 1 659 ? -16.041 -37.012 37.232 1.00 26.39 659 GLY A C 1
ATOM 5129 O O . GLY A 1 659 ? -16.045 -35.794 37.193 1.00 26.39 659 GLY A O 1
ATOM 5130 N N . ALA A 1 660 ? -16.841 -37.627 36.354 1.00 33.06 660 ALA A N 1
ATOM 5131 C CA . ALA A 1 660 ? -17.937 -38.582 36.587 1.00 33.06 660 ALA A CA 1
ATOM 5132 C C . ALA A 1 660 ? -19.101 -38.076 37.475 1.00 33.06 660 ALA A C 1
ATOM 5134 O O . ALA A 1 660 ? -19.538 -38.811 38.346 1.00 33.06 660 ALA A O 1
ATOM 5135 N N . VAL A 1 661 ? -19.629 -36.858 37.251 1.00 31.50 661 VAL A N 1
ATOM 5136 C CA . VAL A 1 661 ? -20.987 -36.459 37.730 1.00 31.50 661 VAL A CA 1
ATOM 5137 C C . VAL A 1 661 ? -21.775 -35.575 36.730 1.00 31.50 661 VAL A C 1
ATOM 5139 O O . VAL A 1 661 ? -22.995 -35.494 36.803 1.00 31.50 661 VAL A O 1
ATOM 5142 N N . ALA A 1 662 ? -21.153 -34.960 35.718 1.00 29.80 662 ALA A N 1
ATOM 5143 C CA . ALA A 1 662 ? -21.839 -33.986 34.844 1.00 29.80 662 ALA A CA 1
ATOM 5144 C C . ALA A 1 662 ? -22.414 -34.547 33.519 1.00 29.80 662 ALA A C 1
ATOM 5146 O O . ALA A 1 662 ? -22.778 -33.774 32.635 1.00 29.80 662 ALA A O 1
ATOM 5147 N N . LYS A 1 663 ? -22.483 -35.877 33.343 1.00 30.22 663 LYS A N 1
ATOM 5148 C CA . LYS A 1 663 ? -22.823 -36.510 32.048 1.00 30.22 663 LYS A CA 1
ATOM 5149 C C . LYS A 1 663 ? -24.312 -36.801 31.807 1.00 30.22 663 LYS A C 1
ATOM 5151 O O . LYS A 1 663 ? -24.653 -37.176 30.694 1.00 30.22 663 LYS A O 1
ATOM 5156 N N . GLU A 1 664 ? -25.197 -36.571 32.777 1.00 30.73 664 GLU A N 1
ATOM 5157 C CA . GLU A 1 664 ? -26.635 -36.890 32.636 1.00 30.73 664 GLU A CA 1
ATOM 5158 C C . GLU A 1 664 ? -27.572 -35.682 32.459 1.00 30.73 664 GLU A C 1
ATOM 5160 O O . GLU A 1 664 ? -28.755 -35.870 32.205 1.00 30.73 664 GLU A O 1
ATOM 5165 N N . ARG A 1 665 ? -27.084 -34.433 32.518 1.00 31.19 665 ARG A N 1
ATOM 5166 C CA . ARG A 1 665 ? -27.948 -33.233 32.394 1.00 31.19 665 ARG A CA 1
ATOM 5167 C C . ARG A 1 665 ? -27.840 -32.452 31.082 1.00 31.19 665 ARG A C 1
ATOM 5169 O O . ARG A 1 665 ? -28.679 -31.598 30.830 1.00 31.19 665 ARG A O 1
ATOM 5176 N N . VAL A 1 666 ? -26.856 -32.747 30.233 1.00 28.42 666 VAL A N 1
ATOM 5177 C CA . VAL A 1 666 ? -26.617 -31.995 28.981 1.00 28.42 666 VAL A CA 1
ATOM 5178 C C . VAL A 1 666 ? -27.249 -32.673 27.753 1.00 28.42 666 VAL A C 1
ATOM 5180 O O . VAL A 1 666 ? -27.426 -32.039 26.722 1.00 28.42 666 VAL A O 1
ATOM 5183 N N . SER A 1 667 ? -27.706 -33.924 27.872 1.00 28.72 667 SER A N 1
ATOM 5184 C CA . SER A 1 667 ? -28.405 -34.640 26.788 1.00 28.72 667 SER A CA 1
ATOM 5185 C C . SER A 1 667 ? -29.895 -34.275 26.639 1.00 28.72 667 SER A C 1
ATOM 5187 O O . SER A 1 667 ? -30.570 -34.875 25.811 1.00 28.72 667 SER A O 1
ATOM 5189 N N . ALA A 1 668 ? -30.423 -33.330 27.426 1.00 30.00 668 ALA A N 1
ATOM 5190 C CA . ALA A 1 668 ? -31.858 -33.008 27.476 1.00 30.00 668 ALA A CA 1
ATOM 5191 C C . ALA A 1 668 ? -32.196 -31.542 27.124 1.00 30.00 668 ALA A C 1
ATOM 5193 O O . ALA A 1 668 ? -33.293 -31.082 27.418 1.00 30.00 668 ALA A O 1
ATOM 5194 N N . LEU A 1 669 ? -31.263 -30.792 26.525 1.00 26.19 669 LEU A N 1
ATOM 5195 C CA . LEU A 1 669 ? -31.454 -29.373 26.165 1.00 26.19 669 LEU A CA 1
ATOM 5196 C C . LEU A 1 669 ? -31.200 -29.068 24.676 1.00 26.19 669 LEU A C 1
ATOM 5198 O O . LEU A 1 669 ? -31.129 -27.907 24.288 1.00 26.19 669 LEU A O 1
ATOM 5202 N N . LEU A 1 670 ? -31.106 -30.109 23.844 1.00 27.03 670 LEU A N 1
ATOM 5203 C CA . LEU A 1 670 ? -31.195 -30.024 22.386 1.00 27.03 670 LEU A CA 1
ATOM 5204 C C . LEU A 1 670 ? -32.540 -30.615 21.954 1.00 27.03 670 LEU A C 1
ATOM 5206 O O . LEU A 1 670 ? -32.612 -31.802 21.665 1.00 27.03 670 LEU A O 1
ATOM 5210 N N . ASP A 1 671 ? -33.587 -29.793 21.975 1.00 30.12 671 ASP A N 1
ATOM 5211 C CA . ASP A 1 671 ? -34.823 -30.019 21.215 1.00 30.12 671 ASP A CA 1
ATOM 5212 C C . ASP A 1 671 ? -35.659 -28.731 21.219 1.00 30.12 671 ASP A C 1
ATOM 5214 O O . ASP A 1 671 ? -36.470 -28.540 22.114 1.00 30.12 671 ASP A O 1
ATOM 5218 N N . LEU A 1 672 ? -35.433 -27.835 20.250 1.00 27.14 672 LEU A N 1
ATOM 5219 C CA . LEU A 1 672 ? -36.446 -26.929 19.682 1.00 27.14 672 LEU A CA 1
ATOM 5220 C C . LEU A 1 672 ? -35.987 -26.505 18.271 1.00 27.14 672 LEU A C 1
ATOM 5222 O O . LEU A 1 672 ? -34.894 -25.963 18.101 1.00 27.14 672 LEU A O 1
ATOM 5226 N N . GLY A 1 673 ? -36.810 -26.828 17.269 1.00 28.33 673 GLY A N 1
ATOM 5227 C CA . GLY A 1 673 ? -36.649 -26.459 15.857 1.00 28.33 673 GLY A CA 1
ATOM 5228 C C . GLY A 1 673 ? -37.135 -25.033 15.540 1.00 28.33 673 GLY A C 1
ATOM 5229 O O . GLY A 1 673 ? -37.458 -24.287 16.462 1.00 28.33 673 GLY A O 1
ATOM 5230 N N . PRO A 1 674 ? -37.151 -24.634 14.253 1.00 26.84 674 PRO A N 1
ATOM 5231 C CA . PRO A 1 674 ? -37.417 -23.261 13.830 1.00 26.84 674 PRO A CA 1
ATOM 5232 C C . PRO A 1 674 ? -38.921 -22.957 13.833 1.00 26.84 674 PRO A C 1
ATOM 5234 O O . PRO A 1 674 ? -39.706 -23.798 13.399 1.00 26.84 674 PRO A O 1
ATOM 5237 N N . ASP A 1 675 ? -39.308 -21.755 14.270 1.00 27.30 675 ASP A N 1
ATOM 5238 C CA . ASP A 1 675 ? -40.697 -21.286 14.210 1.00 27.30 675 ASP A CA 1
ATOM 5239 C C . ASP A 1 675 ? -40.924 -20.327 13.032 1.00 27.30 675 ASP A C 1
ATOM 5241 O O . ASP A 1 675 ? -40.212 -19.336 12.850 1.00 27.30 675 ASP A O 1
ATOM 5245 N N . ASP A 1 676 ? -41.950 -20.686 12.260 1.00 27.28 676 ASP A N 1
ATOM 5246 C CA . ASP A 1 676 ? -42.571 -19.988 11.138 1.00 27.28 676 ASP A CA 1
ATOM 5247 C C . ASP A 1 676 ? -43.234 -18.660 11.548 1.00 27.28 676 ASP A C 1
ATOM 5249 O O . ASP A 1 676 ? -43.897 -18.547 12.581 1.00 27.28 676 ASP A O 1
ATOM 5253 N N . GLU A 1 677 ? -43.164 -17.678 10.649 1.00 28.48 677 GLU A N 1
ATOM 5254 C CA . GLU A 1 677 ? -44.007 -16.483 10.667 1.00 28.48 677 GLU A CA 1
ATOM 5255 C C . GLU A 1 677 ? -45.461 -16.828 10.292 1.00 28.48 677 GLU A C 1
ATOM 5257 O O . GLU A 1 677 ? -45.732 -17.327 9.197 1.00 28.48 677 GLU A O 1
ATOM 5262 N N . ARG A 1 678 ? -46.427 -16.476 11.153 1.00 26.17 678 ARG A N 1
ATOM 5263 C CA . ARG A 1 678 ? -47.823 -16.222 10.750 1.00 26.17 678 ARG A CA 1
ATOM 5264 C C . ARG A 1 678 ? -48.417 -15.022 11.487 1.00 26.17 678 ARG A C 1
ATOM 5266 O O . ARG A 1 678 ? -48.330 -14.914 12.707 1.00 26.17 678 ARG A O 1
ATOM 5273 N N . GLU A 1 679 ? -49.039 -14.149 10.697 1.00 31.31 679 GLU A N 1
ATOM 5274 C CA . GLU A 1 679 ? -49.945 -13.067 11.095 1.00 31.31 679 GLU A CA 1
ATOM 5275 C C . GLU A 1 679 ? -51.114 -13.557 11.965 1.00 31.31 679 GLU A C 1
ATOM 5277 O O . GLU A 1 679 ? -51.721 -14.573 11.641 1.00 31.31 679 GLU A O 1
ATOM 5282 N N . GLU A 1 680 ? -51.522 -12.760 12.964 1.00 25.75 680 GLU A N 1
ATOM 5283 C CA . GLU A 1 680 ? -52.939 -12.480 13.261 1.00 25.75 680 GLU A CA 1
ATOM 5284 C C . GLU A 1 680 ? -53.113 -11.286 14.231 1.00 25.75 680 GLU A C 1
ATOM 5286 O O . GLU A 1 680 ? -52.210 -10.903 14.974 1.00 25.75 680 GLU A O 1
ATOM 5291 N N . ALA A 1 681 ? -54.279 -10.639 14.168 1.00 24.39 681 ALA A N 1
ATOM 5292 C CA . ALA A 1 681 ? -54.525 -9.257 14.581 1.00 24.39 681 ALA A CA 1
ATOM 5293 C C . ALA A 1 681 ? -55.437 -9.076 15.827 1.00 24.39 681 ALA A C 1
ATOM 5295 O O . ALA A 1 681 ? -56.420 -9.795 15.970 1.00 24.39 681 ALA A O 1
ATOM 5296 N N . ARG A 1 682 ? -55.223 -7.949 16.560 1.00 23.12 682 ARG A N 1
ATOM 5297 C CA . ARG A 1 682 ? -56.190 -7.096 17.348 1.00 23.12 682 ARG A CA 1
ATOM 5298 C C . ARG A 1 682 ? -56.789 -7.639 18.686 1.00 23.12 682 ARG A C 1
ATOM 5300 O O . ARG A 1 682 ? -56.737 -8.843 18.880 1.00 23.12 682 ARG A O 1
ATOM 5307 N N . PRO A 1 683 ? -57.456 -6.829 19.583 1.00 35.12 683 PRO A N 1
ATOM 5308 C CA . PRO A 1 683 ? -57.661 -5.351 19.686 1.00 35.12 683 PRO A CA 1
ATOM 5309 C C . PRO A 1 683 ? -57.621 -4.673 21.113 1.00 35.12 683 PRO A C 1
ATOM 5311 O O . PRO A 1 683 ? -57.798 -5.308 22.145 1.00 35.12 683 PRO A O 1
ATOM 5314 N N . SER A 1 684 ? -57.658 -3.319 21.103 1.00 26.11 684 SER A N 1
ATOM 5315 C CA . SER A 1 684 ? -58.308 -2.368 22.063 1.00 26.11 684 SER A CA 1
ATOM 5316 C C . SER A 1 684 ? -57.671 -2.126 23.451 1.00 26.11 684 SER A C 1
ATOM 5318 O O . SER A 1 684 ? -57.120 -3.034 24.044 1.00 26.11 684 SER A O 1
ATOM 5320 N N . ALA A 1 685 ? -57.788 -0.986 24.142 1.00 26.83 685 ALA A N 1
ATOM 5321 C CA . ALA A 1 685 ? -58.161 0.412 23.889 1.00 26.83 685 ALA A CA 1
ATOM 5322 C C . ALA A 1 685 ? -58.091 1.131 25.258 1.00 26.83 685 ALA A C 1
ATOM 5324 O O . ALA A 1 685 ? -58.508 0.548 26.257 1.00 26.83 685 ALA A O 1
ATOM 5325 N N . ARG A 1 686 ? -57.706 2.416 25.310 1.00 26.38 686 ARG A N 1
ATOM 5326 C CA . ARG A 1 686 ? -58.320 3.406 26.223 1.00 26.38 686 ARG A CA 1
ATOM 5327 C C . ARG A 1 686 ? -58.126 4.840 25.696 1.00 26.38 686 ARG A C 1
ATOM 5329 O O . ARG A 1 686 ? -57.026 5.270 25.385 1.00 26.38 686 ARG A O 1
ATOM 5336 N N . ARG A 1 687 ? -59.283 5.494 25.547 1.00 28.12 687 ARG A N 1
ATOM 5337 C CA . ARG A 1 687 ? -59.656 6.832 25.032 1.00 28.12 687 ARG A CA 1
ATOM 5338 C C . ARG A 1 687 ? -59.114 7.997 25.896 1.00 28.12 687 ARG A C 1
ATOM 5340 O O . ARG A 1 687 ? -59.076 7.828 27.107 1.00 28.12 687 ARG A O 1
ATOM 5347 N N . ALA A 1 688 ? -58.626 9.109 25.311 1.00 26.83 688 ALA A N 1
ATOM 5348 C CA . ALA A 1 688 ? -59.314 10.365 24.865 1.00 26.83 688 ALA A CA 1
ATOM 5349 C C . ALA A 1 688 ? -59.234 11.493 25.943 1.00 26.83 688 ALA A C 1
ATOM 5351 O O . ALA A 1 688 ? -59.047 11.120 27.098 1.00 26.83 688 ALA A O 1
ATOM 5352 N N . PRO A 1 689 ? -59.384 12.819 25.652 1.00 33.47 689 PRO A N 1
ATOM 5353 C CA . PRO A 1 689 ? -60.122 13.430 24.530 1.00 33.47 689 PRO A CA 1
ATOM 5354 C C . PRO A 1 689 ? -59.478 14.632 23.793 1.00 33.47 689 PRO A C 1
ATOM 5356 O O . PRO A 1 689 ? -58.512 15.242 24.238 1.00 33.47 689 PRO A O 1
ATOM 5359 N N . ALA A 1 690 ? -60.093 14.969 22.653 1.00 27.62 690 ALA A N 1
ATOM 5360 C CA . ALA A 1 690 ? -59.879 16.170 21.838 1.00 27.62 690 ALA A CA 1
ATOM 5361 C C . ALA A 1 690 ? -60.897 17.284 22.171 1.00 27.62 690 ALA A C 1
ATOM 5363 O O . ALA A 1 690 ? -61.896 17.032 22.850 1.00 27.62 690 ALA A O 1
ATOM 5364 N N . PRO A 1 691 ? -60.683 18.498 21.638 1.00 38.88 691 PRO A N 1
ATOM 5365 C CA . PRO A 1 691 ? -61.662 19.138 20.734 1.00 38.88 691 PRO A CA 1
ATOM 5366 C C . PRO A 1 691 ? -60.955 19.893 19.578 1.00 38.88 691 PRO A C 1
ATOM 5368 O O . PRO A 1 691 ? -59.761 20.139 19.662 1.00 38.88 691 PRO A O 1
ATOM 5371 N N . SER A 1 692 ? -61.563 20.425 18.516 1.00 27.23 692 SER A N 1
ATOM 5372 C CA . SER A 1 692 ? -62.747 20.184 17.674 1.00 27.23 692 SER A CA 1
ATOM 5373 C C . SER A 1 692 ? -62.711 21.257 16.553 1.00 27.23 692 SER A C 1
ATOM 5375 O O . SER A 1 692 ? -62.006 22.254 16.705 1.00 27.23 692 SER A O 1
ATOM 5377 N N . ARG A 1 693 ? -63.543 21.069 15.507 1.00 27.45 693 ARG A N 1
ATOM 5378 C CA . ARG A 1 693 ? -63.895 21.956 14.357 1.00 27.45 693 ARG A CA 1
ATOM 5379 C C . ARG A 1 693 ? -63.064 21.781 13.073 1.00 27.45 693 ARG A C 1
ATOM 5381 O O . ARG A 1 693 ? -61.848 21.797 13.162 1.00 27.45 693 ARG A O 1
ATOM 5388 N N . SER A 1 694 ? -63.587 21.738 11.840 1.00 26.25 694 SER A N 1
ATOM 5389 C CA . SER A 1 694 ? -64.878 21.447 11.146 1.00 26.25 694 SER A CA 1
ATOM 5390 C C . SER A 1 694 ? -64.811 22.137 9.760 1.00 26.25 694 SER A C 1
ATOM 5392 O O . SER A 1 694 ? -64.060 23.103 9.650 1.00 26.25 694 SER A O 1
ATOM 5394 N N . PHE A 1 695 ? -65.665 21.710 8.811 1.00 26.55 695 PHE A N 1
ATOM 5395 C CA . PHE A 1 695 ? -65.989 22.243 7.456 1.00 26.55 695 PHE A CA 1
ATOM 5396 C C . PHE A 1 695 ? -65.353 21.461 6.283 1.00 26.55 695 PHE A C 1
ATOM 5398 O O . PHE A 1 695 ? -64.138 21.495 6.125 1.00 26.55 695 PHE A O 1
ATOM 5405 N N . GLU A 1 696 ? -66.073 20.509 5.654 1.00 28.39 696 GLU A N 1
ATOM 5406 C CA . GLU A 1 696 ? -67.165 20.586 4.622 1.00 28.39 696 GLU A CA 1
ATOM 5407 C C . GLU A 1 696 ? -66.574 20.618 3.190 1.00 28.39 696 GLU A C 1
ATOM 5409 O O . GLU A 1 696 ? -65.770 21.493 2.896 1.00 28.39 696 GLU A O 1
ATOM 5414 N N . ASP A 1 697 ? -66.667 19.514 2.425 1.00 28.45 697 ASP A N 1
ATOM 5415 C CA . ASP A 1 697 ? -67.680 19.156 1.381 1.00 28.45 697 ASP A CA 1
ATOM 5416 C C . ASP A 1 697 ? -67.256 19.751 0.004 1.00 28.45 697 ASP A C 1
ATOM 5418 O O . ASP A 1 697 ? -66.718 20.847 -0.037 1.00 28.45 697 ASP A O 1
ATOM 5422 N N . GLU A 1 698 ? -67.267 19.099 -1.166 1.00 26.36 698 GLU A N 1
ATOM 5423 C CA . GLU A 1 698 ? -68.308 18.299 -1.818 1.00 26.36 698 GLU A CA 1
ATOM 5424 C C . GLU A 1 698 ? -67.730 17.322 -2.880 1.00 26.36 698 GLU A C 1
ATOM 5426 O O . GLU A 1 698 ? -66.653 17.508 -3.450 1.00 26.36 698 GLU A O 1
ATOM 5431 N N . SER A 1 699 ? -68.517 16.279 -3.161 1.00 26.44 699 SER A N 1
ATOM 5432 C CA . SER A 1 699 ? -68.470 15.351 -4.321 1.00 26.44 699 SER A CA 1
ATOM 5433 C C . SER A 1 699 ? -69.174 16.013 -5.553 1.00 26.44 699 SER A C 1
ATOM 5435 O O . SER A 1 699 ? -69.588 17.155 -5.387 1.00 26.44 699 SER A O 1
ATOM 5437 N N . PRO A 1 700 ? -69.436 15.400 -6.748 1.00 41.09 700 PRO A N 1
ATOM 5438 C CA . PRO A 1 700 ? -69.423 13.971 -7.086 1.00 41.09 700 PRO A CA 1
ATOM 5439 C C . PRO A 1 700 ? -68.972 13.545 -8.513 1.00 41.09 700 PRO A C 1
ATOM 5441 O O . PRO A 1 700 ? -68.728 14.321 -9.431 1.00 41.09 700 PRO A O 1
ATOM 5444 N N . SER A 1 701 ? -68.909 12.218 -8.645 1.00 29.84 701 SER A N 1
ATOM 5445 C CA . SER A 1 701 ? -68.872 11.339 -9.827 1.00 29.84 701 SER A CA 1
ATOM 5446 C C . SER A 1 701 ? -69.884 11.633 -10.945 1.00 29.84 701 SER A C 1
ATOM 5448 O O . SER A 1 701 ? -70.985 12.038 -10.599 1.00 29.84 701 SER A O 1
ATOM 5450 N N . VAL A 1 702 ? -69.603 11.198 -12.193 1.00 28.12 702 VAL A N 1
ATOM 5451 C CA . VAL A 1 702 ? -70.527 10.442 -13.089 1.00 28.12 702 VAL A CA 1
ATOM 5452 C C . VAL A 1 702 ? -69.744 9.660 -14.188 1.00 28.12 702 VAL A C 1
ATOM 5454 O O . VAL A 1 702 ? -68.828 10.188 -14.808 1.00 28.12 702 VAL A O 1
ATOM 5457 N N . THR A 1 703 ? -70.153 8.390 -14.355 1.00 28.22 703 THR A N 1
ATOM 5458 C CA . THR A 1 703 ? -70.068 7.351 -15.432 1.00 28.22 703 THR A CA 1
ATOM 5459 C C . THR A 1 703 ? -69.645 7.769 -16.862 1.00 28.22 703 THR A C 1
ATOM 5461 O O . THR A 1 703 ? -69.962 8.875 -17.269 1.00 28.22 703 THR A O 1
ATOM 5464 N N . GLY A 1 704 ? -69.027 6.977 -17.755 1.00 26.20 704 GLY A N 1
ATOM 5465 C CA . GLY A 1 704 ? -68.983 5.521 -18.005 1.00 26.20 704 GLY A CA 1
ATOM 5466 C C . GLY A 1 704 ? -69.526 5.220 -19.422 1.00 26.20 704 GLY A C 1
ATOM 5467 O O . GLY A 1 704 ? -70.615 5.698 -19.677 1.00 26.20 704 GLY A O 1
ATOM 5468 N N . VAL A 1 705 ? -68.813 4.484 -20.304 1.00 27.44 705 VAL A N 1
ATOM 5469 C CA . VAL A 1 705 ? -69.317 3.584 -21.393 1.00 27.44 705 VAL A CA 1
ATOM 5470 C C . VAL A 1 705 ? -68.150 2.716 -21.913 1.00 27.44 705 VAL A C 1
ATOM 5472 O O . VAL A 1 705 ? -67.036 3.199 -22.100 1.00 27.44 705 VAL A O 1
ATOM 5475 N N . SER A 1 706 ? -68.444 1.438 -22.142 1.00 27.11 706 SER A N 1
ATOM 5476 C CA . SER A 1 706 ? -67.640 0.348 -22.714 1.00 27.11 706 SER A CA 1
ATOM 5477 C C . SER A 1 706 ? -68.320 -0.205 -23.977 1.00 27.11 706 SER A C 1
ATOM 5479 O O . SER A 1 706 ? -69.543 -0.224 -23.976 1.00 27.11 706 SER A O 1
ATOM 5481 N N . GLU A 1 707 ? -67.566 -0.715 -24.962 1.00 28.41 707 GLU A N 1
ATOM 5482 C CA . GLU A 1 707 ? -67.953 -1.680 -26.037 1.00 28.41 707 GLU A CA 1
ATOM 5483 C C . GLU A 1 707 ? -66.701 -1.913 -26.933 1.00 28.41 707 GLU A C 1
ATOM 5485 O O . GLU A 1 707 ? -65.911 -0.986 -27.081 1.00 28.41 707 GLU A O 1
ATOM 5490 N N . GLU A 1 708 ? -66.378 -3.024 -27.611 1.00 28.52 708 GLU A N 1
ATOM 5491 C CA . GLU A 1 708 ? -66.683 -4.464 -27.570 1.00 28.52 708 GLU A CA 1
ATOM 5492 C C . GLU A 1 708 ? -65.683 -5.192 -28.533 1.00 28.52 708 GLU A C 1
ATOM 5494 O O . GLU A 1 708 ? -65.391 -4.710 -29.623 1.00 28.52 708 GLU A O 1
ATOM 5499 N N . VAL A 1 709 ? -65.113 -6.316 -28.074 1.00 29.22 709 VAL A N 1
ATOM 5500 C CA . VAL A 1 709 ? -64.764 -7.627 -28.705 1.00 29.22 709 VAL A CA 1
ATOM 5501 C C . VAL A 1 709 ? -64.701 -7.807 -30.253 1.00 29.22 709 VAL A C 1
ATOM 5503 O O . VAL A 1 709 ? -65.700 -7.616 -30.937 1.00 29.22 709 VAL A O 1
ATOM 5506 N N . SER A 1 710 ? -63.606 -8.409 -30.784 1.00 26.58 710 SER A N 1
ATOM 5507 C CA . SER A 1 710 ? -63.582 -9.745 -31.474 1.00 26.58 710 SER A CA 1
ATOM 5508 C C . SER A 1 710 ? -62.350 -10.041 -32.364 1.00 26.58 710 SER A C 1
ATOM 5510 O O . SER A 1 710 ? -61.715 -9.150 -32.916 1.00 26.58 710 SER A O 1
ATOM 5512 N N . ALA A 1 711 ? -62.036 -11.340 -32.459 1.00 28.77 711 ALA A N 1
ATOM 5513 C CA . ALA A 1 711 ? -60.861 -12.028 -33.015 1.00 28.77 711 ALA A CA 1
ATOM 5514 C C . ALA A 1 711 ? -60.876 -12.296 -34.544 1.00 28.77 711 ALA A C 1
ATOM 5516 O O . ALA A 1 711 ? -61.944 -12.247 -35.136 1.00 28.77 711 ALA A O 1
ATOM 5517 N N . GLU A 1 712 ? -59.719 -12.658 -35.146 1.00 27.86 712 GLU A N 1
ATOM 5518 C CA . GLU A 1 712 ? -59.457 -13.936 -35.879 1.00 27.86 712 GLU A CA 1
ATOM 5519 C C . GLU A 1 712 ? -58.269 -13.925 -36.894 1.00 27.86 712 GLU A C 1
ATOM 5521 O O . GLU A 1 712 ? -58.148 -13.039 -37.731 1.00 27.86 712 GLU A O 1
ATOM 5526 N N . GLN A 1 713 ? -57.467 -15.008 -36.825 1.00 26.25 713 GLN A N 1
ATOM 5527 C CA . GLN A 1 713 ? -56.885 -15.850 -37.908 1.00 26.25 713 GLN A CA 1
ATOM 5528 C C . GLN A 1 713 ? -55.689 -15.411 -38.815 1.00 26.25 713 GLN A C 1
ATOM 5530 O O . GLN A 1 713 ? -55.766 -14.519 -39.652 1.00 26.25 713 GLN A O 1
ATOM 5535 N N . GLU A 1 714 ? -54.604 -16.206 -38.729 1.00 28.41 714 GLU A N 1
ATOM 5536 C CA . GLU A 1 714 ? -53.601 -16.566 -39.774 1.00 28.41 714 GLU A CA 1
ATOM 5537 C C . GLU A 1 714 ? -54.180 -17.594 -40.794 1.00 28.41 714 GLU A C 1
ATOM 5539 O O . GLU A 1 714 ? -55.231 -18.164 -40.493 1.00 28.41 714 GLU A O 1
ATOM 5544 N N . PRO A 1 715 ? -53.469 -18.084 -41.853 1.00 59.41 715 PRO A N 1
ATOM 5545 C CA . PRO A 1 715 ? -52.456 -17.550 -42.801 1.00 59.41 715 PRO A CA 1
ATOM 5546 C C . PRO A 1 715 ? -52.901 -17.843 -44.289 1.00 59.41 715 PRO A C 1
ATOM 5548 O O . PRO A 1 715 ? -54.078 -18.162 -44.465 1.00 59.41 715 PRO A O 1
ATOM 5551 N N . PRO A 1 716 ? -52.087 -17.767 -45.396 1.00 40.81 716 PRO A N 1
ATOM 5552 C CA . PRO A 1 716 ? -51.060 -18.788 -45.744 1.00 40.81 716 PRO A CA 1
ATOM 5553 C C . PRO A 1 716 ? -49.867 -18.345 -46.667 1.00 40.81 716 PRO A C 1
ATOM 5555 O O . PRO A 1 716 ? -49.890 -17.336 -47.365 1.00 40.81 716 PRO A O 1
ATOM 5558 N N . ARG A 1 717 ? -48.828 -19.197 -46.768 1.00 35.62 717 ARG A N 1
ATOM 5559 C CA . ARG A 1 717 ? -47.950 -19.411 -47.965 1.00 35.62 717 ARG A CA 1
ATOM 5560 C C . ARG A 1 717 ? -48.511 -20.633 -48.741 1.00 35.62 717 ARG A C 1
ATOM 5562 O O . ARG A 1 717 ? -49.042 -21.479 -48.020 1.00 35.62 717 ARG A O 1
ATOM 5569 N N . PRO A 1 718 ? -48.364 -20.875 -50.088 1.00 45.25 718 PRO A N 1
ATOM 5570 C CA . PRO A 1 718 ? -47.063 -21.214 -50.738 1.00 45.25 718 PRO A CA 1
ATOM 5571 C C . PRO A 1 718 ? -46.899 -21.144 -52.313 1.00 45.25 718 PRO A C 1
ATOM 5573 O O . PRO A 1 718 ? -47.849 -21.169 -53.079 1.00 45.25 718 PRO A O 1
ATOM 5576 N N . ARG A 1 719 ? -45.625 -21.235 -52.776 1.00 28.19 719 ARG A N 1
ATOM 5577 C CA . ARG A 1 719 ? -45.026 -21.930 -53.977 1.00 28.19 719 ARG A CA 1
ATOM 5578 C C . ARG A 1 719 ? -45.419 -21.643 -55.461 1.00 28.19 719 ARG A C 1
ATOM 5580 O O . ARG A 1 719 ? -46.533 -21.925 -55.873 1.00 28.19 719 ARG A O 1
ATOM 5587 N N . LYS A 1 720 ? -44.383 -21.428 -56.316 1.00 25.36 720 LYS A N 1
ATOM 5588 C CA . LYS A 1 720 ? -44.030 -22.128 -57.611 1.00 25.36 720 LYS A CA 1
ATOM 5589 C C . LYS A 1 720 ? -42.705 -21.545 -58.188 1.00 25.36 720 LYS A C 1
ATOM 5591 O O . LYS A 1 720 ? -42.593 -20.340 -58.306 1.00 25.36 720 LYS A O 1
ATOM 5596 N N . ARG A 1 721 ? -41.567 -22.259 -58.300 1.00 26.39 721 ARG A N 1
ATOM 5597 C CA . ARG A 1 721 ? -41.039 -23.240 -59.301 1.00 26.39 721 ARG A CA 1
ATOM 5598 C C . ARG A 1 721 ? -40.653 -22.716 -60.723 1.00 26.39 721 ARG A C 1
ATOM 5600 O O . ARG A 1 721 ? -41.481 -22.721 -61.615 1.00 26.39 721 ARG A O 1
ATOM 5607 N N . ARG A 1 722 ? -39.325 -22.543 -60.912 1.00 24.27 722 ARG A N 1
ATOM 5608 C CA . ARG A 1 722 ? -38.386 -23.115 -61.937 1.00 24.27 722 ARG A CA 1
ATOM 5609 C C . ARG A 1 722 ? -38.289 -22.621 -63.416 1.00 24.27 722 ARG A C 1
ATOM 5611 O O . ARG A 1 722 ? -39.230 -22.782 -64.176 1.00 24.27 722 ARG A O 1
ATOM 5618 N N . ARG A 1 723 ? -36.999 -22.429 -63.817 1.00 26.14 723 ARG A N 1
ATOM 5619 C CA . ARG A 1 723 ? -36.284 -22.626 -65.132 1.00 26.14 723 ARG A CA 1
ATOM 5620 C C . ARG A 1 723 ? -36.403 -21.492 -66.185 1.00 26.14 723 ARG A C 1
ATOM 5622 O O . ARG A 1 723 ? -37.489 -20.981 -66.348 1.00 26.14 723 ARG A O 1
ATOM 5629 N N . ARG A 1 724 ? -35.395 -21.100 -67.000 1.00 24.00 724 ARG A N 1
ATOM 5630 C CA . ARG A 1 724 ? -33.999 -21.533 -67.315 1.00 24.00 724 ARG A CA 1
ATOM 5631 C C . ARG A 1 724 ? -33.329 -20.486 -68.258 1.00 24.00 724 ARG A C 1
ATOM 5633 O O . ARG A 1 724 ? -34.036 -20.007 -69.132 1.00 24.00 724 ARG A O 1
ATOM 5640 N N . ARG A 1 725 ? -31.978 -20.392 -68.208 1.00 24.83 725 ARG A N 1
ATOM 5641 C CA . ARG A 1 725 ? -30.978 -19.922 -69.232 1.00 24.83 725 ARG A CA 1
ATOM 5642 C C . ARG A 1 725 ? -31.032 -18.424 -69.603 1.00 24.83 725 ARG A C 1
ATOM 5644 O O . ARG A 1 725 ? -32.118 -17.904 -69.751 1.00 24.83 725 ARG A O 1
ATOM 5651 N N . SER A 1 726 ? -29.945 -17.662 -69.757 1.00 26.62 726 SER A N 1
ATOM 5652 C CA . SER A 1 726 ? -28.552 -17.826 -70.253 1.00 26.62 726 SER A CA 1
ATOM 5653 C C . SER A 1 726 ? -27.627 -16.826 -69.500 1.00 26.62 726 SER A C 1
ATOM 5655 O O . SER A 1 726 ? -28.165 -15.948 -68.846 1.00 26.62 726 SER A O 1
ATOM 5657 N N . SER A 1 727 ? -26.290 -16.801 -69.479 1.00 27.41 727 SER A N 1
ATOM 5658 C CA . SER A 1 727 ? -25.173 -17.344 -70.270 1.00 27.41 727 SER A CA 1
ATOM 5659 C C . SER A 1 727 ? -23.857 -17.114 -69.489 1.00 27.41 727 SER A C 1
ATOM 5661 O O . SER A 1 727 ? -23.711 -16.049 -68.908 1.00 27.41 727 SER A O 1
ATOM 5663 N N . ALA A 1 728 ? -22.938 -18.092 -69.558 1.00 27.03 728 ALA A N 1
ATOM 5664 C CA . ALA A 1 728 ? -21.458 -18.007 -69.612 1.00 27.03 728 ALA A CA 1
ATOM 5665 C C . ALA A 1 728 ? -20.690 -17.123 -68.585 1.00 27.03 728 ALA A C 1
ATOM 5667 O O . ALA A 1 728 ? -20.832 -15.911 -68.602 1.00 27.03 728 ALA A O 1
ATOM 5668 N N . ARG A 1 729 ? -19.915 -17.755 -67.674 1.00 26.34 729 ARG A N 1
ATOM 5669 C CA . ARG A 1 729 ? -18.419 -17.886 -67.670 1.00 26.34 729 ARG A CA 1
ATOM 5670 C C . ARG A 1 729 ? -17.730 -16.585 -67.198 1.00 26.34 729 ARG A C 1
ATOM 5672 O O . ARG A 1 729 ? -17.948 -15.561 -67.815 1.00 26.34 729 ARG A O 1
ATOM 5679 N N . GLU A 1 730 ? -16.971 -16.526 -66.103 1.00 26.58 730 GLU A N 1
ATOM 5680 C CA . GLU A 1 730 ? -15.818 -17.350 -65.689 1.00 26.58 730 GLU A CA 1
ATOM 5681 C C . GLU A 1 730 ? -15.664 -17.406 -64.156 1.00 26.58 730 GLU A C 1
ATOM 5683 O O . GLU A 1 730 ? -15.956 -16.440 -63.455 1.00 26.58 730 GLU A O 1
ATOM 5688 N N . GLU A 1 731 ? -15.171 -18.541 -63.662 1.00 27.38 731 GLU A N 1
ATOM 5689 C CA . GLU A 1 731 ? -14.817 -18.820 -62.270 1.00 27.38 731 GLU A CA 1
ATOM 5690 C C . GLU A 1 731 ? -13.441 -19.520 -62.272 1.00 27.38 731 GLU A C 1
ATOM 5692 O O . GLU A 1 731 ? -13.179 -20.339 -63.154 1.00 27.38 731 GLU A O 1
ATOM 5697 N N . SER A 1 732 ? -12.628 -19.202 -61.262 1.00 26.70 732 SER A N 1
ATOM 5698 C CA . SER A 1 732 ? -11.596 -20.032 -60.616 1.00 26.70 732 SER A CA 1
ATOM 5699 C C . SER A 1 732 ? -10.284 -20.463 -61.313 1.00 26.70 732 SER A C 1
ATOM 5701 O O . SER A 1 732 ? -10.248 -21.199 -62.292 1.00 26.70 732 SER A O 1
ATOM 5703 N N . ASP A 1 733 ? -9.213 -20.102 -60.592 1.00 26.27 733 ASP A N 1
ATOM 5704 C CA . ASP A 1 733 ? -8.079 -20.924 -60.135 1.00 26.27 733 ASP A CA 1
ATOM 5705 C C . ASP A 1 733 ? -6.918 -21.311 -61.069 1.00 26.27 733 ASP A C 1
ATOM 5707 O O . ASP A 1 733 ? -7.058 -22.110 -61.992 1.00 26.27 733 ASP A O 1
ATOM 5711 N N . SER A 1 734 ? -5.708 -20.893 -60.646 1.00 25.30 734 SER A N 1
ATOM 5712 C CA . SER A 1 734 ? -4.520 -21.738 -60.344 1.00 25.30 734 SER A CA 1
ATOM 5713 C C . SER A 1 734 ? -3.181 -21.158 -60.850 1.00 25.30 734 SER A C 1
ATOM 5715 O O . SER A 1 734 ? -2.949 -21.047 -62.044 1.00 25.30 734 SER A O 1
ATOM 5717 N N . ILE A 1 735 ? -2.283 -20.847 -59.904 1.00 27.97 735 ILE A N 1
ATOM 5718 C CA . ILE A 1 735 ? -0.888 -21.337 -59.782 1.00 27.97 735 ILE A CA 1
ATOM 5719 C C . ILE A 1 735 ? 0.023 -21.420 -61.052 1.00 27.97 735 ILE A C 1
ATOM 5721 O O . ILE A 1 735 ? -0.211 -22.207 -61.959 1.00 27.97 735 ILE A O 1
ATOM 5725 N N . ILE A 1 736 ? 1.195 -20.751 -60.946 1.00 27.02 736 ILE A N 1
ATOM 5726 C CA . ILE A 1 736 ? 2.508 -20.938 -61.640 1.00 27.02 736 ILE A CA 1
ATOM 5727 C C . ILE A 1 736 ? 2.657 -20.458 -63.106 1.00 27.02 736 ILE A C 1
ATOM 5729 O O . ILE A 1 736 ? 2.174 -21.098 -64.029 1.00 27.02 736 ILE A O 1
ATOM 5733 N N . ALA A 1 737 ? 3.490 -19.415 -63.325 1.00 24.97 737 ALA A N 1
ATOM 5734 C CA . ALA A 1 737 ? 4.748 -19.463 -64.116 1.00 24.97 737 ALA A CA 1
ATOM 5735 C C . ALA A 1 737 ? 5.280 -18.071 -64.569 1.00 24.97 737 ALA A C 1
ATOM 5737 O O . ALA A 1 737 ? 4.752 -17.437 -65.471 1.00 24.97 737 ALA A O 1
ATOM 5738 N N . LEU A 1 738 ? 6.418 -17.671 -63.984 1.00 26.59 738 LEU A N 1
ATOM 5739 C CA . LEU A 1 738 ? 7.651 -17.170 -64.633 1.00 26.59 738 LEU A CA 1
ATOM 5740 C C . LEU A 1 738 ? 7.636 -16.042 -65.714 1.00 26.59 738 LEU A C 1
ATOM 5742 O O . LEU A 1 738 ? 7.418 -16.287 -66.893 1.00 26.59 738 LEU A O 1
ATOM 5746 N N . ARG A 1 739 ? 8.288 -14.926 -65.314 1.00 30.34 739 ARG A N 1
ATOM 5747 C CA . ARG A 1 739 ? 9.506 -14.285 -65.906 1.00 30.34 739 ARG A CA 1
ATOM 5748 C C . ARG A 1 739 ? 9.431 -13.199 -67.014 1.00 30.34 739 ARG A C 1
ATOM 5750 O O . ARG A 1 739 ? 8.906 -13.433 -68.092 1.00 30.34 739 ARG A O 1
ATOM 5757 N N . ARG A 1 740 ? 10.297 -12.174 -66.778 1.00 32.25 740 ARG A N 1
ATOM 5758 C CA . ARG A 1 740 ? 11.018 -11.198 -67.668 1.00 32.25 740 ARG A CA 1
ATOM 5759 C C . ARG A 1 740 ? 10.303 -9.847 -67.896 1.00 32.25 740 ARG A C 1
ATOM 5761 O O . ARG A 1 740 ? 9.133 -9.859 -68.218 1.00 32.25 740 ARG A O 1
ATOM 5768 N N . ALA A 1 741 ? 10.910 -8.649 -67.794 1.00 32.00 741 ALA A N 1
ATOM 5769 C CA . ALA A 1 741 ? 12.296 -8.131 -67.665 1.00 32.00 741 ALA A CA 1
ATOM 5770 C C . ALA A 1 741 ? 12.242 -6.611 -67.262 1.00 32.00 741 ALA A C 1
ATOM 5772 O O . ALA A 1 741 ? 11.128 -6.123 -67.094 1.00 32.00 741 ALA A O 1
ATOM 5773 N N . PRO A 1 742 ? 13.336 -5.799 -67.207 1.00 44.62 742 PRO A N 1
ATOM 5774 C CA . PRO A 1 742 ? 14.769 -6.103 -67.194 1.00 44.62 742 PRO A CA 1
ATOM 5775 C C . PRO A 1 742 ? 15.567 -5.460 -66.032 1.00 44.62 742 PRO A C 1
ATOM 5777 O O . PRO A 1 742 ? 15.330 -4.347 -65.566 1.00 44.62 742 PRO A O 1
ATOM 5780 N N . ALA A 1 743 ? 16.640 -6.156 -65.660 1.00 42.66 743 ALA A N 1
ATOM 5781 C CA . ALA A 1 743 ? 17.736 -5.655 -64.849 1.00 42.66 743 ALA A CA 1
ATOM 5782 C C . ALA A 1 743 ? 18.553 -4.607 -65.626 1.00 42.66 743 ALA A C 1
ATOM 5784 O O . ALA A 1 743 ? 19.267 -4.962 -66.562 1.00 42.66 743 ALA A O 1
ATOM 5785 N N . ARG A 1 744 ? 18.465 -3.327 -65.243 1.00 39.16 744 ARG A N 1
ATOM 5786 C CA . ARG A 1 744 ? 19.439 -2.283 -65.638 1.00 39.16 744 ARG A CA 1
ATOM 5787 C C . ARG A 1 744 ? 19.516 -1.073 -64.694 1.00 39.16 744 ARG A C 1
ATOM 5789 O O . ARG A 1 744 ? 20.503 -0.352 -64.750 1.00 39.16 744 ARG A O 1
ATOM 5796 N N . ALA A 1 745 ? 18.566 -0.901 -63.770 1.00 39.41 745 ALA A N 1
ATOM 5797 C CA . ALA A 1 745 ? 18.544 0.243 -62.849 1.00 39.41 745 ALA A CA 1
ATOM 5798 C C . ALA A 1 745 ? 19.335 0.047 -61.534 1.00 39.41 745 ALA A C 1
ATOM 5800 O O . ALA A 1 745 ? 19.685 1.025 -60.887 1.00 39.41 745 ALA A O 1
ATOM 5801 N N . LEU A 1 746 ? 19.686 -1.187 -61.149 1.00 39.94 746 LEU A N 1
ATOM 5802 C CA . LEU A 1 746 ? 20.280 -1.459 -59.826 1.00 39.94 746 LEU A CA 1
ATOM 5803 C C . LEU A 1 746 ? 21.822 -1.426 -59.778 1.00 39.94 746 LEU A C 1
ATOM 5805 O O . LEU A 1 746 ? 22.406 -1.569 -58.710 1.00 39.94 746 LEU A O 1
ATOM 5809 N N . ARG A 1 747 ? 22.503 -1.239 -60.918 1.00 38.69 747 ARG A N 1
ATOM 5810 C CA . ARG A 1 747 ? 23.980 -1.229 -60.984 1.00 38.69 747 ARG A CA 1
ATOM 5811 C C . ARG A 1 747 ? 24.619 0.153 -60.821 1.00 38.69 747 ARG A C 1
ATOM 5813 O O . ARG A 1 747 ? 25.789 0.212 -60.472 1.00 38.69 747 ARG A O 1
ATOM 5820 N N . TRP A 1 748 ? 23.872 1.242 -61.013 1.00 39.38 748 TRP A N 1
ATOM 5821 C CA . TRP A 1 748 ? 24.404 2.600 -60.830 1.00 39.38 748 TRP A CA 1
ATOM 5822 C C . TRP A 1 748 ? 24.253 3.125 -59.399 1.00 39.38 748 TRP A C 1
ATOM 5824 O O . TRP A 1 748 ? 25.096 3.898 -58.964 1.00 39.38 748 TRP A O 1
ATOM 5834 N N . ALA A 1 749 ? 23.266 2.640 -58.637 1.00 42.41 749 ALA A N 1
ATOM 5835 C CA . ALA A 1 749 ? 23.054 3.054 -57.247 1.00 42.41 749 ALA A CA 1
ATOM 5836 C C . ALA A 1 749 ? 24.103 2.491 -56.265 1.00 42.41 749 ALA A C 1
ATOM 5838 O O . ALA A 1 749 ? 24.381 3.110 -55.244 1.00 42.41 749 ALA A O 1
ATOM 5839 N N . LEU A 1 750 ? 24.727 1.347 -56.581 1.00 41.09 750 LEU A N 1
ATOM 5840 C CA . LEU A 1 750 ? 25.760 0.748 -55.723 1.00 41.09 750 LEU A CA 1
ATOM 5841 C C . LEU A 1 750 ? 27.154 1.374 -55.924 1.00 41.09 750 LEU A C 1
ATOM 5843 O O . LEU A 1 750 ? 27.966 1.369 -55.004 1.00 41.09 750 LEU A O 1
ATOM 5847 N N . VAL A 1 751 ? 27.441 1.924 -57.110 1.00 46.41 751 VAL A N 1
ATOM 5848 C CA . VAL A 1 751 ? 28.771 2.473 -57.444 1.00 46.41 751 VAL A CA 1
ATOM 5849 C C . VAL A 1 751 ? 28.934 3.913 -56.942 1.00 46.41 751 VAL A C 1
ATOM 5851 O O . VAL A 1 751 ? 30.024 4.292 -56.523 1.00 46.41 751 VAL A O 1
ATOM 5854 N N . THR A 1 752 ? 27.859 4.704 -56.890 1.00 48.62 752 THR A N 1
ATOM 5855 C CA . THR A 1 752 ? 27.888 6.057 -56.307 1.00 48.62 752 THR A CA 1
ATOM 5856 C C . THR A 1 752 ? 27.942 6.053 -54.777 1.00 48.62 752 THR A C 1
ATOM 5858 O O . THR A 1 752 ? 28.577 6.934 -54.203 1.00 48.62 752 THR A O 1
ATOM 5861 N N . GLY A 1 753 ? 27.369 5.046 -54.106 1.00 45.75 753 GLY A N 1
ATOM 5862 C CA . GLY A 1 753 ? 27.429 4.924 -52.641 1.00 45.75 753 GLY A CA 1
ATOM 5863 C C . GLY A 1 753 ? 28.827 4.595 -52.097 1.00 45.75 753 GLY A C 1
ATOM 5864 O O . GLY A 1 753 ? 29.243 5.139 -51.077 1.00 45.75 753 GLY A O 1
ATOM 5865 N N . LEU A 1 754 ? 29.594 3.765 -52.812 1.00 45.09 754 LEU A N 1
ATOM 5866 C CA . LEU A 1 754 ? 30.952 3.366 -52.411 1.00 45.09 754 LEU A CA 1
ATOM 5867 C C . LEU A 1 754 ? 31.999 4.477 -52.609 1.00 45.09 754 LEU A C 1
ATOM 5869 O O . LEU A 1 754 ? 32.955 4.561 -51.840 1.00 45.09 754 LEU A O 1
ATOM 5873 N N . ALA A 1 755 ? 31.805 5.370 -53.585 1.00 44.75 755 ALA A N 1
ATOM 5874 C CA . ALA A 1 755 ? 32.715 6.492 -53.826 1.00 44.75 755 ALA A CA 1
ATOM 5875 C C . ALA A 1 755 ? 32.597 7.598 -52.758 1.00 44.75 755 ALA A C 1
ATOM 5877 O O . ALA A 1 755 ? 33.599 8.204 -52.385 1.00 44.75 755 ALA A O 1
ATOM 5878 N N . VAL A 1 756 ? 31.394 7.830 -52.220 1.00 50.03 756 VAL A N 1
ATOM 5879 C CA . VAL A 1 756 ? 31.164 8.838 -51.170 1.00 50.03 756 VAL A CA 1
ATOM 5880 C C . VAL A 1 756 ? 31.720 8.368 -49.820 1.00 50.03 756 VAL A C 1
ATOM 5882 O O . VAL A 1 756 ? 32.339 9.157 -49.110 1.00 50.03 756 VAL A O 1
ATOM 5885 N N . ALA A 1 757 ? 31.611 7.074 -49.503 1.00 45.56 757 ALA A N 1
ATOM 5886 C CA . ALA A 1 757 ? 32.184 6.505 -48.280 1.00 45.56 757 ALA A CA 1
ATOM 5887 C C . ALA A 1 757 ? 33.729 6.552 -48.261 1.00 45.56 757 ALA A C 1
ATOM 5889 O O . ALA A 1 757 ? 34.328 6.848 -47.228 1.00 45.56 757 ALA A O 1
ATOM 5890 N N . ALA A 1 758 ? 34.387 6.337 -49.407 1.00 51.47 758 ALA A N 1
ATOM 5891 C CA . ALA A 1 758 ? 35.850 6.385 -49.507 1.00 51.47 758 ALA A CA 1
ATOM 5892 C C . ALA A 1 758 ? 36.427 7.808 -49.343 1.00 51.47 758 ALA A C 1
ATOM 5894 O O . ALA A 1 758 ? 37.507 7.984 -48.773 1.00 51.47 758 ALA A O 1
ATOM 5895 N N . ILE A 1 759 ? 35.704 8.838 -49.796 1.00 56.88 759 ILE A N 1
ATOM 5896 C CA . ILE A 1 759 ? 36.129 10.243 -49.668 1.00 56.88 759 ILE A CA 1
ATOM 5897 C C . ILE A 1 759 ? 36.022 10.721 -48.212 1.00 56.88 759 ILE A C 1
ATOM 5899 O O . ILE A 1 759 ? 36.930 11.396 -47.729 1.00 56.88 759 ILE A O 1
ATOM 5903 N N . VAL A 1 760 ? 34.984 10.308 -47.478 1.00 51.50 760 VAL A N 1
ATOM 5904 C CA . VAL A 1 760 ? 34.804 10.675 -46.060 1.00 51.50 760 VAL A CA 1
ATOM 5905 C C . VAL A 1 760 ? 35.888 10.047 -45.171 1.00 51.50 760 VAL A C 1
ATOM 5907 O O . VAL A 1 760 ? 36.434 10.722 -44.302 1.00 51.50 760 VAL A O 1
ATOM 5910 N N . ILE A 1 761 ? 36.287 8.799 -45.444 1.00 52.62 761 ILE A N 1
ATOM 5911 C CA . ILE A 1 761 ? 37.361 8.115 -44.700 1.00 52.62 761 ILE A CA 1
ATOM 5912 C C . ILE A 1 761 ? 38.741 8.728 -45.002 1.00 52.62 761 ILE A C 1
ATOM 5914 O O . ILE A 1 761 ? 39.582 8.845 -44.112 1.00 52.62 761 ILE A O 1
ATOM 5918 N N . THR A 1 762 ? 38.968 9.193 -46.234 1.00 48.12 762 THR A N 1
ATOM 5919 C CA . THR A 1 762 ? 40.249 9.804 -46.629 1.00 48.12 762 THR A CA 1
ATOM 5920 C C . THR A 1 762 ? 40.430 11.201 -46.023 1.00 48.12 762 THR A C 1
ATOM 5922 O O . THR A 1 762 ? 41.535 11.553 -45.617 1.00 48.12 762 THR A O 1
ATOM 5925 N N . VAL A 1 763 ? 39.354 11.981 -45.875 1.00 48.62 763 VAL A N 1
ATOM 5926 C CA . VAL A 1 763 ? 39.406 13.301 -45.215 1.00 48.62 763 VAL A CA 1
ATOM 5927 C C . VAL A 1 763 ? 39.661 13.170 -43.706 1.00 48.62 763 VAL A C 1
ATOM 5929 O O . VAL A 1 763 ? 40.370 13.997 -43.135 1.00 48.62 763 VAL A O 1
ATOM 5932 N N . PHE A 1 764 ? 39.177 12.098 -43.069 1.00 43.78 764 PHE A N 1
ATOM 5933 C CA . PHE A 1 764 ? 39.389 11.856 -41.637 1.00 43.78 764 PHE A CA 1
ATOM 5934 C C . PHE A 1 764 ? 40.827 11.413 -41.297 1.00 43.78 764 PHE A C 1
ATOM 5936 O O . PHE A 1 764 ? 41.314 11.671 -40.198 1.00 43.78 764 PHE A O 1
ATOM 5943 N N . LEU A 1 765 ? 41.540 10.795 -42.247 1.00 42.16 765 LEU A N 1
ATOM 5944 C CA . LEU A 1 765 ? 42.926 10.341 -42.062 1.00 42.16 765 LEU A CA 1
ATOM 5945 C C . LEU A 1 765 ? 43.984 11.428 -42.333 1.00 42.16 765 LEU A C 1
ATOM 5947 O O . LEU A 1 765 ? 45.110 11.303 -41.858 1.00 42.16 765 LEU A O 1
ATOM 5951 N N . VAL A 1 766 ? 43.639 12.504 -43.049 1.00 49.91 766 VAL A N 1
ATOM 5952 C CA . VAL A 1 766 ? 44.583 13.577 -43.434 1.00 49.91 766 VAL A CA 1
ATOM 5953 C C . VAL A 1 766 ? 44.666 14.714 -42.396 1.00 49.91 766 VAL A C 1
ATOM 5955 O O . VAL A 1 766 ? 45.596 15.514 -42.440 1.00 49.91 766 VAL A O 1
ATOM 5958 N N . LEU A 1 767 ? 43.759 14.771 -41.412 1.00 39.44 767 LEU A N 1
ATOM 5959 C CA . LEU A 1 767 ? 43.681 15.869 -40.430 1.00 39.44 767 LEU A CA 1
ATOM 5960 C C . LEU A 1 767 ? 44.266 15.563 -39.032 1.00 39.44 767 LEU A C 1
ATOM 5962 O O . LEU A 1 767 ? 44.047 16.337 -38.102 1.00 39.44 767 LEU A O 1
ATOM 5966 N N . ARG A 1 768 ? 45.053 14.490 -38.852 1.00 37.78 768 ARG A N 1
ATOM 5967 C CA . ARG A 1 768 ? 45.799 14.262 -37.594 1.00 37.78 768 ARG A CA 1
ATOM 5968 C C . ARG A 1 768 ? 47.155 14.993 -37.603 1.00 37.78 768 ARG A C 1
ATOM 5970 O O . ARG A 1 768 ? 47.957 14.734 -38.501 1.00 37.78 768 ARG A O 1
ATOM 5977 N N . PRO A 1 769 ? 47.469 15.857 -36.618 1.00 36.66 769 PRO A N 1
ATOM 5978 C CA . PRO A 1 769 ? 48.806 16.434 -36.486 1.00 36.66 769 PRO A CA 1
ATOM 5979 C C . PRO A 1 769 ? 49.812 15.401 -35.924 1.00 36.66 769 PRO A C 1
ATOM 5981 O O . PRO A 1 769 ? 49.405 14.482 -35.210 1.00 36.66 769 PRO A O 1
ATOM 5984 N N . PRO A 1 770 ? 51.121 15.521 -36.232 1.00 40.94 770 PRO A N 1
ATOM 5985 C CA . PRO A 1 770 ? 52.137 14.537 -35.848 1.00 40.94 770 PRO A CA 1
ATOM 5986 C C . PRO A 1 770 ? 52.577 14.677 -34.376 1.00 40.94 770 PRO A C 1
ATOM 5988 O O . PRO A 1 770 ? 52.458 15.766 -33.803 1.00 40.94 770 PRO A O 1
ATOM 5991 N N . PRO A 1 771 ? 53.145 13.617 -33.764 1.00 38.00 771 PRO A N 1
ATOM 5992 C CA . PRO A 1 771 ? 53.660 13.671 -32.400 1.00 38.00 771 PRO A CA 1
ATOM 5993 C C . PRO A 1 771 ? 54.971 14.470 -32.350 1.00 38.00 771 PRO A C 1
ATOM 5995 O O . PRO A 1 771 ? 55.824 14.349 -33.231 1.00 38.00 771 PRO A O 1
ATOM 5998 N N . ARG A 1 772 ? 55.137 15.303 -31.317 1.00 35.62 772 ARG A N 1
ATOM 5999 C CA . ARG A 1 772 ? 56.400 15.990 -31.007 1.00 35.62 772 ARG A CA 1
ATOM 6000 C C . ARG A 1 772 ? 57.049 15.342 -29.788 1.00 35.62 772 ARG A C 1
ATOM 6002 O O . ARG A 1 772 ? 56.482 15.395 -28.701 1.00 35.62 772 ARG A O 1
ATOM 6009 N N . ASP A 1 773 ? 58.255 14.820 -29.983 1.00 44.78 773 ASP A N 1
ATOM 6010 C CA . ASP A 1 773 ? 59.185 14.420 -28.926 1.00 44.78 773 ASP A CA 1
ATOM 6011 C C . ASP A 1 773 ? 59.572 15.611 -28.031 1.00 44.78 773 ASP A C 1
ATOM 6013 O O . ASP A 1 773 ? 59.907 16.695 -28.525 1.00 44.78 773 ASP A O 1
ATOM 6017 N N . ARG A 1 774 ? 59.599 15.399 -26.707 1.00 33.38 774 ARG A N 1
ATOM 6018 C CA . ARG A 1 774 ? 60.322 16.246 -25.743 1.00 33.38 774 ARG A CA 1
ATOM 6019 C C . ARG A 1 774 ? 61.056 15.392 -24.688 1.00 33.38 774 ARG A C 1
ATOM 6021 O O . ARG A 1 774 ? 60.544 14.342 -24.311 1.00 33.38 774 ARG A O 1
ATOM 6028 N N . PRO A 1 775 ? 62.247 15.837 -24.233 1.00 39.72 775 PRO A N 1
ATOM 6029 C CA . PRO A 1 775 ? 63.158 15.098 -23.348 1.00 39.72 775 PRO A CA 1
ATOM 6030 C C . PRO A 1 775 ? 62.730 15.166 -21.864 1.00 39.72 775 PRO A C 1
ATOM 6032 O O . PRO A 1 775 ? 61.873 15.986 -21.523 1.00 39.72 775 PRO A O 1
ATOM 6035 N N . PRO A 1 776 ? 63.322 14.347 -20.967 1.00 40.66 776 PRO A N 1
ATOM 6036 C CA . PRO A 1 776 ? 62.882 14.249 -19.574 1.00 40.66 776 PRO A CA 1
ATOM 6037 C C . PRO A 1 776 ? 63.293 15.491 -18.763 1.00 40.66 776 PRO A C 1
ATOM 6039 O O . PRO A 1 776 ? 64.425 15.962 -18.920 1.00 40.66 776 PRO A O 1
ATOM 6042 N N . PRO A 1 777 ? 62.433 16.031 -17.876 1.00 34.25 777 PRO A N 1
ATOM 6043 C CA . PRO A 1 777 ? 62.823 17.141 -17.022 1.00 34.25 777 PRO A CA 1
ATOM 6044 C C . PRO A 1 777 ? 63.588 16.664 -15.780 1.00 34.25 777 PRO A C 1
ATOM 6046 O O . PRO A 1 777 ? 63.307 15.627 -15.180 1.00 34.25 777 PRO A O 1
ATOM 6049 N N . ALA A 1 778 ? 64.587 17.468 -15.423 1.00 34.56 778 ALA A N 1
ATOM 6050 C CA . ALA A 1 778 ? 65.446 17.329 -14.262 1.00 34.56 778 ALA A CA 1
ATOM 6051 C C . ALA A 1 778 ? 64.723 17.671 -12.945 1.00 34.56 778 ALA A C 1
ATOM 6053 O O . ALA A 1 778 ? 63.795 18.476 -12.915 1.00 34.56 778 ALA A O 1
ATOM 6054 N N . LYS A 1 779 ? 65.218 17.068 -11.856 1.00 44.16 779 LYS A N 1
ATOM 6055 C CA . LYS A 1 779 ? 64.783 17.242 -10.461 1.00 44.16 779 LYS A CA 1
ATOM 6056 C C . LYS A 1 779 ? 64.781 18.712 -10.010 1.00 44.16 779 LYS A C 1
ATOM 6058 O O . LYS A 1 779 ? 65.806 19.384 -10.121 1.00 44.16 779 LYS A O 1
ATOM 6063 N N . ALA A 1 780 ? 63.674 19.140 -9.403 1.00 30.61 780 ALA A N 1
ATOM 6064 C CA . ALA A 1 780 ? 63.536 20.356 -8.596 1.00 30.61 780 ALA A CA 1
ATOM 6065 C C . ALA A 1 780 ? 63.190 19.976 -7.129 1.00 30.61 780 ALA A C 1
ATOM 6067 O O . ALA A 1 780 ? 62.736 18.853 -6.902 1.00 30.61 780 ALA A O 1
ATOM 6068 N N . PRO A 1 781 ? 63.502 20.835 -6.137 1.00 37.38 781 PRO A N 1
ATOM 6069 C CA . PRO A 1 781 ? 63.673 20.471 -4.724 1.00 37.38 781 PRO A CA 1
ATOM 6070 C C . PRO A 1 781 ? 62.342 20.364 -3.946 1.00 37.38 781 PRO A C 1
ATOM 6072 O O . PRO A 1 781 ? 61.320 20.831 -4.441 1.00 37.38 781 PRO A O 1
ATOM 6075 N N . PRO A 1 782 ? 62.343 19.747 -2.744 1.00 46.91 782 PRO A N 1
ATOM 6076 C CA . PRO A 1 782 ? 61.126 19.304 -2.072 1.00 46.91 782 PRO A CA 1
ATOM 6077 C C . PRO A 1 782 ? 60.456 20.450 -1.306 1.00 46.91 782 PRO A C 1
ATOM 6079 O O . PRO A 1 782 ? 61.112 21.152 -0.535 1.00 46.91 782 PRO A O 1
ATOM 6082 N N . GLY A 1 783 ? 59.148 20.610 -1.495 1.00 40.62 783 GLY A N 1
ATOM 6083 C CA . GLY A 1 783 ? 58.325 21.546 -0.736 1.00 40.62 783 GLY A CA 1
ATOM 6084 C C . GLY A 1 783 ? 56.863 21.479 -1.167 1.00 40.62 783 GLY A C 1
ATOM 6085 O O . GLY A 1 783 ? 56.552 21.837 -2.296 1.00 40.62 783 GLY A O 1
ATOM 6086 N N . GLU A 1 784 ? 56.011 21.014 -0.250 1.00 36.00 784 GLU A N 1
ATOM 6087 C CA . GLU A 1 784 ? 54.542 21.170 -0.244 1.00 36.00 784 GLU A CA 1
ATOM 6088 C C . GLU A 1 784 ? 53.720 20.429 -1.319 1.00 36.00 784 GLU A C 1
ATOM 6090 O O . GLU A 1 784 ? 52.687 20.926 -1.744 1.00 36.00 784 GLU A O 1
ATOM 6095 N N . ALA A 1 785 ? 54.112 19.209 -1.711 1.00 34.94 785 ALA A N 1
ATOM 6096 C CA . ALA A 1 785 ? 53.269 18.335 -2.552 1.00 34.94 785 ALA A CA 1
ATOM 6097 C C . ALA A 1 785 ? 52.882 16.983 -1.911 1.00 34.94 785 ALA A C 1
ATOM 6099 O O . ALA A 1 785 ? 52.080 16.252 -2.478 1.00 34.94 785 ALA A O 1
ATOM 6100 N N . ASP A 1 786 ? 53.378 16.649 -0.715 1.00 41.41 786 ASP A N 1
ATOM 6101 C CA . ASP A 1 786 ? 53.192 15.303 -0.137 1.00 41.41 786 ASP A CA 1
ATOM 6102 C C . ASP A 1 786 ? 52.037 15.196 0.886 1.00 41.41 786 ASP A C 1
ATOM 6104 O O . ASP A 1 786 ? 51.805 14.121 1.432 1.00 41.41 786 ASP A O 1
ATOM 6108 N N . ALA A 1 787 ? 51.287 16.279 1.142 1.00 37.19 787 ALA A N 1
ATOM 6109 C CA . ALA A 1 787 ? 50.133 16.277 2.057 1.00 37.19 787 ALA A CA 1
ATOM 6110 C C . ALA A 1 787 ? 48.764 16.318 1.342 1.00 37.19 787 ALA A C 1
ATOM 6112 O O . ALA A 1 787 ? 47.785 15.819 1.886 1.00 37.19 787 ALA A O 1
ATOM 6113 N N . GLU A 1 788 ? 48.692 16.844 0.115 1.00 36.00 788 GLU A N 1
ATOM 6114 C CA . GLU A 1 788 ? 47.433 16.968 -0.646 1.00 36.00 788 GLU A CA 1
ATOM 6115 C C . GLU A 1 788 ? 47.079 15.690 -1.422 1.00 36.00 788 GLU A C 1
ATOM 6117 O O . GLU A 1 788 ? 45.920 15.298 -1.463 1.00 36.00 788 GLU A O 1
ATOM 6122 N N . THR A 1 789 ? 48.056 14.945 -1.949 1.00 35.53 789 THR A N 1
ATOM 6123 C CA . THR A 1 789 ? 47.805 13.623 -2.563 1.00 35.53 789 THR A CA 1
ATOM 6124 C C . THR A 1 789 ? 47.525 12.511 -1.548 1.00 35.53 789 THR A C 1
ATOM 6126 O O . THR A 1 789 ? 47.007 11.466 -1.930 1.00 35.53 789 THR A O 1
ATOM 6129 N N . ALA A 1 790 ? 47.834 12.735 -0.265 1.00 36.84 790 ALA A N 1
ATOM 6130 C CA . ALA A 1 790 ? 47.482 11.821 0.820 1.00 36.84 790 ALA A CA 1
ATOM 6131 C C . ALA A 1 790 ? 46.027 12.016 1.293 1.00 36.84 790 ALA A C 1
ATOM 6133 O O . ALA A 1 790 ? 45.369 11.030 1.597 1.00 36.84 790 ALA A O 1
ATOM 6134 N N . SER A 1 791 ? 45.473 13.239 1.267 1.00 37.78 791 SER A N 1
ATOM 6135 C CA . SER A 1 791 ? 44.052 13.463 1.603 1.00 37.78 791 SER A CA 1
ATOM 6136 C C . SER A 1 791 ? 43.098 13.149 0.442 1.00 37.78 791 SER A C 1
ATOM 6138 O O . SER A 1 791 ? 41.933 12.845 0.663 1.00 37.78 791 SER A O 1
ATOM 6140 N N . HIS A 1 792 ? 43.589 13.145 -0.801 1.00 36.28 792 HIS A N 1
ATOM 6141 C CA . HIS A 1 792 ? 42.762 12.936 -1.995 1.00 36.28 792 HIS A CA 1
ATOM 6142 C C . HIS A 1 792 ? 42.449 11.458 -2.321 1.00 36.28 792 HIS A C 1
ATOM 6144 O O . HIS A 1 792 ? 41.685 11.189 -3.243 1.00 36.28 792 HIS A O 1
ATOM 6150 N N . HIS A 1 793 ? 43.029 10.500 -1.592 1.00 37.59 793 HIS A N 1
ATOM 6151 C CA . HIS A 1 793 ? 42.711 9.065 -1.685 1.00 37.59 793 HIS A CA 1
ATOM 6152 C C . HIS A 1 793 ? 42.062 8.511 -0.402 1.00 37.59 793 HIS A C 1
ATOM 6154 O O . HIS A 1 793 ? 41.349 7.514 -0.489 1.00 37.59 793 HIS A O 1
ATOM 6160 N N . ASP A 1 794 ? 42.248 9.171 0.747 1.00 35.56 794 ASP A N 1
ATOM 6161 C CA . ASP A 1 794 ? 41.727 8.732 2.052 1.00 35.56 794 ASP A CA 1
ATOM 6162 C C . ASP A 1 794 ? 40.279 9.200 2.344 1.00 35.56 794 ASP A C 1
ATOM 6164 O O . ASP A 1 794 ? 39.640 8.655 3.238 1.00 35.56 794 ASP A O 1
ATOM 6168 N N . GLU A 1 795 ? 39.717 10.146 1.576 1.00 36.47 795 GLU A N 1
ATOM 6169 C CA . GLU A 1 795 ? 38.331 10.650 1.739 1.00 36.47 795 GLU A CA 1
ATOM 6170 C C . GLU A 1 795 ? 37.354 10.188 0.632 1.00 36.47 795 GLU A C 1
ATOM 6172 O O . GLU A 1 795 ? 36.161 10.468 0.700 1.00 36.47 795 GLU A O 1
ATOM 6177 N N . LEU A 1 796 ? 37.832 9.477 -0.402 1.00 36.03 796 LEU A N 1
ATOM 6178 C CA . LEU A 1 796 ? 37.074 9.255 -1.645 1.00 36.03 796 LEU A CA 1
ATOM 6179 C C . LEU A 1 796 ? 36.177 7.999 -1.670 1.00 36.03 796 LEU A C 1
ATOM 6181 O O . LEU A 1 796 ? 35.309 7.933 -2.530 1.00 36.03 796 LEU A O 1
ATOM 6185 N N . ARG A 1 797 ? 36.327 7.008 -0.779 1.00 38.41 797 ARG A N 1
ATOM 6186 C CA . ARG A 1 797 ? 35.546 5.747 -0.826 1.00 38.41 797 ARG A CA 1
ATOM 6187 C C . ARG A 1 797 ? 35.512 5.028 0.527 1.00 38.41 797 ARG A C 1
ATOM 6189 O O . ARG A 1 797 ? 36.160 3.998 0.715 1.00 38.41 797 ARG A O 1
ATOM 6196 N N . GLU A 1 798 ? 34.744 5.566 1.467 1.00 45.50 798 GLU A N 1
ATOM 6197 C CA . GLU A 1 798 ? 34.245 4.806 2.618 1.00 45.50 798 GLU A CA 1
ATOM 6198 C C . GLU A 1 798 ? 33.460 3.581 2.090 1.00 45.50 798 GLU A C 1
ATOM 6200 O O . GLU A 1 798 ? 32.407 3.705 1.475 1.00 45.50 798 GLU A O 1
ATOM 6205 N N . GLU A 1 799 ? 34.059 2.395 2.218 1.00 53.62 799 GLU A N 1
ATOM 6206 C CA . GLU A 1 799 ? 33.739 1.163 1.485 1.00 53.62 799 GLU A CA 1
ATOM 6207 C C . GLU A 1 799 ? 32.283 0.666 1.659 1.00 53.62 799 GLU A C 1
ATOM 6209 O O . GLU A 1 799 ? 31.946 0.111 2.699 1.00 53.62 799 GLU A O 1
ATOM 6214 N N . LEU A 1 800 ? 31.468 0.759 0.596 1.00 59.34 800 LEU A N 1
ATOM 6215 C CA . LEU A 1 800 ? 30.068 0.295 0.475 1.00 59.34 800 LEU A CA 1
ATOM 6216 C C . LEU A 1 800 ? 29.067 0.985 1.425 1.00 59.34 800 LEU A C 1
ATOM 6218 O O . LEU A 1 800 ? 29.010 0.727 2.629 1.00 59.34 800 LEU A O 1
ATOM 6222 N N . GLU A 1 801 ? 28.166 1.794 0.867 1.00 63.16 801 GLU A N 1
ATOM 6223 C CA . GLU A 1 801 ? 27.082 2.412 1.634 1.00 63.16 801 GLU A CA 1
ATOM 6224 C C . GLU A 1 801 ? 26.110 1.343 2.177 1.00 63.16 801 GLU A C 1
ATOM 6226 O O . GLU A 1 801 ? 25.483 0.591 1.427 1.00 63.16 801 GLU A O 1
ATOM 6231 N N . ARG A 1 802 ? 25.927 1.286 3.507 1.00 58.25 802 ARG A N 1
ATOM 6232 C CA . ARG A 1 802 ? 25.030 0.312 4.172 1.00 58.25 802 ARG A CA 1
ATOM 6233 C C . ARG A 1 802 ? 23.591 0.331 3.648 1.00 58.25 802 ARG A C 1
ATOM 6235 O O . ARG A 1 802 ? 22.918 -0.698 3.681 1.00 58.25 802 ARG A O 1
ATOM 6242 N N . GLU A 1 803 ? 23.123 1.481 3.179 1.00 57.75 803 GLU A N 1
ATOM 6243 C CA . GLU A 1 803 ? 21.795 1.639 2.588 1.00 57.75 803 GLU A CA 1
ATOM 6244 C C . GLU A 1 803 ? 21.665 0.874 1.262 1.00 57.75 803 GLU A C 1
ATOM 6246 O O . GLU A 1 803 ? 20.668 0.183 1.049 1.00 57.75 803 GLU A O 1
ATOM 6251 N N . GLN A 1 804 ? 22.702 0.873 0.421 1.00 64.88 804 GLN A N 1
ATOM 6252 C CA . GLN A 1 804 ? 22.715 0.153 -0.857 1.00 64.88 804 GLN A CA 1
ATOM 6253 C C . GLN A 1 804 ? 22.693 -1.371 -0.655 1.00 64.88 804 GLN A C 1
ATOM 6255 O O . GLN A 1 804 ? 22.008 -2.096 -1.382 1.00 64.88 804 GLN A O 1
ATOM 6260 N N . LEU A 1 805 ? 23.376 -1.865 0.385 1.00 76.00 805 LEU A N 1
ATOM 6261 C CA . LEU A 1 805 ? 23.393 -3.288 0.741 1.00 76.00 805 LEU A CA 1
ATOM 6262 C C . LEU A 1 805 ? 22.027 -3.804 1.223 1.00 76.00 805 LEU A C 1
ATOM 6264 O O . LEU A 1 805 ? 21.753 -4.993 1.079 1.00 76.00 805 LEU A O 1
ATOM 6268 N N . SER A 1 806 ? 21.142 -2.933 1.727 1.00 73.94 806 SER A N 1
ATOM 6269 C CA . SER A 1 806 ? 19.811 -3.322 2.227 1.00 73.94 806 SER A CA 1
ATOM 6270 C C . SER A 1 806 ? 18.884 -3.904 1.148 1.00 73.94 806 SER A C 1
ATOM 6272 O O . SER A 1 806 ? 17.964 -4.661 1.456 1.00 73.94 806 SER A O 1
ATOM 6274 N N . SER A 1 807 ? 19.154 -3.601 -0.127 1.00 73.00 807 SER A N 1
ATOM 6275 C CA . SER A 1 807 ? 18.424 -4.146 -1.282 1.00 73.00 807 SER A CA 1
ATOM 6276 C C . SER A 1 807 ? 18.892 -5.551 -1.690 1.00 73.00 807 SER A C 1
ATOM 6278 O O . SER A 1 807 ? 18.320 -6.166 -2.597 1.00 73.00 807 SER A O 1
ATOM 6280 N N . PHE A 1 808 ? 19.928 -6.078 -1.034 1.00 88.62 808 PHE A N 1
ATOM 6281 C CA . PHE A 1 808 ? 20.525 -7.378 -1.309 1.00 88.62 808 PHE A CA 1
ATOM 6282 C C . PHE A 1 808 ? 20.490 -8.273 -0.079 1.00 88.62 808 PHE A C 1
ATOM 6284 O O . PHE A 1 808 ? 20.424 -7.828 1.062 1.00 88.62 808 PHE A O 1
ATOM 6291 N N . ALA A 1 809 ? 20.545 -9.576 -0.322 1.00 87.38 809 ALA A N 1
ATOM 6292 C CA . ALA A 1 809 ? 20.639 -10.555 0.743 1.00 87.38 809 ALA A CA 1
ATOM 6293 C C . ALA A 1 809 ? 21.474 -11.749 0.282 1.00 87.38 809 ALA A C 1
ATOM 6295 O O . ALA A 1 809 ? 21.469 -12.111 -0.899 1.00 87.38 809 ALA A O 1
ATOM 6296 N N . ALA A 1 810 ? 22.196 -12.364 1.218 1.00 92.25 810 ALA A N 1
ATOM 6297 C CA . ALA A 1 810 ? 23.006 -13.539 0.928 1.00 92.25 810 ALA A CA 1
ATOM 6298 C C . ALA A 1 810 ? 22.128 -14.696 0.426 1.00 92.25 810 ALA A C 1
ATOM 6300 O O . ALA A 1 810 ? 20.972 -14.846 0.833 1.00 92.25 810 ALA A O 1
ATOM 6301 N N . LEU A 1 811 ? 22.661 -15.521 -0.471 1.00 93.19 811 LEU A N 1
ATOM 6302 C CA . LEU A 1 811 ? 21.951 -16.662 -1.029 1.00 93.19 811 LEU A CA 1
ATOM 6303 C C . LEU A 1 811 ? 21.565 -17.647 0.093 1.00 93.19 811 LEU A C 1
ATOM 6305 O O . LEU A 1 811 ? 22.434 -18.061 0.867 1.00 93.19 811 LEU A O 1
ATOM 6309 N N . PRO A 1 812 ? 20.294 -18.075 0.190 1.00 90.50 812 PRO A N 1
ATOM 6310 C CA . PRO A 1 812 ? 19.903 -19.063 1.185 1.00 90.50 812 PRO A CA 1
ATOM 6311 C C . PRO A 1 812 ? 20.525 -20.432 0.878 1.00 90.50 812 PRO A C 1
ATOM 6313 O O . PRO A 1 812 ? 20.742 -20.798 -0.277 1.00 90.50 812 PRO A O 1
ATOM 6316 N N . ALA A 1 813 ? 20.729 -21.248 1.915 1.00 86.06 813 ALA A N 1
ATOM 6317 C CA . ALA A 1 813 ? 21.291 -22.596 1.771 1.00 86.06 813 ALA A CA 1
ATOM 6318 C C . ALA A 1 813 ? 20.421 -23.548 0.916 1.00 86.06 813 ALA A C 1
ATOM 6320 O O . ALA A 1 813 ? 20.914 -24.552 0.400 1.00 86.06 813 ALA A O 1
ATOM 6321 N N . ALA A 1 814 ? 19.120 -23.267 0.801 1.00 87.94 814 ALA A N 1
ATOM 6322 C CA . ALA A 1 814 ? 18.184 -23.925 -0.107 1.00 87.94 814 ALA A CA 1
ATOM 6323 C C . ALA A 1 814 ? 16.946 -23.039 -0.319 1.00 87.94 814 ALA A C 1
ATOM 6325 O O . ALA A 1 814 ? 16.559 -22.283 0.572 1.00 87.94 814 ALA A O 1
ATOM 6326 N N . ALA A 1 815 ? 16.274 -23.183 -1.461 1.00 87.00 815 ALA A N 1
ATOM 6327 C CA . ALA A 1 815 ? 15.010 -22.497 -1.736 1.00 87.00 815 ALA A CA 1
ATOM 6328 C C . ALA A 1 815 ? 13.841 -23.306 -1.152 1.00 87.00 815 ALA A C 1
ATOM 6330 O O . ALA A 1 815 ? 13.294 -24.180 -1.815 1.00 87.00 815 ALA A O 1
ATOM 6331 N N . VAL A 1 816 ? 13.492 -23.084 0.116 1.00 81.12 816 VAL A N 1
ATOM 6332 C CA . VAL A 1 816 ? 12.471 -23.885 0.818 1.00 81.12 816 VAL A CA 1
ATOM 6333 C C . VAL A 1 816 ? 11.068 -23.714 0.218 1.00 81.12 816 VAL A C 1
ATOM 6335 O O . VAL A 1 816 ? 10.673 -22.624 -0.179 1.00 81.12 816 VAL A O 1
ATOM 6338 N N . SER A 1 817 ? 10.289 -24.800 0.173 1.00 83.88 817 SER A N 1
ATOM 6339 C CA . SER A 1 817 ? 8.874 -24.784 -0.220 1.00 83.88 817 SER A CA 1
ATOM 6340 C C . SER A 1 817 ? 8.040 -25.518 0.822 1.00 83.88 817 SER A C 1
ATOM 6342 O O . SER A 1 817 ? 8.331 -26.665 1.164 1.00 83.88 817 SER A O 1
ATOM 6344 N N . ALA A 1 818 ? 6.983 -24.867 1.314 1.00 81.38 818 ALA A N 1
ATOM 6345 C CA . ALA A 1 818 ? 6.041 -25.493 2.237 1.00 81.38 818 ALA A CA 1
ATOM 6346 C C . ALA A 1 818 ? 5.194 -26.576 1.546 1.00 81.38 818 ALA A C 1
ATOM 6348 O O . ALA A 1 818 ? 4.840 -27.571 2.174 1.00 81.38 818 ALA A O 1
ATOM 6349 N N . GLN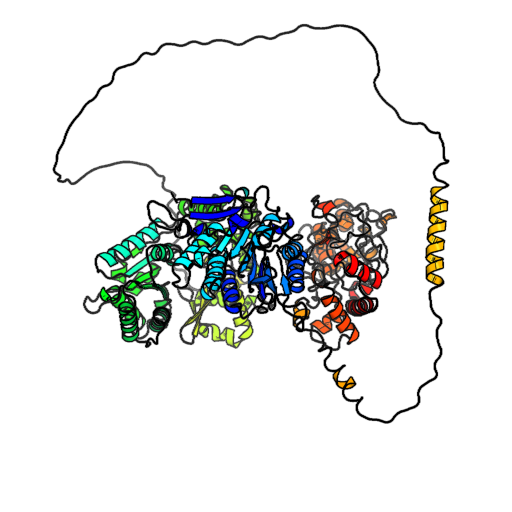 A 1 819 ? 4.888 -26.391 0.257 1.00 83.38 819 GLN A N 1
ATOM 6350 C CA . GLN A 1 819 ? 4.080 -27.304 -0.555 1.00 83.38 819 GLN A CA 1
ATOM 6351 C C . GLN A 1 819 ? 4.873 -28.540 -0.999 1.00 83.38 819 GLN A C 1
ATOM 6353 O O . GLN A 1 819 ? 4.294 -29.613 -1.167 1.00 83.38 819 GLN A O 1
ATOM 6358 N N . ASN A 1 820 ? 6.195 -28.419 -1.151 1.00 91.81 820 ASN A N 1
ATOM 6359 C CA . ASN A 1 820 ? 7.083 -29.544 -1.427 1.00 91.81 820 ASN A CA 1
ATOM 6360 C C . ASN A 1 820 ? 8.329 -29.510 -0.523 1.00 91.81 820 ASN A C 1
ATOM 6362 O O . ASN A 1 820 ? 9.400 -29.069 -0.952 1.00 91.81 820 ASN A O 1
ATOM 6366 N N . PRO A 1 821 ? 8.208 -29.991 0.730 1.00 91.81 821 PRO A N 1
ATOM 6367 C CA . PRO A 1 821 ? 9.335 -30.060 1.647 1.00 91.81 821 PRO A CA 1
ATOM 6368 C C . PRO A 1 821 ? 10.474 -30.904 1.074 1.00 91.81 821 PRO A C 1
ATOM 6370 O O . PRO A 1 821 ? 10.244 -31.989 0.524 1.00 91.81 821 PRO A O 1
ATOM 6373 N N . ILE A 1 822 ? 11.695 -30.399 1.240 1.00 92.75 822 ILE A N 1
ATOM 6374 C CA . ILE A 1 822 ? 12.926 -31.060 0.813 1.00 92.75 822 ILE A CA 1
ATOM 6375 C C . ILE A 1 822 ? 13.226 -32.199 1.792 1.00 92.75 822 ILE A C 1
ATOM 6377 O O . ILE A 1 822 ? 13.434 -31.954 2.979 1.00 92.75 822 ILE A O 1
ATOM 6381 N N . THR A 1 823 ? 13.285 -33.431 1.291 1.00 95.56 823 THR A N 1
ATOM 6382 C CA . THR A 1 823 ? 13.726 -34.605 2.058 1.00 95.56 823 THR A CA 1
ATOM 6383 C C . THR A 1 823 ? 14.919 -35.265 1.368 1.00 95.56 823 THR A C 1
ATOM 6385 O O . THR A 1 823 ? 15.043 -35.144 0.143 1.00 95.56 823 THR A O 1
ATOM 6388 N N . PRO A 1 824 ? 15.803 -35.960 2.110 1.00 96.19 824 PRO A N 1
ATOM 6389 C CA . PRO A 1 824 ? 16.906 -36.711 1.514 1.00 96.19 824 PRO A CA 1
ATOM 6390 C C . PRO A 1 824 ? 16.437 -37.671 0.415 1.00 96.19 824 PRO A C 1
ATOM 6392 O O . PRO A 1 824 ? 17.028 -37.710 -0.659 1.00 96.19 824 PRO A O 1
ATOM 6395 N N . GLU A 1 825 ? 15.322 -38.365 0.631 1.00 97.50 825 GLU A N 1
ATOM 6396 C CA . GLU A 1 825 ? 14.766 -39.351 -0.297 1.00 97.50 825 GLU A CA 1
ATOM 6397 C C . GLU A 1 825 ? 14.303 -38.693 -1.604 1.00 97.50 825 GLU A C 1
ATOM 6399 O O . GLU A 1 825 ? 14.610 -39.189 -2.690 1.00 97.50 825 GLU A O 1
ATOM 6404 N N . LYS A 1 826 ? 13.636 -37.531 -1.526 1.00 97.81 826 LYS A N 1
ATOM 6405 C CA . LYS A 1 826 ? 13.239 -36.758 -2.713 1.00 97.81 826 LYS A CA 1
ATOM 6406 C C . LYS A 1 826 ? 14.436 -36.170 -3.451 1.00 97.81 826 LYS A C 1
ATOM 6408 O O . LYS A 1 826 ? 14.415 -36.148 -4.676 1.00 97.81 826 LYS A O 1
ATOM 6413 N N . ILE A 1 827 ? 15.470 -35.711 -2.738 1.00 96.12 827 ILE A N 1
ATOM 6414 C CA . ILE A 1 827 ? 16.720 -35.240 -3.358 1.00 96.12 827 ILE A CA 1
ATOM 6415 C C . ILE A 1 827 ? 17.378 -36.390 -4.120 1.00 96.12 827 ILE A C 1
ATOM 6417 O O . ILE A 1 827 ? 17.758 -36.216 -5.275 1.00 96.12 827 ILE A O 1
ATOM 6421 N N . THR A 1 828 ? 17.501 -37.565 -3.499 1.00 96.38 828 THR A N 1
ATOM 6422 C CA . THR A 1 828 ? 18.103 -38.746 -4.124 1.00 96.38 828 THR A CA 1
ATOM 6423 C C . THR A 1 828 ? 17.327 -39.167 -5.366 1.00 96.38 828 THR A C 1
ATOM 6425 O O . THR A 1 828 ? 17.933 -39.320 -6.428 1.00 96.38 828 THR A O 1
ATOM 6428 N N . LEU A 1 829 ? 15.999 -39.282 -5.269 1.00 98.00 829 LEU A N 1
ATOM 6429 C CA . LEU A 1 829 ? 15.144 -39.607 -6.410 1.00 98.00 829 LEU A CA 1
ATOM 6430 C C . LEU A 1 829 ? 15.233 -38.538 -7.508 1.00 98.00 829 LEU A C 1
ATOM 6432 O O . LEU A 1 829 ? 15.438 -38.864 -8.674 1.00 98.00 829 LEU A O 1
ATOM 6436 N N . GLY A 1 830 ? 15.138 -37.258 -7.146 1.00 97.75 830 GLY A N 1
ATOM 6437 C CA . GLY A 1 830 ? 15.242 -36.140 -8.079 1.00 97.75 830 GLY A CA 1
ATOM 6438 C C . GLY A 1 830 ? 16.578 -36.111 -8.809 1.00 97.75 830 GLY A C 1
ATOM 6439 O O . GLY A 1 830 ? 16.610 -35.905 -10.018 1.00 97.75 830 GLY A O 1
ATOM 6440 N N . ARG A 1 831 ? 17.678 -36.395 -8.105 1.00 97.12 831 ARG A N 1
ATOM 6441 C CA . ARG A 1 831 ? 19.011 -36.510 -8.701 1.00 97.12 831 ARG A CA 1
ATOM 6442 C C . ARG A 1 831 ? 19.094 -37.692 -9.663 1.00 97.12 831 ARG A C 1
ATOM 6444 O O . ARG A 1 831 ? 19.660 -37.535 -10.736 1.00 97.12 831 ARG A O 1
ATOM 6451 N N . MET A 1 832 ? 18.521 -38.851 -9.330 1.00 97.69 832 MET A N 1
ATOM 6452 C CA . MET A 1 832 ? 18.442 -39.972 -10.278 1.00 97.69 832 MET A CA 1
ATOM 6453 C C . MET A 1 832 ? 17.703 -39.553 -11.551 1.00 97.69 832 MET A C 1
ATOM 6455 O O . MET A 1 832 ? 18.239 -39.714 -12.639 1.00 97.69 832 MET A O 1
ATOM 6459 N N . LEU A 1 833 ? 16.515 -38.955 -11.415 1.00 97.88 833 LEU A N 1
ATOM 6460 C CA . LEU A 1 833 ? 15.703 -38.500 -12.549 1.00 97.88 833 LEU A CA 1
ATOM 6461 C C . LEU A 1 833 ? 16.420 -37.436 -13.398 1.00 97.88 833 LEU A C 1
ATOM 6463 O O . LEU A 1 833 ? 16.383 -37.503 -14.620 1.00 97.88 833 LEU A O 1
ATOM 6467 N N . PHE A 1 834 ? 17.118 -36.486 -12.772 1.00 97.75 834 PHE A N 1
ATOM 6468 C CA . PHE A 1 834 ? 17.822 -35.404 -13.469 1.00 97.75 834 PHE A CA 1
ATOM 6469 C C . PHE A 1 834 ? 18.907 -35.915 -14.433 1.00 97.75 834 PHE A C 1
ATOM 6471 O O . PHE A 1 834 ? 19.142 -35.318 -15.486 1.00 97.75 834 PHE A O 1
ATOM 6478 N N . PHE A 1 835 ? 19.564 -37.023 -14.080 1.00 97.44 835 PHE A N 1
ATOM 6479 C CA . PHE A 1 835 ? 20.632 -37.629 -14.875 1.00 97.44 835 PHE A CA 1
ATOM 6480 C C . PHE A 1 835 ? 20.161 -38.775 -15.777 1.00 97.44 835 PHE A C 1
ATOM 6482 O O . PHE A 1 835 ? 20.947 -39.218 -16.613 1.00 97.44 835 PHE A O 1
ATOM 6489 N N . ASP A 1 836 ? 18.921 -39.253 -15.650 1.00 97.06 836 ASP A N 1
ATOM 6490 C CA . ASP A 1 836 ? 18.472 -40.457 -16.348 1.00 97.06 836 ASP A CA 1
ATOM 6491 C C . ASP A 1 836 ? 18.021 -40.166 -17.792 1.00 97.06 836 ASP A C 1
ATOM 6493 O O . ASP A 1 836 ? 16.981 -39.535 -18.003 1.00 97.06 836 ASP A O 1
ATOM 6497 N N . PRO A 1 837 ? 18.750 -40.647 -18.819 1.00 95.06 837 PRO A N 1
ATOM 6498 C CA . PRO A 1 837 ? 18.358 -40.424 -20.202 1.00 95.06 837 PRO A CA 1
ATOM 6499 C C . PRO A 1 837 ? 17.121 -41.232 -20.607 1.00 95.06 837 PRO A C 1
ATOM 6501 O O . PRO A 1 837 ? 16.481 -40.909 -21.602 1.00 95.06 837 PRO A O 1
ATOM 6504 N N . ARG A 1 838 ? 16.737 -42.272 -19.849 1.00 94.38 838 ARG A N 1
ATOM 6505 C CA . ARG A 1 838 ? 15.578 -43.136 -20.146 1.00 94.38 838 ARG A CA 1
ATOM 6506 C C . ARG A 1 838 ? 14.245 -42.378 -20.092 1.00 94.38 838 ARG A C 1
ATOM 6508 O O . ARG A 1 838 ? 13.244 -42.900 -20.599 1.00 94.38 838 ARG A O 1
ATOM 6515 N N . LEU A 1 839 ? 14.242 -41.175 -19.508 1.00 93.94 839 LEU A N 1
ATOM 6516 C CA . LEU A 1 839 ? 13.082 -40.290 -19.428 1.00 93.94 839 LEU A CA 1
ATOM 6517 C C . LEU A 1 839 ? 12.777 -39.581 -20.755 1.00 93.94 839 LEU A C 1
ATOM 6519 O O . LEU A 1 839 ? 11.649 -39.137 -20.929 1.00 93.94 839 LEU A O 1
ATOM 6523 N N . SER A 1 840 ? 13.711 -39.496 -21.711 1.00 94.06 840 SER A N 1
ATOM 6524 C CA . SER A 1 840 ? 13.381 -39.008 -23.057 1.00 94.06 840 SER A CA 1
ATOM 6525 C C . SER A 1 840 ? 12.735 -40.097 -23.907 1.00 94.06 840 SER A C 1
ATOM 6527 O O . SER A 1 840 ? 12.951 -41.299 -23.712 1.00 94.06 840 SER A O 1
ATOM 6529 N N . LYS A 1 841 ? 11.954 -39.705 -24.914 1.00 92.44 841 LYS A N 1
ATOM 6530 C CA . LYS A 1 841 ? 11.258 -40.642 -25.807 1.00 92.44 841 LYS A CA 1
ATOM 6531 C C . LYS A 1 841 ? 12.208 -41.656 -26.460 1.00 92.44 841 LYS A C 1
ATOM 6533 O O . LYS A 1 841 ? 11.871 -42.842 -26.468 1.00 92.44 841 LYS A O 1
ATOM 6538 N N . ASP A 1 842 ? 13.382 -41.227 -26.932 1.00 90.06 842 ASP A N 1
ATOM 6539 C CA . ASP A 1 842 ? 14.432 -42.074 -27.536 1.00 90.06 842 ASP A CA 1
ATOM 6540 C C . ASP A 1 842 ? 15.457 -42.649 -26.550 1.00 90.06 842 ASP A C 1
ATOM 6542 O O . ASP A 1 842 ? 16.325 -43.416 -26.965 1.00 90.06 842 ASP A O 1
ATOM 6546 N N . ARG A 1 843 ? 15.342 -42.328 -25.258 1.00 92.25 843 ARG A N 1
ATOM 6547 C CA . ARG A 1 843 ? 16.274 -42.746 -24.204 1.00 92.25 843 ARG A CA 1
ATOM 6548 C C . ARG A 1 843 ? 17.701 -42.200 -24.379 1.00 92.25 843 ARG A C 1
ATOM 6550 O O . ARG A 1 843 ? 18.656 -42.833 -23.929 1.00 92.25 843 ARG A O 1
ATOM 6557 N N . GLY A 1 844 ? 17.850 -41.069 -25.070 1.00 88.81 844 GLY A N 1
ATOM 6558 C CA . GLY A 1 844 ? 19.136 -40.468 -25.426 1.00 88.81 844 GLY A CA 1
ATOM 6559 C C . GLY A 1 844 ? 19.508 -39.189 -24.670 1.00 88.81 844 GLY A C 1
ATOM 6560 O O . GLY A 1 844 ? 20.654 -38.762 -24.789 1.00 88.81 844 GLY A O 1
ATOM 6561 N N . MET A 1 845 ? 18.592 -38.573 -23.910 1.00 91.19 845 MET A N 1
ATOM 6562 C CA . MET A 1 845 ? 18.849 -37.290 -23.237 1.00 91.19 845 MET A CA 1
ATOM 6563 C C . MET A 1 845 ? 18.171 -37.170 -21.871 1.00 91.19 845 MET A C 1
ATOM 6565 O O . MET A 1 845 ? 17.112 -37.741 -21.631 1.00 91.19 845 MET A O 1
ATOM 6569 N N . SER A 1 846 ? 18.778 -36.375 -20.996 1.00 94.31 846 SER A N 1
ATOM 6570 C CA . SER A 1 846 ? 18.306 -36.060 -19.643 1.00 94.31 846 SER A CA 1
ATOM 6571 C C . SER A 1 846 ? 18.401 -34.558 -19.373 1.00 94.31 846 SER A C 1
ATOM 6573 O O . SER A 1 846 ? 18.993 -33.821 -20.166 1.00 94.31 846 SER A O 1
ATOM 6575 N N . CYS A 1 847 ? 17.897 -34.093 -18.227 1.00 95.06 847 CYS A N 1
ATOM 6576 C CA . CYS A 1 847 ? 18.052 -32.695 -17.811 1.00 95.06 847 CYS A CA 1
ATOM 6577 C C . CYS A 1 847 ? 19.534 -32.275 -17.801 1.00 95.06 847 CYS A C 1
ATOM 6579 O O . CYS A 1 847 ? 19.880 -31.208 -18.304 1.00 95.06 847 CYS A O 1
ATOM 6581 N N . ALA A 1 848 ? 20.422 -33.159 -17.328 1.00 95.12 848 ALA A N 1
ATOM 6582 C CA . ALA A 1 848 ? 21.869 -32.937 -17.290 1.00 95.12 848 ALA A CA 1
ATOM 6583 C C . ALA A 1 848 ? 22.530 -32.782 -18.676 1.00 95.12 848 ALA A C 1
ATOM 6585 O O . ALA A 1 848 ? 23.673 -32.341 -18.757 1.00 95.12 848 ALA A O 1
ATOM 6586 N N . THR A 1 849 ? 21.837 -33.133 -19.765 1.00 93.12 849 THR A N 1
ATOM 6587 C CA . THR A 1 849 ? 22.353 -32.960 -21.134 1.00 93.12 849 THR A CA 1
ATOM 6588 C C . THR A 1 849 ? 22.405 -31.482 -21.524 1.00 93.12 849 THR A C 1
ATOM 6590 O O . THR A 1 849 ? 23.411 -31.027 -22.063 1.00 93.12 849 THR A O 1
ATOM 6593 N N . CYS A 1 850 ? 21.340 -30.731 -21.222 1.00 92.00 850 CYS A N 1
ATOM 6594 C CA . CYS A 1 850 ? 21.249 -29.289 -21.486 1.00 92.00 850 CYS A CA 1
ATOM 6595 C C . CYS A 1 850 ? 21.683 -28.445 -20.278 1.00 92.00 850 CYS A C 1
ATOM 6597 O O . CYS A 1 850 ? 22.122 -27.310 -20.443 1.00 92.00 850 CYS A O 1
ATOM 6599 N N . HIS A 1 851 ? 21.603 -29.016 -19.073 1.00 94.81 851 HIS A N 1
ATOM 6600 C CA . HIS A 1 851 ? 21.995 -28.380 -17.817 1.00 94.81 851 HIS A CA 1
ATOM 6601 C C . HIS A 1 851 ? 23.140 -29.135 -17.114 1.00 94.81 851 HIS A C 1
ATOM 6603 O O . HIS A 1 851 ? 22.955 -29.646 -16.003 1.00 94.81 851 HIS A O 1
ATOM 6609 N N . PRO A 1 852 ? 24.327 -29.247 -17.738 1.00 94.88 852 PRO A N 1
ATOM 6610 C CA . PRO A 1 852 ? 25.476 -29.917 -17.136 1.00 94.88 852 PRO A CA 1
ATOM 6611 C C . PRO A 1 852 ? 25.914 -29.207 -15.847 1.00 94.88 852 PRO A C 1
ATOM 6613 O O . PRO A 1 852 ? 26.297 -28.036 -15.847 1.00 94.88 852 PRO A O 1
ATOM 6616 N N . LEU A 1 853 ? 25.846 -29.921 -14.720 1.00 95.94 853 LEU A N 1
ATOM 6617 C CA . LEU A 1 853 ? 26.114 -29.355 -13.392 1.00 95.94 853 LEU A CA 1
ATOM 6618 C C . LEU A 1 853 ? 27.591 -28.984 -13.180 1.00 95.94 853 LEU A C 1
ATOM 6620 O O . LEU A 1 853 ? 27.893 -28.101 -12.387 1.00 95.94 853 LEU A O 1
ATOM 6624 N N . ASP A 1 854 ? 28.516 -29.611 -13.908 1.00 94.56 854 ASP A N 1
ATOM 6625 C CA . ASP A 1 854 ? 29.944 -29.264 -13.913 1.00 94.56 854 ASP A CA 1
ATOM 6626 C C . ASP A 1 854 ? 30.266 -27.995 -14.718 1.00 94.56 854 ASP A C 1
ATOM 6628 O O . ASP A 1 854 ? 31.376 -27.478 -14.617 1.00 94.56 854 ASP A O 1
ATOM 6632 N N . LYS A 1 855 ? 29.303 -27.473 -15.486 1.00 94.44 855 LYS A N 1
ATOM 6633 C CA . LYS A 1 855 ? 29.418 -26.233 -16.267 1.00 94.44 855 LYS A CA 1
ATOM 6634 C C . LYS A 1 855 ? 28.350 -25.227 -15.859 1.00 94.44 855 LYS A C 1
ATOM 6636 O O . LYS A 1 855 ? 27.616 -24.701 -16.690 1.00 94.44 855 LYS A O 1
ATOM 6641 N N . TYR A 1 856 ? 28.199 -25.033 -14.550 1.00 95.62 856 TYR A N 1
ATOM 6642 C CA . TYR A 1 856 ? 27.255 -24.065 -13.990 1.00 95.62 856 TYR A CA 1
ATOM 6643 C C . TYR A 1 856 ? 25.817 -24.229 -14.510 1.00 95.62 856 TYR A C 1
ATOM 6645 O O . TYR A 1 856 ? 25.051 -23.270 -14.563 1.00 95.62 856 TYR A O 1
ATOM 6653 N N . GLY A 1 857 ? 25.405 -25.458 -14.835 1.00 94.12 857 GLY A N 1
ATOM 6654 C CA . GLY A 1 857 ? 24.020 -25.783 -15.163 1.00 94.12 857 GLY A CA 1
ATOM 6655 C C . GLY A 1 857 ? 23.567 -25.313 -16.545 1.00 94.12 857 GLY A C 1
ATOM 6656 O O . GLY A 1 857 ? 22.361 -25.157 -16.740 1.00 94.12 857 GLY A O 1
ATOM 6657 N N . MET A 1 858 ? 24.500 -25.080 -17.474 1.00 90.31 858 MET A N 1
ATOM 6658 C CA . MET A 1 858 ? 24.235 -24.580 -18.825 1.00 90.31 858 MET A CA 1
ATOM 6659 C C . MET A 1 858 ? 25.161 -25.236 -19.864 1.00 90.31 858 MET A C 1
ATOM 6661 O O . MET A 1 858 ? 26.325 -25.518 -19.592 1.00 90.31 858 MET A O 1
ATOM 6665 N N . ASP A 1 859 ? 24.659 -25.488 -21.075 1.00 89.00 859 ASP A N 1
ATOM 6666 C CA . ASP A 1 859 ? 25.401 -26.187 -22.138 1.00 89.00 859 ASP A CA 1
ATOM 6667 C C . ASP A 1 859 ? 26.386 -25.306 -22.937 1.00 89.00 859 ASP A C 1
ATOM 6669 O O . ASP A 1 859 ? 27.163 -25.829 -23.744 1.00 89.00 859 ASP A O 1
ATOM 6673 N N . GLY A 1 860 ? 26.366 -23.988 -22.711 1.00 88.38 860 GLY A N 1
ATOM 6674 C CA . GLY A 1 860 ? 27.204 -22.992 -23.384 1.00 88.38 860 GLY A CA 1
ATOM 6675 C C . GLY A 1 860 ? 26.861 -22.782 -24.863 1.00 88.38 860 GLY A C 1
ATOM 6676 O O . GLY A 1 860 ? 27.659 -22.219 -25.614 1.00 88.38 860 GLY A O 1
ATOM 6677 N N . ARG A 1 861 ? 25.704 -23.268 -25.326 1.00 90.25 861 ARG A N 1
ATOM 6678 C CA . ARG A 1 861 ? 25.255 -23.108 -26.713 1.00 90.25 861 ARG A CA 1
ATOM 6679 C C . ARG A 1 861 ? 24.342 -21.893 -26.839 1.00 90.25 861 ARG A C 1
ATOM 6681 O O . ARG A 1 861 ? 23.714 -21.452 -25.884 1.00 90.25 861 ARG A O 1
ATOM 6688 N N . ARG A 1 862 ? 24.206 -21.376 -28.066 1.00 90.00 862 ARG A N 1
ATOM 6689 C CA . ARG A 1 862 ? 23.228 -20.317 -28.367 1.00 90.00 862 ARG A CA 1
ATOM 6690 C C . ARG A 1 862 ? 21.802 -20.766 -28.025 1.00 90.00 862 ARG A C 1
ATOM 6692 O O . ARG A 1 862 ? 21.099 -20.074 -27.299 1.00 90.00 862 ARG A O 1
ATOM 6699 N N . VAL A 1 863 ? 21.411 -21.930 -28.540 1.00 87.94 863 VAL A N 1
ATOM 6700 C CA . VAL A 1 863 ? 20.179 -22.657 -28.208 1.00 87.94 863 VAL A CA 1
ATOM 6701 C C . VAL A 1 863 ? 20.522 -24.143 -28.103 1.00 87.94 863 VAL A C 1
ATOM 6703 O O . VAL A 1 863 ? 21.397 -24.619 -28.835 1.00 87.94 863 VAL A O 1
ATOM 6706 N N . ALA A 1 864 ? 19.854 -24.872 -27.209 1.00 84.12 864 ALA A N 1
ATOM 6707 C CA . ALA A 1 864 ? 20.069 -26.311 -27.080 1.00 84.12 864 ALA A CA 1
ATOM 6708 C C . ALA A 1 864 ? 19.543 -27.078 -28.299 1.00 84.12 864 ALA A C 1
ATOM 6710 O O . ALA A 1 864 ? 18.629 -26.640 -28.998 1.00 84.12 864 ALA A O 1
ATOM 6711 N N . GLU A 1 865 ? 20.120 -28.253 -28.531 1.00 85.31 865 GLU A N 1
ATOM 6712 C CA . GLU A 1 865 ? 19.578 -29.245 -29.456 1.00 85.31 865 GLU A CA 1
ATOM 6713 C C . GLU A 1 865 ? 18.889 -30.317 -28.618 1.00 85.31 865 GLU A C 1
ATOM 6715 O O . GLU A 1 865 ? 19.557 -31.024 -27.863 1.00 85.31 865 GLU A O 1
ATOM 6720 N N . GLY A 1 866 ? 17.568 -30.423 -28.727 1.00 78.31 866 GLY A N 1
ATOM 6721 C CA . GLY A 1 866 ? 16.834 -31.508 -28.091 1.00 78.31 866 GLY A CA 1
ATOM 6722 C C . GLY A 1 866 ? 16.762 -32.743 -28.981 1.00 78.31 866 GLY A C 1
ATOM 6723 O O . GLY A 1 866 ? 17.613 -32.975 -29.854 1.00 78.31 866 GLY A O 1
ATOM 6724 N N . GLN A 1 867 ? 15.729 -33.554 -28.770 1.00 77.00 867 GLN A N 1
ATOM 6725 C CA . GLN A 1 867 ? 15.554 -34.806 -29.490 1.00 77.00 867 GLN A CA 1
ATOM 6726 C C . GLN A 1 867 ? 15.532 -34.607 -31.017 1.00 77.00 867 GLN A C 1
ATOM 6728 O O . GLN A 1 867 ? 15.078 -33.587 -31.539 1.00 77.00 867 GLN A O 1
ATOM 6733 N N . GLU A 1 868 ? 16.055 -35.590 -31.760 1.00 73.88 868 GLU A N 1
ATOM 6734 C CA . GLU A 1 868 ? 16.191 -35.539 -33.229 1.00 73.88 868 GLU A CA 1
ATOM 6735 C C . GLU A 1 868 ? 17.041 -34.353 -33.737 1.00 73.88 868 GLU A C 1
ATOM 6737 O O . GLU A 1 868 ? 16.965 -33.995 -34.913 1.00 73.88 868 GLU A O 1
ATOM 6742 N N . ARG A 1 869 ? 17.878 -33.756 -32.870 1.00 75.06 869 ARG A N 1
ATOM 6743 C CA . ARG A 1 869 ? 18.678 -32.546 -33.145 1.00 75.06 869 ARG A CA 1
ATOM 6744 C C . ARG A 1 869 ? 17.829 -31.332 -33.524 1.00 75.06 869 ARG A C 1
ATOM 6746 O O . ARG A 1 869 ? 18.268 -30.468 -34.285 1.00 75.06 869 ARG A O 1
ATOM 6753 N N . LYS A 1 870 ? 16.598 -31.258 -33.016 1.00 76.44 870 LYS A N 1
ATOM 6754 C CA . LYS A 1 870 ? 15.762 -30.069 -33.180 1.00 76.44 870 LYS A CA 1
ATOM 6755 C C . LYS A 1 870 ? 16.330 -28.949 -32.317 1.00 76.44 870 LYS A C 1
ATOM 6757 O O . LYS A 1 870 ? 16.537 -29.123 -31.121 1.00 76.44 870 LYS A O 1
ATOM 6762 N N . ALA A 1 871 ? 16.592 -27.802 -32.935 1.00 80.50 871 ALA A N 1
ATOM 6763 C CA . ALA A 1 871 ? 17.018 -26.616 -32.207 1.00 80.50 871 ALA A CA 1
ATOM 6764 C C . ALA A 1 871 ? 15.871 -26.094 -31.327 1.00 80.50 871 ALA A C 1
ATOM 6766 O O . ALA A 1 871 ? 14.730 -25.969 -31.788 1.00 80.50 871 ALA A O 1
ATOM 6767 N N . GLY A 1 872 ? 16.193 -25.773 -30.077 1.00 81.06 872 GLY A N 1
ATOM 6768 C CA . GLY A 1 872 ? 15.307 -25.083 -29.151 1.00 81.06 872 GLY A CA 1
ATOM 6769 C C . GLY A 1 872 ? 15.016 -23.647 -29.593 1.00 81.06 872 GLY A C 1
ATOM 6770 O O . GLY A 1 872 ? 15.651 -23.100 -30.496 1.00 81.06 872 GLY A O 1
ATOM 6771 N N . ALA A 1 873 ? 14.028 -23.026 -28.949 1.00 81.38 873 ALA A N 1
ATOM 6772 C CA . ALA A 1 873 ? 13.612 -21.660 -29.274 1.00 81.38 873 ALA A CA 1
ATOM 6773 C C . ALA A 1 873 ? 14.455 -20.583 -28.572 1.00 81.38 873 ALA A C 1
ATOM 6775 O O . ALA A 1 873 ? 14.549 -19.466 -29.072 1.00 81.38 873 ALA A O 1
ATOM 6776 N N . ARG A 1 874 ? 15.053 -20.913 -27.422 1.00 90.56 874 ARG A N 1
ATOM 6777 C CA . ARG A 1 874 ? 15.744 -19.971 -26.536 1.00 90.56 874 ARG A CA 1
ATOM 6778 C C . ARG A 1 874 ? 17.044 -20.550 -25.998 1.00 90.56 874 ARG A C 1
ATOM 6780 O O . ARG A 1 874 ? 17.258 -21.763 -26.019 1.00 90.56 874 ARG A O 1
ATOM 6787 N N . ASN A 1 875 ? 17.894 -19.658 -25.511 1.00 93.44 875 ASN A N 1
ATOM 6788 C CA . ASN A 1 875 ? 19.067 -19.996 -24.729 1.00 93.44 875 ASN A CA 1
ATOM 6789 C C . ASN A 1 875 ? 18.663 -20.705 -23.431 1.00 93.44 875 ASN A C 1
ATOM 6791 O O . ASN A 1 875 ? 17.665 -20.345 -22.796 1.00 93.44 875 ASN A O 1
ATOM 6795 N N . VAL A 1 876 ? 19.427 -21.727 -23.054 1.00 91.25 876 VAL A N 1
ATOM 6796 C CA . VAL A 1 876 ? 19.155 -22.531 -21.864 1.00 91.25 876 VAL A CA 1
ATOM 6797 C C . VAL A 1 876 ? 19.665 -21.787 -20.629 1.00 91.25 876 VAL A C 1
ATOM 6799 O O . VAL A 1 876 ? 20.872 -21.609 -20.504 1.00 91.25 876 VAL A O 1
ATOM 6802 N N . PRO A 1 877 ? 18.793 -21.356 -19.699 1.00 92.56 877 PRO A N 1
ATOM 6803 C CA . PRO A 1 877 ? 19.253 -20.702 -18.481 1.00 92.56 877 PRO A CA 1
ATOM 6804 C C . PRO A 1 877 ? 19.915 -21.712 -17.534 1.00 92.56 877 PRO A C 1
ATOM 6806 O O . PRO A 1 877 ? 19.621 -22.906 -17.573 1.00 92.56 877 PRO A O 1
ATOM 6809 N N . THR A 1 878 ? 20.756 -21.228 -16.622 1.00 95.31 878 THR A N 1
ATOM 6810 C CA . THR A 1 878 ? 21.301 -22.065 -15.544 1.00 95.31 878 THR A CA 1
ATOM 6811 C C . THR A 1 878 ? 20.201 -22.658 -14.647 1.00 95.31 878 THR A C 1
ATOM 6813 O O . THR A 1 878 ? 19.180 -22.018 -14.384 1.00 95.31 878 THR A O 1
ATOM 6816 N N . VAL A 1 879 ? 20.430 -23.872 -14.134 1.00 95.62 879 VAL A N 1
ATOM 6817 C CA . VAL A 1 879 ? 19.627 -24.493 -13.056 1.00 95.62 879 VAL A CA 1
ATOM 6818 C C . VAL A 1 879 ? 20.097 -24.111 -11.650 1.00 95.62 879 VAL A C 1
ATOM 6820 O O . VAL A 1 879 ? 19.414 -24.421 -10.673 1.00 95.62 879 VAL A O 1
ATOM 6823 N N . TYR A 1 880 ? 21.244 -23.442 -11.512 1.00 97.00 880 TYR A N 1
ATOM 6824 C CA . TYR A 1 880 ? 21.729 -22.990 -10.210 1.00 97.00 880 TYR A CA 1
ATOM 6825 C C . TYR A 1 880 ? 20.993 -21.733 -9.755 1.00 97.00 880 TYR A C 1
ATOM 6827 O O . TYR A 1 880 ? 20.777 -20.806 -10.529 1.00 97.00 880 TYR A O 1
ATOM 6835 N N . ASN A 1 881 ? 20.645 -21.680 -8.470 1.00 95.94 881 ASN A N 1
ATOM 6836 C CA . ASN A 1 881 ? 20.054 -20.516 -7.803 1.00 95.94 881 ASN A CA 1
ATOM 6837 C C . ASN A 1 881 ? 18.677 -20.072 -8.339 1.00 95.94 881 ASN A C 1
ATOM 6839 O O . ASN A 1 881 ? 18.195 -19.017 -7.948 1.00 95.94 881 ASN A O 1
ATOM 6843 N N . VAL A 1 882 ? 18.007 -20.846 -9.203 1.00 94.88 882 VAL A N 1
ATOM 6844 C CA . VAL A 1 882 ? 16.734 -20.419 -9.827 1.00 94.88 882 VAL A CA 1
ATOM 6845 C C . VAL A 1 882 ? 15.476 -20.933 -9.132 1.00 94.88 882 VAL A C 1
ATOM 6847 O O . VAL A 1 882 ? 14.394 -20.401 -9.364 1.00 94.88 882 VAL A O 1
ATOM 6850 N N . ALA A 1 883 ? 15.591 -21.940 -8.264 1.00 93.06 883 ALA A N 1
ATOM 6851 C CA . ALA A 1 883 ? 14.436 -22.638 -7.693 1.00 93.06 883 ALA A CA 1
ATOM 6852 C C . ALA A 1 883 ? 13.554 -21.779 -6.760 1.00 93.06 883 ALA A C 1
ATOM 6854 O O . ALA A 1 883 ? 12.432 -22.181 -6.459 1.00 93.06 883 ALA A O 1
ATOM 6855 N N . GLY A 1 884 ? 14.050 -20.622 -6.305 1.00 88.31 884 GLY A N 1
ATOM 6856 C CA . GLY A 1 884 ? 13.292 -19.641 -5.518 1.00 88.31 884 GLY A CA 1
ATOM 6857 C C . GLY A 1 884 ? 12.727 -18.471 -6.328 1.00 88.31 884 GLY A C 1
ATOM 6858 O O . GLY A 1 884 ? 12.246 -17.511 -5.735 1.00 88.31 884 GLY A O 1
ATOM 6859 N N . ALA A 1 885 ? 12.801 -18.515 -7.662 1.00 91.25 885 ALA A N 1
ATOM 6860 C CA . ALA A 1 885 ? 12.225 -17.480 -8.514 1.00 91.25 885 ALA A CA 1
ATOM 6861 C C . ALA A 1 885 ? 10.696 -17.410 -8.377 1.00 91.25 885 ALA A C 1
ATOM 6863 O O . ALA A 1 885 ? 10.034 -18.441 -8.257 1.00 91.25 885 ALA A O 1
ATOM 6864 N N . PHE A 1 886 ? 10.126 -16.207 -8.509 1.00 89.94 886 PHE A N 1
ATOM 6865 C CA . PHE A 1 886 ? 8.665 -16.014 -8.521 1.00 89.94 886 PHE A CA 1
ATOM 6866 C C . PHE A 1 886 ? 7.969 -16.654 -9.740 1.00 89.94 886 PHE A C 1
ATOM 6868 O O . PHE A 1 886 ? 6.759 -16.873 -9.727 1.00 89.94 886 PHE A O 1
ATOM 6875 N N . ALA A 1 887 ? 8.735 -16.910 -10.805 1.00 93.62 887 ALA A N 1
ATOM 6876 C CA . ALA A 1 887 ? 8.311 -17.580 -12.025 1.00 93.62 887 ALA A CA 1
ATOM 6877 C C . ALA A 1 887 ? 9.512 -18.219 -12.742 1.00 93.62 887 ALA A C 1
ATOM 6879 O O . ALA A 1 887 ? 10.668 -17.828 -12.542 1.00 93.62 887 ALA A O 1
ATOM 6880 N N . MET A 1 888 ? 9.235 -19.185 -13.612 1.00 93.44 888 MET A N 1
ATOM 6881 C CA . MET A 1 888 ? 10.213 -19.988 -14.342 1.00 93.44 888 MET A CA 1
ATOM 6882 C C . MET A 1 888 ? 10.126 -19.762 -15.855 1.00 93.44 888 MET A C 1
ATOM 6884 O O . MET A 1 888 ? 9.158 -19.199 -16.361 1.00 93.44 888 MET A O 1
ATOM 6888 N N . ASN A 1 889 ? 11.147 -20.228 -16.582 1.00 93.56 889 ASN A N 1
ATOM 6889 C CA . ASN A 1 889 ? 11.378 -19.936 -18.001 1.00 93.56 889 ASN A CA 1
ATOM 6890 C C . ASN A 1 889 ? 11.634 -18.437 -18.274 1.00 93.56 889 ASN A C 1
ATOM 6892 O O . ASN A 1 889 ? 11.448 -17.569 -17.423 1.00 93.56 889 ASN A O 1
ATOM 6896 N N . TRP A 1 890 ? 12.094 -18.130 -19.488 1.00 94.88 890 TRP A N 1
ATOM 6897 C CA . TRP A 1 890 ? 12.364 -16.757 -19.928 1.00 94.88 890 TRP A CA 1
ATOM 6898 C C . TRP A 1 890 ? 11.113 -15.874 -20.003 1.00 94.88 890 TRP A C 1
ATOM 6900 O O . TRP A 1 890 ? 11.216 -14.667 -19.845 1.00 94.88 890 TRP A O 1
ATOM 6910 N N . ASP A 1 891 ? 9.936 -16.451 -20.219 1.00 94.25 891 ASP A N 1
ATOM 6911 C CA . ASP A 1 891 ? 8.661 -15.741 -20.375 1.00 94.25 891 ASP A CA 1
ATOM 6912 C C . ASP A 1 891 ? 7.706 -15.905 -19.185 1.00 94.25 891 ASP A C 1
ATOM 6914 O O . ASP A 1 891 ? 6.631 -15.298 -19.156 1.00 94.25 891 ASP A O 1
ATOM 6918 N N . GLY A 1 892 ? 8.092 -16.695 -18.178 1.00 93.38 892 GLY A N 1
ATOM 6919 C CA . GLY A 1 892 ? 7.291 -16.866 -16.973 1.00 93.38 892 GLY A CA 1
ATOM 6920 C C . GLY A 1 892 ? 6.091 -17.796 -17.113 1.00 93.38 892 GLY A C 1
ATOM 6921 O O . GLY A 1 892 ? 5.115 -17.591 -16.390 1.00 93.38 892 GLY A O 1
ATOM 6922 N N . ARG A 1 893 ? 6.088 -18.749 -18.062 1.00 93.81 893 ARG A N 1
ATOM 6923 C CA . ARG A 1 893 ? 4.938 -19.666 -18.247 1.00 93.81 893 ARG A CA 1
ATOM 6924 C C . ARG A 1 893 ? 4.693 -20.606 -17.071 1.00 93.81 893 ARG A C 1
ATOM 6926 O O . ARG A 1 893 ? 3.540 -20.926 -16.807 1.00 93.81 893 ARG A O 1
ATOM 6933 N N . ALA A 1 894 ? 5.747 -21.053 -16.393 1.00 94.00 894 ALA A N 1
ATOM 6934 C CA . ALA A 1 894 ? 5.632 -21.911 -15.218 1.00 94.00 894 ALA A CA 1
ATOM 6935 C C . ALA A 1 894 ? 5.781 -21.075 -13.944 1.00 94.00 894 ALA A C 1
ATOM 6937 O O . ALA A 1 894 ? 6.669 -20.227 -13.847 1.00 94.00 894 ALA A O 1
ATOM 6938 N N . LYS A 1 895 ? 4.916 -21.310 -12.958 1.00 90.38 895 LYS A N 1
ATOM 6939 C CA . LYS A 1 895 ? 4.902 -20.572 -11.686 1.00 90.38 895 LYS A CA 1
ATOM 6940 C C . LYS A 1 895 ? 5.851 -21.172 -10.654 1.00 90.38 895 LYS A C 1
ATOM 6942 O O . LYS A 1 895 ? 6.276 -20.483 -9.736 1.00 90.38 895 LYS A O 1
ATOM 6947 N N . THR A 1 896 ? 6.174 -22.456 -10.790 1.00 93.44 896 THR A N 1
ATOM 6948 C CA . THR A 1 896 ? 7.011 -23.201 -9.841 1.00 93.44 896 THR A CA 1
ATOM 6949 C C . THR A 1 896 ? 8.066 -24.033 -10.563 1.00 93.44 896 THR A C 1
ATOM 6951 O O . THR A 1 896 ? 7.950 -24.304 -11.761 1.00 93.44 896 THR A O 1
ATOM 6954 N N . ILE A 1 897 ? 9.111 -24.450 -9.840 1.00 94.81 897 ILE A N 1
ATOM 6955 C CA . ILE A 1 897 ? 10.169 -25.300 -10.407 1.00 94.81 897 ILE A CA 1
ATOM 6956 C C . ILE A 1 897 ? 9.640 -26.704 -10.733 1.00 94.81 897 ILE A C 1
ATOM 6958 O O . ILE A 1 897 ? 10.103 -27.330 -11.677 1.00 94.81 897 ILE A O 1
ATOM 6962 N N . GLU A 1 898 ? 8.633 -27.183 -9.996 1.00 95.31 898 GLU A N 1
ATOM 6963 C CA . GLU A 1 898 ? 7.920 -28.424 -10.297 1.00 95.31 898 GLU A CA 1
ATOM 6964 C C . GLU A 1 898 ? 7.187 -28.343 -11.633 1.00 95.31 898 GLU A C 1
ATOM 6966 O O . GLU A 1 898 ? 7.363 -29.218 -12.474 1.00 95.31 898 GLU A O 1
ATOM 6971 N N . GLU A 1 899 ? 6.400 -27.284 -11.847 1.00 94.88 899 GLU A N 1
ATOM 6972 C CA . GLU A 1 899 ? 5.724 -27.063 -13.129 1.00 94.88 899 GLU A CA 1
ATOM 6973 C C . GLU A 1 899 ? 6.741 -26.976 -14.266 1.00 94.88 899 GLU A C 1
ATOM 6975 O O . GLU A 1 899 ? 6.564 -27.614 -15.302 1.00 94.88 899 GLU A O 1
ATOM 6980 N N . GLN A 1 900 ? 7.839 -26.240 -14.058 1.00 94.88 900 GLN A N 1
ATOM 6981 C CA . GLN A 1 900 ? 8.884 -26.123 -15.066 1.00 94.88 900 GLN A CA 1
ATOM 6982 C C . GLN A 1 900 ? 9.536 -27.470 -15.375 1.00 94.88 900 GLN A C 1
ATOM 6984 O O . GLN A 1 900 ? 9.763 -27.741 -16.546 1.00 94.88 900 GLN A O 1
ATOM 6989 N N . ALA A 1 901 ? 9.791 -28.325 -14.382 1.00 92.75 901 ALA A N 1
ATOM 6990 C CA . ALA A 1 901 ? 10.425 -29.628 -14.584 1.00 92.75 901 ALA A CA 1
ATOM 6991 C C . ALA A 1 901 ? 9.600 -30.582 -15.472 1.00 92.75 901 ALA A C 1
ATOM 6993 O O . ALA A 1 901 ? 10.166 -31.485 -16.087 1.00 92.75 901 ALA A O 1
ATOM 6994 N N . VAL A 1 902 ? 8.280 -30.381 -15.568 1.00 93.19 902 VAL A N 1
ATOM 6995 C CA . VAL A 1 902 ? 7.389 -31.180 -16.430 1.00 93.19 902 VAL A CA 1
ATOM 6996 C C . VAL A 1 902 ? 7.448 -30.739 -17.894 1.00 93.19 902 VAL A C 1
ATOM 6998 O O . VAL A 1 902 ? 7.310 -31.575 -18.792 1.00 93.19 902 VAL A O 1
ATOM 7001 N N . LEU A 1 903 ? 7.665 -29.447 -18.161 1.00 92.31 903 LEU A N 1
ATOM 7002 C CA . LEU A 1 903 ? 7.601 -28.908 -19.524 1.00 92.31 903 LEU A CA 1
ATOM 7003 C C . LEU A 1 903 ? 8.637 -29.564 -20.468 1.00 92.31 903 LEU A C 1
ATOM 7005 O O . LEU A 1 903 ? 8.208 -30.099 -21.490 1.00 92.31 903 LEU A O 1
ATOM 7009 N N . PRO A 1 904 ? 9.945 -29.651 -20.125 1.00 91.19 904 PRO A N 1
ATOM 7010 C CA . PRO A 1 904 ? 10.952 -30.309 -20.962 1.00 91.19 904 PRO A CA 1
ATOM 7011 C C . PRO A 1 904 ? 10.675 -31.778 -21.251 1.00 91.19 904 PRO A C 1
ATOM 7013 O O . PRO A 1 904 ? 10.982 -32.264 -22.339 1.00 91.19 904 PRO A O 1
ATOM 7016 N N . LEU A 1 905 ? 10.092 -32.496 -20.280 1.00 91.94 905 LEU A N 1
ATOM 7017 C CA . LEU A 1 905 ? 9.794 -33.922 -20.416 1.00 91.94 905 LEU A CA 1
ATOM 7018 C C . LEU A 1 905 ? 8.831 -34.158 -21.584 1.00 91.94 905 LEU A C 1
ATOM 7020 O O . LEU A 1 905 ? 9.025 -35.079 -22.375 1.00 91.94 905 LEU A O 1
ATOM 7024 N N . THR A 1 906 ? 7.817 -33.304 -21.709 1.00 90.69 906 THR A N 1
ATOM 7025 C CA . THR A 1 906 ? 6.715 -33.490 -22.663 1.00 90.69 906 THR A CA 1
ATOM 7026 C C . THR A 1 906 ? 6.877 -32.714 -23.971 1.00 90.69 906 THR A C 1
ATOM 7028 O O . THR A 1 906 ? 6.229 -33.066 -24.957 1.00 90.69 906 THR A O 1
ATOM 7031 N N . ASP A 1 907 ? 7.754 -31.707 -24.031 1.00 89.94 907 ASP A N 1
ATOM 7032 C CA . ASP A 1 907 ? 8.005 -30.938 -25.254 1.00 89.94 907 ASP A CA 1
ATOM 7033 C C . ASP A 1 907 ? 8.736 -31.788 -26.313 1.00 89.94 907 ASP A C 1
ATOM 7035 O O . ASP A 1 907 ? 9.829 -32.304 -26.082 1.00 89.94 907 ASP A O 1
ATOM 7039 N N . GLU A 1 908 ? 8.143 -31.928 -27.504 1.00 87.62 908 GLU A N 1
ATOM 7040 C CA . GLU A 1 908 ? 8.694 -32.711 -28.624 1.00 87.62 908 GLU A CA 1
ATOM 7041 C C . GLU A 1 908 ? 9.999 -32.155 -29.216 1.00 87.62 908 GLU A C 1
ATOM 7043 O O . GLU A 1 908 ? 10.674 -32.849 -29.986 1.00 87.62 908 GLU A O 1
ATOM 7048 N N . ARG A 1 909 ? 10.327 -30.891 -28.933 1.00 85.19 909 ARG A N 1
ATOM 7049 C CA . ARG A 1 909 ? 11.606 -30.269 -29.295 1.00 85.19 909 ARG A CA 1
ATOM 7050 C C . ARG A 1 909 ? 12.670 -30.497 -28.233 1.00 85.19 909 ARG A C 1
ATOM 7052 O O . ARG A 1 909 ? 13.837 -30.285 -28.540 1.00 85.19 909 ARG A O 1
ATOM 7059 N N . GLU A 1 910 ? 12.275 -30.919 -27.034 1.00 89.75 910 GLU A N 1
ATOM 7060 C CA . GLU A 1 910 ? 13.159 -31.246 -25.919 1.00 89.75 910 GLU A CA 1
ATOM 7061 C C . GLU A 1 910 ? 13.177 -32.766 -25.721 1.00 89.75 910 GLU A C 1
ATOM 7063 O O . GLU A 1 910 ? 13.843 -33.427 -26.512 1.00 89.75 910 GLU A O 1
ATOM 7068 N N . MET A 1 911 ? 12.471 -33.345 -24.738 1.00 92.31 911 MET A N 1
ATOM 7069 C CA . MET A 1 911 ? 12.546 -34.787 -24.426 1.00 92.31 911 MET A CA 1
ATOM 7070 C C . MET A 1 911 ? 11.393 -35.637 -24.995 1.00 92.31 911 MET A C 1
ATOM 7072 O O . MET A 1 911 ? 11.548 -36.857 -25.132 1.00 92.31 911 MET A O 1
ATOM 7076 N N . GLY A 1 912 ? 10.252 -35.022 -25.317 1.00 91.25 912 GLY A N 1
ATOM 7077 C CA . GLY A 1 912 ? 9.156 -35.587 -26.113 1.00 91.25 912 GLY A CA 1
ATOM 7078 C C . GLY A 1 912 ? 8.451 -36.843 -25.583 1.00 91.25 912 GLY A C 1
ATOM 7079 O O . GLY A 1 912 ? 7.804 -37.539 -26.374 1.00 91.25 912 GLY A O 1
ATOM 7080 N N . ILE A 1 913 ? 8.583 -37.198 -24.301 1.00 93.88 913 ILE A N 1
ATOM 7081 C CA . ILE A 1 913 ? 7.904 -38.369 -23.729 1.00 93.88 913 ILE A CA 1
ATOM 7082 C C . ILE A 1 913 ? 6.458 -38.022 -23.343 1.00 93.88 913 ILE A C 1
ATOM 7084 O O . ILE A 1 913 ? 6.182 -36.965 -22.784 1.00 93.88 913 ILE A O 1
ATOM 7088 N N . SER A 1 914 ? 5.505 -38.918 -23.609 1.00 95.06 914 SER A N 1
ATOM 7089 C CA . SER A 1 914 ? 4.144 -38.778 -23.071 1.00 95.06 914 SER A CA 1
ATOM 7090 C C . SER A 1 914 ? 4.109 -39.168 -21.593 1.00 95.06 914 SER A C 1
ATOM 7092 O O . SER A 1 914 ? 4.764 -40.145 -21.227 1.00 95.06 914 SER A O 1
ATOM 7094 N N . VAL A 1 915 ? 3.269 -38.509 -20.791 1.00 95.12 915 VAL A N 1
ATOM 7095 C CA . VAL A 1 915 ? 3.084 -38.805 -19.355 1.00 95.12 915 VAL A CA 1
ATOM 7096 C C . VAL A 1 915 ? 2.868 -40.302 -19.096 1.00 95.12 915 VAL A C 1
ATOM 7098 O O . VAL A 1 915 ? 3.645 -40.902 -18.358 1.00 95.12 915 VAL A O 1
ATOM 7101 N N . ASP A 1 916 ? 1.930 -40.944 -19.802 1.00 95.12 916 ASP A N 1
ATOM 7102 C CA . ASP A 1 916 ? 1.651 -42.373 -19.599 1.00 95.12 916 ASP A CA 1
ATOM 7103 C C . ASP A 1 916 ? 2.869 -43.274 -19.872 1.00 95.12 916 ASP A C 1
ATOM 7105 O O . ASP A 1 916 ? 3.032 -44.329 -19.264 1.00 95.12 916 ASP A O 1
ATOM 7109 N N . GLU A 1 917 ? 3.718 -42.902 -20.833 1.00 96.06 917 GLU A N 1
ATOM 7110 C CA . GLU A 1 917 ? 4.923 -43.671 -21.163 1.00 96.06 917 GLU A CA 1
ATOM 7111 C C . GLU A 1 917 ? 6.029 -43.451 -20.135 1.00 96.06 917 GLU A C 1
ATOM 7113 O O . GLU A 1 917 ? 6.728 -44.402 -19.791 1.00 96.06 917 GLU A O 1
ATOM 7118 N N . LEU A 1 918 ? 6.174 -42.228 -19.622 1.00 95.56 918 LEU A N 1
ATOM 7119 C CA . LEU A 1 918 ? 7.099 -41.922 -18.537 1.00 95.56 918 LEU A CA 1
ATOM 7120 C C . LEU A 1 918 ? 6.762 -42.754 -17.295 1.00 95.56 918 LEU A C 1
ATOM 7122 O O . LEU A 1 918 ? 7.629 -43.455 -16.774 1.00 95.56 918 LEU A O 1
ATOM 7126 N N . GLU A 1 919 ? 5.501 -42.731 -16.865 1.00 96.88 919 GLU A N 1
ATOM 7127 C CA . GLU A 1 919 ? 5.041 -43.464 -15.683 1.00 96.88 919 GLU A CA 1
ATOM 7128 C C . GLU A 1 919 ? 5.190 -44.977 -15.864 1.00 96.88 919 GLU A C 1
ATOM 7130 O O . GLU A 1 919 ? 5.735 -45.648 -14.987 1.00 96.88 919 GLU A O 1
ATOM 7135 N N . ARG A 1 920 ? 4.819 -45.521 -17.035 1.00 96.62 920 ARG A N 1
ATOM 7136 C CA . ARG A 1 920 ? 5.046 -46.942 -17.354 1.00 96.62 920 ARG A CA 1
ATOM 7137 C C . ARG A 1 920 ? 6.520 -47.329 -17.294 1.00 96.62 920 ARG A C 1
ATOM 7139 O O . ARG A 1 920 ? 6.836 -48.404 -16.793 1.00 96.62 920 ARG A O 1
ATOM 7146 N N . ARG A 1 921 ? 7.422 -46.493 -17.819 1.00 95.62 921 ARG A N 1
ATOM 7147 C CA . ARG A 1 921 ? 8.867 -46.774 -17.803 1.00 95.62 921 ARG A CA 1
ATOM 7148 C C . ARG A 1 921 ? 9.427 -46.756 -16.392 1.00 95.62 921 ARG A C 1
ATOM 7150 O O . ARG A 1 921 ? 10.173 -47.663 -16.048 1.00 95.62 921 ARG A O 1
ATOM 7157 N N . LEU A 1 922 ? 9.059 -45.759 -15.590 1.00 96.56 922 LEU A N 1
ATOM 7158 C CA . LEU A 1 922 ? 9.486 -45.661 -14.195 1.00 96.56 922 LEU A CA 1
ATOM 7159 C C . LEU A 1 922 ? 8.950 -46.834 -13.363 1.00 96.56 922 LEU A C 1
ATOM 7161 O O . LEU A 1 922 ? 9.688 -47.402 -12.566 1.00 96.56 922 LEU A O 1
ATOM 7165 N N . ALA A 1 923 ? 7.701 -47.248 -13.596 1.00 96.56 923 ALA A N 1
ATOM 7166 C CA . ALA A 1 923 ? 7.087 -48.391 -12.921 1.00 96.56 923 ALA A CA 1
ATOM 7167 C C . ALA A 1 923 ? 7.668 -49.755 -13.333 1.00 96.56 923 ALA A C 1
ATOM 7169 O O . ALA A 1 923 ? 7.452 -50.739 -12.631 1.00 96.56 923 ALA A O 1
ATOM 7170 N N . ALA A 1 924 ? 8.388 -49.829 -14.456 1.00 96.38 924 ALA A N 1
ATOM 7171 C CA . ALA A 1 924 ? 8.990 -51.062 -14.958 1.00 96.38 924 ALA A CA 1
ATOM 7172 C C . ALA A 1 924 ? 10.411 -51.330 -14.426 1.00 96.38 924 ALA A C 1
ATOM 7174 O O . ALA A 1 924 ? 10.987 -52.354 -14.791 1.00 96.38 924 ALA A O 1
ATOM 7175 N N . ILE A 1 925 ? 10.987 -50.429 -13.619 1.00 96.75 925 ILE A N 1
ATOM 7176 C CA . ILE A 1 925 ? 12.325 -50.599 -13.028 1.00 96.75 925 ILE A CA 1
ATOM 7177 C C . ILE A 1 925 ? 12.198 -50.612 -11.502 1.00 96.75 925 ILE A C 1
ATOM 7179 O O . ILE A 1 925 ? 11.772 -49.633 -10.880 1.00 96.75 925 ILE A O 1
ATOM 7183 N N . ASP A 1 926 ? 12.558 -51.748 -10.902 1.00 96.44 926 ASP A N 1
ATOM 7184 C CA . ASP A 1 926 ? 12.325 -52.046 -9.485 1.00 96.44 926 ASP A CA 1
ATOM 7185 C C . ASP A 1 926 ? 13.010 -51.022 -8.574 1.00 96.44 926 ASP A C 1
ATOM 7187 O O . ASP A 1 926 ? 12.446 -50.600 -7.558 1.00 96.44 926 ASP A O 1
ATOM 7191 N N . GLY A 1 927 ? 14.200 -50.547 -8.958 1.00 96.38 927 GLY A N 1
ATOM 7192 C CA . GLY A 1 927 ? 14.886 -49.505 -8.204 1.00 96.38 927 GLY A CA 1
ATOM 7193 C C . GLY A 1 927 ? 14.128 -48.168 -8.173 1.00 96.38 927 GLY A C 1
ATOM 7194 O O . GLY A 1 927 ? 14.156 -47.488 -7.146 1.00 96.38 927 GLY A O 1
ATOM 7195 N N . TYR A 1 928 ? 13.392 -47.800 -9.233 1.00 98.12 928 TYR A N 1
ATOM 7196 C CA . TYR A 1 928 ? 12.525 -46.615 -9.194 1.00 98.12 928 TYR A CA 1
ATOM 7197 C C . TYR A 1 928 ? 11.279 -46.854 -8.349 1.00 98.12 928 TYR A C 1
ATOM 7199 O O . TYR A 1 928 ? 10.916 -45.969 -7.577 1.00 98.12 928 TYR A O 1
ATOM 7207 N N . VAL A 1 929 ? 10.671 -48.041 -8.412 1.00 97.25 929 VAL A N 1
ATOM 7208 C CA . VAL A 1 929 ? 9.541 -48.394 -7.536 1.00 97.25 929 VAL A CA 1
ATOM 7209 C C . VAL A 1 929 ? 9.917 -48.199 -6.065 1.00 97.25 929 VAL A C 1
ATOM 7211 O O . VAL A 1 929 ? 9.190 -47.537 -5.320 1.00 97.25 929 VAL A O 1
ATOM 7214 N N . ALA A 1 930 ? 11.090 -48.692 -5.660 1.00 96.75 930 ALA A N 1
ATOM 7215 C CA . ALA A 1 930 ? 11.604 -48.506 -4.306 1.00 96.75 930 ALA A CA 1
ATOM 7216 C C . ALA A 1 930 ? 11.899 -47.029 -3.979 1.00 96.75 930 ALA A C 1
ATOM 7218 O O . ALA A 1 930 ? 11.525 -46.548 -2.907 1.00 96.75 930 ALA A O 1
ATOM 7219 N N . ALA A 1 931 ? 12.538 -46.291 -4.893 1.00 97.44 931 ALA A N 1
ATOM 7220 C CA . ALA A 1 931 ? 12.898 -44.890 -4.673 1.00 97.44 931 ALA A CA 1
ATOM 7221 C C . ALA A 1 931 ? 11.670 -43.965 -4.563 1.00 97.44 931 ALA A C 1
ATOM 7223 O O . ALA A 1 931 ? 11.636 -43.091 -3.697 1.00 97.44 931 ALA A O 1
ATOM 7224 N N . PHE A 1 932 ? 10.639 -44.176 -5.387 1.00 98.38 932 PHE A N 1
ATOM 7225 C CA . PHE A 1 932 ? 9.373 -43.441 -5.307 1.00 98.38 932 PHE A CA 1
ATOM 7226 C C . PHE A 1 932 ? 8.605 -43.768 -4.023 1.00 98.38 932 PHE A C 1
ATOM 7228 O O . PHE A 1 932 ? 8.120 -42.849 -3.366 1.00 98.38 932 PHE A O 1
ATOM 7235 N N . ALA A 1 933 ? 8.553 -45.040 -3.614 1.00 97.31 933 ALA A N 1
ATOM 7236 C CA . ALA A 1 933 ? 7.934 -45.429 -2.346 1.00 97.31 933 ALA A CA 1
ATOM 7237 C C . ALA A 1 933 ? 8.638 -44.798 -1.129 1.00 97.31 933 ALA A C 1
ATOM 7239 O O . ALA A 1 933 ? 7.977 -44.386 -0.180 1.00 97.31 933 ALA A O 1
ATOM 7240 N N . ALA A 1 934 ? 9.970 -44.675 -1.164 1.00 97.38 934 ALA A N 1
ATOM 7241 C CA . ALA A 1 934 ? 10.733 -44.011 -0.108 1.00 97.38 934 ALA A CA 1
ATOM 7242 C C . ALA A 1 934 ? 10.518 -42.486 -0.088 1.00 97.38 934 ALA A C 1
ATOM 7244 O O . ALA A 1 934 ? 10.406 -41.892 0.982 1.00 97.38 934 ALA A O 1
ATOM 7245 N N . ALA A 1 935 ? 10.449 -41.846 -1.259 1.00 97.50 935 ALA A N 1
ATOM 7246 C CA . ALA A 1 935 ? 10.265 -40.399 -1.374 1.00 97.50 935 ALA A CA 1
ATOM 7247 C C . ALA A 1 935 ? 8.826 -39.933 -1.075 1.00 97.50 935 ALA A C 1
ATOM 7249 O O . ALA A 1 935 ? 8.629 -38.789 -0.652 1.00 97.50 935 ALA A O 1
ATOM 7250 N N . PHE A 1 936 ? 7.834 -40.806 -1.284 1.00 97.56 936 PHE A N 1
ATOM 7251 C CA . PHE A 1 936 ? 6.404 -40.518 -1.132 1.00 97.56 936 PHE A CA 1
ATOM 7252 C C . PHE A 1 936 ? 5.675 -41.652 -0.379 1.00 97.56 936 PHE A C 1
ATOM 7254 O O . PHE A 1 936 ? 4.802 -42.306 -0.949 1.00 97.56 936 PHE A O 1
ATOM 7261 N N . PRO A 1 937 ? 6.001 -41.896 0.906 1.00 95.00 937 PRO A N 1
ATOM 7262 C CA . PRO A 1 937 ? 5.497 -43.053 1.658 1.00 95.00 937 PRO A CA 1
ATOM 7263 C C . PRO A 1 937 ? 3.986 -43.013 1.932 1.00 95.00 937 PRO A C 1
ATOM 7265 O O . PRO A 1 937 ? 3.368 -44.055 2.140 1.00 95.00 937 PRO A O 1
ATOM 7268 N N . ASP A 1 938 ? 3.393 -41.817 1.929 1.00 92.44 938 ASP A N 1
ATOM 7269 C CA . ASP A 1 938 ? 1.964 -41.611 2.183 1.00 92.44 938 ASP A CA 1
ATOM 7270 C C . ASP A 1 938 ? 1.104 -41.729 0.911 1.00 92.44 938 ASP A C 1
ATOM 7272 O O . ASP A 1 938 ? -0.128 -41.720 0.989 1.00 92.44 938 ASP A O 1
ATOM 7276 N N . ASP A 1 939 ? 1.732 -41.839 -0.264 1.00 92.62 939 ASP A N 1
ATOM 7277 C CA . ASP A 1 939 ? 1.036 -41.959 -1.540 1.00 92.62 939 ASP A CA 1
ATOM 7278 C C . ASP A 1 939 ? 0.825 -43.433 -1.909 1.00 92.62 939 ASP A C 1
ATOM 7280 O O . ASP A 1 939 ? 1.754 -44.240 -1.943 1.00 92.62 939 ASP A O 1
ATOM 7284 N N . LYS A 1 940 ? -0.424 -43.801 -2.210 1.00 89.62 940 LYS A N 1
ATOM 7285 C CA . LYS A 1 940 ? -0.771 -45.174 -2.608 1.00 89.62 940 LYS A CA 1
ATOM 7286 C C . LYS A 1 940 ? -0.295 -45.504 -4.020 1.00 89.62 940 LYS A C 1
ATOM 7288 O O . LYS A 1 940 ? -0.164 -46.684 -4.341 1.00 89.62 940 LYS A O 1
ATOM 7293 N N . GLN A 1 941 ? -0.086 -44.491 -4.859 1.00 92.62 941 GLN A N 1
ATOM 7294 C CA . GLN A 1 941 ? 0.448 -44.633 -6.210 1.00 92.62 941 GLN A CA 1
ATOM 7295 C C . GLN A 1 941 ? 1.586 -43.624 -6.385 1.00 92.62 941 GLN A C 1
ATOM 7297 O O . GLN A 1 941 ? 1.395 -42.579 -6.994 1.00 92.62 941 GLN A O 1
ATOM 7302 N N . PRO A 1 942 ? 2.779 -43.904 -5.830 1.00 94.19 942 PRO A N 1
ATOM 7303 C CA . PRO A 1 942 ? 3.821 -42.891 -5.713 1.00 94.19 942 PRO A CA 1
ATOM 7304 C C . PRO A 1 942 ? 4.469 -42.523 -7.058 1.00 94.19 942 PRO A C 1
ATOM 7306 O O . PRO A 1 942 ? 5.025 -41.434 -7.174 1.00 94.19 942 PRO A O 1
ATOM 7309 N N . ILE A 1 943 ? 4.399 -43.389 -8.076 1.00 97.38 943 ILE A N 1
ATOM 7310 C CA . ILE A 1 943 ? 4.985 -43.148 -9.403 1.00 97.38 943 ILE A CA 1
ATOM 7311 C C . ILE A 1 943 ? 3.987 -42.380 -10.271 1.00 97.38 943 ILE A C 1
ATOM 7313 O O . ILE A 1 943 ? 3.188 -42.984 -10.982 1.00 97.38 943 ILE A O 1
ATOM 7317 N N . THR A 1 944 ? 4.065 -41.052 -10.217 1.00 96.94 944 THR A N 1
ATOM 7318 C CA . THR A 1 944 ? 3.317 -40.148 -11.104 1.00 96.94 944 THR A CA 1
ATOM 7319 C C . THR A 1 944 ? 4.213 -39.030 -11.627 1.00 96.94 944 THR A C 1
ATOM 7321 O O . THR A 1 944 ? 5.272 -38.748 -11.046 1.00 96.94 944 THR A O 1
ATOM 7324 N N . ILE A 1 945 ? 3.791 -38.350 -12.696 1.00 96.00 945 ILE A N 1
ATOM 7325 C CA . ILE A 1 945 ? 4.477 -37.152 -13.201 1.00 96.00 945 ILE A CA 1
ATOM 7326 C C . ILE A 1 945 ? 4.586 -36.052 -12.133 1.00 96.00 945 ILE A C 1
ATOM 7328 O O . ILE A 1 945 ? 5.631 -35.414 -12.018 1.00 96.00 945 ILE A O 1
ATOM 7332 N N . GLU A 1 946 ? 3.566 -35.860 -11.294 1.00 95.94 946 GLU A N 1
ATOM 7333 C CA . GLU A 1 946 ? 3.580 -34.855 -10.225 1.00 95.94 946 GLU A CA 1
ATOM 7334 C C . GLU A 1 946 ? 4.622 -35.189 -9.156 1.00 95.94 946 GLU A C 1
ATOM 7336 O O . GLU A 1 946 ? 5.324 -34.303 -8.666 1.00 95.94 946 GLU A O 1
ATOM 7341 N N . ASN A 1 947 ? 4.753 -36.462 -8.782 1.00 97.56 947 ASN A N 1
ATOM 7342 C CA . ASN A 1 947 ? 5.756 -36.891 -7.812 1.00 97.56 947 ASN A CA 1
ATOM 7343 C C . ASN A 1 947 ? 7.171 -36.873 -8.417 1.00 97.56 947 ASN A C 1
ATOM 7345 O O . ASN A 1 947 ? 8.120 -36.485 -7.731 1.00 97.56 947 ASN A O 1
ATOM 7349 N N . ALA A 1 948 ? 7.322 -37.167 -9.713 1.00 97.38 948 ALA A N 1
ATOM 7350 C CA . ALA A 1 948 ? 8.580 -36.959 -10.431 1.00 97.38 948 ALA A CA 1
ATOM 7351 C C . ALA A 1 948 ? 8.979 -35.470 -10.443 1.00 97.38 948 ALA A C 1
ATOM 7353 O O . ALA A 1 948 ? 10.119 -35.132 -10.116 1.00 97.38 948 ALA A O 1
ATOM 7354 N N . ALA A 1 949 ? 8.028 -34.574 -10.723 1.00 97.19 949 ALA A N 1
ATOM 7355 C CA . ALA A 1 949 ? 8.221 -33.127 -10.688 1.00 97.19 949 ALA A CA 1
ATOM 7356 C C . ALA A 1 949 ? 8.612 -32.629 -9.290 1.00 97.19 949 ALA A C 1
ATOM 7358 O O . ALA A 1 949 ? 9.570 -31.869 -9.149 1.00 97.19 949 ALA A O 1
ATOM 7359 N N . LYS A 1 950 ? 7.939 -33.110 -8.234 1.00 97.81 950 LYS A N 1
ATOM 7360 C CA . LYS A 1 950 ? 8.295 -32.806 -6.838 1.00 97.81 950 LYS A CA 1
ATOM 7361 C C . LYS A 1 950 ? 9.701 -33.290 -6.483 1.00 97.81 950 LYS A C 1
ATOM 7363 O O . LYS A 1 950 ? 10.428 -32.571 -5.798 1.00 97.81 950 LYS A O 1
ATOM 7368 N N . ALA A 1 951 ? 10.101 -34.482 -6.922 1.00 98.06 951 ALA A N 1
ATOM 7369 C CA . ALA A 1 951 ? 11.442 -35.001 -6.667 1.00 98.06 951 ALA A CA 1
ATOM 7370 C C . ALA A 1 951 ? 12.511 -34.162 -7.392 1.00 98.06 951 ALA A C 1
ATOM 7372 O O . ALA A 1 951 ? 13.458 -33.689 -6.761 1.00 98.06 951 ALA A O 1
ATOM 7373 N N . LEU A 1 952 ? 12.317 -33.887 -8.688 1.00 97.88 952 LEU A N 1
ATOM 7374 C CA . LEU A 1 952 ? 13.178 -32.999 -9.478 1.00 97.88 952 LEU A CA 1
ATOM 7375 C C . LEU A 1 952 ? 13.279 -31.603 -8.851 1.00 97.88 952 LEU A C 1
ATOM 7377 O O . LEU A 1 952 ? 14.381 -31.082 -8.687 1.00 97.88 952 LEU A O 1
ATOM 7381 N N . GLY A 1 953 ? 12.153 -31.022 -8.441 1.00 96.88 953 GLY A N 1
ATOM 7382 C CA . GLY A 1 953 ? 12.106 -29.728 -7.770 1.00 96.88 953 GLY A CA 1
ATOM 7383 C C . GLY A 1 953 ? 12.813 -29.730 -6.412 1.00 96.88 953 GLY A C 1
ATOM 7384 O O . GLY A 1 953 ? 13.458 -28.745 -6.058 1.00 96.88 953 GLY A O 1
ATOM 7385 N N . ALA A 1 954 ? 12.731 -30.813 -5.635 1.00 96.75 954 ALA A N 1
ATOM 7386 C CA . ALA A 1 954 ? 13.442 -30.933 -4.359 1.00 96.75 954 ALA A CA 1
ATOM 7387 C C . ALA A 1 954 ? 14.966 -30.993 -4.555 1.00 96.75 954 ALA A C 1
ATOM 7389 O O . ALA A 1 954 ? 15.701 -30.346 -3.810 1.00 96.75 954 ALA A O 1
ATOM 7390 N N . PHE A 1 955 ? 15.434 -31.716 -5.579 1.00 97.00 955 PHE A N 1
ATOM 7391 C CA . PHE A 1 955 ? 16.846 -31.740 -5.964 1.00 97.00 955 PHE A CA 1
ATOM 7392 C C . PHE A 1 955 ? 17.331 -30.364 -6.445 1.00 97.00 955 PHE A C 1
ATOM 7394 O O . PHE A 1 955 ? 18.321 -29.845 -5.934 1.00 97.00 955 PHE A O 1
ATOM 7401 N N . GLN A 1 956 ? 16.599 -29.724 -7.360 1.00 96.38 956 GLN A N 1
ATOM 7402 C CA . GLN A 1 956 ? 16.980 -28.422 -7.922 1.00 96.38 956 GLN A CA 1
ATOM 7403 C C . GLN A 1 956 ? 17.034 -27.303 -6.867 1.00 96.38 956 GLN A C 1
ATOM 7405 O O . GLN A 1 956 ? 17.867 -26.407 -6.955 1.00 96.38 956 GLN A O 1
ATOM 7410 N N . ARG A 1 957 ? 16.236 -27.385 -5.793 1.00 95.44 957 ARG A N 1
ATOM 7411 C CA . ARG A 1 957 ? 16.312 -26.456 -4.646 1.00 95.44 957 ARG A CA 1
ATOM 7412 C C . ARG A 1 957 ? 17.614 -26.524 -3.849 1.00 95.44 957 ARG A C 1
ATOM 7414 O O . ARG A 1 957 ? 17.871 -25.610 -3.065 1.00 95.44 957 ARG A O 1
ATOM 7421 N N . LYS A 1 958 ? 18.413 -27.581 -4.025 1.00 93.75 958 LYS A N 1
ATOM 7422 C CA . LYS A 1 958 ? 19.747 -27.740 -3.427 1.00 93.75 958 LYS A CA 1
ATOM 7423 C C . LYS A 1 958 ? 20.885 -27.287 -4.339 1.00 93.75 958 LYS A C 1
ATOM 7425 O O . LYS A 1 958 ? 22.026 -27.238 -3.887 1.00 93.75 958 LYS A O 1
ATOM 7430 N N . LEU A 1 959 ? 20.595 -26.923 -5.587 1.00 95.62 959 LEU A N 1
ATOM 7431 C CA . LEU A 1 959 ? 21.573 -26.371 -6.521 1.00 95.62 959 LEU A CA 1
ATOM 7432 C C . LEU A 1 959 ? 21.813 -24.886 -6.204 1.00 95.62 959 LEU A C 1
ATOM 7434 O O . LEU A 1 959 ? 21.434 -24.003 -6.969 1.00 95.62 959 LEU A O 1
ATOM 7438 N N . MET A 1 960 ? 22.420 -24.626 -5.045 1.00 94.69 960 MET A N 1
ATOM 7439 C CA . MET A 1 960 ? 22.778 -23.293 -4.554 1.00 94.69 960 MET A CA 1
ATOM 7440 C C . MET A 1 960 ? 24.297 -23.115 -4.583 1.00 94.69 960 MET A C 1
ATOM 7442 O O . MET A 1 960 ? 25.028 -24.020 -4.182 1.00 94.69 960 MET A O 1
ATOM 7446 N N . THR A 1 961 ? 24.768 -21.952 -5.035 1.00 96.69 961 THR A N 1
ATOM 7447 C CA . THR A 1 961 ? 26.199 -21.618 -5.140 1.00 96.69 961 THR A CA 1
ATOM 7448 C C . THR A 1 961 ? 26.490 -20.272 -4.463 1.00 96.69 961 THR A C 1
ATOM 7450 O O . THR A 1 961 ? 26.577 -19.251 -5.153 1.00 96.69 961 THR A O 1
ATOM 7453 N N . PRO A 1 962 ? 26.614 -20.219 -3.124 1.00 95.44 962 PRO A N 1
ATOM 7454 C CA . PRO A 1 962 ? 27.088 -19.015 -2.444 1.00 95.44 962 PRO A CA 1
ATOM 7455 C C . PRO A 1 962 ? 28.478 -18.604 -2.962 1.00 95.44 962 PRO A C 1
ATOM 7457 O O . PRO A 1 962 ? 29.319 -19.464 -3.241 1.00 95.44 962 PRO A O 1
ATOM 7460 N N . SER A 1 963 ? 28.719 -17.303 -3.107 1.00 97.00 963 SER A N 1
ATOM 7461 C CA . SER A 1 963 ? 29.926 -16.714 -3.691 1.00 97.00 963 SER A CA 1
ATOM 7462 C C . SER A 1 963 ? 30.659 -15.779 -2.721 1.00 97.00 963 SER A C 1
ATOM 7464 O O . SER A 1 963 ? 30.298 -15.646 -1.550 1.00 97.00 963 SER A O 1
ATOM 7466 N N . ARG A 1 964 ? 31.726 -15.124 -3.201 1.00 96.81 964 ARG A N 1
ATOM 7467 C CA . ARG A 1 964 ? 32.463 -14.103 -2.434 1.00 96.81 964 ARG A CA 1
ATOM 7468 C C . ARG A 1 964 ? 31.573 -12.914 -2.056 1.00 96.81 964 ARG A C 1
ATOM 7470 O O . ARG A 1 964 ? 31.704 -12.401 -0.952 1.00 96.81 964 ARG A O 1
ATOM 7477 N N . TRP A 1 965 ? 30.623 -12.551 -2.917 1.00 95.88 965 TRP A N 1
ATOM 7478 C CA . TRP A 1 965 ? 29.597 -11.549 -2.615 1.00 95.88 965 TRP A CA 1
ATOM 7479 C C . TRP A 1 965 ? 28.747 -11.922 -1.392 1.00 95.88 965 TRP A C 1
ATOM 7481 O O . TRP A 1 965 ? 28.495 -11.084 -0.533 1.00 95.88 965 TRP A O 1
ATOM 7491 N N . ASP A 1 966 ? 28.358 -13.192 -1.252 1.00 96.12 966 ASP A N 1
ATOM 7492 C CA . ASP A 1 966 ? 27.579 -13.639 -0.090 1.00 96.12 966 ASP A CA 1
ATOM 7493 C C . ASP A 1 966 ? 28.385 -13.587 1.209 1.00 96.12 966 ASP A C 1
ATOM 7495 O O . ASP A 1 966 ? 27.825 -13.282 2.257 1.00 96.12 966 ASP A O 1
ATOM 7499 N N . LYS A 1 967 ? 29.698 -13.856 1.148 1.00 91.31 967 LYS A N 1
ATOM 7500 C CA . LYS A 1 967 ? 30.589 -13.697 2.308 1.00 91.31 967 LYS A CA 1
ATOM 7501 C C . LYS A 1 967 ? 30.605 -12.241 2.771 1.00 91.31 967 LYS A C 1
ATOM 7503 O O . LYS A 1 967 ? 30.424 -12.001 3.962 1.00 91.31 967 LYS A O 1
ATOM 7508 N N . LEU A 1 968 ? 30.711 -11.295 1.833 1.00 90.44 968 LEU A N 1
ATOM 7509 C CA . LEU A 1 968 ? 30.626 -9.866 2.134 1.00 90.44 968 LEU A CA 1
ATOM 7510 C C . LEU A 1 968 ? 29.285 -9.500 2.786 1.00 90.44 968 LEU A C 1
ATOM 7512 O O . LEU A 1 968 ? 29.272 -8.893 3.850 1.00 90.44 968 LEU A O 1
ATOM 7516 N N . LEU A 1 969 ? 28.155 -9.942 2.222 1.00 86.12 969 LEU A N 1
ATOM 7517 C CA . LEU A 1 969 ? 26.823 -9.676 2.793 1.00 86.12 969 LEU A CA 1
ATOM 7518 C C . LEU A 1 969 ? 26.603 -10.298 4.182 1.00 86.12 969 LEU A C 1
ATOM 7520 O O . LEU A 1 969 ? 25.739 -9.847 4.931 1.00 86.12 969 LEU A O 1
ATOM 7524 N N . LEU A 1 970 ? 27.364 -11.337 4.529 1.00 84.50 970 LEU A N 1
ATOM 7525 C CA . LEU A 1 970 ? 27.363 -11.968 5.851 1.00 84.50 970 LEU A CA 1
ATOM 7526 C C . LEU A 1 970 ? 28.408 -11.362 6.809 1.00 84.50 970 LEU A C 1
ATOM 7528 O O . LEU A 1 970 ? 28.588 -11.888 7.909 1.00 84.50 970 LEU A O 1
ATOM 7532 N N . GLY A 1 971 ? 29.061 -10.260 6.420 1.00 78.94 971 GLY A N 1
ATOM 7533 C CA . GLY A 1 971 ? 29.967 -9.470 7.259 1.00 78.94 971 GLY A CA 1
ATOM 7534 C C . GLY A 1 971 ? 31.463 -9.725 7.048 1.00 78.94 971 GLY A C 1
ATOM 7535 O O . GLY A 1 971 ? 32.263 -9.319 7.888 1.00 78.94 971 GLY A O 1
ATOM 7536 N N . ASP A 1 972 ? 31.865 -10.415 5.976 1.00 85.31 972 ASP A N 1
ATOM 7537 C CA . ASP A 1 972 ? 33.276 -10.564 5.591 1.00 85.31 972 ASP A CA 1
ATOM 7538 C C . ASP A 1 972 ? 33.703 -9.422 4.651 1.00 85.31 972 ASP A C 1
ATOM 7540 O O . ASP A 1 972 ? 33.761 -9.579 3.428 1.00 85.31 972 ASP A O 1
ATOM 7544 N N . ASP A 1 973 ? 33.994 -8.251 5.224 1.00 75.75 973 ASP A N 1
ATOM 7545 C CA . ASP A 1 973 ? 34.300 -7.016 4.480 1.00 75.75 973 ASP A CA 1
ATOM 7546 C C . ASP A 1 973 ? 35.562 -7.111 3.600 1.00 75.75 973 ASP A C 1
ATOM 7548 O O . ASP A 1 973 ? 35.765 -6.281 2.711 1.00 75.75 973 ASP A O 1
ATOM 7552 N N . VAL A 1 974 ? 36.409 -8.127 3.811 1.00 83.19 974 VAL A N 1
ATOM 7553 C CA . VAL A 1 974 ? 37.619 -8.387 3.009 1.00 83.19 974 VAL A CA 1
ATOM 7554 C C . VAL A 1 974 ? 37.395 -9.425 1.905 1.00 83.19 974 VAL A C 1
ATOM 7556 O O . VAL A 1 974 ? 38.328 -9.760 1.172 1.00 83.19 974 VAL A O 1
ATOM 7559 N N . ALA A 1 975 ? 36.171 -9.946 1.753 1.00 89.19 975 ALA A N 1
ATOM 7560 C CA . ALA A 1 975 ? 35.854 -10.932 0.723 1.00 89.19 975 ALA A CA 1
ATOM 7561 C C . ALA A 1 975 ? 35.999 -10.375 -0.703 1.00 89.19 975 ALA A C 1
ATOM 7563 O O . ALA A 1 975 ? 36.301 -11.149 -1.625 1.00 89.19 975 ALA A O 1
ATOM 7564 N N . LEU A 1 976 ? 35.802 -9.062 -0.881 1.00 92.56 976 LEU A N 1
ATOM 7565 C CA . LEU A 1 976 ? 35.961 -8.331 -2.142 1.00 92.56 976 LEU A CA 1
ATOM 7566 C C . LEU A 1 976 ? 37.118 -7.328 -2.077 1.00 92.56 976 LEU A C 1
ATOM 7568 O O . LEU A 1 976 ? 37.349 -6.713 -1.035 1.00 92.56 976 LEU A O 1
ATOM 7572 N N . THR A 1 977 ? 37.819 -7.142 -3.198 1.00 91.50 977 THR A N 1
ATOM 7573 C CA . THR A 1 977 ? 38.830 -6.085 -3.339 1.00 91.50 977 THR A CA 1
ATOM 7574 C C . THR A 1 977 ? 38.171 -4.718 -3.481 1.00 91.50 977 THR A C 1
ATOM 7576 O O . THR A 1 977 ? 36.975 -4.604 -3.748 1.00 91.50 977 THR A O 1
ATOM 7579 N N . HIS A 1 978 ? 38.963 -3.661 -3.333 1.00 85.00 978 HIS A N 1
ATOM 7580 C CA . HIS A 1 978 ? 38.480 -2.296 -3.488 1.00 85.00 978 HIS A CA 1
ATOM 7581 C C . HIS A 1 978 ? 37.901 -2.034 -4.890 1.00 85.00 978 HIS A C 1
ATOM 7583 O O . HIS A 1 978 ? 36.844 -1.426 -5.021 1.00 85.00 978 HIS A O 1
ATOM 7589 N N . GLU A 1 979 ? 38.547 -2.547 -5.937 1.00 86.69 979 GLU A N 1
ATOM 7590 C CA . GLU A 1 979 ? 38.084 -2.424 -7.322 1.00 86.69 979 GLU A CA 1
ATOM 7591 C C . GLU A 1 979 ? 36.760 -3.164 -7.550 1.00 86.69 979 GLU A C 1
ATOM 7593 O O . GLU A 1 979 ? 35.889 -2.677 -8.264 1.00 86.69 979 GLU A O 1
ATOM 7598 N N . GLU A 1 980 ? 36.580 -4.328 -6.921 1.00 94.00 980 GLU A N 1
ATOM 7599 C CA . GLU A 1 980 ? 35.334 -5.096 -6.993 1.00 94.00 980 GLU A CA 1
ATOM 7600 C C . GLU A 1 980 ? 34.191 -4.409 -6.225 1.00 94.00 980 GLU A C 1
ATOM 7602 O O . GLU A 1 980 ? 33.046 -4.446 -6.675 1.00 94.00 980 GLU A O 1
ATOM 7607 N N . LYS A 1 981 ? 34.486 -3.768 -5.084 1.00 90.69 981 LYS A N 1
ATOM 7608 C CA . LYS A 1 981 ? 33.515 -2.938 -4.349 1.00 90.69 981 LYS A CA 1
ATOM 7609 C C . LYS A 1 981 ? 33.123 -1.708 -5.158 1.00 90.69 981 LYS A C 1
ATOM 7611 O O . LYS A 1 981 ? 31.945 -1.377 -5.222 1.00 90.69 981 LYS A O 1
ATOM 7616 N N . GLU A 1 982 ? 34.077 -1.080 -5.836 1.00 87.50 982 GLU A N 1
ATOM 7617 C CA . GLU A 1 982 ? 33.744 0.018 -6.734 1.00 87.50 982 GLU A CA 1
ATOM 7618 C C . GLU A 1 982 ? 32.892 -0.445 -7.911 1.00 87.50 982 GLU A C 1
ATOM 7620 O O . GLU A 1 982 ? 31.923 0.214 -8.264 1.00 87.50 982 GLU A O 1
ATOM 7625 N N . GLY A 1 983 ? 33.194 -1.611 -8.479 1.00 93.31 983 GLY A N 1
ATOM 7626 C CA . GLY A 1 983 ? 32.360 -2.209 -9.513 1.00 93.31 983 GLY A CA 1
ATOM 7627 C C . GLY A 1 983 ? 30.894 -2.358 -9.104 1.00 93.31 983 GLY A C 1
ATOM 7628 O O . GLY A 1 983 ? 30.002 -2.163 -9.932 1.00 93.31 983 GLY A O 1
ATOM 7629 N N . PHE A 1 984 ? 30.635 -2.663 -7.827 1.00 95.06 984 PHE A N 1
ATOM 7630 C CA . PHE A 1 984 ? 29.285 -2.675 -7.266 1.00 95.06 984 PHE A CA 1
ATOM 7631 C C . PHE A 1 984 ? 28.672 -1.275 -7.198 1.00 95.06 984 PHE A C 1
ATOM 7633 O O . PHE A 1 984 ? 27.535 -1.108 -7.635 1.00 95.06 984 PHE A O 1
ATOM 7640 N N . ASN A 1 985 ? 29.410 -0.280 -6.701 1.00 88.94 985 ASN A N 1
ATOM 7641 C CA . ASN A 1 985 ? 28.935 1.105 -6.656 1.00 88.94 985 ASN A CA 1
ATOM 7642 C C . ASN A 1 985 ? 28.561 1.585 -8.065 1.00 88.94 985 ASN A C 1
ATOM 7644 O O . ASN A 1 985 ? 27.433 2.009 -8.296 1.00 88.94 985 ASN A O 1
ATOM 7648 N N . THR A 1 986 ? 29.430 1.360 -9.056 1.00 91.44 986 THR A N 1
ATOM 7649 C CA . THR A 1 986 ? 29.138 1.665 -10.463 1.00 91.44 986 THR A CA 1
ATOM 7650 C C . THR A 1 986 ? 27.892 0.922 -10.957 1.00 91.44 986 THR A C 1
ATOM 7652 O O . THR A 1 986 ? 27.060 1.495 -11.659 1.00 91.44 986 THR A O 1
ATOM 7655 N N . PHE A 1 987 ? 27.703 -0.348 -10.583 1.00 94.56 987 PHE A N 1
ATOM 7656 C CA . PHE A 1 987 ? 26.500 -1.115 -10.933 1.00 94.56 987 PHE A CA 1
ATOM 7657 C C . PHE A 1 987 ? 25.214 -0.494 -10.350 1.00 94.56 987 PHE A C 1
ATOM 7659 O O . PHE A 1 987 ? 24.186 -0.440 -11.043 1.00 94.56 987 PHE A O 1
ATOM 7666 N N . VAL A 1 988 ? 25.276 -0.004 -9.107 1.00 87.00 988 VAL A N 1
ATOM 7667 C CA . VAL A 1 988 ? 24.200 0.723 -8.414 1.00 87.00 988 VAL A CA 1
ATOM 7668 C C . VAL A 1 988 ? 23.923 2.066 -9.089 1.00 87.00 988 VAL A C 1
ATOM 7670 O O . VAL A 1 988 ? 22.793 2.289 -9.529 1.00 87.00 988 VAL A O 1
ATOM 7673 N N . ASP A 1 989 ? 24.945 2.899 -9.268 1.00 85.62 989 ASP A N 1
ATOM 7674 C CA . ASP A 1 989 ? 24.858 4.268 -9.798 1.00 85.62 989 ASP A CA 1
ATOM 7675 C C . ASP A 1 989 ? 24.386 4.307 -11.255 1.00 85.62 989 ASP A C 1
ATOM 7677 O O . ASP A 1 989 ? 23.607 5.170 -11.692 1.00 85.62 989 ASP A O 1
ATOM 7681 N N . VAL A 1 990 ? 24.798 3.310 -12.041 1.00 85.94 990 VAL A N 1
ATOM 7682 C CA . VAL A 1 990 ? 24.301 3.134 -13.404 1.00 85.94 990 VAL A CA 1
ATOM 7683 C C . VAL A 1 990 ? 22.794 2.837 -13.395 1.00 85.94 990 VAL A C 1
ATOM 7685 O O . VAL A 1 990 ? 22.098 3.284 -14.311 1.00 85.94 990 VAL A O 1
ATOM 7688 N N . GLY A 1 991 ? 22.264 2.216 -12.336 1.00 82.25 991 GLY A N 1
ATOM 7689 C CA . GLY A 1 991 ? 20.837 1.950 -12.126 1.00 82.25 991 GLY A CA 1
ATOM 7690 C C . GLY A 1 991 ? 20.435 0.491 -12.345 1.00 82.25 991 GLY A C 1
ATOM 7691 O O . GLY A 1 991 ? 19.242 0.184 -12.437 1.00 82.25 991 GLY A O 1
ATOM 7692 N N . CYS A 1 992 ? 21.400 -0.430 -12.430 1.00 88.00 992 CYS A N 1
ATOM 7693 C CA . CYS A 1 992 ? 21.140 -1.841 -12.734 1.00 88.00 992 CYS A CA 1
ATOM 7694 C C . CYS A 1 992 ? 20.277 -2.522 -11.655 1.00 88.00 992 CYS A C 1
ATOM 7696 O O . CYS A 1 992 ? 19.483 -3.424 -11.953 1.00 88.00 992 CYS A O 1
ATOM 7698 N N . ILE A 1 993 ? 20.356 -2.026 -10.416 1.00 89.56 993 ILE A N 1
ATOM 7699 C CA . ILE A 1 993 ? 19.606 -2.528 -9.257 1.00 89.56 993 ILE A CA 1
ATOM 7700 C C . ILE A 1 993 ? 18.092 -2.343 -9.356 1.00 89.56 993 ILE A C 1
ATOM 7702 O O . ILE A 1 993 ? 17.359 -3.003 -8.632 1.00 89.56 993 ILE A O 1
ATOM 7706 N N . THR A 1 994 ? 17.600 -1.526 -10.297 1.00 81.75 994 THR A N 1
ATOM 7707 C CA . THR A 1 994 ? 16.151 -1.377 -10.538 1.00 81.75 994 THR A CA 1
ATOM 7708 C C . THR A 1 994 ? 15.501 -2.715 -10.909 1.00 81.75 994 THR A C 1
ATOM 7710 O O . THR A 1 994 ? 14.328 -2.938 -10.628 1.00 81.75 994 THR A O 1
ATOM 7713 N N . CYS A 1 995 ? 16.253 -3.613 -11.555 1.00 86.38 995 CYS A N 1
ATOM 7714 C CA . CYS A 1 995 ? 15.776 -4.943 -11.947 1.00 86.38 995 CYS A CA 1
ATOM 7715 C C . CYS A 1 995 ? 16.568 -6.084 -11.286 1.00 86.38 995 CYS A C 1
ATOM 7717 O O . CYS A 1 995 ? 16.029 -7.173 -11.095 1.00 86.38 995 CYS A O 1
ATOM 7719 N N . HIS A 1 996 ? 17.838 -5.856 -10.942 1.00 95.31 996 HIS A N 1
ATOM 7720 C CA . HIS A 1 996 ? 18.754 -6.885 -10.449 1.00 95.31 996 HIS A CA 1
ATOM 7721 C C . HIS A 1 996 ? 19.101 -6.681 -8.968 1.00 95.31 996 HIS A C 1
ATOM 7723 O O . HIS A 1 996 ? 20.148 -6.134 -8.637 1.00 95.31 996 HIS A O 1
ATOM 7729 N N . PHE A 1 997 ? 18.220 -7.153 -8.082 1.00 91.50 997 PHE A N 1
ATOM 7730 C CA . PHE A 1 997 ? 18.337 -7.017 -6.622 1.00 91.50 997 PHE A CA 1
ATOM 7731 C C . PHE A 1 997 ? 17.910 -8.300 -5.876 1.00 91.50 997 PHE A C 1
ATOM 7733 O O . PHE A 1 997 ? 17.536 -9.301 -6.499 1.00 91.50 997 PHE A O 1
ATOM 7740 N N . GLY A 1 998 ? 17.972 -8.283 -4.539 1.00 89.44 998 GLY A N 1
ATOM 7741 C CA . GLY A 1 998 ? 17.553 -9.379 -3.659 1.00 89.44 998 GLY A CA 1
ATOM 7742 C C . GLY A 1 998 ? 18.511 -10.576 -3.634 1.00 89.44 998 GLY A C 1
ATOM 7743 O O . GLY A 1 998 ? 19.646 -10.498 -4.104 1.00 89.44 998 GLY A O 1
ATOM 7744 N N . HIS A 1 999 ? 18.044 -11.718 -3.106 1.00 92.25 999 HIS A N 1
ATOM 7745 C CA . HIS A 1 999 ? 18.863 -12.931 -2.941 1.00 92.25 999 HIS A CA 1
ATOM 7746 C C . HIS A 1 999 ? 19.502 -13.426 -4.236 1.00 92.25 999 HIS A C 1
ATOM 7748 O O . HIS A 1 999 ? 20.606 -13.959 -4.210 1.00 92.25 999 HIS A O 1
ATOM 7754 N N . TYR A 1 1000 ? 18.808 -13.285 -5.363 1.00 94.81 1000 TYR A N 1
ATOM 7755 C CA . TYR A 1 1000 ? 19.212 -13.858 -6.645 1.00 94.81 1000 TYR A CA 1
ATOM 7756 C C . TYR A 1 1000 ? 19.751 -12.819 -7.630 1.00 94.81 1000 TYR A C 1
ATOM 7758 O O . TYR A 1 1000 ? 20.142 -13.203 -8.733 1.00 94.81 1000 TYR A O 1
ATOM 7766 N N . ILE A 1 1001 ? 19.792 -11.534 -7.248 1.00 95.81 1001 ILE A N 1
ATOM 7767 C CA . ILE A 1 1001 ? 20.248 -10.426 -8.102 1.00 95.81 1001 ILE A CA 1
ATOM 7768 C C . ILE A 1 1001 ? 19.481 -10.468 -9.442 1.00 95.81 1001 ILE A C 1
ATOM 7770 O O . ILE A 1 1001 ? 20.041 -10.621 -10.530 1.00 95.81 1001 ILE A O 1
ATOM 7774 N N . GLY A 1 1002 ? 18.149 -10.464 -9.329 1.00 93.75 1002 GLY A N 1
ATOM 7775 C CA . GLY A 1 1002 ? 17.191 -10.796 -10.390 1.00 93.75 1002 GLY A CA 1
ATOM 7776 C C . GLY A 1 1002 ? 16.141 -11.808 -9.913 1.00 93.75 1002 GLY A C 1
ATOM 7777 O O . GLY A 1 1002 ? 16.007 -12.054 -8.718 1.00 93.75 1002 GLY A O 1
ATOM 7778 N N . LEU A 1 1003 ? 15.404 -12.433 -10.840 1.00 93.69 1003 LEU A N 1
ATOM 7779 C CA . LEU A 1 1003 ? 14.368 -13.447 -10.558 1.00 93.69 1003 LEU A CA 1
ATOM 7780 C C . LEU A 1 1003 ? 13.168 -12.982 -9.710 1.00 93.69 1003 LEU A C 1
ATOM 7782 O O . LEU A 1 1003 ? 12.468 -13.829 -9.157 1.00 93.69 1003 LEU A O 1
ATOM 7786 N N . THR A 1 1004 ? 12.914 -11.678 -9.604 1.00 86.44 1004 THR A N 1
ATOM 7787 C CA . THR A 1 1004 ? 11.822 -11.104 -8.789 1.00 86.44 1004 THR A CA 1
ATOM 7788 C C . THR A 1 1004 ? 10.731 -10.432 -9.618 1.00 86.44 1004 THR A C 1
ATOM 7790 O O . THR A 1 1004 ? 9.647 -10.170 -9.105 1.00 86.44 1004 THR A O 1
ATOM 7793 N N . MET A 1 1005 ? 10.995 -10.160 -10.900 1.00 88.50 1005 MET A N 1
ATOM 7794 C CA . MET A 1 1005 ? 10.073 -9.435 -11.772 1.00 88.50 1005 MET A CA 1
ATOM 7795 C C . MET A 1 1005 ? 10.208 -9.814 -13.252 1.00 88.50 1005 MET A C 1
ATOM 7797 O O . MET A 1 1005 ? 11.164 -10.469 -13.683 1.00 88.50 1005 MET A O 1
ATOM 7801 N N . TYR A 1 1006 ? 9.233 -9.363 -14.039 1.00 95.38 1006 TYR A N 1
ATOM 7802 C CA . TYR A 1 1006 ? 9.316 -9.294 -15.494 1.00 95.38 1006 TYR A CA 1
ATOM 7803 C C . TYR A 1 1006 ? 9.762 -7.897 -15.925 1.00 95.38 1006 TYR A C 1
ATOM 7805 O O . TYR A 1 1006 ? 9.408 -6.912 -15.280 1.00 95.38 1006 TYR A O 1
ATOM 7813 N N . GLN A 1 1007 ? 10.497 -7.801 -17.030 1.00 95.38 1007 GLN A N 1
ATOM 7814 C CA . GLN A 1 1007 ? 10.865 -6.525 -17.629 1.00 95.38 1007 GLN A CA 1
ATOM 7815 C C . GLN A 1 1007 ? 10.947 -6.628 -19.152 1.00 95.38 1007 GLN A C 1
ATOM 7817 O O . GLN A 1 1007 ? 11.325 -7.661 -19.708 1.00 95.38 1007 GLN A O 1
ATOM 7822 N N . LYS A 1 1008 ? 10.610 -5.534 -19.835 1.00 95.06 1008 LYS A N 1
ATOM 7823 C CA . LYS A 1 1008 ? 10.788 -5.404 -21.278 1.00 95.06 1008 LYS A CA 1
ATOM 7824 C C . LYS A 1 1008 ? 12.270 -5.326 -21.636 1.00 95.06 1008 LYS A C 1
ATOM 7826 O O . LYS A 1 1008 ? 12.993 -4.471 -21.125 1.00 95.06 1008 LYS A O 1
ATOM 7831 N N . LEU A 1 1009 ? 12.716 -6.183 -22.548 1.00 94.81 1009 LEU A N 1
ATOM 7832 C CA . LEU A 1 1009 ? 14.033 -6.078 -23.163 1.00 94.81 1009 LEU A CA 1
ATOM 7833 C C . LEU A 1 1009 ? 13.997 -5.016 -24.272 1.00 94.81 1009 LEU A C 1
ATOM 7835 O O . LEU A 1 1009 ? 13.168 -5.058 -25.181 1.00 94.81 1009 LEU A O 1
ATOM 7839 N N . GLY A 1 1010 ? 14.895 -4.047 -24.175 1.00 93.00 1010 GLY A N 1
ATOM 7840 C CA . GLY A 1 1010 ? 14.845 -2.785 -24.900 1.00 93.00 1010 GLY A CA 1
ATOM 7841 C C . GLY A 1 1010 ? 13.855 -1.777 -24.313 1.00 93.00 1010 GLY A C 1
ATOM 7842 O O . GLY A 1 1010 ? 13.085 -1.186 -25.072 1.00 93.00 1010 GLY A O 1
ATOM 7843 N N . LEU A 1 1011 ? 13.833 -1.612 -22.982 1.00 89.75 1011 LEU A N 1
ATOM 7844 C CA . LEU A 1 1011 ? 12.894 -0.722 -22.280 1.00 89.75 1011 LEU A CA 1
ATOM 7845 C C . LEU A 1 1011 ? 13.030 0.746 -22.718 1.00 89.75 1011 LEU A C 1
ATOM 7847 O O . LEU A 1 1011 ? 12.019 1.401 -22.966 1.00 89.75 1011 LEU A O 1
ATOM 7851 N N . VAL A 1 1012 ? 14.264 1.250 -22.819 1.00 88.44 1012 VAL A N 1
ATOM 7852 C CA . VAL A 1 1012 ? 14.556 2.647 -23.189 1.00 88.44 1012 VAL A CA 1
ATOM 7853 C C . VAL A 1 1012 ? 14.876 2.764 -24.675 1.00 88.44 1012 VAL A C 1
ATOM 7855 O O . VAL A 1 1012 ? 14.340 3.633 -25.361 1.00 88.44 1012 VAL A O 1
ATOM 7858 N N . ARG A 1 1013 ? 15.720 1.871 -25.204 1.00 92.12 1013 ARG A N 1
ATOM 7859 C CA . ARG A 1 1013 ? 15.966 1.751 -26.647 1.00 92.12 1013 ARG A CA 1
ATOM 7860 C C . ARG A 1 1013 ? 15.596 0.356 -27.101 1.00 92.12 1013 ARG A C 1
ATOM 7862 O O . ARG A 1 1013 ? 16.110 -0.616 -26.553 1.00 92.12 1013 ARG A O 1
ATOM 7869 N N . ALA A 1 1014 ? 14.773 0.269 -28.143 1.00 89.56 1014 ALA A N 1
ATOM 7870 C CA . ALA A 1 1014 ? 14.331 -1.002 -28.705 1.00 89.56 1014 ALA A CA 1
ATOM 7871 C C . ALA A 1 1014 ? 15.512 -1.960 -28.922 1.00 89.56 1014 ALA A C 1
ATOM 7873 O O . ALA A 1 1014 ? 16.560 -1.559 -29.441 1.00 89.56 1014 ALA A O 1
ATOM 7874 N N . TRP A 1 1015 ? 15.342 -3.213 -28.502 1.00 93.38 1015 TRP A N 1
ATOM 7875 C CA . TRP A 1 1015 ? 16.345 -4.244 -28.727 1.00 93.38 1015 TRP A CA 1
ATOM 7876 C C . TRP A 1 1015 ? 16.445 -4.536 -30.235 1.00 93.38 1015 TRP A C 1
ATOM 7878 O O . TRP A 1 1015 ? 15.406 -4.570 -30.900 1.00 93.38 1015 TRP A O 1
ATOM 7888 N N . PRO A 1 1016 ? 17.650 -4.731 -30.806 1.00 85.56 1016 PRO A N 1
ATOM 7889 C CA . PRO A 1 1016 ? 17.809 -4.865 -32.257 1.00 85.56 1016 PRO A CA 1
ATOM 7890 C C . PRO A 1 1016 ? 17.068 -6.061 -32.876 1.00 85.56 1016 PRO A C 1
ATOM 7892 O O . PRO A 1 1016 ? 16.682 -6.000 -34.043 1.00 85.56 1016 PRO A O 1
ATOM 7895 N N . ASP A 1 1017 ? 16.861 -7.136 -32.111 1.00 84.19 1017 ASP A N 1
ATOM 7896 C CA . ASP A 1 1017 ? 16.099 -8.317 -32.525 1.00 84.19 1017 ASP A CA 1
ATOM 7897 C C . ASP A 1 1017 ? 14.839 -8.477 -31.667 1.00 84.19 1017 ASP A C 1
ATOM 7899 O O . ASP A 1 1017 ? 14.920 -8.615 -30.451 1.00 84.19 1017 ASP A O 1
ATOM 7903 N N . ALA A 1 1018 ? 13.671 -8.465 -32.306 1.00 84.44 1018 ALA A N 1
ATOM 7904 C CA . ALA A 1 1018 ? 12.377 -8.613 -31.643 1.00 84.44 1018 ALA A CA 1
ATOM 7905 C C . ALA A 1 1018 ? 11.569 -9.807 -32.178 1.00 84.44 1018 ALA A C 1
ATOM 7907 O O . ALA A 1 1018 ? 10.336 -9.789 -32.173 1.00 84.44 1018 ALA A O 1
ATOM 7908 N N . ARG A 1 1019 ? 12.254 -10.822 -32.727 1.00 89.00 1019 ARG A N 1
ATOM 7909 C CA . ARG A 1 1019 ? 11.601 -12.029 -33.261 1.00 89.00 1019 ARG A CA 1
ATOM 7910 C C . ARG A 1 1019 ? 10.948 -12.872 -32.174 1.00 89.00 1019 ARG A C 1
ATOM 7912 O O . ARG A 1 1019 ? 9.836 -13.346 -32.384 1.00 89.00 1019 ARG A O 1
ATOM 7919 N N . ASP A 1 1020 ? 11.639 -13.062 -31.056 1.00 92.50 1020 ASP A N 1
ATOM 7920 C CA . ASP A 1 1020 ? 11.068 -13.686 -29.866 1.00 92.50 1020 ASP A CA 1
ATOM 7921 C C . ASP A 1 1020 ? 10.202 -12.654 -29.151 1.00 92.50 1020 ASP A C 1
ATOM 7923 O O . ASP A 1 1020 ? 10.694 -11.606 -28.745 1.00 92.50 1020 ASP A O 1
ATOM 7927 N N . ARG A 1 1021 ? 8.903 -12.923 -29.018 1.00 93.94 1021 ARG A N 1
ATOM 7928 C CA . ARG A 1 1021 ? 7.963 -11.933 -28.471 1.00 93.94 1021 ARG A CA 1
ATOM 7929 C C . ARG A 1 1021 ? 7.895 -11.979 -26.944 1.00 93.94 1021 ARG A C 1
ATOM 7931 O O . ARG A 1 1021 ? 7.168 -11.178 -26.357 1.00 93.94 1021 ARG A O 1
ATOM 7938 N N . GLY A 1 1022 ? 8.661 -12.867 -26.307 1.00 94.94 1022 GLY A N 1
ATOM 7939 C CA . GLY A 1 1022 ? 8.717 -13.031 -24.862 1.00 94.94 1022 GLY A CA 1
ATOM 7940 C C . GLY A 1 1022 ? 7.389 -13.513 -24.290 1.00 94.94 1022 GLY A C 1
ATOM 7941 O O . GLY A 1 1022 ? 6.749 -14.425 -24.813 1.00 94.94 1022 GLY A O 1
ATOM 7942 N N . ARG A 1 1023 ? 6.966 -12.882 -23.198 1.00 95.38 1023 ARG A N 1
ATOM 7943 C CA . ARG A 1 1023 ? 5.752 -13.206 -22.444 1.00 95.38 1023 ARG A CA 1
ATOM 7944 C C . ARG A 1 1023 ? 4.459 -13.081 -23.247 1.00 95.38 1023 ARG A C 1
ATOM 7946 O O . ARG A 1 1023 ? 3.530 -13.852 -22.999 1.00 95.38 1023 ARG A O 1
ATOM 7953 N N . TYR A 1 1024 ? 4.433 -12.218 -24.261 1.00 94.44 1024 TYR A N 1
ATOM 7954 C CA . TYR A 1 1024 ? 3.325 -12.113 -25.213 1.00 94.44 1024 TYR A CA 1
ATOM 7955 C C . TYR A 1 1024 ? 2.899 -13.462 -25.812 1.00 94.44 1024 TYR A C 1
ATOM 7957 O O . TYR A 1 1024 ? 1.724 -13.671 -26.109 1.00 94.44 1024 TYR A O 1
ATOM 7965 N N . GLU A 1 1025 ? 3.836 -14.395 -26.004 1.00 91.50 1025 GLU A N 1
ATOM 7966 C CA . GLU A 1 1025 ? 3.529 -15.710 -26.579 1.00 91.50 1025 GLU A CA 1
ATOM 7967 C C . GLU A 1 1025 ? 2.570 -16.534 -25.709 1.00 91.50 1025 GLU A C 1
ATOM 7969 O O . GLU A 1 1025 ? 1.908 -17.431 -26.224 1.00 91.50 1025 GLU A O 1
ATOM 7974 N N . ILE A 1 1026 ? 2.470 -16.207 -24.417 1.00 92.19 1026 ILE A N 1
ATOM 7975 C CA . ILE A 1 1026 ? 1.577 -16.857 -23.454 1.00 92.19 1026 ILE A CA 1
ATOM 7976 C C . ILE A 1 1026 ? 0.334 -16.003 -23.205 1.00 92.19 1026 ILE A C 1
ATOM 7978 O O . ILE A 1 1026 ? -0.777 -16.524 -23.161 1.00 92.19 1026 ILE A O 1
ATOM 7982 N N . THR A 1 1027 ? 0.521 -14.703 -22.969 1.00 90.19 1027 THR A N 1
ATOM 7983 C CA . THR A 1 1027 ? -0.557 -13.826 -22.489 1.00 90.19 1027 THR A CA 1
ATOM 7984 C C . THR A 1 1027 ? -1.388 -13.244 -23.620 1.00 90.19 1027 THR A C 1
ATOM 7986 O O . THR A 1 1027 ? -2.551 -12.908 -23.410 1.00 90.19 1027 THR A O 1
ATOM 7989 N N . HIS A 1 1028 ? -0.800 -13.134 -24.814 1.00 89.50 1028 HIS A N 1
ATOM 7990 C CA . HIS A 1 1028 ? -1.358 -12.442 -25.975 1.00 89.50 1028 HIS A CA 1
ATOM 7991 C C . HIS A 1 1028 ? -1.738 -10.973 -25.712 1.00 89.50 1028 HIS A C 1
ATOM 7993 O O . HIS A 1 1028 ? -2.476 -10.380 -26.498 1.00 89.50 1028 HIS A O 1
ATOM 7999 N N . ASP A 1 1029 ? -1.213 -10.378 -24.637 1.00 87.06 1029 ASP A N 1
ATOM 8000 C CA . ASP A 1 1029 ? -1.362 -8.961 -24.314 1.00 87.06 1029 ASP A CA 1
ATOM 8001 C C . ASP A 1 1029 ? -0.205 -8.176 -24.934 1.00 87.06 1029 ASP A C 1
ATOM 8003 O O . ASP A 1 1029 ? 0.955 -8.421 -24.605 1.00 87.06 1029 ASP A O 1
ATOM 8007 N N . ASP A 1 1030 ? -0.499 -7.215 -25.812 1.00 87.44 1030 ASP A N 1
ATOM 8008 C CA . ASP A 1 1030 ? 0.511 -6.382 -26.476 1.00 87.44 1030 ASP A CA 1
ATOM 8009 C C . ASP A 1 1030 ? 1.444 -5.650 -25.486 1.00 87.44 1030 ASP A C 1
ATOM 8011 O O . ASP A 1 1030 ? 2.579 -5.323 -25.845 1.00 87.44 1030 ASP A O 1
ATOM 8015 N N . ALA A 1 1031 ? 1.014 -5.422 -24.238 1.00 81.94 1031 ALA A N 1
ATOM 8016 C CA . ALA A 1 1031 ? 1.865 -4.869 -23.184 1.00 81.94 1031 ALA A CA 1
ATOM 8017 C C . ALA A 1 1031 ? 3.045 -5.791 -22.808 1.00 81.94 1031 ALA A C 1
ATOM 8019 O O . ALA A 1 1031 ? 4.097 -5.296 -22.404 1.00 81.94 1031 ALA A O 1
ATOM 8020 N N . ASP A 1 1032 ? 2.903 -7.104 -23.009 1.00 90.88 1032 ASP A N 1
ATOM 8021 C CA . ASP A 1 1032 ? 3.915 -8.129 -22.731 1.00 90.88 1032 ASP A CA 1
ATOM 8022 C C . ASP A 1 1032 ? 4.853 -8.405 -23.924 1.00 90.88 1032 ASP A C 1
ATOM 8024 O O . ASP A 1 1032 ? 5.673 -9.332 -23.891 1.00 90.88 1032 ASP A O 1
ATOM 8028 N N . LEU A 1 1033 ? 4.772 -7.609 -24.998 1.00 93.12 1033 LEU A N 1
ATOM 8029 C CA . LEU A 1 1033 ? 5.690 -7.720 -26.133 1.00 93.12 1033 LEU A CA 1
ATOM 8030 C C . LEU A 1 1033 ? 7.128 -7.407 -25.714 1.00 93.12 1033 LEU A C 1
ATOM 8032 O O . LEU A 1 1033 ? 7.424 -6.307 -25.239 1.00 93.12 1033 LEU A O 1
ATOM 8036 N N . MET A 1 1034 ? 8.030 -8.358 -25.980 1.00 94.62 1034 MET A N 1
ATOM 8037 C CA . MET A 1 1034 ? 9.445 -8.315 -25.581 1.00 94.62 1034 MET A CA 1
ATOM 8038 C C . MET A 1 1034 ? 9.653 -8.301 -24.062 1.00 94.62 1034 MET A C 1
ATOM 8040 O O . MET A 1 1034 ? 10.720 -7.909 -23.592 1.00 94.62 1034 MET A O 1
ATOM 8044 N N . VAL A 1 1035 ? 8.651 -8.702 -23.277 1.00 97.00 1035 VAL A N 1
ATOM 8045 C CA . VAL A 1 1035 ? 8.778 -8.819 -21.823 1.00 97.00 1035 VAL A CA 1
ATOM 8046 C C . VAL A 1 1035 ? 9.318 -10.196 -21.466 1.00 97.00 1035 VAL A C 1
ATOM 8048 O O . VAL A 1 1035 ? 8.787 -11.216 -21.895 1.00 97.00 1035 VAL A O 1
ATOM 8051 N N . PHE A 1 1036 ? 10.372 -10.225 -20.657 1.00 97.06 1036 PHE A N 1
ATOM 8052 C CA . PHE A 1 1036 ? 11.016 -11.443 -20.183 1.00 97.06 1036 PHE A CA 1
ATOM 8053 C C . PHE A 1 1036 ? 11.150 -11.401 -18.663 1.00 97.06 1036 PHE A C 1
ATOM 8055 O O . PHE A 1 1036 ? 11.193 -10.337 -18.048 1.00 97.06 1036 PHE A O 1
ATOM 8062 N N . ARG A 1 1037 ? 11.233 -12.568 -18.033 1.00 96.88 1037 ARG A N 1
ATOM 8063 C CA . ARG A 1 1037 ? 11.650 -12.681 -16.639 1.00 96.88 1037 ARG A CA 1
ATOM 8064 C C . ARG A 1 1037 ? 13.093 -12.196 -16.530 1.00 96.88 1037 ARG A C 1
ATOM 8066 O O . ARG A 1 1037 ? 13.951 -12.684 -17.264 1.00 96.88 1037 ARG A O 1
ATOM 8073 N N . VAL A 1 1038 ? 13.363 -11.288 -15.596 1.00 96.69 1038 VAL A N 1
ATOM 8074 C CA . VAL A 1 1038 ? 14.725 -10.798 -15.352 1.00 96.69 1038 VAL A CA 1
ATOM 8075 C C . VAL A 1 1038 ? 15.592 -11.969 -14.859 1.00 96.69 1038 VAL A C 1
ATOM 8077 O O . VAL A 1 1038 ? 15.251 -12.563 -13.829 1.00 96.69 1038 VAL A O 1
ATOM 8080 N N . PRO A 1 1039 ? 16.669 -12.354 -15.574 1.00 95.50 1039 PRO A N 1
ATOM 8081 C CA . PRO A 1 1039 ? 17.506 -13.488 -15.187 1.00 95.50 1039 PRO A CA 1
ATOM 8082 C C . PRO A 1 1039 ? 18.326 -13.174 -13.927 1.00 95.50 1039 PRO A C 1
ATOM 8084 O O . PRO A 1 1039 ? 18.537 -12.013 -13.581 1.00 95.50 1039 PRO A O 1
ATOM 8087 N N . THR A 1 1040 ? 18.797 -14.215 -13.239 1.00 96.88 1040 THR A N 1
ATOM 8088 C CA . THR A 1 1040 ? 19.789 -14.055 -12.165 1.00 96.88 1040 THR A CA 1
ATOM 8089 C C . THR A 1 1040 ? 21.137 -13.654 -12.758 1.00 96.88 1040 THR A C 1
ATOM 8091 O O . THR A 1 1040 ? 21.510 -14.158 -13.816 1.00 96.88 1040 THR A O 1
ATOM 8094 N N . LEU A 1 1041 ? 21.873 -12.780 -12.066 1.00 98.06 1041 LEU A N 1
ATOM 8095 C CA . LEU A 1 1041 ? 23.275 -12.486 -12.390 1.00 98.06 1041 LEU A CA 1
ATOM 8096 C C . LEU A 1 1041 ? 24.267 -13.388 -11.636 1.00 98.06 1041 LEU A C 1
ATOM 8098 O O . LEU A 1 1041 ? 25.477 -13.277 -11.822 1.00 98.06 1041 LEU A O 1
ATOM 8102 N N . ARG A 1 1042 ? 23.792 -14.302 -10.782 1.00 97.81 1042 ARG A N 1
ATOM 8103 C CA . ARG A 1 1042 ? 24.678 -15.251 -10.099 1.00 97.81 1042 ARG A CA 1
ATOM 8104 C C . ARG A 1 1042 ? 25.282 -16.220 -11.105 1.00 97.81 1042 ARG A C 1
ATOM 8106 O O . ARG A 1 1042 ? 24.566 -16.768 -11.939 1.00 97.81 1042 ARG A O 1
ATOM 8113 N N . ASN A 1 1043 ? 26.590 -16.447 -10.996 1.00 97.62 1043 ASN A N 1
ATOM 8114 C CA . ASN A 1 1043 ? 27.387 -17.212 -11.961 1.00 97.62 1043 ASN A CA 1
ATOM 8115 C C . ASN A 1 1043 ? 27.354 -16.652 -13.399 1.00 97.62 1043 ASN A C 1
ATOM 8117 O O . ASN A 1 1043 ? 27.599 -17.393 -14.353 1.00 97.62 1043 ASN A O 1
ATOM 8121 N N . ILE A 1 1044 ? 27.060 -15.359 -13.596 1.00 97.31 1044 ILE A N 1
ATOM 8122 C CA . ILE A 1 1044 ? 26.973 -14.783 -14.948 1.00 97.31 1044 ILE A CA 1
ATOM 8123 C C . ILE A 1 1044 ? 28.296 -14.873 -15.725 1.00 97.31 1044 ILE A C 1
ATOM 8125 O O . ILE A 1 1044 ? 28.292 -15.072 -16.938 1.00 97.31 1044 ILE A O 1
ATOM 8129 N N . ALA A 1 1045 ? 29.437 -14.814 -15.038 1.00 96.38 1045 ALA A N 1
ATOM 8130 C CA . ALA A 1 1045 ? 30.748 -14.969 -15.668 1.00 96.38 1045 ALA A CA 1
ATOM 8131 C C . ALA A 1 1045 ? 30.943 -16.342 -16.345 1.00 96.38 1045 ALA A C 1
ATOM 8133 O O . ALA A 1 1045 ? 31.723 -16.458 -17.283 1.00 96.38 1045 ALA A O 1
ATOM 8134 N N . GLU A 1 1046 ? 30.186 -17.358 -15.920 1.00 96.56 1046 GLU A N 1
ATOM 8135 C CA . GLU A 1 1046 ? 30.330 -18.755 -16.349 1.00 96.56 1046 GLU A CA 1
ATOM 8136 C C . GLU A 1 1046 ? 29.184 -19.234 -17.259 1.00 96.56 1046 GLU A C 1
ATOM 8138 O O . GLU A 1 1046 ? 29.141 -20.395 -17.659 1.00 96.56 1046 GLU A O 1
ATOM 8143 N N . THR A 1 1047 ? 28.222 -18.359 -17.574 1.00 95.38 1047 THR A N 1
ATOM 8144 C CA . THR A 1 1047 ? 26.960 -18.719 -18.255 1.00 95.38 1047 THR A CA 1
ATOM 8145 C C . THR A 1 1047 ? 26.761 -17.972 -19.576 1.00 95.38 1047 THR A C 1
ATOM 8147 O O . THR A 1 1047 ? 25.646 -17.640 -19.971 1.00 95.38 1047 THR A O 1
ATOM 8150 N N . ALA A 1 1048 ? 27.857 -17.713 -20.291 1.00 93.81 1048 ALA A N 1
ATOM 8151 C CA . ALA A 1 1048 ? 27.781 -17.298 -21.688 1.00 93.81 1048 ALA A CA 1
ATOM 8152 C C . ALA A 1 1048 ? 27.237 -18.447 -22.573 1.00 93.81 1048 ALA A C 1
ATOM 8154 O O . ALA A 1 1048 ? 27.516 -19.619 -22.301 1.00 93.81 1048 ALA A O 1
ATOM 8155 N N . PRO A 1 1049 ? 26.533 -18.150 -23.682 1.00 95.94 1049 PRO A N 1
ATOM 8156 C CA . PRO A 1 1049 ? 26.171 -16.820 -24.171 1.00 95.94 1049 PRO A CA 1
ATOM 8157 C C . PRO A 1 1049 ? 24.909 -16.245 -23.515 1.00 95.94 1049 PRO A C 1
ATOM 8159 O O . PRO A 1 1049 ? 24.066 -16.970 -23.003 1.00 95.94 1049 PRO A O 1
ATOM 8162 N N . TYR A 1 1050 ? 24.767 -14.926 -23.580 1.00 95.31 1050 TYR A N 1
ATOM 8163 C CA . TYR A 1 1050 ? 23.795 -14.159 -22.810 1.00 95.31 1050 TYR A CA 1
ATOM 8164 C C . TYR A 1 1050 ? 22.512 -13.837 -23.579 1.00 95.31 1050 TYR A C 1
ATOM 8166 O O . TYR A 1 1050 ? 22.476 -13.838 -24.813 1.00 95.31 1050 TYR A O 1
ATOM 8174 N N . ILE A 1 1051 ? 21.495 -13.435 -22.804 1.00 93.75 1051 ILE A N 1
ATOM 8175 C CA . ILE A 1 1051 ? 20.152 -13.038 -23.255 1.00 93.75 1051 ILE A CA 1
ATOM 8176 C C . ILE A 1 1051 ? 19.329 -14.240 -23.750 1.00 93.75 1051 ILE A C 1
ATOM 8178 O O . ILE A 1 1051 ? 19.841 -15.336 -23.960 1.00 93.75 1051 ILE A O 1
ATOM 8182 N N . HIS A 1 1052 ? 18.015 -14.051 -23.882 1.00 94.31 1052 HIS A N 1
ATOM 8183 C CA . HIS A 1 1052 ? 17.041 -15.109 -24.167 1.00 94.31 1052 HIS A CA 1
ATOM 8184 C C . HIS A 1 1052 ? 17.325 -15.911 -25.448 1.00 94.31 1052 HIS A C 1
ATOM 8186 O O . HIS A 1 1052 ? 16.857 -17.039 -25.569 1.00 94.31 1052 HIS A O 1
ATOM 8192 N N . ASP A 1 1053 ? 18.093 -15.364 -26.390 1.00 91.75 1053 ASP A N 1
ATOM 8193 C CA . ASP A 1 1053 ? 18.416 -15.980 -27.678 1.00 91.75 1053 ASP A CA 1
ATOM 8194 C C . ASP A 1 1053 ? 19.905 -16.342 -27.845 1.00 91.75 1053 ASP A C 1
ATOM 8196 O O . ASP A 1 1053 ? 20.307 -16.781 -28.931 1.00 91.75 1053 ASP A O 1
ATOM 8200 N N . GLY A 1 1054 ? 20.720 -16.137 -26.801 1.00 93.06 1054 GLY A N 1
ATOM 8201 C CA . GLY A 1 1054 ? 22.137 -16.501 -26.752 1.00 93.06 1054 GLY A CA 1
ATOM 8202 C C . GLY A 1 1054 ? 23.004 -15.796 -27.800 1.00 93.06 1054 GLY A C 1
ATOM 8203 O O . GLY A 1 1054 ? 23.999 -16.364 -28.258 1.00 93.06 1054 GLY A O 1
ATOM 8204 N N . THR A 1 1055 ? 22.598 -14.617 -28.277 1.00 92.50 1055 THR A N 1
ATOM 8205 C CA . THR A 1 1055 ? 23.313 -13.909 -29.353 1.00 92.50 1055 THR A CA 1
ATOM 8206 C C . THR A 1 1055 ? 24.558 -13.171 -28.882 1.00 92.50 1055 THR A C 1
ATOM 8208 O O . THR A 1 1055 ? 25.484 -13.007 -29.677 1.00 92.50 1055 THR A O 1
ATOM 8211 N N . VAL A 1 1056 ? 24.619 -12.778 -27.610 1.00 95.25 1056 VAL A N 1
ATOM 8212 C CA . VAL A 1 1056 ? 25.730 -11.997 -27.051 1.00 95.25 1056 VAL A CA 1
ATOM 8213 C C . VAL A 1 1056 ? 26.729 -12.934 -26.376 1.00 95.25 1056 VAL A C 1
ATOM 8215 O O . VAL A 1 1056 ? 26.344 -13.731 -25.527 1.00 95.25 1056 VAL A O 1
ATOM 8218 N N . GLN A 1 1057 ? 28.007 -12.871 -26.751 1.00 93.88 1057 GLN A N 1
ATOM 8219 C CA . GLN A 1 1057 ? 29.016 -13.838 -26.283 1.00 93.88 1057 GLN A CA 1
ATOM 8220 C C . GLN A 1 1057 ? 29.853 -13.312 -25.114 1.00 93.88 1057 GLN A C 1
ATOM 8222 O O . GLN A 1 1057 ? 30.266 -14.092 -24.262 1.00 93.88 1057 GLN A O 1
ATOM 8227 N N . ALA A 1 1058 ? 30.132 -12.007 -25.086 1.00 96.50 1058 ALA A N 1
ATOM 8228 C CA . ALA A 1 1058 ? 31.062 -11.417 -24.131 1.00 96.50 1058 ALA A CA 1
ATOM 8229 C C . ALA A 1 1058 ? 30.328 -10.700 -22.989 1.00 96.50 1058 ALA A C 1
ATOM 8231 O O . ALA A 1 1058 ? 29.372 -9.960 -23.222 1.00 96.50 1058 ALA A O 1
ATOM 8232 N N . LEU A 1 1059 ? 30.805 -10.892 -21.753 1.00 97.31 1059 LEU A N 1
ATOM 8233 C CA . LEU A 1 1059 ? 30.219 -10.255 -20.571 1.00 97.31 1059 LEU A CA 1
ATOM 8234 C C . LEU A 1 1059 ? 30.281 -8.711 -20.636 1.00 97.31 1059 LEU A C 1
ATOM 8236 O O . LEU A 1 1059 ? 29.256 -8.076 -20.394 1.00 97.31 1059 LEU A O 1
ATOM 8240 N N . PRO A 1 1060 ? 31.404 -8.083 -21.048 1.00 98.12 1060 PRO A N 1
ATOM 8241 C CA . PRO A 1 1060 ? 31.440 -6.635 -21.264 1.00 98.12 1060 PRO A CA 1
ATOM 8242 C C . PRO A 1 1060 ? 30.413 -6.168 -22.303 1.00 98.12 1060 PRO A C 1
ATOM 8244 O O . PRO A 1 1060 ? 29.708 -5.189 -22.086 1.00 98.12 1060 PRO A O 1
ATOM 8247 N N . GLU A 1 1061 ? 30.261 -6.915 -23.402 1.00 97.81 1061 GLU A N 1
ATOM 8248 C CA . GLU A 1 1061 ? 29.323 -6.574 -24.477 1.00 97.81 1061 GLU A CA 1
ATOM 8249 C C . GLU A 1 1061 ? 27.873 -6.584 -23.981 1.00 97.81 1061 GLU A C 1
ATOM 8251 O O . GLU A 1 1061 ? 27.119 -5.656 -24.279 1.00 97.81 1061 GLU A O 1
ATOM 8256 N N . VAL A 1 1062 ? 27.470 -7.590 -23.191 1.00 97.44 1062 VAL A N 1
ATOM 8257 C CA . VAL A 1 1062 ? 26.108 -7.615 -22.642 1.00 97.44 1062 VAL A CA 1
ATOM 8258 C C . VAL A 1 1062 ? 25.885 -6.479 -21.643 1.00 97.44 1062 VAL A C 1
ATOM 8260 O O . VAL A 1 1062 ? 24.812 -5.882 -21.672 1.00 97.44 1062 VAL A O 1
ATOM 8263 N N . VAL A 1 1063 ? 26.882 -6.111 -20.829 1.00 98.25 1063 VAL A N 1
ATOM 8264 C CA . VAL A 1 1063 ? 26.799 -4.955 -19.916 1.00 98.25 1063 VAL A CA 1
ATOM 8265 C C . VAL A 1 1063 ? 26.620 -3.654 -20.704 1.00 98.25 1063 VAL A C 1
ATOM 8267 O O . VAL A 1 1063 ? 25.687 -2.898 -20.424 1.00 98.25 1063 VAL A O 1
ATOM 8270 N N . THR A 1 1064 ? 27.417 -3.428 -21.753 1.00 98.00 1064 THR A N 1
ATOM 8271 C CA . THR A 1 1064 ? 27.270 -2.267 -22.645 1.00 98.00 1064 THR A CA 1
ATOM 8272 C C . THR A 1 1064 ? 25.885 -2.228 -23.295 1.00 98.00 1064 THR A C 1
ATOM 8274 O O . THR A 1 1064 ? 25.233 -1.182 -23.323 1.00 98.00 1064 THR A O 1
ATOM 8277 N N . LEU A 1 1065 ? 25.397 -3.365 -23.803 1.00 97.25 1065 LEU A N 1
ATOM 8278 C CA . LEU A 1 1065 ? 24.072 -3.450 -24.417 1.00 97.25 1065 LEU A CA 1
ATOM 8279 C C . LEU A 1 1065 ? 22.949 -3.221 -23.397 1.00 97.25 1065 LEU A C 1
ATOM 8281 O O . LEU A 1 1065 ? 21.978 -2.542 -23.731 1.00 97.25 1065 LEU A O 1
ATOM 8285 N N . MET A 1 1066 ? 23.068 -3.732 -22.166 1.00 97.56 1066 MET A N 1
ATOM 8286 C CA . MET A 1 1066 ? 22.107 -3.461 -21.091 1.00 97.56 1066 MET A CA 1
ATOM 8287 C C . MET A 1 1066 ? 22.084 -1.972 -20.741 1.00 97.56 1066 MET A C 1
ATOM 8289 O O . MET A 1 1066 ? 21.005 -1.378 -20.746 1.00 97.56 1066 MET A O 1
ATOM 8293 N N . GLY A 1 1067 ? 23.245 -1.342 -20.530 1.00 93.00 1067 GLY A N 1
ATOM 8294 C CA . GLY A 1 1067 ? 23.342 0.101 -20.293 1.00 93.00 1067 GLY A CA 1
ATOM 8295 C C . GLY A 1 1067 ? 22.653 0.904 -21.400 1.00 93.00 1067 GLY A C 1
ATOM 8296 O O . GLY A 1 1067 ? 21.773 1.728 -21.133 1.00 93.00 1067 GLY A O 1
ATOM 8297 N N . ARG A 1 1068 ? 22.945 0.569 -22.662 1.00 95.75 1068 ARG A N 1
ATOM 8298 C CA . ARG A 1 1068 ? 22.386 1.257 -23.832 1.00 95.75 1068 ARG A CA 1
ATOM 8299 C C . ARG A 1 1068 ? 20.881 1.056 -23.995 1.00 95.75 1068 ARG A C 1
ATOM 8301 O O . ARG A 1 1068 ? 20.162 2.020 -24.259 1.00 95.75 1068 ARG A O 1
ATOM 8308 N N . HIS A 1 1069 ? 20.399 -0.181 -23.912 1.00 94.69 1069 HIS A N 1
ATOM 8309 C CA . HIS A 1 1069 ? 19.023 -0.527 -24.283 1.00 94.69 1069 HIS A CA 1
ATOM 8310 C C . HIS A 1 1069 ? 18.036 -0.475 -23.117 1.00 94.69 1069 HIS A C 1
ATOM 8312 O O . HIS A 1 1069 ? 16.891 -0.059 -23.313 1.00 94.69 1069 HIS A O 1
ATOM 8318 N N . GLN A 1 1070 ? 18.468 -0.839 -21.909 1.00 91.75 1070 GLN A N 1
ATOM 8319 C CA . GLN A 1 1070 ? 17.613 -0.824 -20.720 1.00 91.75 1070 GLN A CA 1
ATOM 8320 C C . GLN A 1 1070 ? 17.624 0.523 -20.010 1.00 91.75 1070 GLN A C 1
ATOM 8322 O O . GLN A 1 1070 ? 16.598 0.903 -19.458 1.00 91.75 1070 GLN A O 1
ATOM 8327 N N . LEU A 1 1071 ? 18.752 1.240 -20.040 1.00 86.81 1071 LEU A N 1
ATOM 8328 C CA . LEU A 1 1071 ? 18.945 2.472 -19.266 1.00 86.81 1071 LEU A CA 1
ATOM 8329 C C . LEU A 1 1071 ? 19.173 3.709 -20.148 1.00 86.81 1071 LEU A C 1
ATOM 8331 O O . LEU A 1 1071 ? 19.119 4.831 -19.655 1.00 86.81 1071 LEU A O 1
ATOM 8335 N N . GLY A 1 1072 ? 19.398 3.530 -21.455 1.00 90.38 1072 GLY A N 1
ATOM 8336 C CA . GLY A 1 1072 ? 19.676 4.629 -22.384 1.00 90.38 1072 GLY A CA 1
ATOM 8337 C C . GLY A 1 1072 ? 21.066 5.251 -22.238 1.00 90.38 1072 GLY A C 1
ATOM 8338 O O . GLY A 1 1072 ? 21.328 6.254 -22.906 1.00 90.38 1072 GLY A O 1
ATOM 8339 N N . LYS A 1 1073 ? 21.935 4.666 -21.403 1.00 89.62 1073 LYS A N 1
ATOM 8340 C CA . LYS A 1 1073 ? 23.275 5.155 -21.060 1.00 89.62 1073 LYS A CA 1
ATOM 8341 C C . LYS A 1 1073 ? 24.331 4.527 -21.972 1.00 89.62 1073 LYS A C 1
ATOM 8343 O O . LYS A 1 1073 ? 24.285 3.332 -22.250 1.00 89.62 1073 LYS A O 1
ATOM 8348 N N . GLU A 1 1074 ? 25.283 5.326 -22.439 1.00 94.50 1074 GLU A N 1
ATOM 8349 C CA . GLU A 1 1074 ? 26.501 4.813 -23.074 1.00 94.50 1074 GLU A CA 1
ATOM 8350 C C . GLU A 1 1074 ? 27.563 4.716 -21.980 1.00 94.50 1074 GLU A C 1
ATOM 8352 O O . GLU A 1 1074 ? 28.041 5.747 -21.518 1.00 94.50 1074 GLU A O 1
ATOM 8357 N N . LEU A 1 1075 ? 27.854 3.497 -21.526 1.00 93.00 1075 LEU A N 1
ATOM 8358 C CA . LEU A 1 1075 ? 28.840 3.260 -20.471 1.00 93.00 1075 LEU A CA 1
ATOM 8359 C C . LEU A 1 1075 ? 30.255 3.401 -21.036 1.00 93.00 1075 LEU A C 1
ATOM 8361 O O . LEU A 1 1075 ? 30.501 2.956 -22.163 1.00 93.00 1075 LEU A O 1
ATOM 8365 N N . SER A 1 1076 ? 31.164 4.003 -20.269 1.00 96.50 1076 SER A N 1
ATOM 8366 C CA . SER A 1 1076 ? 32.586 4.036 -20.620 1.00 96.50 1076 SER A CA 1
ATOM 8367 C C . SER A 1 1076 ? 33.213 2.644 -20.494 1.00 96.50 1076 SER A C 1
ATOM 8369 O O . SER A 1 1076 ? 32.668 1.762 -19.823 1.00 96.50 1076 SER A O 1
ATOM 8371 N N . ASP A 1 1077 ? 34.364 2.433 -21.134 1.00 95.38 1077 ASP A N 1
ATOM 8372 C CA . ASP A 1 1077 ? 35.080 1.157 -21.032 1.00 95.38 1077 ASP A CA 1
ATOM 8373 C C . ASP A 1 1077 ? 35.476 0.878 -19.570 1.00 95.38 1077 ASP A C 1
ATOM 8375 O O . ASP A 1 1077 ? 35.331 -0.246 -19.098 1.00 95.38 1077 ASP A O 1
ATOM 8379 N N . GLU A 1 1078 ? 35.862 1.914 -18.818 1.00 94.19 1078 GLU A N 1
ATOM 8380 C CA . GLU A 1 1078 ? 36.197 1.817 -17.395 1.00 94.19 1078 GLU A CA 1
ATOM 8381 C C . GLU A 1 1078 ? 34.985 1.432 -16.530 1.00 94.19 1078 GLU A C 1
ATOM 8383 O O . GLU A 1 1078 ? 35.105 0.582 -15.648 1.00 94.19 1078 GLU A O 1
ATOM 8388 N N . GLU A 1 1079 ? 33.803 2.010 -16.784 1.00 94.75 1079 GLU A N 1
ATOM 8389 C CA . GLU A 1 1079 ? 32.570 1.646 -16.070 1.00 94.75 1079 GLU A CA 1
ATOM 8390 C C . GLU A 1 1079 ? 32.170 0.192 -16.348 1.00 94.75 1079 GLU A C 1
ATOM 8392 O O . GLU A 1 1079 ? 31.773 -0.542 -15.439 1.00 94.75 1079 GLU A O 1
ATOM 8397 N N . VAL A 1 1080 ? 32.289 -0.241 -17.608 1.00 97.75 1080 VAL A N 1
ATOM 8398 C CA . VAL A 1 1080 ? 32.011 -1.624 -18.009 1.00 97.75 1080 VAL A CA 1
ATOM 8399 C C . VAL A 1 1080 ? 32.993 -2.579 -17.336 1.00 97.75 1080 VAL A C 1
ATOM 8401 O O . VAL A 1 1080 ? 32.565 -3.589 -16.778 1.00 97.75 1080 VAL A O 1
ATOM 8404 N N . GLU A 1 1081 ? 34.290 -2.271 -17.350 1.00 97.50 1081 GLU A N 1
ATOM 8405 C CA . GLU A 1 1081 ? 35.319 -3.078 -16.691 1.00 97.50 1081 GLU A CA 1
ATOM 8406 C C . GLU A 1 1081 ? 35.090 -3.177 -15.178 1.00 97.50 1081 GLU A C 1
ATOM 8408 O O . GLU A 1 1081 ? 35.174 -4.277 -14.625 1.00 97.50 1081 GLU A O 1
ATOM 8413 N N . ALA A 1 1082 ? 34.720 -2.074 -14.520 1.00 95.19 1082 ALA A N 1
ATOM 8414 C CA . ALA A 1 1082 ? 34.400 -2.054 -13.095 1.00 95.19 1082 ALA A CA 1
ATOM 8415 C C . ALA A 1 1082 ? 33.189 -2.947 -12.775 1.00 95.19 1082 ALA A C 1
ATOM 8417 O O . ALA A 1 1082 ? 33.279 -3.840 -11.929 1.00 95.19 1082 ALA A O 1
ATOM 8418 N N . ILE A 1 1083 ? 32.074 -2.790 -13.499 1.00 97.69 1083 ILE A N 1
ATOM 8419 C CA . ILE A 1 1083 ? 30.882 -3.633 -13.313 1.00 97.69 1083 ILE A CA 1
ATOM 8420 C C . ILE A 1 1083 ? 31.226 -5.108 -13.538 1.00 97.69 1083 ILE A C 1
ATOM 8422 O O . ILE A 1 1083 ? 30.824 -5.970 -12.756 1.00 97.69 1083 ILE A O 1
ATOM 8426 N N . VAL A 1 1084 ? 31.987 -5.419 -14.589 1.00 98.38 1084 VAL A N 1
ATOM 8427 C CA . VAL A 1 1084 ? 32.418 -6.790 -14.888 1.00 98.38 1084 VAL A CA 1
ATOM 8428 C C . VAL A 1 1084 ? 33.275 -7.357 -13.756 1.00 98.38 1084 VAL A C 1
ATOM 8430 O O . VAL A 1 1084 ? 33.075 -8.514 -13.380 1.00 98.38 1084 VAL A O 1
ATOM 8433 N N . ALA A 1 1085 ? 34.181 -6.565 -13.175 1.00 97.62 1085 ALA A N 1
ATOM 8434 C CA . ALA A 1 1085 ? 34.977 -6.977 -12.022 1.00 97.62 1085 ALA A CA 1
ATOM 8435 C C . ALA A 1 1085 ? 34.083 -7.411 -10.850 1.00 97.62 1085 ALA A C 1
ATOM 8437 O O . ALA A 1 1085 ? 34.285 -8.497 -10.306 1.00 97.62 1085 ALA A O 1
ATOM 8438 N N . TRP A 1 1086 ? 33.035 -6.645 -10.530 1.00 97.44 1086 TRP A N 1
ATOM 8439 C CA . TRP A 1 1086 ? 32.067 -7.043 -9.507 1.00 97.44 1086 TRP A CA 1
ATOM 8440 C C . TRP A 1 1086 ? 31.230 -8.266 -9.906 1.00 97.44 1086 TRP A C 1
ATOM 8442 O O . TRP A 1 1086 ? 31.058 -9.178 -9.095 1.00 97.44 1086 TRP A O 1
ATOM 8452 N N . LEU A 1 1087 ? 30.740 -8.352 -11.147 1.00 98.25 1087 LEU A N 1
ATOM 8453 C CA . LEU A 1 1087 ? 29.947 -9.499 -11.614 1.00 98.25 1087 LEU A CA 1
ATOM 8454 C C . LEU A 1 1087 ? 30.716 -10.826 -11.496 1.00 98.25 1087 LEU A C 1
ATOM 8456 O O . LEU A 1 1087 ? 30.114 -11.860 -11.197 1.00 98.25 1087 LEU A O 1
ATOM 8460 N N . ASN A 1 1088 ? 32.043 -10.806 -11.649 1.00 97.81 1088 ASN A N 1
ATOM 8461 C CA . ASN A 1 1088 ? 32.895 -11.981 -11.430 1.00 97.81 1088 ASN A CA 1
ATOM 8462 C C . ASN A 1 1088 ? 32.874 -12.479 -9.972 1.00 97.81 1088 ASN A C 1
ATOM 8464 O O . ASN A 1 1088 ? 33.114 -13.658 -9.710 1.00 97.81 1088 ASN A O 1
ATOM 8468 N N . THR A 1 1089 ? 32.536 -11.621 -9.008 1.00 97.75 1089 THR A N 1
ATOM 8469 C CA . THR A 1 1089 ? 32.407 -11.995 -7.590 1.00 97.75 1089 THR A CA 1
ATOM 8470 C C . THR A 1 1089 ? 31.132 -12.790 -7.291 1.00 97.75 1089 THR A C 1
ATOM 8472 O O . THR A 1 1089 ? 31.023 -13.433 -6.239 1.00 97.75 1089 THR A O 1
ATOM 8475 N N . LEU A 1 1090 ? 30.169 -12.783 -8.220 1.00 98.12 1090 LEU A N 1
ATOM 8476 C CA . LEU A 1 1090 ? 28.899 -13.506 -8.123 1.00 98.12 1090 LEU A CA 1
ATOM 8477 C C . LEU A 1 1090 ? 29.024 -14.989 -8.506 1.00 98.12 1090 LEU A C 1
ATOM 8479 O O . LEU A 1 1090 ? 28.036 -15.725 -8.427 1.00 98.12 1090 LEU A O 1
ATOM 8483 N N . THR A 1 1091 ? 30.212 -15.433 -8.923 1.00 98.12 1091 THR A N 1
ATOM 8484 C CA . THR A 1 1091 ? 30.507 -16.838 -9.220 1.00 98.12 1091 THR A CA 1
ATOM 8485 C C . THR A 1 1091 ? 30.714 -17.615 -7.926 1.00 98.12 1091 THR A C 1
ATOM 8487 O O . THR A 1 1091 ? 31.676 -17.398 -7.186 1.00 98.12 1091 THR A O 1
ATOM 8490 N N . GLY A 1 1092 ? 29.777 -18.511 -7.631 1.00 96.12 1092 GLY A N 1
ATOM 8491 C CA . GLY A 1 1092 ? 29.803 -19.350 -6.442 1.00 96.12 1092 GLY A CA 1
ATOM 8492 C C . GLY A 1 1092 ? 30.522 -20.678 -6.642 1.00 96.12 1092 GLY A C 1
ATOM 8493 O O . GLY A 1 1092 ? 30.788 -21.123 -7.762 1.00 96.12 1092 GLY A O 1
ATOM 8494 N N . GLU A 1 1093 ? 30.811 -21.344 -5.528 1.00 92.31 1093 GLU A N 1
ATOM 8495 C CA . GLU A 1 1093 ? 31.404 -22.680 -5.549 1.00 92.31 1093 GLU A CA 1
ATOM 8496 C C . GLU A 1 1093 ? 30.351 -23.737 -5.919 1.00 92.31 1093 GLU A C 1
ATOM 8498 O O . GLU A 1 1093 ? 29.261 -23.781 -5.344 1.00 92.31 1093 GLU A O 1
ATOM 8503 N N . LEU A 1 1094 ? 30.675 -24.612 -6.878 1.00 93.81 1094 LEU A N 1
ATOM 8504 C CA . LEU A 1 1094 ? 29.768 -25.680 -7.299 1.00 93.81 1094 LEU A CA 1
ATOM 8505 C C . LEU A 1 1094 ? 29.671 -26.791 -6.230 1.00 93.81 1094 LEU A C 1
ATOM 8507 O O . LEU A 1 1094 ? 30.704 -27.292 -5.764 1.00 93.81 1094 LEU A O 1
ATOM 8511 N N . PRO A 1 1095 ? 28.459 -27.272 -5.892 1.00 90.31 1095 PRO A N 1
ATOM 8512 C CA . PRO A 1 1095 ? 28.267 -28.350 -4.927 1.00 90.31 1095 PRO A CA 1
ATOM 8513 C C . PRO A 1 1095 ? 28.700 -29.699 -5.521 1.00 90.31 1095 PRO A C 1
ATOM 8515 O O . PRO A 1 1095 ? 27.919 -30.411 -6.156 1.00 90.31 1095 PRO A O 1
ATOM 8518 N N . ARG A 1 1096 ? 29.969 -30.070 -5.299 1.00 88.94 1096 ARG A N 1
ATOM 8519 C CA . ARG A 1 1096 ? 30.614 -31.260 -5.896 1.00 88.94 1096 ARG A CA 1
ATOM 8520 C C . ARG A 1 1096 ? 29.857 -32.571 -5.664 1.00 88.94 1096 ARG A C 1
ATOM 8522 O O . ARG A 1 1096 ? 29.898 -33.456 -6.516 1.00 88.94 1096 ARG A O 1
ATOM 8529 N N . GLU A 1 1097 ? 29.145 -32.683 -4.545 1.00 87.06 1097 GLU A N 1
ATOM 8530 C CA . GLU A 1 1097 ? 28.330 -33.854 -4.200 1.00 87.06 1097 GLU A CA 1
ATOM 8531 C C . GLU A 1 1097 ? 27.189 -34.134 -5.195 1.00 87.06 1097 GLU A C 1
ATOM 8533 O O . GLU A 1 1097 ? 26.805 -35.291 -5.376 1.00 87.06 1097 GLU A O 1
ATOM 8538 N N . TYR A 1 1098 ? 26.681 -33.106 -5.885 1.00 89.94 1098 TYR A N 1
ATOM 8539 C CA . TYR A 1 1098 ? 25.575 -33.239 -6.839 1.00 89.94 1098 TYR A CA 1
ATOM 8540 C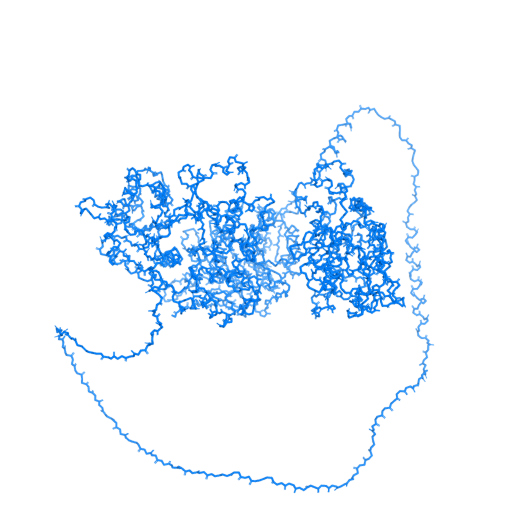 C . TYR A 1 1098 ? 26.028 -33.397 -8.292 1.00 89.94 1098 TYR A C 1
ATOM 8542 O O . TYR A 1 1098 ? 25.261 -33.920 -9.096 1.00 89.94 1098 TYR A O 1
ATOM 8550 N N . ILE A 1 1099 ? 27.263 -32.999 -8.618 1.00 91.25 1099 ILE A N 1
ATOM 8551 C CA . ILE A 1 1099 ? 27.793 -32.992 -9.992 1.00 91.25 1099 ILE A CA 1
ATOM 8552 C C . ILE A 1 1099 ? 27.997 -34.406 -10.536 1.00 91.25 1099 ILE A C 1
ATOM 8554 O O . ILE A 1 1099 ? 27.684 -34.684 -11.691 1.00 91.25 1099 ILE A O 1
ATOM 8558 N N . THR A 1 1100 ? 28.548 -35.302 -9.715 1.00 89.19 1100 THR A N 1
ATOM 8559 C CA . THR A 1 1100 ? 28.837 -36.671 -10.162 1.00 89.19 1100 THR A CA 1
ATOM 8560 C C . THR A 1 1100 ? 27.513 -37.366 -10.503 1.00 89.19 1100 THR A C 1
ATOM 8562 O O . THR A 1 1100 ? 26.620 -37.347 -9.655 1.00 89.19 1100 THR A O 1
ATOM 8565 N N . PRO A 1 1101 ? 27.343 -37.991 -11.681 1.00 90.25 1101 PRO A N 1
ATOM 8566 C CA . PRO A 1 1101 ? 26.118 -38.726 -11.986 1.00 90.25 1101 PRO A CA 1
ATOM 8567 C C . PRO A 1 1101 ? 25.863 -39.836 -10.948 1.00 90.25 1101 PRO A C 1
ATOM 8569 O O . PRO A 1 1101 ? 26.804 -40.548 -10.581 1.00 90.25 1101 PRO A O 1
ATOM 8572 N N . PRO A 1 1102 ? 24.631 -39.994 -10.429 1.00 92.25 1102 PRO A N 1
ATOM 8573 C CA . PRO A 1 1102 ? 24.312 -41.095 -9.528 1.00 92.25 1102 PRO A CA 1
ATOM 8574 C C . PRO A 1 1102 ? 24.329 -42.431 -10.284 1.00 92.25 1102 PRO A C 1
ATOM 8576 O O . PRO A 1 1102 ? 24.087 -42.477 -11.490 1.00 92.25 1102 PRO A O 1
ATOM 8579 N N . ALA A 1 1103 ? 24.546 -43.533 -9.562 1.00 92.25 1103 ALA A N 1
ATOM 8580 C CA . ALA A 1 1103 ? 24.208 -44.848 -10.095 1.00 92.25 1103 ALA A CA 1
ATOM 8581 C C . ALA A 1 1103 ? 22.694 -44.886 -10.355 1.00 92.25 1103 ALA A C 1
ATOM 8583 O O . ALA A 1 1103 ? 21.899 -44.647 -9.441 1.00 92.25 1103 ALA A O 1
ATOM 8584 N N . LEU A 1 1104 ? 22.307 -45.116 -11.609 1.00 94.38 1104 LEU A N 1
ATOM 8585 C CA . LEU A 1 1104 ? 20.903 -45.190 -11.992 1.00 94.38 1104 LEU A CA 1
ATOM 8586 C C . LEU A 1 1104 ? 20.304 -46.527 -11.521 1.00 94.38 1104 LEU A C 1
ATOM 8588 O O . LEU A 1 1104 ? 20.998 -47.542 -11.582 1.00 94.38 1104 LEU A O 1
ATOM 8592 N N . PRO A 1 1105 ? 19.041 -46.546 -11.063 1.00 90.75 1105 PRO A N 1
ATOM 8593 C CA . PRO A 1 1105 ? 18.388 -47.776 -10.629 1.00 90.75 1105 PRO A CA 1
ATOM 8594 C C . PRO A 1 1105 ? 18.219 -48.757 -11.797 1.00 90.75 1105 PRO A C 1
ATOM 8596 O O . PRO A 1 1105 ? 17.868 -48.336 -12.911 1.00 90.75 1105 PRO A O 1
ATOM 8599 N N . GLU A 1 1106 ? 18.465 -50.040 -11.517 1.00 85.00 1106 GLU A N 1
ATOM 8600 C CA . GLU A 1 1106 ? 18.179 -51.177 -12.406 1.00 85.00 1106 GLU A CA 1
ATOM 8601 C C . GLU A 1 1106 ? 16.734 -51.663 -12.266 1.00 85.00 1106 GLU A C 1
ATOM 8603 O O . GLU A 1 1106 ? 16.202 -51.665 -11.124 1.00 85.00 1106 GLU A O 1
#

Sequence (1106 aa):
RETSPAVITIRSAAAELYALPWELMTLGASGQHLGERPDLLLRFEWPYTQTTRQAPRFSRSPGRILFAWSAAGGSVPAAEHQAAILEAARAVRFPFDPARDVLPHASFQALGNLIDAAARAGEPINALHLLCHGALHEGSPHLVLDGDDASDAPMLIDAARMRQLIGHHTDMIRMVVLCACDAGHVGPANQLGSIAQTLHRAGIQVVLASRAPISVASSVELARTLYAELLLGVTSVEAAFLETRRRLLYNPEAHDWANIQLYAREADGRSTRPFVVPPFRGARAFAPAHHRVFFGYDREIAEIEGDLMELRASGKPRFVVITGRRATAKTSVAAAGFVPRLQARGEWVWRRVRPHNAPLQALTRAVRAIVDDEVPETAEGVYEALRRWRQENPRRPVLLVVDPLDHLFTHPPGDGSDELFCRLLWRLASDPQLDVSILATMTISMLDHCEALVIDEASRRTLAQVISDEAHRVLMREPSAERLQRAIREQTAAADLELDPALADQLVEDALKHPEPLTLVQVALSMLWVYSDGRLQLAPYVELGKIPGILRMLSDEVMLMLESGDGAVARSLLYRIATRGGRLGYLGLSALDDLIAADRARVERVIEILEEHRLLHRQLVGEEIVLEVCHPSLRDHWGARDPMNSTFKRLVREHSGAGAVAKERVSALLDLGPDDEREEARPSARRAPAPSRSFEDESPSVTGVSEEVSAEQEPPRPRKRRRRRSSAREESDSIIALRRAPARALRWALVTGLAVAAIVITVFLVLRPPPRDRPPPAKAPPGEADAETASHHDELREELEREQLSSFAALPAAAVSAQNPITPEKITLGRMLFFDPRLSKDRGMSCATCHPLDKYGMDGRRVAEGQERKAGARNVPTVYNVAGAFAMNWDGRAKTIEEQAVLPLTDEREMGISVDELERRLAAIDGYVAAFAAAFPDDKQPITIENAAKALGAFQRKLMTPSRWDKLLLGDDVALTHEEKEGFNTFVDVGCITCHFGHYIGLTMYQKLGLVRAWPDARDRGRYEITHDDADLMVFRVPTLRNIAETAPYIHDGTVQALPEVVTLMGRHQLGKELSDEEVEAIVAWLNTLTGELPREYITPPALPE